Protein AF-A0A2U3JV84-F1 (afdb_monomer)

Nearest PDB structures (foldseek):
  5f15-assembly1_A  TM=6.076E-01  e=1.518E-07  Cupriavidus metallidurans CH34
  5ezm-assembly1_A  TM=6.084E-01  e=1.152E-06  Cupriavidus metallidurans CH34
  7sp8-assembly1_A  TM=4.515E-01  e=2.326E-04  Paramecium bursaria Chlorella virus CZ-2
  7bvg-assembly1_B  TM=5.741E-01  e=1.177E-03  Mycolicibacterium smegmatis MC2 155
  6x0o-assembly1_A  TM=5.070E-01  e=4.162E-02  Mycolicibacterium smegmatis MC2 155

Solvent-accessible surface area (backbone atoms only — not comparable to full-atom values): 55494 Å² total; per-residue (Å²): 134,84,80,79,81,80,77,52,73,28,35,33,39,37,31,47,29,62,70,60,57,75,44,37,47,56,52,50,50,51,47,49,73,68,44,56,66,78,41,42,67,33,37,40,34,25,37,31,26,54,53,81,90,48,46,65,58,55,55,58,46,49,70,44,72,54,42,45,76,45,75,42,93,50,67,60,40,61,25,38,30,48,42,54,50,50,54,50,42,59,73,75,47,74,70,40,31,25,38,30,36,38,61,31,77,52,52,66,54,67,69,46,56,50,51,37,46,52,53,23,66,78,35,48,72,26,40,28,36,40,21,59,75,91,72,94,81,75,62,75,76,61,53,55,56,50,52,54,49,39,54,53,44,30,73,73,67,76,45,91,64,88,46,82,81,53,62,36,32,14,43,20,43,91,48,50,77,60,62,64,73,58,84,56,28,38,77,62,27,59,52,50,49,55,53,48,32,56,78,69,69,36,49,78,45,78,42,83,32,76,82,65,80,72,95,78,76,88,78,74,91,78,60,78,62,64,69,60,45,55,62,58,56,42,52,51,46,46,49,53,47,53,52,51,27,52,52,48,22,54,51,43,23,52,60,40,29,77,72,65,76,36,67,65,64,12,52,52,53,11,48,54,55,19,51,55,51,37,56,51,45,45,34,62,72,46,49,61,46,86,71,62,61,89,71,37,50,61,57,49,52,50,46,53,51,52,52,49,53,48,43,53,51,46,28,51,45,32,32,75,74,65,68,35,56,68,66,64,24,41,54,54,40,50,55,55,46,50,56,51,51,52,50,46,43,48,73,71,57,38,59,75,89,86,69,82,76,74,83,69,52,68,65,60,57,54,50,51,49,50,54,50,53,51,50,54,53,38,49,50,53,51,51,48,44,65,74,71,43,71,63,83,77,54,87,40,59,40,75,69,17,51,51,51,45,51,52,48,51,52,53,47,49,68,53,47,52,58,35,53,70,77,43,35,33,46,40,59,39,52,52,51,51,49,52,52,51,52,45,31,66,38,70,37,53,53,16,57,50,27,30,50,47,50,52,53,17,15,29,37,39,9,41,67,73,66,48,89,64,100,66,88,46,72,66,54,55,53,43,17,24,52,48,19,46,43,51,51,20,53,51,36,69,75,42,41,73,38,82,64,52,44,47,67,53,54,52,50,64,43,42,51,38,38,67,78,33,47,71,57,48,52,51,50,54,50,48,52,54,47,50,35,52,62,40,70,52,82,44,74,60,28,41,51,21,44,49,50,28,50,52,45,51,51,52,44,47,51,31,33,66,47,68,83,59,41,66,65,22,28,41,43,47,46,17,51,31,44,34,19,60,75,59,20,15,51,80,68,42,56,81,53,34,41,66,63,42,39,48,46,33,47,43,37,49,31,26,59,21,24,51,61,23,35,71,60,5,26,34,50,41,41,44,49,25,41,54,52,28,43,51,50,48,30,62,56,21,46,77,51,29,57,70,30,56,23,29,39,53,41,25,39,55,60,20,21,4,47,49,43,42,36,37,38,30,58,47,49,60,35,44,45,30,25,34,50,52,39,18,52,48,21,46,48,49,19,61,73,67,32,44,53,63,27,47,41,48,18,23,42,30,41,9,38,26,32,23,27,32,70,77,38,43,52,45,48,61,61,41,45,67,59,51,53,54,39,46,66,74,26,40,74,58,44,44,100,53,36,66,58,52,53,50,50,22,53,50,41,17,45,64,50,24,45,57,47,32,51,52,18,23,75,77,36,61,15,50,60,39,67,47,65,17,71,81,42,53,29,89,79,50,67,54,87,52,74,83,70,74,77,80,25,78,55,75,91,52,96,58,40,57,56,37,41,28,65,43,12,45,50,26,33,85,28,32,52,35,17,66,18,65,52,57,63,47,45,51,62,49,19,57,57,26,43,80,78,44,75,39,68,69,26,52,54,27,40,50,30,16,50,52,34,40,52,53,39,42,74,78,53,32,41,59,73,77,32,54,46,26,61,58,32,43,48,35,20,34,24,36,28,46,35,50,27,52,77,76,36,55,66,62,31,51,52,53,52,51,47,48,53,51,36,28,52,52,16,52,72,34,28,31,14,23,30,89,76,49,30,52,59,57,61,98,46,72,56,40,61,70,50,44,52,50,48,40,47,73,68,34,21,60,49,58,44,35,52,49,43,46,72,76,48,42,90,45,24,35,33,27,51,77,49,65,69,46,41,59,58,77,49,57,71,47,31,43,29,76,58,18,45,69,50,28,52,53,49,54,69,24,70,41,52,71,52,36,51,55,50,39,59,75,68,51,47,43,31,35,41,39,70,62,93,52,96,90,65,78,57,63,40,67,25,53,40,56,41,51,78,73,56,50,61,73,77,45,74,31,84,62,32,29,32,19,47,62,60,87,59,65,58,72,53,48,64,63,54,70,73,62,85,76,83,88,80,84,89,78,85,135

Sequence (1069 aa):
MPQHPEQPDRLAVVIPAYRPSGGLVDLVRTLSEQAAPAIVPAIIIVDDGSGPEYRDVFSRVARFPNVQLLRHAVNLGKGAALKTAINHVLCTFPSLAGIVTADADGQHHPEDIQRVAGALLERPESLILGSRSFDRDVPLRSRFGNVATRGIMHALLGQKLTDTQTGLRGIPANFLPKLLRHEATGYEFELEMLIAAHQLSIPIVEVPIRTIYEAGNKSSHFNPIVDSMKIYFVLLRFGSVSLMSGLLDSLVYILVWSRTHNALTSQVLGRLVSVCFNYSMVRSSVFYSHQRHKTVLPKYLLLVLASGTASYGGIQFLYQRLGVSPIPAKLLVETVLFFVNFAVQRLFIFKPQGSAAEDRTAPALVFSTLVAVAFAALLGVEIYGLATVDLFSQEIWYQVGIERFLRFGGAFLALAVPLLAIVPWTFATLVAALLLVLTGLSVGPQALLATGFFVVSSCALGFRLLGRSKSDSLTIHLCATLLGTGVYVFLMMLVVRLPVNYPAVWAILLTIPVVLDLGGVWRRLTYWAGRLRRLELRSGWERAAFALLVFLLAAHWLVGLKPETSADGLAMHLAAPMNIAANHALTYQPARVLWSVMPMGADWAYSIVYLLGGEYAARMLNFAMLLMGLALVYAAVRRWVSPAVGFLLAASFAATPVVQLVTGSLFVENFLAAIVLGFMTAIWLFGETGEKRFLLLAAFLGGTAVATKYGALVFVVLAIPFAIAEIGRHWKSLGPRPWAACTLALLLLAAVAVPTYAIAYHKTGNPIYPFLNRTIHSPLLNPAVEFNDARFQMPLDWSTPYRLTFQSNRAFEGQDGSFGFQYLVLAPLALLGLLVAVRRPAASAAVLALGGAVIIMLTTPNARYLYTSMALLLVPLAALLAWLKSNQRWMYRTLIFYLVAATGLNAYFLPSSSYYHKDFCLRLPFSQAEKESYKKEAAPIRDVIAWYDRHHPDSTVLLTDDSSIAGLTGEFYMDHWHQYPTQEALERASTVPNLLRLLESWKVEYFIAHKPAPGEKTRPPSLAALLMKCTVPEYESGDIYLGPATSTWPAWRRTAALRRTPRLPRVPW

Mean predicted aligned error: 16.77 Å

Secondary structure (DSSP, 8-state):
-PPPPPP---EEEEEEESS--THHHHHHHHHHHHS-TTT--EEEEEE-S--GGGHHHHHHHTTSTTEEEEE-SS---HHHHHHHHHHHHHHH-TT-SEEEE--TTS-S-HHHHHHHHHHHHH-TTSEEEEEE---S---HHHHHHHHHHHHHHHHHHSS--S-TT-S-EEEETTTHHHHTT----STHHHHHHHHHHHHTT--EEEEEE-----TT-------HHHHHHHHHHHHHHHHHHHHHHHHHHHHHHHHHHHHH--HHHHHHHHHHHHHHHHHHHIIIIIS-----HHHHHHHHHHHHHHHHHHHHHHHHHHHHHH---HHHHHHHHHHHHHHHHHHHIIIIIS--S-S------HHHHHHHHHHHHHHHHHHHHHHHHHHHS-GGGS----HHHHHHHHHHHHHHHHHHHHHHHH-HHHHHHHHHHHHHHHHHHHH-HHHHHHHHHHHHHHHHHHHHHH---SS--HHHHHHHHHHHHHHHHHHHHHHTTSTT--HHHHHHHHHHHHHTTHHHHHHHHHHHHHHHHT----SHHHHHHHHHHHHHHHHHHHHHTSPP--HHIIIIITHHHHHHHHHSS----TTT-GGGGS--HHHHHHHHHHHHHHHHHHHHHHHHHHHHHHHHHHHHHTTTS-HHHHHHHHHHHHTSHHHHHHHHS--SHHHHHHHHHHHHHHHHHHHHH--HHHHHHHHHHHHHHHHH-TTHHHHHHHHHHHHHHHHHHTTTTT-S-HHHHHHHHHHHHHHHHHHHHHHHHHHHS-TTTTTTTTTS--TTS-TT-----GGG-----TTHHHHHHH-GGGTSSS-TTTT-SHHHHHHHHHHHHHTT---HHHHHHHHHHHHHHHHHHHHS--GGGGHHHHHHTHHHHHHHHHHHHHH-HHHHHHHHHHHHHHHHHHHHTGGGGSSS--SSS-SSTT-HHHHHHHHHHH-THHHHHHHHHHH-TTS-EEESS----TT--S-EEESSGGGHHHHHHHHH--SHHHHHHHHHHTT--EEEEE---TT---SSHHHHHHHHHH---SEEETTEEEEE--S-HHHHHHHHTT---PPPPP---

Radius of gyration: 37.59 Å; Cα contacts (8 Å, |Δi|>4): 1598; chains: 1; bounding box: 109×106×104 Å

Structure (mmCIF, N/CA/C/O backbone):
data_AF-A0A2U3JV84-F1
#
_entry.id   AF-A0A2U3JV84-F1
#
loop_
_atom_site.group_PDB
_atom_site.id
_atom_site.type_symbol
_atom_site.label_atom_id
_atom_site.label_alt_id
_atom_site.label_comp_id
_atom_site.label_asym_id
_atom_site.label_entity_id
_atom_site.label_seq_id
_atom_site.pdbx_PDB_ins_code
_atom_site.Cartn_x
_atom_site.Cartn_y
_atom_site.Cartn_z
_atom_site.occupancy
_atom_site.B_iso_or_equiv
_atom_site.auth_seq_id
_atom_site.auth_comp_id
_atom_site.auth_asym_id
_atom_site.auth_atom_id
_atom_site.pdbx_PDB_model_num
ATOM 1 N N . MET A 1 1 ? -33.167 -40.359 13.691 1.00 30.06 1 MET A N 1
ATOM 2 C CA . MET A 1 1 ? -33.721 -39.027 14.007 1.00 30.06 1 MET A CA 1
ATOM 3 C C . MET A 1 1 ? -32.787 -38.348 14.996 1.00 30.06 1 MET A C 1
ATOM 5 O O . MET A 1 1 ? -32.556 -38.941 16.042 1.00 30.06 1 MET A O 1
ATOM 9 N N . PRO A 1 2 ? -32.196 -37.183 14.691 1.00 33.38 2 PRO A N 1
ATOM 10 C CA . PRO A 1 2 ? -31.559 -36.357 15.710 1.00 33.38 2 PRO A CA 1
ATOM 11 C C . PRO A 1 2 ? -32.655 -35.636 16.509 1.00 33.38 2 PRO A C 1
ATOM 13 O O . PRO A 1 2 ? -33.575 -35.077 15.917 1.00 33.38 2 PRO A O 1
ATOM 16 N N . GLN A 1 3 ? -32.571 -35.696 17.836 1.00 31.52 3 GLN A N 1
ATOM 17 C CA . GLN A 1 3 ? -33.467 -35.010 18.768 1.00 31.52 3 GLN A CA 1
ATOM 18 C C . GLN A 1 3 ? -33.408 -33.487 18.543 1.00 31.52 3 GLN A C 1
ATOM 20 O O . GLN A 1 3 ? -32.324 -32.925 18.380 1.00 31.52 3 GLN A O 1
ATOM 25 N N . HIS A 1 4 ? -34.571 -32.828 18.510 1.00 31.20 4 HIS A N 1
ATOM 26 C CA . HIS A 1 4 ? -34.671 -31.368 18.557 1.00 31.20 4 HIS A CA 1
ATOM 27 C C . HIS A 1 4 ? -33.960 -30.844 19.824 1.00 31.20 4 HIS A C 1
ATOM 29 O O . HIS A 1 4 ? -34.128 -31.455 20.879 1.00 31.20 4 HIS A O 1
ATOM 35 N N . PRO A 1 5 ? -33.182 -29.745 19.762 1.00 39.56 5 PRO A N 1
ATOM 36 C CA . PRO A 1 5 ? -32.674 -29.110 20.972 1.00 39.56 5 PRO A CA 1
ATOM 37 C C . PRO A 1 5 ? -33.862 -28.587 21.789 1.00 39.56 5 PRO A C 1
ATOM 39 O O . PRO A 1 5 ? -34.702 -27.876 21.238 1.00 39.56 5 PRO A O 1
ATOM 42 N N . GLU A 1 6 ? -33.939 -28.960 23.070 1.00 46.00 6 GLU A N 1
ATOM 43 C CA . GLU A 1 6 ? -34.911 -28.418 24.028 1.00 46.00 6 GLU A CA 1
ATOM 44 C C . GLU A 1 6 ? -34.890 -26.882 23.973 1.00 46.00 6 GLU A C 1
ATOM 46 O O . GLU A 1 6 ? -33.825 -26.262 24.062 1.00 46.00 6 GLU A O 1
ATOM 51 N N . GLN A 1 7 ? -36.057 -26.260 23.783 1.00 51.28 7 GLN A N 1
ATOM 52 C CA . GLN A 1 7 ? -36.189 -24.812 23.910 1.00 51.28 7 GLN A CA 1
ATOM 53 C C . GLN A 1 7 ? -35.906 -24.416 25.370 1.00 51.28 7 GLN A C 1
ATOM 55 O O . GLN A 1 7 ? -36.388 -25.074 26.292 1.00 51.28 7 GLN A O 1
ATOM 60 N N . PRO A 1 8 ? -35.081 -23.384 25.619 1.00 60.81 8 PRO A N 1
ATOM 61 C CA . PRO A 1 8 ? -34.849 -22.911 26.976 1.00 60.81 8 PRO A CA 1
ATOM 62 C C . PRO A 1 8 ? -36.106 -22.201 27.504 1.00 60.81 8 PRO A C 1
ATOM 64 O O . PRO A 1 8 ? -36.383 -21.068 27.132 1.00 60.81 8 PRO A O 1
ATOM 67 N N . ASP A 1 9 ? -36.842 -22.839 28.415 1.00 70.56 9 ASP A N 1
ATOM 68 C CA . ASP A 1 9 ? -38.135 -22.334 28.922 1.00 70.56 9 ASP A CA 1
ATOM 69 C C . ASP A 1 9 ? -38.024 -21.514 30.229 1.00 70.56 9 ASP A C 1
ATOM 71 O O . ASP A 1 9 ? -38.991 -21.375 30.981 1.00 70.56 9 ASP A O 1
ATOM 75 N N . ARG A 1 10 ? -36.830 -20.997 30.565 1.00 83.12 10 ARG A N 1
ATOM 76 C CA . ARG A 1 10 ? -36.541 -20.391 31.885 1.00 83.12 10 ARG A CA 1
ATOM 77 C C . ARG A 1 10 ? -35.934 -18.992 31.797 1.00 83.12 10 ARG A C 1
ATOM 79 O O . ARG A 1 10 ? -35.061 -18.750 30.963 1.00 83.12 10 ARG A O 1
ATOM 86 N N . LEU A 1 11 ? -36.322 -18.098 32.712 1.00 88.81 11 LEU A N 1
ATOM 87 C CA . LEU A 1 11 ? -35.883 -16.694 32.784 1.00 88.81 11 LEU A CA 1
ATOM 88 C C . LEU A 1 11 ? -35.486 -16.280 34.207 1.00 88.81 11 LEU A C 1
ATOM 90 O O . LEU A 1 11 ? -36.107 -16.708 35.168 1.00 88.81 11 LEU A O 1
ATOM 94 N N . ALA A 1 12 ? -34.511 -15.386 34.367 1.00 91.12 12 ALA A N 1
ATOM 95 C CA . ALA A 1 12 ? -34.227 -14.774 35.674 1.00 91.12 12 ALA A CA 1
ATOM 96 C C . ALA A 1 12 ? -34.851 -13.377 35.786 1.00 91.12 12 ALA A C 1
ATOM 98 O O . ALA A 1 12 ? -34.860 -12.623 34.813 1.00 91.12 12 ALA A O 1
ATOM 99 N N . VAL A 1 13 ? -35.322 -12.996 36.974 1.00 92.50 13 VAL A N 1
ATOM 100 C CA . VAL A 1 13 ? -35.771 -11.618 37.247 1.00 92.50 13 VAL A CA 1
ATOM 101 C C . VAL A 1 13 ? -34.629 -10.840 37.894 1.00 92.50 13 VAL A C 1
ATOM 103 O O . VAL A 1 13 ? -33.993 -11.342 38.814 1.00 92.50 13 VAL A O 1
ATOM 106 N N . VAL A 1 14 ? -34.353 -9.627 37.421 1.00 94.00 14 VAL A N 1
ATOM 107 C CA . VAL A 1 14 ? -33.251 -8.775 37.888 1.00 94.00 14 VAL A CA 1
ATOM 108 C C . VAL A 1 14 ? -33.795 -7.450 38.416 1.00 94.00 14 VAL A C 1
ATOM 110 O O . VAL A 1 14 ? -34.447 -6.714 37.679 1.00 94.00 14 VAL A O 1
ATOM 113 N N . ILE A 1 15 ? -33.479 -7.116 39.668 1.00 93.31 15 ILE A N 1
ATOM 114 C CA . ILE A 1 15 ? -33.955 -5.899 40.338 1.00 93.31 15 ILE A CA 1
ATOM 115 C C . ILE A 1 15 ? -32.757 -5.094 40.877 1.00 93.31 15 ILE A C 1
ATOM 117 O O . ILE A 1 15 ? -32.199 -5.450 41.922 1.00 93.31 15 ILE A O 1
ATOM 121 N N . PRO A 1 16 ? -32.318 -4.018 40.192 1.00 92.75 16 PRO A N 1
ATOM 122 C CA . PRO A 1 16 ? -31.351 -3.077 40.749 1.00 92.75 16 PRO A CA 1
ATOM 123 C C . PRO A 1 16 ? -32.029 -2.177 41.794 1.00 92.75 16 PRO A C 1
ATOM 125 O O . PRO A 1 16 ? -33.059 -1.562 41.521 1.00 92.75 16 PRO A O 1
ATOM 128 N N . ALA A 1 17 ? -31.442 -2.070 42.986 1.00 91.12 17 ALA A N 1
ATOM 129 C CA . ALA A 1 17 ? -32.009 -1.325 44.105 1.00 91.12 17 ALA A CA 1
ATOM 130 C C . ALA A 1 17 ? -30.984 -0.360 44.715 1.00 91.12 17 ALA A C 1
ATOM 132 O O . ALA A 1 17 ? -29.890 -0.761 45.106 1.00 91.12 17 ALA A O 1
ATOM 133 N N . TYR A 1 18 ? -31.369 0.910 44.854 1.00 89.12 18 TYR A N 1
ATOM 134 C CA . TYR A 1 18 ? -30.620 1.907 45.616 1.00 89.12 18 TYR A CA 1
ATOM 135 C C . TYR A 1 18 ? -31.564 2.654 46.553 1.00 89.12 18 TYR A C 1
ATOM 137 O O . TYR A 1 18 ? -32.486 3.321 46.087 1.00 89.12 18 TYR A O 1
ATOM 145 N N . ARG A 1 19 ? -31.334 2.530 47.866 1.00 87.94 19 ARG A N 1
ATOM 146 C CA . ARG A 1 19 ? -32.188 3.089 48.932 1.00 87.94 19 ARG A CA 1
ATOM 147 C C . ARG A 1 19 ? -33.688 2.774 48.731 1.00 87.94 19 ARG A C 1
ATOM 149 O O . ARG A 1 19 ? -34.502 3.699 48.689 1.00 87.94 19 ARG A O 1
ATOM 156 N N . PRO A 1 20 ? -34.061 1.489 48.553 1.00 82.62 20 PRO A N 1
ATOM 157 C CA . PRO A 1 20 ? -35.440 1.104 48.257 1.00 82.62 20 PRO A CA 1
ATOM 158 C C . PRO A 1 20 ? -36.376 1.353 49.449 1.00 82.62 20 PRO A C 1
ATOM 160 O O . PRO A 1 20 ? -35.955 1.305 50.607 1.00 82.62 20 PRO A O 1
ATOM 163 N N . SER A 1 21 ? -37.661 1.578 49.164 1.00 78.50 21 SER A N 1
ATOM 164 C CA . SER A 1 21 ? -38.718 1.619 50.181 1.00 78.50 21 SER A CA 1
ATOM 165 C C . SER A 1 21 ? -39.129 0.201 50.614 1.00 78.50 21 SER A C 1
ATOM 167 O O . SER A 1 21 ? -38.640 -0.803 50.088 1.00 78.50 21 SER A O 1
ATOM 169 N N . GLY A 1 22 ? -40.073 0.099 51.560 1.00 75.31 22 GLY A N 1
ATOM 170 C CA . GLY A 1 22 ? -40.665 -1.184 51.962 1.00 75.31 22 GLY A CA 1
ATOM 171 C C . GLY A 1 22 ? -41.317 -1.967 50.810 1.00 75.31 22 GLY A C 1
ATOM 172 O O . GLY A 1 22 ? -41.378 -3.192 50.887 1.00 75.31 22 GLY A O 1
ATOM 173 N N . GLY A 1 23 ? -41.701 -1.290 49.718 1.00 80.88 23 GLY A N 1
ATOM 174 C CA . GLY A 1 23 ? -42.345 -1.901 48.550 1.00 80.88 23 GLY A CA 1
ATOM 175 C C . GLY A 1 23 ? -41.497 -2.965 47.844 1.00 80.88 23 GLY A C 1
ATOM 176 O O . GLY A 1 23 ? -42.050 -3.899 47.267 1.00 80.88 23 GLY A O 1
ATOM 177 N N . LEU A 1 24 ? -40.162 -2.910 47.961 1.00 86.12 24 LEU A N 1
ATOM 178 C CA . LEU A 1 24 ? -39.285 -3.965 47.438 1.00 86.12 24 LEU A CA 1
ATOM 179 C C . LEU A 1 24 ? -39.560 -5.322 48.108 1.00 86.12 24 LEU A C 1
ATOM 181 O O . LEU A 1 24 ? -39.526 -6.354 47.441 1.00 86.12 24 LEU A O 1
ATOM 185 N N . VAL A 1 25 ? -39.836 -5.337 49.418 1.00 87.25 25 VAL A N 1
ATOM 186 C CA . VAL A 1 25 ? -40.099 -6.582 50.159 1.00 87.25 25 VAL A CA 1
ATOM 187 C C . VAL A 1 25 ? -41.391 -7.226 49.666 1.00 87.25 25 VAL A C 1
ATOM 189 O O . VAL A 1 25 ? -41.422 -8.434 49.438 1.00 87.25 25 VAL A O 1
ATOM 192 N N . ASP A 1 26 ? -42.435 -6.422 49.465 1.00 84.44 26 ASP A N 1
ATOM 193 C CA . ASP A 1 26 ? -43.732 -6.897 48.985 1.00 84.44 26 ASP A CA 1
ATOM 194 C C . ASP A 1 26 ? -43.666 -7.381 47.531 1.00 84.44 26 ASP A C 1
ATOM 196 O O . ASP A 1 26 ? -44.219 -8.440 47.220 1.00 84.44 26 ASP A O 1
ATOM 200 N N . LEU A 1 27 ? -42.935 -6.669 46.663 1.00 85.69 27 LEU A N 1
ATOM 201 C CA . LEU A 1 27 ? -42.695 -7.082 45.278 1.00 85.69 27 LEU A CA 1
ATOM 202 C C . LEU A 1 27 ? -41.978 -8.435 45.221 1.00 85.69 27 LEU A C 1
ATOM 204 O O . LEU A 1 27 ? -42.426 -9.345 44.524 1.00 85.69 27 LEU A O 1
ATOM 208 N N . VAL A 1 28 ? -40.889 -8.592 45.980 1.00 87.69 28 VAL A N 1
ATOM 209 C CA . VAL A 1 28 ? -40.101 -9.833 45.978 1.00 87.69 28 VAL A CA 1
ATOM 210 C C . VAL A 1 28 ? -40.875 -10.990 46.596 1.00 87.69 28 VAL A C 1
ATOM 212 O O . VAL A 1 28 ? -40.836 -12.084 46.039 1.00 87.69 28 VAL A O 1
ATOM 215 N N . ARG A 1 29 ? -41.615 -10.761 47.690 1.00 87.12 29 ARG A N 1
ATOM 216 C CA . ARG A 1 29 ? -42.517 -11.770 48.263 1.00 87.12 29 ARG A CA 1
ATOM 217 C C . ARG A 1 29 ? -43.497 -12.267 47.204 1.00 87.12 29 ARG A C 1
ATOM 219 O O . ARG A 1 29 ? -43.578 -13.464 46.965 1.00 87.12 29 ARG A O 1
ATOM 226 N N . THR A 1 30 ? -44.179 -11.340 46.535 1.00 84.25 30 THR A N 1
ATOM 227 C CA . THR A 1 30 ? -45.207 -11.679 45.544 1.00 84.25 30 THR A CA 1
ATOM 228 C C . THR A 1 30 ? -44.610 -12.429 44.356 1.00 84.25 30 THR A C 1
ATOM 230 O O . THR A 1 30 ? -45.158 -13.440 43.931 1.00 84.25 30 THR A O 1
ATOM 233 N N . LEU A 1 31 ? -43.449 -11.997 43.851 1.00 84.31 31 LEU A N 1
ATOM 234 C CA . LEU A 1 31 ? -42.742 -12.707 42.782 1.00 84.31 31 LEU A CA 1
ATOM 235 C C . LEU A 1 31 ? -42.272 -14.098 43.222 1.00 84.31 31 LEU A C 1
ATOM 237 O O . LEU A 1 31 ? -42.356 -15.032 42.436 1.00 84.31 31 LEU A O 1
ATOM 241 N N . SER A 1 32 ? -41.801 -14.252 44.459 1.00 83.56 32 SER A N 1
ATOM 242 C CA . SER A 1 32 ? -41.333 -15.533 44.998 1.00 83.56 32 SER A CA 1
ATOM 243 C C . SER A 1 32 ? -42.482 -16.525 45.237 1.00 83.56 32 SER A C 1
ATOM 245 O O . SER A 1 32 ? -42.318 -17.716 44.990 1.00 83.56 32 SER A O 1
ATOM 247 N N . GLU A 1 33 ? -43.655 -16.038 45.657 1.00 81.69 33 GLU A N 1
ATOM 248 C CA . GLU A 1 33 ? -44.857 -16.852 45.897 1.00 81.69 33 GLU A CA 1
ATOM 249 C C . GLU A 1 33 ? -45.615 -17.202 44.604 1.00 81.69 33 GLU A C 1
ATOM 251 O O . GLU A 1 33 ? -46.156 -18.301 44.488 1.00 81.69 33 GLU A O 1
ATOM 256 N N . GLN A 1 34 ? -45.666 -16.285 43.628 1.00 71.25 34 GLN A N 1
ATOM 257 C CA . GLN A 1 34 ? -46.453 -16.451 42.396 1.00 71.25 34 GLN A CA 1
ATOM 258 C C . GLN A 1 34 ? -45.656 -16.997 41.208 1.00 71.25 34 GLN A C 1
ATOM 260 O O . GLN A 1 34 ? -46.254 -17.514 40.263 1.00 71.25 34 GLN A O 1
ATOM 265 N N . ALA A 1 35 ? -44.326 -16.866 41.192 1.00 63.88 35 ALA A N 1
ATOM 266 C CA . ALA A 1 35 ? -43.535 -17.423 40.105 1.00 63.88 35 ALA A CA 1
ATOM 267 C C . ALA A 1 35 ? -43.394 -18.937 40.286 1.00 63.88 35 ALA A C 1
ATOM 269 O O . ALA A 1 35 ? -42.799 -19.410 41.253 1.00 63.88 35 ALA A O 1
ATOM 270 N N . ALA A 1 36 ? -43.898 -19.711 39.322 1.00 58.81 36 ALA A N 1
ATOM 271 C CA . ALA A 1 36 ? -43.620 -21.138 39.272 1.00 58.81 36 ALA A CA 1
ATOM 272 C C . ALA A 1 36 ? -42.087 -21.348 39.244 1.00 58.81 36 ALA A C 1
ATOM 274 O O . ALA A 1 36 ? -41.435 -20.837 38.324 1.00 58.81 36 ALA A O 1
ATOM 275 N N . PRO A 1 37 ? -41.494 -22.123 40.178 1.00 58.38 37 PRO A N 1
ATOM 276 C CA . PRO A 1 37 ? -40.045 -22.368 40.222 1.00 58.38 37 PRO A CA 1
ATOM 277 C C . PRO A 1 37 ? -39.476 -22.951 38.918 1.00 58.38 37 PRO A C 1
ATOM 279 O O . PRO A 1 37 ? -38.282 -22.850 38.648 1.00 58.38 37 PRO A O 1
ATOM 282 N N . ALA A 1 38 ? -40.342 -23.549 38.093 1.00 55.03 38 ALA A N 1
ATOM 283 C CA . ALA A 1 38 ? -40.008 -24.074 36.777 1.00 55.03 38 ALA A CA 1
ATOM 284 C C . ALA A 1 38 ? -39.702 -22.987 35.726 1.00 55.03 38 ALA A C 1
ATOM 286 O O . ALA A 1 38 ? -38.934 -23.273 34.814 1.00 55.03 38 ALA A O 1
ATOM 287 N N . ILE A 1 39 ? -40.259 -21.772 35.855 1.00 62.97 39 ILE A N 1
ATOM 288 C CA . ILE A 1 39 ? -40.139 -20.674 34.872 1.00 62.97 39 ILE A CA 1
ATOM 289 C C . ILE A 1 39 ? -39.125 -19.619 35.337 1.00 62.97 39 ILE A C 1
ATOM 291 O O . ILE A 1 39 ? -38.326 -19.140 34.531 1.00 62.97 39 ILE A O 1
ATOM 295 N N . VAL A 1 40 ? -39.118 -19.284 36.634 1.00 71.38 40 VAL A N 1
ATOM 296 C CA . VAL A 1 40 ? -38.195 -18.298 37.223 1.00 71.38 40 VAL A CA 1
ATOM 297 C C . VAL A 1 40 ? -37.272 -18.974 38.240 1.00 71.38 40 VAL A C 1
ATOM 299 O O . VAL A 1 40 ? -37.565 -18.969 39.435 1.00 71.38 40 VAL A O 1
ATOM 302 N N . PRO A 1 41 ? -36.144 -19.569 37.808 1.00 67.94 41 PRO A N 1
ATOM 303 C CA . PRO A 1 41 ? -35.221 -20.246 38.717 1.00 67.94 41 PRO A CA 1
ATOM 304 C C . PRO A 1 41 ? -34.476 -19.296 39.665 1.00 67.94 41 PRO A C 1
ATOM 306 O O . PRO A 1 41 ? -33.897 -19.763 40.644 1.00 67.94 41 PRO A O 1
ATOM 309 N N . ALA A 1 42 ? -34.444 -17.987 39.381 1.00 84.62 42 ALA A N 1
ATOM 310 C CA . ALA A 1 42 ? -33.755 -17.012 40.222 1.00 84.62 42 ALA A CA 1
ATOM 311 C C . ALA A 1 42 ? -34.337 -15.592 40.123 1.00 84.62 42 ALA A C 1
ATOM 313 O O . ALA A 1 42 ? -34.606 -15.084 39.031 1.00 84.62 42 ALA A O 1
ATOM 314 N N . ILE A 1 43 ? -34.433 -14.932 41.278 1.00 91.56 43 ILE A N 1
ATOM 315 C CA . ILE A 1 43 ? -34.678 -13.496 41.439 1.00 91.56 43 ILE A CA 1
ATOM 316 C C . ILE A 1 43 ? -33.379 -12.872 41.959 1.00 91.56 43 ILE A C 1
ATOM 318 O O . ILE A 1 43 ? -32.971 -13.108 43.094 1.00 91.56 43 ILE A O 1
ATOM 322 N N . ILE A 1 44 ? -32.702 -12.092 41.127 1.00 94.00 44 ILE A N 1
ATOM 323 C CA . ILE A 1 44 ? -31.410 -11.479 41.437 1.00 94.00 44 ILE A CA 1
ATOM 324 C C . ILE A 1 44 ? -31.628 -10.026 41.815 1.00 94.00 44 ILE A C 1
ATOM 326 O O . ILE A 1 44 ? -32.162 -9.233 41.040 1.00 94.00 44 ILE A O 1
ATOM 330 N N . ILE A 1 45 ? -31.165 -9.668 43.002 1.00 94.12 45 ILE A N 1
ATOM 331 C CA . ILE A 1 45 ? -31.326 -8.333 43.564 1.00 94.12 45 ILE A CA 1
ATOM 332 C C . ILE A 1 45 ? -29.943 -7.749 43.765 1.00 94.12 45 ILE A C 1
ATOM 334 O O . ILE A 1 45 ? -29.081 -8.396 44.357 1.00 94.12 45 ILE A O 1
ATOM 338 N N . VAL A 1 46 ? -29.725 -6.535 43.267 1.00 94.75 46 VAL A N 1
ATOM 339 C CA . VAL A 1 46 ? -28.436 -5.847 43.388 1.00 94.75 46 VAL A CA 1
ATOM 340 C C . VAL A 1 46 ? -28.610 -4.616 44.263 1.00 94.75 46 VAL A C 1
ATOM 342 O O . VAL A 1 46 ? -29.215 -3.639 43.830 1.00 94.75 46 VAL A O 1
ATOM 345 N N . ASP A 1 47 ? -28.075 -4.663 45.482 1.00 94.12 47 ASP A N 1
ATOM 346 C CA . ASP A 1 47 ? -27.929 -3.484 46.340 1.00 94.12 47 ASP A CA 1
ATOM 347 C C . ASP A 1 47 ? -26.769 -2.627 45.819 1.00 94.12 47 ASP A C 1
ATOM 349 O O . ASP A 1 47 ? -25.596 -2.966 46.008 1.00 94.12 47 ASP A O 1
ATOM 353 N N . ASP A 1 48 ? -27.090 -1.514 45.163 1.00 90.75 48 ASP A N 1
ATOM 354 C CA . ASP A 1 48 ? -26.124 -0.565 44.602 1.00 90.75 48 ASP A CA 1
ATOM 355 C C . ASP A 1 48 ? -25.582 0.396 45.680 1.00 90.75 48 ASP A C 1
ATOM 357 O O . ASP A 1 48 ? -25.645 1.618 45.556 1.00 90.75 48 ASP A O 1
ATOM 361 N N . GLY A 1 49 ? -25.103 -0.156 46.798 1.00 88.94 49 GLY A N 1
ATOM 362 C CA . GLY A 1 49 ? -24.455 0.597 47.874 1.00 88.94 49 GLY A CA 1
ATOM 363 C C . GLY A 1 49 ? -25.395 1.494 48.688 1.00 88.94 49 GLY A C 1
ATOM 364 O O . GLY A 1 49 ? -25.043 2.638 48.987 1.00 88.94 49 GLY A O 1
ATOM 365 N N . SER A 1 50 ? -26.579 1.000 49.069 1.00 87.00 50 SER A N 1
ATOM 366 C CA . SER A 1 50 ? -27.610 1.780 49.787 1.00 87.00 50 SER A CA 1
ATOM 367 C C . SER A 1 50 ? -27.203 2.232 51.199 1.00 87.00 50 SER A C 1
ATOM 369 O O . SER A 1 50 ? -27.744 3.215 51.707 1.00 87.00 50 SER A O 1
ATOM 371 N N . GLY A 1 51 ? -26.230 1.555 51.819 1.00 85.25 51 GLY A N 1
ATOM 372 C CA . GLY A 1 51 ? -25.687 1.878 53.144 1.00 85.25 51 GLY A CA 1
ATOM 373 C C . GLY A 1 51 ? -26.262 1.030 54.295 1.00 85.25 51 GLY A C 1
ATOM 374 O O . GLY A 1 51 ? -27.143 0.196 54.077 1.00 85.25 51 GLY A O 1
ATOM 375 N N . PRO A 1 52 ? -25.755 1.202 55.535 1.00 84.00 52 PRO A N 1
ATOM 376 C CA . PRO A 1 52 ? -26.121 0.367 56.686 1.00 84.00 52 PRO A CA 1
ATOM 377 C C . PRO A 1 52 ? -27.613 0.401 57.044 1.00 84.00 52 PRO A C 1
ATOM 379 O O . PRO A 1 52 ? -28.156 -0.628 57.432 1.00 84.00 52 PRO A O 1
ATOM 382 N N . GLU A 1 53 ? -28.268 1.548 56.858 1.00 84.75 53 GLU A N 1
ATOM 383 C CA . GLU A 1 53 ? -29.682 1.790 57.196 1.00 84.75 53 GLU A CA 1
ATOM 384 C C . GLU A 1 53 ? -30.662 0.891 56.422 1.00 84.75 53 GLU A C 1
ATOM 386 O O . GLU A 1 53 ? -31.745 0.592 56.911 1.00 84.75 53 GLU A O 1
ATOM 391 N N . TYR A 1 54 ? -30.280 0.406 55.235 1.00 87.81 54 TYR A N 1
ATOM 392 C CA . TYR A 1 54 ? -31.142 -0.414 54.372 1.00 87.81 54 TYR A CA 1
ATOM 393 C C . TYR A 1 54 ? -30.852 -1.920 54.494 1.00 87.81 54 TYR A C 1
ATOM 395 O O . TYR A 1 54 ? -31.470 -2.734 53.802 1.00 87.81 54 TYR A O 1
ATOM 403 N N . ARG A 1 55 ? -29.930 -2.326 55.384 1.00 84.88 55 ARG A N 1
ATOM 404 C CA . ARG A 1 55 ? -29.533 -3.738 55.553 1.00 84.88 55 ARG A CA 1
ATOM 405 C C . ARG A 1 55 ? -30.696 -4.640 55.950 1.00 84.88 55 ARG A C 1
ATOM 407 O O . ARG A 1 55 ? -30.735 -5.777 55.484 1.00 84.88 55 ARG A O 1
ATOM 414 N N . ASP A 1 56 ? -31.628 -4.142 56.756 1.00 87.56 56 ASP A N 1
ATOM 415 C CA . ASP A 1 56 ? -32.792 -4.910 57.210 1.00 87.56 56 ASP A CA 1
ATOM 416 C C . ASP A 1 56 ? -33.781 -5.198 56.076 1.00 87.56 56 ASP A C 1
ATOM 418 O O . ASP A 1 56 ? -34.363 -6.280 56.010 1.00 87.56 56 ASP A O 1
ATOM 422 N N . VAL A 1 57 ? -33.928 -4.269 55.125 1.00 87.94 57 VAL A N 1
ATOM 423 C CA . VAL A 1 57 ? -34.760 -4.479 53.930 1.00 87.94 57 VAL A CA 1
ATOM 424 C C . VAL A 1 57 ? -34.170 -5.609 53.089 1.00 87.94 57 VAL A C 1
ATOM 426 O O . VAL A 1 57 ? -34.854 -6.585 52.779 1.00 87.94 57 VAL A O 1
ATOM 429 N N . PHE A 1 58 ? -32.873 -5.533 52.788 1.00 91.31 58 PHE A N 1
ATOM 430 C CA . PHE A 1 58 ? -32.202 -6.552 51.986 1.00 91.31 58 PHE A CA 1
ATOM 431 C C . PHE A 1 58 ? -32.064 -7.905 52.701 1.00 91.31 58 PHE A C 1
ATOM 433 O O . PHE A 1 58 ? -32.078 -8.942 52.038 1.00 91.31 58 PHE A O 1
ATOM 440 N N . SER A 1 59 ? -31.941 -7.932 54.034 1.00 88.19 59 SER A N 1
ATOM 441 C CA . SER A 1 59 ? -31.875 -9.185 54.800 1.00 88.19 59 SER A CA 1
ATOM 442 C C . SER A 1 59 ? -33.215 -9.922 54.810 1.00 88.19 59 SER A C 1
ATOM 444 O O . SER A 1 59 ? -33.227 -11.145 54.695 1.00 88.19 59 SER A O 1
ATOM 446 N N . ARG A 1 60 ? -34.339 -9.196 54.881 1.00 89.31 60 ARG A N 1
ATOM 447 C CA . ARG A 1 60 ? -35.691 -9.765 54.742 1.00 89.31 60 ARG A CA 1
ATOM 448 C C . ARG A 1 60 ? -35.912 -10.337 53.349 1.00 89.31 60 ARG A C 1
ATOM 450 O O . ARG A 1 60 ? -36.380 -11.459 53.216 1.00 89.31 60 ARG A O 1
ATOM 457 N N . VAL A 1 61 ? -35.524 -9.580 52.329 1.00 89.56 61 VAL A N 1
ATOM 458 C CA . VAL A 1 61 ? -35.633 -9.970 50.921 1.00 89.56 61 VAL A CA 1
ATOM 459 C C . VAL A 1 61 ? -34.832 -11.243 50.611 1.00 89.56 61 VAL A C 1
ATOM 461 O O . VAL A 1 61 ? -35.332 -12.134 49.933 1.00 89.56 61 VAL A O 1
ATOM 464 N N . ALA A 1 62 ? -33.623 -11.379 51.162 1.00 89.50 62 ALA A N 1
ATOM 465 C CA . ALA A 1 62 ? -32.774 -12.553 50.955 1.00 89.50 62 ALA A CA 1
ATOM 466 C C . ALA A 1 62 ? -33.297 -13.850 51.613 1.00 89.50 62 ALA A C 1
ATOM 468 O O . ALA A 1 62 ? -32.740 -14.914 51.359 1.00 89.50 62 ALA A O 1
ATOM 469 N N . ARG A 1 63 ? -34.330 -13.784 52.471 1.00 89.25 63 ARG A N 1
ATOM 470 C CA . ARG A 1 63 ? -34.942 -14.971 53.101 1.00 89.25 63 ARG A CA 1
ATOM 471 C C . ARG A 1 63 ? -35.975 -15.662 52.214 1.00 89.25 63 ARG A C 1
ATOM 473 O O . ARG A 1 63 ? -36.353 -16.790 52.518 1.00 89.25 63 ARG A O 1
ATOM 480 N N . PHE A 1 64 ? -36.455 -14.999 51.163 1.00 87.38 64 PHE A N 1
ATOM 481 C CA . PHE A 1 64 ? -37.422 -15.600 50.252 1.00 87.38 64 PHE A CA 1
ATOM 482 C C . PHE A 1 64 ? -36.751 -16.645 49.346 1.00 87.38 64 PHE A C 1
ATOM 484 O O . PHE A 1 64 ? -35.588 -16.477 48.962 1.00 87.38 64 PHE A O 1
ATOM 491 N N . PRO A 1 65 ? -37.457 -17.734 48.992 1.00 81.62 65 PRO A N 1
ATOM 492 C CA . PRO A 1 65 ? -36.903 -18.769 48.132 1.00 81.62 65 PRO A CA 1
ATOM 493 C C . PRO A 1 65 ? -36.560 -18.217 46.741 1.00 81.62 65 PRO A C 1
ATOM 495 O O . PRO A 1 65 ? -37.225 -17.319 46.220 1.00 81.62 65 PRO A O 1
ATOM 498 N N . ASN A 1 66 ? -35.507 -18.778 46.138 1.00 83.31 66 ASN A N 1
ATOM 499 C CA . ASN A 1 66 ? -34.978 -18.419 44.815 1.00 83.31 66 ASN A CA 1
ATOM 500 C C . ASN A 1 66 ? -34.437 -16.980 44.686 1.00 83.31 66 ASN A C 1
ATOM 502 O O . ASN A 1 66 ? -34.154 -16.536 43.574 1.00 83.31 66 ASN A O 1
ATOM 506 N N . VAL A 1 67 ? -34.238 -16.257 45.795 1.00 90.81 67 VAL A N 1
ATOM 507 C CA . VAL A 1 67 ? -33.642 -14.913 45.788 1.00 90.81 67 VAL A CA 1
ATOM 508 C C . VAL A 1 67 ? -32.123 -14.976 45.966 1.00 90.81 67 VAL A C 1
ATOM 510 O O . VAL A 1 67 ? -31.615 -15.628 46.876 1.00 90.81 67 VAL A O 1
ATOM 513 N N . GLN A 1 68 ? -31.383 -14.252 45.125 1.00 92.88 68 GLN A N 1
ATOM 514 C CA . GLN A 1 68 ? -29.936 -14.066 45.241 1.00 92.88 68 GLN A CA 1
ATOM 515 C C . GLN A 1 68 ? -29.605 -12.581 45.374 1.00 92.88 68 GLN A C 1
ATOM 517 O O . GLN A 1 68 ? -29.904 -11.782 44.487 1.00 92.88 68 GLN A O 1
ATOM 522 N N . LEU A 1 69 ? -28.973 -12.211 46.487 1.00 94.12 69 LEU A N 1
ATOM 523 C CA . LEU A 1 69 ? -28.600 -10.831 46.782 1.00 94.12 69 LEU A CA 1
ATOM 524 C C . LEU A 1 69 ? -27.124 -10.577 46.452 1.00 94.12 69 LEU A C 1
ATOM 526 O O . LEU A 1 69 ? -26.234 -11.158 47.072 1.00 94.12 69 LEU A O 1
ATOM 530 N N . LEU A 1 70 ? -26.871 -9.649 45.533 1.00 94.69 70 LEU A N 1
ATOM 531 C CA . LEU A 1 70 ? -25.554 -9.098 45.210 1.00 94.69 70 LEU A CA 1
ATOM 532 C C . LEU A 1 70 ? -25.431 -7.701 45.832 1.00 94.69 70 LEU A C 1
ATOM 534 O O . LEU A 1 70 ? -26.418 -6.971 45.914 1.00 94.69 70 LEU A O 1
ATOM 538 N N . ARG A 1 71 ? -24.233 -7.311 46.281 1.00 93.44 71 ARG A N 1
ATOM 539 C CA . ARG A 1 71 ? -24.012 -6.005 46.927 1.00 93.44 71 ARG A CA 1
ATOM 540 C C . ARG A 1 71 ? -22.799 -5.280 46.364 1.00 93.44 71 ARG A C 1
ATOM 542 O O . ARG A 1 71 ? -21.723 -5.867 46.251 1.00 93.44 71 ARG A O 1
ATOM 549 N N . HIS A 1 72 ? -22.958 -3.991 46.095 1.00 92.88 72 HIS A N 1
ATOM 550 C CA . HIS A 1 72 ? -21.860 -3.060 45.858 1.00 92.88 72 HIS A CA 1
ATOM 551 C C . HIS A 1 72 ? -21.443 -2.372 47.162 1.00 92.88 72 HIS A C 1
ATOM 553 O O . HIS A 1 72 ? -22.262 -2.111 48.041 1.00 92.88 72 HIS A O 1
ATOM 559 N N . ALA A 1 73 ? -20.152 -2.057 47.287 1.00 85.94 73 ALA A N 1
ATOM 560 C CA . ALA A 1 73 ? -19.629 -1.343 48.453 1.00 85.94 73 ALA A CA 1
ATOM 561 C C . ALA A 1 73 ? -20.063 0.137 48.489 1.00 85.94 73 ALA A C 1
ATOM 563 O O . ALA A 1 73 ? -20.215 0.710 49.565 1.00 85.94 73 ALA A O 1
ATOM 564 N N . VAL A 1 74 ? -20.261 0.745 47.315 1.00 87.12 74 VAL A N 1
ATOM 565 C CA . VAL A 1 74 ? -20.697 2.135 47.106 1.00 87.12 74 VAL A CA 1
ATOM 566 C C . VAL A 1 74 ? -21.683 2.187 45.934 1.00 87.12 74 VAL A C 1
ATOM 568 O O . VAL A 1 74 ? -21.764 1.223 45.177 1.00 87.12 74 VAL A O 1
ATOM 571 N N . ASN A 1 75 ? -22.414 3.292 45.767 1.00 88.56 75 ASN A N 1
ATOM 572 C CA . ASN A 1 75 ? -23.281 3.485 44.601 1.00 88.56 75 ASN A CA 1
ATOM 573 C C . ASN A 1 75 ? -22.454 3.610 43.317 1.00 88.56 75 ASN A C 1
ATOM 575 O O . ASN A 1 75 ? -21.604 4.498 43.220 1.00 88.56 75 ASN A O 1
ATOM 579 N N . LEU A 1 76 ? -22.702 2.715 42.358 1.00 85.38 76 LEU A N 1
ATOM 580 C CA . LEU A 1 76 ? -22.035 2.680 41.053 1.00 85.38 76 LEU A CA 1
ATOM 581 C C . LEU A 1 76 ? -22.971 3.069 39.897 1.00 85.38 76 LEU A C 1
ATOM 583 O O . LEU A 1 76 ? -22.500 3.245 38.770 1.00 85.38 76 LEU A O 1
ATOM 587 N N . GLY A 1 77 ? -24.268 3.224 40.163 1.00 84.50 77 GLY A N 1
ATOM 588 C CA . GLY A 1 77 ? -25.295 3.600 39.200 1.00 84.50 77 GLY A CA 1
ATOM 589 C C . GLY A 1 77 ? -26.126 2.411 38.705 1.00 84.50 77 GLY A C 1
ATOM 590 O O . GLY A 1 77 ? -25.685 1.259 38.681 1.00 84.50 77 GLY A O 1
ATOM 591 N N . LYS A 1 78 ? -27.355 2.702 38.249 1.00 85.12 78 LYS A N 1
ATOM 592 C CA . LYS A 1 78 ? -28.338 1.695 37.795 1.00 85.12 78 LYS A CA 1
ATOM 593 C C . LYS A 1 78 ? -27.783 0.772 36.702 1.00 85.12 78 LYS A C 1
ATOM 595 O O . LYS A 1 78 ? -27.964 -0.441 36.767 1.00 85.12 78 LYS A O 1
ATOM 600 N N . GLY A 1 79 ? -27.082 1.326 35.714 1.00 86.56 79 GLY A N 1
ATOM 601 C CA . GLY A 1 79 ? -26.443 0.560 34.645 1.00 86.56 79 GLY A CA 1
ATOM 602 C C . GLY A 1 79 ? -25.332 -0.364 35.150 1.00 86.56 79 GLY A C 1
ATOM 603 O O . GLY A 1 79 ? -25.226 -1.498 34.685 1.00 86.56 79 GLY A O 1
ATOM 604 N N . ALA A 1 80 ? -24.538 0.068 36.134 1.00 87.31 80 ALA A N 1
ATOM 605 C CA . ALA A 1 80 ? -23.534 -0.787 36.768 1.00 87.31 80 ALA A CA 1
ATOM 606 C C . ALA A 1 80 ? -24.184 -1.945 37.542 1.00 87.31 80 ALA A C 1
ATOM 608 O O . ALA A 1 80 ? -23.765 -3.090 37.382 1.00 87.31 80 ALA A O 1
ATOM 609 N N . ALA A 1 81 ? -25.252 -1.676 38.302 1.00 91.25 81 ALA A N 1
ATOM 610 C CA . ALA A 1 81 ? -26.020 -2.709 39.001 1.00 91.25 81 ALA A CA 1
ATOM 611 C C . ALA A 1 81 ? -26.622 -3.748 38.036 1.00 91.25 81 ALA A C 1
ATOM 613 O O . ALA A 1 81 ? -26.498 -4.954 38.260 1.00 91.25 81 ALA A O 1
ATOM 614 N N . LEU A 1 82 ? -27.189 -3.296 36.911 1.00 93.06 82 LEU A N 1
ATOM 615 C CA . LEU A 1 82 ? -27.681 -4.182 35.853 1.00 93.06 82 LEU A CA 1
ATOM 616 C C . LEU A 1 82 ? -26.562 -5.042 35.250 1.00 93.06 82 LEU A C 1
ATOM 618 O O . LEU A 1 82 ? -26.756 -6.242 35.069 1.00 93.06 82 LEU A O 1
ATOM 622 N N . LYS A 1 83 ? -25.377 -4.482 34.981 1.00 93.50 83 LYS A N 1
ATOM 623 C CA . LYS A 1 83 ? -24.231 -5.257 34.470 1.00 93.50 83 LYS A CA 1
ATOM 624 C C . LYS A 1 83 ? -23.737 -6.302 35.464 1.00 93.50 83 LYS A C 1
ATOM 626 O O . LYS A 1 83 ? -23.434 -7.419 35.049 1.00 93.50 83 LYS A O 1
ATOM 631 N N . THR A 1 84 ? -23.693 -5.975 36.754 1.00 94.88 84 THR A N 1
ATOM 632 C CA . THR A 1 84 ? -23.342 -6.934 37.811 1.00 94.88 84 THR A CA 1
ATOM 633 C C . THR A 1 84 ? -24.300 -8.122 37.805 1.00 94.88 84 THR A C 1
ATOM 635 O O . THR A 1 84 ? -23.848 -9.268 37.776 1.00 94.88 84 THR A O 1
ATOM 638 N N . ALA A 1 85 ? -25.611 -7.867 37.733 1.00 93.94 85 ALA A N 1
ATOM 639 C CA . ALA A 1 85 ? -26.606 -8.931 37.614 1.00 93.94 85 ALA A CA 1
ATOM 640 C C . ALA A 1 85 ? -26.461 -9.733 36.313 1.00 93.94 85 ALA A C 1
ATOM 642 O O . ALA A 1 85 ? -26.459 -10.959 36.359 1.00 93.94 85 ALA A O 1
ATOM 643 N N . ILE A 1 86 ? -26.288 -9.072 35.163 1.00 94.31 86 ILE A N 1
ATOM 644 C CA . ILE A 1 86 ? -26.105 -9.740 33.864 1.00 94.31 86 ILE A CA 1
ATOM 645 C C . ILE A 1 86 ? -24.898 -10.687 33.896 1.00 94.31 86 ILE A C 1
ATOM 647 O O . ILE A 1 86 ? -24.996 -11.831 33.452 1.00 94.31 86 ILE A O 1
ATOM 651 N N . ASN A 1 87 ? -23.764 -10.229 34.430 1.00 94.19 87 ASN A N 1
ATOM 652 C CA . ASN A 1 87 ? -22.559 -11.044 34.545 1.00 94.19 87 ASN A CA 1
ATOM 653 C C . ASN A 1 87 ? -22.788 -12.255 35.463 1.00 94.19 87 ASN A C 1
ATOM 655 O O . ASN A 1 87 ? -22.400 -13.371 35.126 1.00 94.19 87 ASN A O 1
ATOM 659 N N . HIS A 1 88 ? -23.471 -12.048 36.591 1.00 94.06 88 HIS A N 1
ATOM 660 C CA . HIS A 1 88 ? -23.823 -13.123 37.517 1.00 94.06 88 HIS A CA 1
ATOM 661 C C . HIS A 1 88 ? -24.743 -14.173 36.880 1.00 94.06 88 HIS A C 1
ATOM 663 O O . HIS A 1 88 ? -24.494 -15.372 37.020 1.00 94.06 88 HIS A O 1
ATOM 669 N N . VAL A 1 89 ? -25.758 -13.733 36.127 1.00 91.69 89 VAL A N 1
ATOM 670 C CA . VAL A 1 89 ? -26.668 -14.613 35.376 1.00 91.69 89 VAL A CA 1
ATOM 671 C C . VAL A 1 89 ? -25.906 -15.460 34.367 1.00 91.69 89 VAL A C 1
ATOM 673 O O . VAL A 1 89 ? -26.075 -16.675 34.352 1.00 91.69 89 VAL A O 1
ATOM 676 N N . LEU A 1 90 ? -25.045 -14.843 33.554 1.00 89.88 90 LEU A N 1
ATOM 677 C CA . LEU A 1 90 ? -24.287 -15.553 32.520 1.00 89.88 90 LEU A CA 1
ATOM 678 C C . LEU A 1 90 ? -23.343 -16.615 33.100 1.00 89.88 90 LEU A C 1
ATOM 680 O O . LEU A 1 90 ? -23.136 -17.651 32.472 1.00 89.88 90 LEU A O 1
ATOM 684 N N . CYS A 1 91 ? -22.786 -16.370 34.287 1.00 89.88 91 CYS A N 1
ATOM 685 C CA . CYS A 1 91 ? -21.896 -17.313 34.963 1.00 89.88 91 CYS A CA 1
ATOM 686 C C . CYS A 1 91 ? -22.648 -18.440 35.687 1.00 89.88 91 CYS A C 1
ATOM 688 O O . CYS A 1 91 ? -22.152 -19.563 35.735 1.00 89.88 91 CYS A O 1
ATOM 690 N N . THR A 1 92 ? -23.820 -18.149 36.259 1.00 89.12 92 THR A N 1
ATOM 691 C CA . THR A 1 92 ? -24.534 -19.077 37.157 1.00 89.12 92 THR A CA 1
ATOM 692 C C . THR A 1 92 ? -25.633 -19.865 36.440 1.00 89.12 92 THR A C 1
ATOM 694 O O . THR A 1 92 ? -25.913 -21.005 36.802 1.00 89.12 92 THR A O 1
ATOM 697 N N . PHE A 1 93 ? -26.241 -19.285 35.401 1.00 87.06 93 PHE A N 1
ATOM 698 C CA . PHE A 1 93 ? -27.404 -19.834 34.702 1.00 87.06 93 PHE A CA 1
ATOM 699 C C . PHE A 1 93 ? -27.252 -19.741 33.167 1.00 87.06 93 PHE A C 1
ATOM 701 O O . PHE A 1 93 ? -27.996 -19.015 32.504 1.00 87.06 93 PHE A O 1
ATOM 708 N N . PRO A 1 94 ? -26.299 -20.475 32.559 1.00 79.69 94 PRO A N 1
ATOM 709 C CA . PRO A 1 94 ? -25.982 -20.351 31.131 1.00 79.69 94 PRO A CA 1
ATOM 710 C C . PRO A 1 94 ? -27.088 -20.854 30.186 1.00 79.69 94 PRO A C 1
ATOM 712 O O . PRO A 1 94 ? -27.029 -20.578 28.991 1.00 79.69 94 PRO A O 1
ATOM 715 N N . SER A 1 95 ? -28.077 -21.594 30.698 1.00 82.69 95 SER A N 1
ATOM 716 C CA . SER A 1 95 ? -29.173 -22.200 29.928 1.00 82.69 95 SER A CA 1
ATOM 717 C C . SER A 1 95 ? -30.481 -21.395 29.928 1.00 82.69 95 SER A C 1
ATOM 719 O O . SER A 1 95 ? -31.491 -21.892 29.436 1.00 82.69 95 SER A O 1
ATOM 721 N N . LEU A 1 96 ? -30.506 -20.176 30.480 1.00 87.56 96 LEU A N 1
ATOM 722 C CA . LEU A 1 96 ? -31.709 -19.334 30.458 1.00 87.56 96 LEU A CA 1
ATOM 723 C C . LEU A 1 96 ? -31.982 -18.765 29.063 1.00 87.56 96 LEU A C 1
ATOM 725 O O . LEU A 1 96 ? -31.053 -18.434 28.328 1.00 87.56 96 LEU A O 1
ATOM 729 N N . ALA A 1 97 ? -33.259 -18.546 28.745 1.00 87.56 97 ALA A N 1
ATOM 730 C CA . ALA A 1 97 ? -33.671 -17.801 27.554 1.00 87.56 97 ALA A CA 1
ATOM 731 C C . ALA A 1 97 ? -33.364 -16.298 27.652 1.00 87.56 97 ALA A C 1
ATOM 733 O O . ALA A 1 97 ? -33.245 -15.619 26.632 1.00 87.56 97 ALA A O 1
ATOM 734 N N . GLY A 1 98 ? -33.194 -15.761 28.863 1.00 91.94 98 GLY A N 1
ATOM 735 C CA . GLY A 1 98 ? -32.916 -14.347 29.084 1.00 91.94 98 GLY A CA 1
ATOM 736 C C . GLY A 1 98 ? -33.193 -13.886 30.512 1.00 91.94 98 GLY A C 1
ATOM 737 O O . GLY A 1 98 ? -33.317 -14.696 31.436 1.00 91.94 98 GLY A O 1
ATOM 738 N N . ILE A 1 99 ? -33.287 -12.567 30.682 1.00 94.12 99 ILE A N 1
ATOM 739 C CA . ILE A 1 99 ? -33.623 -11.920 31.957 1.00 94.12 99 ILE A CA 1
ATOM 740 C C . ILE A 1 99 ? -34.777 -10.936 31.793 1.00 94.12 99 ILE A C 1
ATOM 742 O O . ILE A 1 99 ? -34.940 -10.345 30.729 1.00 94.12 99 ILE A O 1
ATOM 746 N N . VAL A 1 100 ? -35.523 -10.696 32.867 1.00 93.38 100 VAL A N 1
ATOM 747 C CA . VAL A 1 100 ? -36.515 -9.620 32.954 1.00 93.38 100 VAL A CA 1
ATOM 748 C C . VAL A 1 100 ? -36.073 -8.626 34.018 1.00 93.38 100 VAL A C 1
ATOM 750 O O . VAL A 1 100 ? -35.903 -8.999 35.176 1.00 93.38 100 VAL A O 1
ATOM 753 N N . THR A 1 101 ? -35.855 -7.368 33.643 1.00 93.19 101 THR A N 1
ATOM 754 C CA . THR A 1 101 ? -35.504 -6.303 34.590 1.00 93.19 101 THR A CA 1
ATOM 755 C C . THR A 1 101 ? -36.759 -5.690 35.196 1.00 93.19 101 THR A C 1
ATOM 757 O O . THR A 1 101 ? -37.744 -5.526 34.486 1.00 93.19 101 THR A O 1
ATOM 760 N N . ALA A 1 102 ? -36.727 -5.318 36.474 1.00 89.31 102 ALA A N 1
ATOM 761 C CA . ALA A 1 102 ? -37.789 -4.551 37.127 1.00 89.31 102 ALA A CA 1
ATOM 762 C C . ALA A 1 102 ? -37.198 -3.537 38.117 1.00 89.31 102 ALA A C 1
ATOM 764 O O . ALA A 1 102 ? -36.159 -3.788 38.724 1.00 89.31 102 ALA A O 1
ATOM 765 N N . ASP A 1 103 ? -37.852 -2.389 38.284 1.00 85.50 103 ASP A N 1
ATOM 766 C CA . ASP A 1 103 ? -37.434 -1.358 39.240 1.00 85.50 103 ASP A CA 1
ATOM 767 C C . ASP A 1 103 ? -37.820 -1.709 40.688 1.00 85.50 103 ASP A C 1
ATOM 769 O O . ASP A 1 103 ? -38.849 -2.330 40.954 1.00 85.50 103 ASP A O 1
ATOM 773 N N . ALA A 1 104 ? -36.981 -1.287 41.638 1.00 80.94 104 ALA A N 1
ATOM 774 C CA . ALA A 1 104 ? -37.128 -1.583 43.066 1.00 80.94 104 ALA A CA 1
ATOM 775 C C . ALA A 1 104 ? -38.144 -0.693 43.811 1.00 80.94 104 ALA A C 1
ATOM 777 O O . ALA A 1 104 ? -38.314 -0.837 45.021 1.00 80.94 104 ALA A O 1
ATOM 778 N N . ASP A 1 105 ? -38.780 0.254 43.122 1.00 72.19 105 ASP A N 1
ATOM 779 C CA . ASP A 1 105 ? -39.688 1.253 43.696 1.00 72.19 105 ASP A CA 1
ATOM 780 C C . ASP A 1 105 ? -41.164 0.824 43.706 1.00 72.19 105 ASP A C 1
ATOM 782 O O . ASP A 1 105 ? -42.017 1.595 44.137 1.00 72.19 105 ASP A O 1
ATOM 786 N N . GLY A 1 106 ? -41.461 -0.402 43.263 1.00 62.75 106 GLY A N 1
ATOM 787 C CA . GLY A 1 106 ? -42.814 -0.960 43.255 1.00 62.75 106 GLY A CA 1
ATOM 788 C C . GLY A 1 106 ? -43.700 -0.455 42.112 1.00 62.75 106 GLY A C 1
ATOM 789 O O . GLY A 1 106 ? -44.884 -0.777 42.088 1.00 62.75 106 GLY A O 1
ATOM 790 N N . GLN A 1 107 ? -43.154 0.293 41.143 1.00 67.81 107 GLN A N 1
ATOM 791 C CA . GLN A 1 107 ? -43.938 0.804 40.008 1.00 67.81 107 GLN A CA 1
ATOM 792 C C . GLN A 1 107 ? -44.388 -0.288 39.023 1.00 67.81 107 GLN A C 1
ATOM 794 O O . GLN A 1 107 ? -45.306 -0.059 38.235 1.00 67.81 107 GLN A O 1
ATOM 799 N N . HIS A 1 108 ? -43.762 -1.469 39.060 1.00 78.06 108 HIS A N 1
ATOM 800 C CA . HIS A 1 108 ? -44.073 -2.587 38.168 1.00 78.06 108 HIS A CA 1
ATOM 801 C C . HIS A 1 108 ? -44.911 -3.637 38.889 1.00 78.06 108 HIS A C 1
ATOM 803 O O . HIS A 1 108 ? -44.445 -4.270 39.837 1.00 78.06 108 HIS A O 1
ATOM 809 N N . HIS A 1 109 ? -46.140 -3.853 38.417 1.00 80.50 109 HIS A N 1
ATOM 810 C CA . HIS A 1 109 ? -47.005 -4.892 38.967 1.00 80.50 109 HIS A CA 1
ATOM 811 C C . HIS A 1 109 ? -46.418 -6.288 38.666 1.00 80.50 109 HIS A C 1
ATOM 813 O O . HIS A 1 109 ? -45.972 -6.517 37.537 1.00 80.50 109 HIS A O 1
ATOM 819 N N . PRO A 1 110 ? -46.461 -7.257 39.601 1.00 81.38 110 PRO A N 1
ATOM 820 C CA . PRO A 1 110 ? -45.985 -8.625 39.359 1.00 81.38 110 PRO A CA 1
ATOM 821 C C . PRO A 1 110 ? -46.570 -9.269 38.090 1.00 81.38 110 PRO A C 1
ATOM 823 O O . PRO A 1 110 ? -45.846 -9.889 37.316 1.00 81.38 110 PRO A O 1
ATOM 826 N N . GLU A 1 111 ? -47.859 -9.043 37.817 1.00 82.31 111 GLU A N 1
ATOM 827 C CA . GLU A 1 111 ? -48.528 -9.504 36.585 1.00 82.31 111 GLU A CA 1
ATOM 828 C C . GLU A 1 111 ? -47.926 -8.909 35.298 1.00 82.31 111 GLU A C 1
ATOM 830 O O . GLU A 1 111 ? -47.899 -9.572 34.262 1.00 82.31 111 GLU A O 1
ATOM 835 N N . ASP A 1 112 ? -47.433 -7.667 35.336 1.00 85.50 112 ASP A N 1
ATOM 836 C CA . ASP A 1 112 ? -46.805 -7.021 34.176 1.00 85.50 112 ASP A CA 1
ATOM 837 C C . ASP A 1 112 ? -45.394 -7.580 33.938 1.00 85.50 112 ASP A C 1
ATOM 839 O O . ASP A 1 112 ? -45.003 -7.808 32.790 1.00 85.50 112 ASP A O 1
ATOM 843 N N . ILE A 1 113 ? -44.663 -7.892 35.016 1.00 86.81 113 ILE A N 1
ATOM 844 C CA . ILE A 1 113 ? -43.382 -8.613 34.953 1.00 86.81 113 ILE A CA 1
ATOM 845 C C . ILE A 1 113 ? -43.589 -9.996 34.325 1.00 86.81 113 ILE A C 1
ATOM 847 O O . ILE A 1 113 ? -42.845 -10.373 33.418 1.00 86.81 113 ILE A O 1
ATOM 851 N N . GLN A 1 114 ? -44.633 -10.722 34.738 1.00 84.88 114 GLN A N 1
ATOM 852 C CA . GLN A 1 114 ? -44.990 -12.015 34.146 1.00 84.88 114 GLN A CA 1
ATOM 853 C C . GLN A 1 114 ? -45.387 -11.895 32.669 1.00 84.88 114 GLN A C 1
ATOM 855 O O . GLN A 1 114 ? -44.988 -12.734 31.864 1.00 84.88 114 GLN A O 1
ATOM 860 N N . ARG A 1 115 ? -46.112 -10.839 32.276 1.00 85.75 115 ARG A N 1
ATOM 861 C CA . ARG A 1 115 ? -46.481 -10.608 30.868 1.00 85.75 115 ARG A CA 1
ATOM 862 C C . ARG A 1 115 ? -45.255 -10.373 29.983 1.00 85.75 115 ARG A C 1
ATOM 864 O O . ARG A 1 115 ? -45.170 -10.931 28.891 1.00 85.75 115 ARG A O 1
ATOM 871 N N . VAL A 1 116 ? -44.289 -9.584 30.457 1.00 88.81 116 VAL A N 1
ATOM 872 C CA . VAL A 1 116 ? -43.015 -9.356 29.751 1.00 88.81 116 VAL A CA 1
ATOM 873 C C . VAL A 1 116 ? -42.167 -10.629 29.707 1.00 88.81 116 VAL A C 1
ATOM 875 O O . VAL A 1 116 ? -41.562 -10.915 28.674 1.00 88.81 116 VAL A O 1
ATOM 878 N N . ALA A 1 117 ? -42.165 -11.423 30.782 1.00 87.56 117 ALA A N 1
ATOM 879 C CA . ALA A 1 117 ? -41.508 -12.728 30.819 1.00 87.56 117 ALA A CA 1
ATOM 880 C C . ALA A 1 117 ? -42.106 -13.702 29.787 1.00 87.56 117 ALA A C 1
ATOM 882 O O . ALA A 1 117 ? -41.365 -14.286 28.999 1.00 87.56 117 ALA A O 1
ATOM 883 N N . GLY A 1 118 ? -43.437 -13.822 29.732 1.00 86.81 118 GLY A N 1
ATOM 884 C CA . GLY A 1 118 ? -44.132 -14.660 28.749 1.00 86.81 118 GLY A CA 1
ATOM 885 C C . GLY A 1 118 ? -43.828 -14.243 27.309 1.00 86.81 118 GLY A C 1
ATOM 886 O O . GLY A 1 118 ? -43.449 -15.076 26.492 1.00 86.81 118 GLY A O 1
ATOM 887 N N . ALA A 1 119 ? -43.868 -12.940 27.018 1.00 88.88 119 ALA A N 1
ATOM 888 C CA . ALA A 1 119 ? -43.531 -12.421 25.692 1.00 88.88 119 ALA A CA 1
ATOM 889 C C . ALA A 1 119 ? -42.067 -12.687 25.288 1.00 88.88 119 ALA A C 1
ATOM 891 O O . ALA A 1 119 ? -41.784 -12.892 24.106 1.00 88.88 119 ALA A O 1
ATOM 892 N N . LEU A 1 120 ? -41.133 -12.695 26.248 1.00 90.75 120 LEU A N 1
ATOM 893 C CA . LEU A 1 120 ? -39.736 -13.045 25.986 1.00 90.75 120 LEU A CA 1
ATOM 894 C C . LEU A 1 120 ? -39.572 -14.547 25.715 1.00 90.75 120 LEU A C 1
ATOM 896 O O . LEU A 1 120 ? -38.789 -14.905 24.844 1.00 90.75 120 LEU A O 1
ATOM 900 N N . LEU A 1 121 ? -40.323 -15.416 26.399 1.00 88.31 121 LEU A N 1
ATOM 901 C CA . LEU A 1 121 ? -40.330 -16.858 26.112 1.00 88.31 121 LEU A CA 1
ATOM 902 C C . LEU A 1 121 ? -40.933 -17.169 24.736 1.00 88.31 121 LEU A C 1
ATOM 904 O O . LEU A 1 121 ? -40.392 -17.989 24.000 1.00 88.31 121 LEU A O 1
ATOM 908 N N . GLU A 1 122 ? -42.002 -16.473 24.345 1.00 88.56 122 GLU A N 1
ATOM 909 C CA . GLU A 1 122 ? -42.582 -16.590 23.000 1.00 88.56 122 GLU A CA 1
ATOM 910 C C . GLU A 1 122 ? -41.637 -16.066 21.905 1.00 88.56 122 GLU A C 1
ATOM 912 O O . GLU A 1 122 ? -41.678 -16.524 20.760 1.00 88.56 122 GLU A O 1
ATOM 917 N N . ARG A 1 123 ? -40.789 -15.081 22.236 1.00 88.75 123 ARG A N 1
ATOM 918 C CA . ARG A 1 123 ? -39.855 -14.426 21.307 1.00 88.75 123 ARG A CA 1
ATOM 919 C C . ARG A 1 123 ? -38.444 -14.331 21.908 1.00 88.75 123 ARG A C 1
ATOM 921 O O . ARG A 1 123 ? -37.968 -13.219 22.153 1.00 88.75 123 ARG A O 1
ATOM 928 N N . PRO A 1 124 ? -37.718 -15.459 22.047 1.00 88.00 124 PRO A N 1
ATOM 929 C CA . PRO A 1 124 ? -36.446 -15.535 22.781 1.00 88.00 124 PRO A CA 1
ATOM 930 C C . PRO A 1 124 ? -35.284 -14.788 22.112 1.00 88.00 124 PRO A C 1
ATOM 932 O O . PRO A 1 124 ? -34.201 -14.682 22.675 1.00 88.00 124 PRO A O 1
ATOM 935 N N . GLU A 1 125 ? -35.499 -14.248 20.913 1.00 89.62 125 GLU A N 1
ATOM 936 C CA . GLU A 1 125 ? -34.524 -13.466 20.150 1.00 89.62 125 GLU A CA 1
ATOM 937 C C . GLU A 1 125 ? -34.858 -11.959 20.127 1.00 89.62 125 GLU A C 1
ATOM 939 O O . GLU A 1 125 ? -34.169 -11.195 19.451 1.00 89.62 125 GLU A O 1
ATOM 944 N N . SER A 1 126 ? -35.917 -11.515 20.820 1.00 91.56 126 SER A N 1
ATOM 945 C CA . SER A 1 126 ? -36.405 -10.123 20.802 1.00 91.56 126 SER A CA 1
ATOM 946 C C . SER A 1 126 ? -36.206 -9.413 22.142 1.00 91.56 126 SER A C 1
ATOM 948 O O . SER A 1 126 ? -36.384 -10.004 23.202 1.00 91.56 126 SER A O 1
ATOM 950 N N . LEU A 1 127 ? -35.888 -8.117 22.098 1.00 93.06 127 LEU A N 1
ATOM 951 C CA . LEU A 1 127 ? -35.933 -7.238 23.264 1.00 93.06 127 LEU A CA 1
ATOM 952 C C . LEU A 1 127 ? -37.387 -6.819 23.513 1.00 93.06 127 LEU A C 1
ATOM 954 O O . LEU A 1 127 ? -37.988 -6.127 22.689 1.00 93.06 127 LEU A O 1
ATOM 958 N N . ILE A 1 128 ? -37.942 -7.212 24.654 1.00 93.50 128 ILE A N 1
ATOM 959 C CA . ILE A 1 128 ? -39.310 -6.881 25.051 1.00 93.50 128 ILE A CA 1
ATOM 960 C C . ILE A 1 128 ? -39.293 -5.644 25.951 1.00 93.50 128 ILE A C 1
ATOM 962 O O . ILE A 1 128 ? -38.564 -5.611 26.941 1.00 93.50 128 ILE A O 1
ATOM 966 N N . LEU A 1 129 ? -40.099 -4.632 25.641 1.00 91.00 129 LEU A N 1
ATOM 967 C CA . LEU A 1 129 ? -40.256 -3.420 26.446 1.00 91.00 129 LEU A CA 1
ATOM 968 C C . LEU A 1 129 ? -41.653 -3.378 27.062 1.00 91.00 129 LEU A C 1
ATOM 970 O O . LEU A 1 129 ? -42.643 -3.421 26.335 1.00 91.00 129 LEU A O 1
ATOM 974 N N . GLY A 1 130 ? -41.746 -3.244 28.384 1.00 86.88 130 GLY A N 1
ATOM 975 C CA . GLY A 1 130 ? -43.009 -2.940 29.050 1.00 86.88 130 GLY A CA 1
ATOM 976 C C . GLY A 1 130 ? -43.374 -1.473 28.831 1.00 86.88 130 GLY A C 1
ATOM 977 O O . GLY A 1 130 ? -42.798 -0.603 29.478 1.00 86.88 130 GLY A O 1
ATOM 978 N N . SER A 1 131 ? -44.293 -1.177 27.915 1.00 83.38 131 SER A N 1
ATOM 979 C CA . SER A 1 131 ? -44.674 0.194 27.561 1.00 83.38 131 SER A CA 1
ATOM 980 C C . SER A 1 131 ? -45.946 0.639 28.279 1.00 83.38 131 SER A C 1
ATOM 982 O O . SER A 1 131 ? -46.963 -0.056 28.268 1.00 83.38 131 SER A O 1
ATOM 984 N N . ARG A 1 132 ? -45.908 1.817 28.906 1.00 77.06 132 ARG A N 1
ATOM 985 C CA . ARG A 1 132 ? -47.068 2.402 29.595 1.00 77.06 132 ARG A CA 1
ATOM 986 C C . ARG A 1 132 ? -48.037 3.013 28.582 1.00 77.06 132 ARG A C 1
ATOM 988 O O . ARG A 1 132 ? -47.629 3.762 27.691 1.00 77.06 132 ARG A O 1
ATOM 995 N N . SER A 1 133 ? -49.338 2.765 28.740 1.00 60.88 133 SER A N 1
ATOM 996 C CA . SER A 1 133 ? -50.369 3.471 27.970 1.00 60.88 133 SER A CA 1
ATOM 997 C C . SER A 1 133 ? -50.515 4.905 28.490 1.00 60.88 133 SER A C 1
ATOM 999 O O . SER A 1 133 ? -50.977 5.131 29.608 1.00 60.88 133 SER A O 1
ATOM 1001 N N . PHE A 1 134 ? -50.116 5.889 27.683 1.00 58.25 134 PHE A N 1
ATOM 1002 C CA . PHE A 1 134 ? -50.237 7.313 28.013 1.00 58.25 134 PHE A CA 1
ATOM 1003 C C . PHE A 1 134 ? -51.653 7.825 27.721 1.00 58.25 134 PHE A C 1
ATOM 1005 O O . PHE A 1 134 ? -51.815 8.687 26.858 1.00 58.25 134 PHE A O 1
ATOM 1012 N N . ASP A 1 135 ? -52.662 7.303 28.422 1.00 44.41 135 ASP A N 1
ATOM 1013 C CA . ASP A 1 135 ? -54.031 7.813 28.330 1.00 44.41 135 ASP A CA 1
ATOM 1014 C C . ASP A 1 135 ? -54.434 8.646 29.564 1.00 44.41 135 ASP A C 1
ATOM 1016 O O . ASP A 1 135 ? -54.334 8.233 30.715 1.00 44.41 135 ASP A O 1
ATOM 1020 N N . ARG A 1 136 ? -54.844 9.876 29.240 1.00 42.44 136 ARG A N 1
ATOM 1021 C CA . ARG A 1 136 ? -55.598 10.913 29.969 1.00 42.44 136 ARG A CA 1
ATOM 1022 C C . ARG A 1 136 ? -55.175 11.539 31.312 1.00 42.44 136 ARG A C 1
ATOM 1024 O O . ARG A 1 136 ? -55.707 12.615 31.542 1.00 42.44 136 ARG A O 1
ATOM 1031 N N . ASP A 1 137 ? -54.174 11.092 32.077 1.00 44.16 137 ASP A N 1
ATOM 1032 C CA . ASP A 1 137 ? -53.797 11.807 33.335 1.00 44.16 137 ASP A CA 1
ATOM 1033 C C . ASP A 1 137 ? -52.279 11.978 33.590 1.00 44.16 137 ASP A C 1
ATOM 1035 O O . ASP A 1 137 ? -51.742 11.647 34.645 1.00 44.16 137 ASP A O 1
ATOM 1039 N N . VAL A 1 138 ? -51.537 12.532 32.620 1.00 45.66 138 VAL A N 1
ATOM 1040 C CA . VAL A 1 138 ? -50.082 12.778 32.760 1.00 45.66 138 VAL A CA 1
ATOM 1041 C C . VAL A 1 138 ? -49.771 14.275 32.949 1.00 45.66 138 VAL A C 1
ATOM 1043 O O . VAL A 1 138 ? -50.173 15.080 32.101 1.00 45.66 138 VAL A O 1
ATOM 1046 N N . PRO A 1 139 ? -48.974 14.678 33.967 1.00 46.75 139 PRO A N 1
ATOM 1047 C CA . PRO A 1 139 ? -48.546 16.065 34.164 1.00 46.75 139 PRO A CA 1
ATOM 1048 C C . PRO A 1 139 ? -47.857 16.655 32.922 1.00 46.75 139 PRO A C 1
ATOM 1050 O O . PRO A 1 139 ? -46.968 16.033 32.331 1.00 46.75 139 PRO A O 1
ATOM 1053 N N . LEU A 1 140 ? -48.207 17.895 32.553 1.00 43.84 140 LEU A N 1
ATOM 1054 C CA . LEU A 1 140 ? -47.726 18.591 31.342 1.00 43.84 140 LEU A CA 1
ATOM 1055 C C . LEU A 1 140 ? -46.190 18.592 31.178 1.00 43.84 140 LEU A C 1
ATOM 1057 O O . LEU A 1 140 ? -45.694 18.554 30.052 1.00 43.84 140 LEU A O 1
ATOM 1061 N N . ARG A 1 141 ? -45.425 18.569 32.282 1.00 42.28 141 ARG A N 1
ATOM 1062 C CA . ARG A 1 141 ? -43.949 18.513 32.262 1.00 42.28 141 ARG A CA 1
ATOM 1063 C C . ARG A 1 141 ? -43.378 17.181 31.750 1.00 42.28 141 ARG A C 1
ATOM 1065 O O . ARG A 1 141 ? -42.374 17.213 31.042 1.00 42.28 141 ARG A O 1
ATOM 1072 N N . SER A 1 142 ? -44.014 16.037 32.024 1.00 43.66 142 SER A N 1
ATOM 1073 C CA . SER A 1 142 ? -43.545 14.726 31.531 1.00 43.66 142 SER A CA 1
ATOM 1074 C C . SER A 1 142 ? -43.960 14.448 30.083 1.00 43.66 142 SER A C 1
ATOM 1076 O O . SER A 1 142 ? -43.250 13.737 29.371 1.00 43.66 142 SER A O 1
ATOM 1078 N N . ARG A 1 143 ? -45.053 15.058 29.591 1.00 47.69 143 ARG A N 1
ATOM 1079 C CA . ARG A 1 143 ? -45.465 14.938 28.176 1.00 47.69 143 ARG A CA 1
ATOM 1080 C C . ARG A 1 143 ? -44.434 15.531 27.211 1.00 47.69 143 ARG A C 1
ATOM 1082 O O . ARG A 1 143 ? -44.182 14.935 26.169 1.00 47.69 143 ARG A O 1
ATOM 1089 N N . PHE A 1 144 ? -43.809 16.661 27.547 1.00 46.75 144 PHE A N 1
ATOM 1090 C CA . PHE A 1 144 ? -42.883 17.342 26.631 1.00 46.75 144 PHE A CA 1
ATOM 1091 C C . PHE A 1 144 ? -41.551 16.589 26.458 1.00 46.75 144 PHE A C 1
ATOM 1093 O O . PHE A 1 144 ? -41.071 16.425 25.336 1.00 46.75 144 PHE A O 1
ATOM 1100 N N . GLY A 1 145 ? -40.990 16.054 27.551 1.00 44.62 145 GLY A N 1
ATOM 1101 C CA . GLY A 1 145 ? -39.768 15.239 27.509 1.00 44.62 145 GLY A CA 1
ATOM 1102 C C . GLY A 1 145 ? -39.956 13.935 26.729 1.00 44.62 145 GLY A C 1
ATOM 1103 O O . GLY A 1 145 ? -39.083 13.549 25.953 1.00 44.62 145 GLY A O 1
ATOM 1104 N N . ASN A 1 146 ? -41.124 13.299 26.859 1.00 50.81 146 ASN A N 1
ATOM 1105 C CA . ASN A 1 146 ? -41.409 12.050 26.161 1.00 50.81 146 ASN A CA 1
ATOM 1106 C C . ASN A 1 146 ? -41.684 12.268 24.661 1.00 50.81 146 ASN A C 1
ATOM 1108 O O . ASN A 1 146 ? -41.223 11.490 23.833 1.00 50.81 146 ASN A O 1
ATOM 1112 N N . VAL A 1 147 ? -42.345 13.366 24.273 1.00 55.56 147 VAL A N 1
ATOM 1113 C CA . VAL A 1 147 ? -42.558 13.718 22.852 1.00 55.56 147 VAL A CA 1
ATOM 1114 C C . VAL A 1 147 ? -41.238 14.051 22.141 1.00 55.56 147 VAL A C 1
ATOM 1116 O O . VAL A 1 147 ? -41.006 13.561 21.035 1.00 55.56 147 VAL A O 1
ATOM 1119 N N . ALA A 1 148 ? -40.343 14.814 22.778 1.00 52.25 148 ALA A N 1
ATOM 1120 C CA . ALA A 1 148 ? -39.030 15.129 22.209 1.00 52.25 148 ALA A CA 1
ATOM 1121 C C . ALA A 1 148 ? -38.134 13.882 22.087 1.00 52.25 148 ALA A C 1
ATOM 1123 O O . ALA A 1 148 ? -37.508 13.664 21.048 1.00 52.25 148 ALA A O 1
ATOM 1124 N N . THR A 1 149 ? -38.126 13.024 23.113 1.00 51.22 149 THR A N 1
ATOM 1125 C CA . THR A 1 149 ? -37.349 11.773 23.105 1.00 51.22 149 THR A CA 1
ATOM 1126 C C . THR A 1 149 ? -37.890 10.797 22.058 1.00 51.22 149 THR A C 1
ATOM 1128 O O . THR A 1 149 ? -37.103 10.232 21.306 1.00 51.22 149 THR A O 1
ATOM 1131 N N . ARG A 1 150 ? -39.218 10.675 21.902 1.00 62.38 150 ARG A N 1
ATOM 1132 C CA . ARG A 1 150 ? -39.849 9.879 20.832 1.00 62.38 150 ARG A CA 1
ATOM 1133 C C . ARG A 1 150 ? -39.457 10.356 19.436 1.00 62.38 150 ARG A C 1
ATOM 1135 O O . ARG A 1 150 ? -39.151 9.526 18.589 1.00 62.38 150 ARG A O 1
ATOM 1142 N N . GLY A 1 151 ? -39.429 11.669 19.194 1.00 53.53 151 GLY A N 1
ATOM 1143 C CA . GLY A 1 151 ? -39.018 12.231 17.902 1.00 53.53 151 GLY A CA 1
ATOM 1144 C C . GLY A 1 151 ? -37.553 11.937 17.566 1.00 53.53 151 GLY A C 1
ATOM 1145 O O . GLY A 1 151 ? -37.244 11.495 16.460 1.00 53.53 151 GLY A O 1
ATOM 1146 N N . ILE A 1 152 ? -36.658 12.105 18.544 1.00 53.69 152 ILE A N 1
ATOM 1147 C CA . ILE A 1 152 ? -35.226 11.808 18.390 1.00 53.69 152 ILE A CA 1
ATOM 1148 C C . ILE A 1 152 ? -34.999 10.303 18.195 1.00 53.69 152 ILE A C 1
ATOM 1150 O O . ILE A 1 152 ? -34.249 9.901 17.310 1.00 53.69 152 ILE A O 1
ATOM 1154 N N . MET A 1 153 ? -35.678 9.461 18.971 1.00 55.16 153 MET A N 1
ATOM 1155 C CA . MET A 1 153 ? -35.542 8.005 18.883 1.00 55.16 153 MET A CA 1
ATOM 1156 C C . MET A 1 153 ? -36.157 7.442 17.604 1.00 55.16 153 MET A C 1
ATOM 1158 O O . MET A 1 153 ? -35.595 6.518 17.024 1.00 55.16 153 MET A O 1
ATOM 1162 N N . HIS A 1 154 ? -37.232 8.046 17.096 1.00 61.69 154 HIS A N 1
ATOM 1163 C CA . HIS A 1 154 ? -37.771 7.713 15.782 1.00 61.69 154 HIS A CA 1
ATOM 1164 C C . HIS A 1 154 ? -36.779 8.051 14.660 1.00 61.69 154 HIS A C 1
ATOM 1166 O O . HIS A 1 154 ? -36.564 7.232 13.768 1.00 61.69 154 HIS A O 1
ATOM 1172 N N . ALA A 1 155 ? -36.116 9.210 14.739 1.00 50.47 155 ALA A N 1
ATOM 1173 C CA . ALA A 1 155 ? -35.090 9.610 13.776 1.00 50.47 155 ALA A CA 1
ATOM 1174 C C . ALA A 1 155 ? -33.814 8.746 13.853 1.00 50.47 155 ALA A C 1
ATOM 1176 O O . ALA A 1 155 ? -33.160 8.537 12.834 1.00 50.47 155 ALA A O 1
ATOM 1177 N N . LEU A 1 156 ? -33.458 8.241 15.041 1.00 47.72 156 LEU A N 1
ATOM 1178 C CA . LEU A 1 156 ? -32.248 7.436 15.260 1.00 47.72 156 LEU A CA 1
ATOM 1179 C C . LEU A 1 156 ? -32.442 5.931 15.025 1.00 47.72 156 LEU A C 1
ATOM 1181 O O . LEU A 1 156 ? -31.511 5.283 14.556 1.00 47.72 156 LEU A O 1
ATOM 1185 N N . LEU A 1 157 ? -33.608 5.371 15.368 1.00 54.50 157 LEU A N 1
ATOM 1186 C CA . LEU A 1 157 ? -33.876 3.925 15.325 1.00 54.50 157 LEU A CA 1
ATOM 1187 C C . LEU A 1 157 ? -34.828 3.507 14.194 1.00 54.50 157 LEU A C 1
ATOM 1189 O O . LEU A 1 157 ? -35.044 2.314 13.988 1.00 54.50 157 LEU A O 1
ATOM 1193 N N . GLY A 1 158 ? -35.459 4.455 13.491 1.00 52.88 158 GLY A N 1
ATOM 1194 C CA . GLY A 1 158 ? -36.406 4.171 12.403 1.00 52.88 158 GLY A CA 1
ATOM 1195 C C . GLY A 1 158 ? -37.696 3.454 12.832 1.00 52.88 158 GLY A C 1
ATOM 1196 O O . GLY A 1 158 ? -38.508 3.095 11.985 1.00 52.88 158 GLY A O 1
ATOM 1197 N N . GLN A 1 159 ? -37.910 3.248 14.135 1.00 62.75 159 GLN A N 1
ATOM 1198 C CA . GLN A 1 159 ? -39.079 2.581 14.714 1.00 62.75 159 GLN A CA 1
ATOM 1199 C C . GLN A 1 159 ? -39.829 3.547 15.638 1.00 62.75 159 GLN A C 1
ATOM 1201 O O . GLN A 1 159 ? -39.227 4.411 16.276 1.00 62.75 159 GLN A O 1
ATOM 1206 N N . LYS A 1 160 ? -41.161 3.449 15.676 1.00 68.19 160 LYS A N 1
ATOM 1207 C CA . LYS A 1 160 ? -41.999 4.231 16.595 1.00 68.19 160 LYS A CA 1
ATOM 1208 C C . LYS A 1 160 ? -42.106 3.467 17.915 1.00 68.19 160 LYS A C 1
ATOM 1210 O O . LYS A 1 160 ? -42.926 2.567 18.013 1.00 68.19 160 LYS A O 1
ATOM 1215 N N . LEU A 1 161 ? -41.270 3.821 18.889 1.00 72.44 161 LEU A N 1
ATOM 1216 C CA . LEU A 1 161 ? -41.370 3.313 20.261 1.00 72.44 161 LEU A CA 1
ATOM 1217 C C . LEU A 1 161 ? -42.254 4.248 21.092 1.00 72.44 161 LEU A C 1
ATOM 1219 O O . LEU A 1 161 ? -42.120 5.476 21.014 1.00 72.44 161 LEU A O 1
ATOM 1223 N N . THR A 1 162 ? -43.161 3.675 21.873 1.00 68.75 162 THR A N 1
ATOM 1224 C CA . THR A 1 162 ? -44.113 4.406 22.713 1.00 68.75 162 THR A CA 1
ATOM 1225 C C . THR A 1 162 ? -43.525 4.757 24.081 1.00 68.75 162 THR A C 1
ATOM 1227 O O . THR A 1 162 ? -43.778 5.868 24.560 1.00 68.75 162 THR A O 1
ATOM 1230 N N . ASP A 1 163 ? -42.665 3.924 24.671 1.00 71.50 163 ASP A N 1
ATOM 1231 C CA . ASP A 1 163 ? -41.973 4.248 25.930 1.00 71.50 163 ASP A CA 1
ATOM 1232 C C . ASP A 1 163 ? -40.505 3.798 25.932 1.00 71.50 163 ASP A C 1
ATOM 1234 O O . ASP A 1 163 ? -40.164 2.648 26.199 1.00 71.50 163 ASP A O 1
ATOM 1238 N N . THR A 1 164 ? -39.594 4.734 25.662 1.00 66.19 164 THR A N 1
ATOM 1239 C CA . THR A 1 164 ? -38.150 4.454 25.609 1.00 66.19 164 THR A CA 1
ATOM 1240 C C . THR A 1 164 ? -37.472 4.459 26.982 1.00 66.19 164 THR A C 1
ATOM 1242 O O . THR A 1 164 ? -36.291 4.123 27.073 1.00 66.19 164 THR A O 1
ATOM 1245 N N . GLN A 1 165 ? -38.180 4.877 28.036 1.00 66.50 165 GLN A N 1
ATOM 1246 C CA . GLN A 1 165 ? -37.640 5.071 29.391 1.00 66.50 165 GLN A CA 1
ATOM 1247 C C . GLN A 1 165 ? -38.238 4.087 30.405 1.00 66.50 165 GLN A C 1
ATOM 1249 O O . GLN A 1 165 ? -38.186 4.322 31.609 1.00 66.50 165 GLN A O 1
ATOM 1254 N N . THR A 1 166 ? -38.827 2.989 29.934 1.00 78.50 166 THR A N 1
ATOM 1255 C CA . THR A 1 166 ? -39.273 1.910 30.815 1.00 78.50 166 THR A CA 1
ATOM 1256 C C . THR A 1 166 ? -38.085 1.130 31.382 1.00 78.50 166 THR A C 1
ATOM 1258 O O . THR A 1 166 ? -37.179 0.751 30.629 1.00 78.50 166 THR A O 1
ATOM 1261 N N . GLY A 1 167 ? -38.096 0.885 32.696 1.00 78.50 167 GLY A N 1
ATOM 1262 C CA . GLY A 1 167 ? -37.162 -0.010 33.389 1.00 78.50 167 GLY A CA 1
ATOM 1263 C C . GLY A 1 167 ? -37.577 -1.487 33.344 1.00 78.50 167 GLY A C 1
ATOM 1264 O O . GLY A 1 167 ? -36.758 -2.362 33.633 1.00 78.50 167 GLY A O 1
ATOM 1265 N N . LEU A 1 168 ? -38.816 -1.780 32.921 1.00 89.12 168 LEU A N 1
ATOM 1266 C CA . LEU A 1 168 ? -39.331 -3.140 32.772 1.00 89.12 168 LEU A CA 1
ATOM 1267 C C . LEU A 1 168 ? -39.041 -3.680 31.370 1.00 89.12 168 LEU A C 1
ATOM 1269 O O . LEU A 1 168 ? -39.667 -3.265 30.389 1.00 89.12 168 LEU A O 1
ATOM 1273 N N . ARG A 1 169 ? -38.063 -4.588 31.266 1.00 93.31 169 ARG A N 1
ATOM 1274 C CA . ARG A 1 169 ? -37.566 -5.094 29.976 1.00 93.31 169 ARG A CA 1
ATOM 1275 C C . ARG A 1 169 ? -37.261 -6.581 30.021 1.00 93.31 169 ARG A C 1
ATOM 1277 O O . ARG A 1 169 ? -36.576 -7.038 30.928 1.00 93.31 169 ARG A O 1
ATOM 1284 N N . GLY A 1 170 ? -37.698 -7.313 29.003 1.00 93.31 170 GLY A N 1
ATOM 1285 C CA . GLY A 1 170 ? -37.282 -8.687 28.738 1.00 93.31 170 GLY A CA 1
ATOM 1286 C C . GLY A 1 170 ? -36.095 -8.694 27.781 1.00 93.31 170 GLY A C 1
ATOM 1287 O O . GLY A 1 170 ? -36.236 -8.312 26.622 1.00 93.31 170 GLY A O 1
ATOM 1288 N N . ILE A 1 171 ? -34.922 -9.099 28.258 1.00 94.81 171 ILE A N 1
ATOM 1289 C CA . ILE A 1 171 ? -33.661 -9.069 27.516 1.00 94.81 171 ILE A CA 1
ATOM 1290 C C . ILE A 1 171 ? -33.249 -10.507 27.162 1.00 94.81 171 ILE A C 1
ATOM 1292 O O . ILE A 1 171 ? -33.017 -11.306 28.075 1.00 94.81 171 ILE A O 1
ATOM 1296 N N . PRO A 1 172 ? -33.100 -10.844 25.869 1.00 94.12 172 PRO A N 1
ATOM 1297 C CA . PRO A 1 172 ? -32.780 -12.202 25.440 1.00 94.12 172 PRO A CA 1
ATOM 1298 C C . PRO A 1 172 ? -31.330 -12.585 25.761 1.00 94.12 172 PRO A C 1
ATOM 1300 O O . PRO A 1 172 ? -30.423 -11.743 25.751 1.00 94.12 172 PRO A O 1
ATOM 1303 N N . ALA A 1 173 ? -31.085 -13.870 26.026 1.00 91.56 173 ALA A N 1
ATOM 1304 C CA . ALA A 1 173 ? -29.783 -14.379 26.468 1.00 91.56 173 ALA A CA 1
ATOM 1305 C C . ALA A 1 173 ? -28.649 -14.085 25.473 1.00 91.56 173 ALA A C 1
ATOM 1307 O O . ALA A 1 173 ? -27.533 -13.746 25.871 1.00 91.56 173 ALA A O 1
ATOM 1308 N N . ASN A 1 174 ? -28.945 -14.121 24.171 1.00 90.12 174 ASN A N 1
ATOM 1309 C CA . ASN A 1 174 ? -28.003 -13.796 23.096 1.00 90.12 174 ASN A CA 1
ATOM 1310 C C . ASN A 1 174 ? -27.507 -12.324 23.128 1.00 90.12 174 ASN A C 1
ATOM 1312 O O . ASN A 1 174 ? -26.498 -11.983 22.492 1.00 90.12 174 ASN A O 1
ATOM 1316 N N . PHE A 1 175 ? -28.209 -11.441 23.849 1.00 93.44 175 PHE A N 1
ATOM 1317 C CA . PHE A 1 175 ? -27.930 -10.011 23.931 1.00 93.44 175 PHE A CA 1
ATOM 1318 C C . PHE A 1 175 ? -27.118 -9.646 25.178 1.00 93.44 175 PHE A C 1
ATOM 1320 O O . PHE A 1 175 ? -26.306 -8.718 25.137 1.00 93.44 175 PHE A O 1
ATOM 1327 N N . LEU A 1 176 ? -27.249 -10.428 26.250 1.00 92.50 176 LEU A N 1
ATOM 1328 C CA . LEU A 1 176 ? -26.599 -10.195 27.541 1.00 92.50 176 LEU A CA 1
ATOM 1329 C C . LEU A 1 176 ? -25.069 -9.996 27.456 1.00 92.50 176 LEU A C 1
ATOM 1331 O O . LEU A 1 176 ? -24.586 -8.978 27.963 1.00 92.50 176 LEU A O 1
ATOM 1335 N N . PRO A 1 177 ? -24.276 -10.841 26.756 1.00 90.31 177 PRO A N 1
ATOM 1336 C CA . PRO A 1 177 ? -22.821 -10.659 26.691 1.00 90.31 177 PRO A CA 1
ATOM 1337 C C . PRO A 1 177 ? -22.398 -9.395 25.931 1.00 90.31 177 PRO A C 1
ATOM 1339 O O . PRO A 1 177 ? -21.278 -8.907 26.091 1.00 90.31 177 PRO A O 1
ATOM 1342 N N . LYS A 1 178 ? -23.275 -8.876 25.063 1.00 88.50 178 LYS A N 1
ATOM 1343 C CA . LYS A 1 178 ? -23.015 -7.670 24.268 1.00 88.50 178 LYS A CA 1
ATOM 1344 C C . LYS A 1 178 ? -23.227 -6.421 25.123 1.00 88.50 178 LYS A C 1
ATOM 1346 O O . LYS A 1 178 ? -22.415 -5.503 25.049 1.00 88.50 178 LYS A O 1
ATOM 1351 N N . LEU A 1 179 ? -24.240 -6.434 25.991 1.00 86.94 179 LEU A N 1
ATOM 1352 C CA . LEU A 1 179 ? -24.539 -5.347 26.926 1.00 86.94 179 LEU A CA 1
ATOM 1353 C C . LEU A 1 179 ? -23.423 -5.106 27.954 1.00 86.94 179 LEU A C 1
ATOM 1355 O O . LEU A 1 179 ? -23.162 -3.959 28.312 1.00 86.94 179 LEU A O 1
ATOM 1359 N N . LEU A 1 180 ? -22.691 -6.152 28.354 1.00 86.62 180 LEU A N 1
ATOM 1360 C CA . LEU A 1 180 ? -21.538 -6.024 29.259 1.00 86.62 180 LEU A CA 1
ATOM 1361 C C . LEU A 1 180 ? -20.377 -5.188 28.688 1.00 86.62 180 LEU A C 1
ATOM 1363 O O . LEU A 1 180 ? -19.522 -4.745 29.449 1.00 86.62 180 LEU A O 1
ATOM 1367 N N . ARG A 1 181 ? -20.323 -4.959 27.368 1.00 78.50 181 ARG A N 1
ATOM 1368 C CA . ARG A 1 181 ? -19.232 -4.213 26.707 1.00 78.50 181 ARG A CA 1
ATOM 1369 C C . ARG A 1 181 ? -19.442 -2.697 26.673 1.00 78.50 181 ARG A C 1
ATOM 1371 O O . ARG A 1 181 ? -18.552 -1.986 26.216 1.00 78.50 181 ARG A O 1
ATOM 1378 N N . HIS A 1 182 ? -20.607 -2.216 27.096 1.00 73.19 182 HIS A N 1
ATOM 1379 C CA . HIS A 1 182 ? -20.941 -0.792 27.095 1.00 73.19 182 HIS A CA 1
ATOM 1380 C C . HIS A 1 182 ? -20.308 -0.061 28.285 1.00 73.19 182 HIS A C 1
ATOM 1382 O O . HIS A 1 182 ? -20.129 -0.661 29.343 1.00 73.19 182 HIS A O 1
ATOM 1388 N N . GLU A 1 183 ? -19.988 1.229 28.141 1.00 65.00 183 GLU A N 1
ATOM 1389 C CA . GLU A 1 183 ? -19.339 2.028 29.199 1.00 65.00 183 GLU A CA 1
ATOM 1390 C C . GLU A 1 183 ? -20.356 2.663 30.164 1.00 65.00 183 GLU A C 1
ATOM 1392 O O . GLU A 1 183 ? -20.057 2.770 31.347 1.00 65.00 183 GLU A O 1
ATOM 1397 N N . ALA A 1 184 ? -21.581 2.972 29.714 1.00 72.56 184 ALA A N 1
ATOM 1398 C CA . ALA A 1 184 ? -22.635 3.606 30.517 1.00 72.56 184 ALA A CA 1
ATOM 1399 C C . ALA A 1 184 ? -22.913 2.903 31.858 1.00 72.56 184 ALA A C 1
ATOM 1401 O O . ALA A 1 184 ? -23.199 1.701 31.879 1.00 72.56 184 ALA A O 1
ATOM 1402 N N . THR A 1 185 ? -22.865 3.640 32.969 1.00 66.94 185 THR A N 1
ATOM 1403 C CA . THR A 1 185 ? -23.065 3.111 34.333 1.00 66.94 185 THR A CA 1
ATOM 1404 C C . THR A 1 185 ? -24.327 3.646 35.012 1.00 66.94 185 THR A C 1
ATOM 1406 O O . THR A 1 185 ? -24.805 3.021 35.958 1.00 66.94 185 THR A O 1
ATOM 1409 N N . GLY A 1 186 ? -24.916 4.740 34.524 1.00 74.06 186 GLY A N 1
ATOM 1410 C CA . GLY A 1 186 ? -26.141 5.346 35.046 1.00 74.06 186 GLY A CA 1
ATOM 1411 C C . GLY A 1 186 ? -27.414 4.946 34.288 1.00 74.06 186 GLY A C 1
ATOM 1412 O O . GLY A 1 186 ? -27.510 3.863 33.708 1.00 74.06 186 GLY A O 1
ATOM 1413 N N . TYR A 1 187 ? -28.418 5.829 34.308 1.00 67.69 187 TYR A N 1
ATOM 1414 C CA . TYR A 1 187 ? -29.707 5.643 33.618 1.00 67.69 187 TYR A CA 1
ATOM 1415 C C . TYR A 1 187 ? -29.566 5.629 32.088 1.00 67.69 187 TYR A C 1
ATOM 1417 O O . TYR A 1 187 ? -30.388 5.051 31.381 1.00 67.69 187 TYR A O 1
ATOM 1425 N N . GLU A 1 188 ? -28.496 6.217 31.556 1.00 73.44 188 GLU A N 1
ATOM 1426 C CA . GLU A 1 188 ? -28.176 6.222 30.131 1.00 73.44 188 GLU A CA 1
ATOM 1427 C C . GLU A 1 188 ? -27.912 4.818 29.555 1.00 73.44 188 GLU A C 1
ATOM 1429 O O . GLU A 1 188 ? -28.078 4.615 28.351 1.00 73.44 188 GLU A O 1
ATOM 1434 N N . PHE A 1 189 ? -27.604 3.824 30.399 1.00 77.94 189 PHE A N 1
ATOM 1435 C CA . PHE A 1 189 ? -27.427 2.426 29.984 1.00 77.94 189 PHE A CA 1
ATOM 1436 C C . PHE A 1 189 ? -28.678 1.843 29.309 1.00 77.94 189 PHE A C 1
ATOM 1438 O O . PHE A 1 189 ? -28.586 1.087 28.343 1.00 77.94 189 PHE A O 1
ATOM 1445 N N . GLU A 1 190 ? -29.865 2.232 29.769 1.00 82.31 190 GLU A N 1
ATOM 1446 C CA . GLU A 1 190 ? -31.134 1.809 29.181 1.00 82.31 190 GLU A CA 1
ATOM 1447 C C . GLU A 1 190 ? -31.339 2.381 27.771 1.00 82.31 190 GLU A C 1
ATOM 1449 O O . GLU A 1 190 ? -31.860 1.701 26.885 1.00 82.31 190 GLU A O 1
ATOM 1454 N N . LEU A 1 191 ? -30.893 3.612 27.525 1.00 74.81 191 LEU A N 1
ATOM 1455 C CA . LEU A 1 191 ? -30.927 4.202 26.190 1.00 74.81 191 LEU A CA 1
ATOM 1456 C C . LEU A 1 191 ? -29.911 3.518 25.264 1.00 74.81 191 LEU A C 1
ATOM 1458 O O . LEU A 1 191 ? -30.243 3.167 24.130 1.00 74.81 191 LEU A O 1
ATOM 1462 N N . GLU A 1 192 ? -28.693 3.282 25.758 1.00 77.06 192 GLU A N 1
ATOM 1463 C CA . GLU A 1 192 ? -27.663 2.559 25.010 1.00 77.06 192 GLU A CA 1
ATOM 1464 C C . GLU A 1 192 ? -28.093 1.135 24.653 1.00 77.06 192 GLU A C 1
ATOM 1466 O O . GLU A 1 192 ? -27.808 0.685 23.546 1.00 77.06 192 GLU A O 1
ATOM 1471 N N . MET A 1 193 ? -28.836 0.451 25.528 1.00 83.81 193 MET A N 1
ATOM 1472 C CA . MET A 1 193 ? -29.410 -0.868 25.252 1.00 83.81 193 MET A CA 1
ATOM 1473 C C . MET A 1 193 ? -30.353 -0.844 24.041 1.00 83.81 193 MET A C 1
ATOM 1475 O O . MET A 1 193 ? -30.275 -1.736 23.199 1.00 83.81 193 MET A O 1
ATOM 1479 N N . LEU A 1 194 ? -31.206 0.178 23.904 1.00 81.25 194 LEU A N 1
ATOM 1480 C CA . LEU A 1 194 ? -32.098 0.312 22.740 1.00 81.25 194 LEU A CA 1
ATOM 1481 C C . LEU A 1 194 ? -31.306 0.561 21.451 1.00 81.25 194 LEU A C 1
ATOM 1483 O O . LEU A 1 194 ? -31.586 -0.035 20.410 1.00 81.25 194 LEU A O 1
ATOM 1487 N N . ILE A 1 195 ? -30.276 1.407 21.533 1.00 74.69 195 ILE A N 1
ATOM 1488 C CA . ILE A 1 195 ? -29.373 1.681 20.410 1.00 74.69 195 ILE A CA 1
ATOM 1489 C C . ILE A 1 195 ? -28.609 0.408 20.019 1.00 74.69 195 ILE A C 1
ATOM 1491 O O . ILE A 1 195 ? -28.495 0.098 18.833 1.00 74.69 195 ILE A O 1
ATOM 1495 N N . ALA A 1 196 ? -28.117 -0.353 20.997 1.00 77.62 196 ALA A N 1
ATOM 1496 C CA . ALA A 1 196 ? -27.402 -1.603 20.780 1.00 77.62 196 ALA A CA 1
ATOM 1497 C C . ALA A 1 196 ? -28.311 -2.673 20.160 1.00 77.62 196 ALA A C 1
ATOM 1499 O O . ALA A 1 196 ? -27.896 -3.333 19.209 1.00 77.62 196 ALA A O 1
ATOM 1500 N N . ALA A 1 197 ? -29.557 -2.800 20.628 1.00 81.44 197 ALA A N 1
ATOM 1501 C CA . ALA A 1 197 ? -30.539 -3.715 20.049 1.00 81.44 197 ALA A CA 1
ATOM 1502 C C . ALA A 1 197 ? -30.764 -3.407 18.562 1.00 81.44 197 ALA A C 1
ATOM 1504 O O . ALA A 1 197 ? -30.650 -4.298 17.722 1.00 81.44 197 ALA A O 1
ATOM 1505 N N . HIS A 1 198 ? -30.946 -2.130 18.217 1.00 76.62 198 HIS A N 1
ATOM 1506 C CA . HIS A 1 198 ? -31.087 -1.696 16.829 1.00 76.62 198 HIS A CA 1
ATOM 1507 C C . HIS A 1 198 ? -29.825 -1.959 15.984 1.00 76.62 198 HIS A C 1
ATOM 1509 O O . HIS A 1 198 ? -29.917 -2.519 14.892 1.00 76.62 198 HIS A O 1
ATOM 1515 N N . GLN A 1 199 ? -28.633 -1.627 16.495 1.00 73.81 199 GLN A N 1
ATOM 1516 C CA . GLN A 1 199 ? -27.355 -1.864 15.800 1.00 73.81 199 GLN A CA 1
ATOM 1517 C C . GLN A 1 199 ? -27.076 -3.346 15.524 1.00 73.81 199 GLN A C 1
ATOM 1519 O O . GLN A 1 199 ? -26.369 -3.674 14.565 1.00 73.81 199 GLN A O 1
ATOM 1524 N N . LEU A 1 200 ? -27.597 -4.221 16.383 1.00 79.56 200 LEU A N 1
ATOM 1525 C CA . LEU A 1 200 ? -27.449 -5.671 16.314 1.00 79.56 200 LEU A CA 1
ATOM 1526 C C . LEU A 1 200 ? -28.646 -6.359 15.649 1.00 79.56 200 LEU A C 1
ATOM 1528 O O . LEU A 1 200 ? -28.672 -7.588 15.608 1.00 79.56 200 LEU A O 1
ATOM 1532 N N . SER A 1 201 ? -29.608 -5.582 15.138 1.00 82.00 201 SER A N 1
ATOM 1533 C CA . SER A 1 201 ? -30.843 -6.065 14.512 1.00 82.00 201 SER A CA 1
ATOM 1534 C C . SER A 1 201 ? -31.657 -7.010 15.404 1.00 82.00 201 SER A C 1
ATOM 1536 O O . SER A 1 201 ? -32.321 -7.916 14.907 1.00 82.00 201 SER A O 1
ATOM 1538 N N . ILE A 1 202 ? -31.613 -6.790 16.718 1.00 85.19 202 ILE A N 1
ATOM 1539 C CA . ILE A 1 202 ? -32.469 -7.470 17.688 1.00 85.19 202 ILE A CA 1
ATOM 1540 C C . ILE A 1 202 ? -33.851 -6.807 17.606 1.00 85.19 202 ILE A C 1
ATOM 1542 O O . ILE A 1 202 ? -33.939 -5.595 17.832 1.00 85.19 202 ILE A O 1
ATOM 1546 N N . PRO A 1 203 ? -34.923 -7.544 17.261 1.00 87.56 203 PRO A N 1
ATOM 1547 C CA . PRO A 1 203 ? -36.265 -6.979 17.188 1.00 87.56 203 PRO A CA 1
ATOM 1548 C C . PRO A 1 203 ? -36.691 -6.406 18.539 1.00 87.56 203 PRO A C 1
ATOM 1550 O O . PRO A 1 203 ? -36.465 -7.028 19.575 1.00 87.56 203 PRO A O 1
ATOM 1553 N N . ILE A 1 204 ? -37.314 -5.228 18.523 1.00 89.62 204 ILE A N 1
ATOM 1554 C CA . ILE A 1 204 ? -37.869 -4.589 19.718 1.00 89.62 204 ILE A CA 1
ATOM 1555 C C . ILE A 1 204 ? -39.389 -4.746 19.669 1.00 89.62 204 ILE A C 1
ATOM 1557 O O . ILE A 1 204 ? -40.013 -4.408 18.662 1.00 89.62 204 ILE A O 1
ATOM 1561 N N . VAL A 1 205 ? -39.979 -5.275 20.738 1.00 88.75 205 VAL A N 1
ATOM 1562 C CA . VAL A 1 205 ? -41.422 -5.534 20.850 1.00 88.75 205 VAL A CA 1
ATOM 1563 C C . VAL A 1 205 ? -41.945 -4.842 22.100 1.00 88.75 205 VAL A C 1
ATOM 1565 O O . VAL A 1 205 ? -41.390 -5.025 23.178 1.00 88.75 205 VAL A O 1
ATOM 1568 N N . GLU A 1 206 ? -43.016 -4.063 21.975 1.00 88.19 206 GLU A N 1
ATOM 1569 C CA . GLU A 1 206 ? -43.645 -3.398 23.118 1.00 88.19 206 GLU A CA 1
ATOM 1570 C C . GLU A 1 206 ? -44.829 -4.222 23.641 1.00 88.19 206 GLU A C 1
ATOM 1572 O O . GLU A 1 206 ? -45.690 -4.652 22.873 1.00 88.19 206 GLU A O 1
ATOM 1577 N N . VAL A 1 207 ? -44.871 -4.429 24.956 1.00 87.50 207 VAL A N 1
ATOM 1578 C CA . VAL A 1 207 ? -45.967 -5.073 25.685 1.00 87.50 207 VAL A CA 1
ATOM 1579 C C . VAL A 1 207 ? -46.610 -4.019 26.585 1.00 87.50 207 VAL A C 1
ATOM 1581 O O . VAL A 1 207 ? -45.891 -3.388 27.357 1.00 87.50 207 VAL A O 1
ATOM 1584 N N . PRO A 1 208 ? -47.933 -3.800 26.521 1.00 84.94 208 PRO A N 1
ATOM 1585 C CA . PRO A 1 208 ? -48.591 -2.808 27.362 1.00 84.94 208 PRO A CA 1
ATOM 1586 C C . PRO A 1 208 ? -48.534 -3.205 28.847 1.00 84.94 208 PRO A C 1
ATOM 1588 O O . PRO A 1 208 ? -48.820 -4.356 29.195 1.00 84.94 208 PRO A O 1
ATOM 1591 N N . ILE A 1 209 ? -48.188 -2.248 29.714 1.00 82.00 209 ILE A N 1
ATOM 1592 C CA . ILE A 1 209 ? -48.129 -2.396 31.182 1.00 82.00 209 ILE A CA 1
ATOM 1593 C C . ILE A 1 209 ? -48.959 -1.314 31.888 1.00 82.00 209 ILE A C 1
ATOM 1595 O O . ILE A 1 209 ? -49.242 -0.262 31.302 1.00 82.00 209 ILE A O 1
ATOM 1599 N N . ARG A 1 210 ? -49.361 -1.569 33.141 1.00 76.31 210 ARG A N 1
ATOM 1600 C CA . ARG A 1 210 ? -50.155 -0.624 33.944 1.00 76.31 210 ARG A CA 1
ATOM 1601 C C . ARG A 1 210 ? -49.288 0.553 34.400 1.00 76.31 210 ARG A C 1
ATOM 1603 O O . ARG A 1 210 ? -48.089 0.415 34.619 1.00 76.31 210 ARG A O 1
ATOM 1610 N N . THR A 1 211 ? -49.910 1.715 34.588 1.00 60.16 211 THR A N 1
ATOM 1611 C CA . THR A 1 211 ? -49.243 2.891 35.160 1.00 60.16 211 THR A CA 1
ATOM 1612 C C . THR A 1 211 ? -49.680 3.051 36.613 1.00 60.16 211 THR A C 1
ATOM 1614 O O . THR A 1 211 ? -50.802 3.485 36.867 1.00 60.16 211 THR A O 1
ATOM 1617 N N . ILE A 1 212 ? -48.821 2.690 37.568 1.00 57.94 212 ILE A N 1
ATOM 1618 C CA . ILE A 1 212 ? -49.094 2.869 39.000 1.00 57.94 212 ILE A CA 1
ATOM 1619 C C . ILE A 1 212 ? -48.481 4.200 39.445 1.00 57.94 212 ILE A C 1
ATOM 1621 O O . ILE A 1 212 ? -47.263 4.365 39.443 1.00 57.94 212 ILE A O 1
ATOM 1625 N N . TYR A 1 213 ? -49.329 5.162 39.813 1.00 50.62 213 TYR A N 1
ATOM 1626 C CA . TYR A 1 213 ? -48.910 6.409 40.451 1.00 50.62 213 TYR A CA 1
ATOM 1627 C C . TYR A 1 213 ? -49.232 6.336 41.945 1.00 50.62 213 TYR A C 1
ATOM 1629 O O . TYR A 1 213 ? -50.381 6.517 42.340 1.00 50.62 213 TYR A O 1
ATOM 1637 N N . GLU A 1 214 ? -48.234 6.093 42.794 1.00 41.00 214 GLU A N 1
ATOM 1638 C CA . GLU A 1 214 ? -48.406 6.294 44.235 1.00 41.00 214 GLU A CA 1
ATOM 1639 C C . GLU A 1 214 ? -48.320 7.791 44.571 1.00 41.00 214 GLU A C 1
ATOM 1641 O O . GLU A 1 214 ? -47.330 8.471 44.274 1.00 41.00 214 GLU A O 1
ATOM 1646 N N . ALA A 1 215 ? -49.367 8.318 45.209 1.00 35.25 215 ALA A N 1
ATOM 1647 C CA . ALA A 1 215 ? -49.415 9.689 45.698 1.00 35.25 215 ALA A CA 1
ATOM 1648 C C . ALA A 1 215 ? -48.448 9.868 46.885 1.00 35.25 215 ALA A C 1
ATOM 1650 O O . ALA A 1 215 ? -48.829 9.704 48.039 1.00 35.25 215 ALA A O 1
ATOM 1651 N N . GLY A 1 216 ? -47.186 10.212 46.606 1.00 38.19 216 GLY A N 1
ATOM 1652 C CA . GLY A 1 216 ? -46.238 10.629 47.649 1.00 38.19 216 GLY A CA 1
ATOM 1653 C C . GLY A 1 216 ? -44.761 10.305 47.428 1.00 38.19 216 GLY A C 1
ATOM 1654 O O . GLY A 1 216 ? -43.933 10.785 48.204 1.00 38.19 216 GLY A O 1
ATOM 1655 N N . ASN A 1 217 ? -44.381 9.553 46.391 1.00 34.34 217 ASN A N 1
ATOM 1656 C CA . ASN A 1 217 ? -42.987 9.126 46.251 1.00 34.34 217 ASN A CA 1
ATOM 1657 C C . ASN A 1 217 ? -42.108 10.218 45.594 1.00 34.34 217 ASN A C 1
ATOM 1659 O O . ASN A 1 217 ? -42.113 10.427 44.382 1.00 34.34 217 ASN A O 1
ATOM 1663 N N . LYS A 1 218 ? -41.346 10.953 46.418 1.00 37.44 218 LYS A N 1
ATOM 1664 C CA . LYS A 1 218 ? -40.411 12.033 46.022 1.00 37.44 218 LYS A CA 1
ATOM 1665 C C . LYS A 1 218 ? -39.105 11.542 45.359 1.00 37.44 218 LYS A C 1
ATOM 1667 O O . LYS A 1 218 ? -38.158 12.315 45.253 1.00 37.44 218 LYS A O 1
ATOM 1672 N N . SER A 1 219 ? -39.018 10.296 44.899 1.00 36.66 219 SER A N 1
ATOM 1673 C CA . SER A 1 219 ? -37.755 9.647 44.498 1.00 36.66 219 SER A CA 1
ATOM 1674 C C . SER A 1 219 ? -37.548 9.465 42.982 1.00 36.66 219 SER A C 1
ATOM 1676 O O . SER A 1 219 ? -36.736 8.647 42.570 1.00 36.66 219 SER A O 1
ATOM 1678 N N . SER A 1 220 ? -38.186 10.271 42.125 1.00 37.97 220 SER A N 1
ATOM 1679 C CA . SER A 1 220 ? -37.851 10.344 40.688 1.00 37.97 220 SER A CA 1
ATOM 1680 C C . SER A 1 220 ? -36.911 11.530 40.407 1.00 37.97 220 SER A C 1
ATOM 1682 O O . SER A 1 220 ? -37.348 12.624 40.046 1.00 37.97 220 SER A O 1
ATOM 1684 N N . HIS A 1 221 ? -35.600 11.325 40.559 1.00 42.72 221 HIS A N 1
ATOM 1685 C CA . HIS A 1 221 ? -34.551 12.332 40.314 1.00 42.72 221 HIS A CA 1
ATOM 1686 C C . HIS A 1 221 ? -34.174 12.512 38.823 1.00 42.72 221 HIS A C 1
ATOM 1688 O O . HIS A 1 221 ? -33.007 12.723 38.500 1.00 42.72 221 HIS A O 1
ATOM 1694 N N . PHE A 1 222 ? -35.130 12.467 37.889 1.00 41.53 222 PHE A N 1
ATOM 1695 C CA . PHE A 1 222 ? -34.842 12.644 36.458 1.00 41.53 222 PHE A CA 1
ATOM 1696 C C . PHE A 1 222 ? -35.540 13.882 35.869 1.00 41.53 222 PHE A C 1
ATOM 1698 O O . PHE A 1 222 ? -36.766 13.976 35.886 1.00 41.53 222 PHE A O 1
ATOM 1705 N N . ASN A 1 223 ? -34.769 14.853 35.348 1.00 38.34 223 ASN A N 1
ATOM 1706 C CA . ASN A 1 223 ? -35.304 16.084 34.741 1.00 38.34 223 ASN A CA 1
ATOM 1707 C C . ASN A 1 223 ? -34.590 16.459 33.412 1.00 38.34 223 ASN A C 1
ATOM 1709 O O . ASN A 1 223 ? -33.703 17.316 33.391 1.00 38.34 223 ASN A O 1
ATOM 1713 N N . PRO A 1 224 ? -34.982 15.849 32.276 1.00 39.69 224 PRO A N 1
ATOM 1714 C CA . PRO A 1 224 ? -34.255 15.933 30.999 1.00 39.69 224 PRO A CA 1
ATOM 1715 C C . PRO A 1 224 ? -34.313 17.306 30.295 1.00 39.69 224 PRO A C 1
ATOM 1717 O O . PRO A 1 224 ? -33.442 17.631 29.484 1.00 39.69 224 PRO A O 1
ATOM 1720 N N . ILE A 1 225 ? -35.299 18.153 30.614 1.00 40.62 225 ILE A N 1
ATOM 1721 C CA . ILE A 1 225 ? -35.437 19.496 30.014 1.00 40.62 225 ILE A CA 1
ATOM 1722 C C . ILE A 1 225 ? -34.561 20.517 30.751 1.00 40.62 225 ILE A C 1
ATOM 1724 O O . ILE A 1 225 ? -33.924 21.365 30.123 1.00 40.62 225 ILE A O 1
ATOM 1728 N N . VAL A 1 226 ? -34.487 20.427 32.080 1.00 42.69 226 VAL A N 1
ATOM 1729 C CA . VAL A 1 226 ? -33.699 21.358 32.900 1.00 42.69 226 VAL A CA 1
ATOM 1730 C C . VAL A 1 226 ? -32.202 21.199 32.623 1.00 42.69 226 VAL A C 1
ATOM 1732 O O . VAL A 1 226 ? -31.493 22.201 32.535 1.00 42.69 226 VAL A O 1
ATOM 1735 N N . ASP A 1 227 ? -31.730 19.976 32.384 1.00 40.28 227 ASP A N 1
ATOM 1736 C CA . ASP A 1 227 ? -30.314 19.734 32.087 1.00 40.28 227 ASP A CA 1
ATOM 1737 C C . ASP A 1 227 ? -29.912 20.091 30.647 1.00 40.28 227 ASP A C 1
ATOM 1739 O O . ASP A 1 227 ? -28.776 20.509 30.418 1.00 40.28 227 ASP A O 1
ATOM 1743 N N . SER A 1 228 ? -30.860 20.098 29.703 1.00 38.62 228 SER A N 1
ATOM 1744 C CA . SER A 1 228 ? -30.635 20.611 28.341 1.00 38.62 228 SER A CA 1
ATOM 1745 C C . SER A 1 228 ? -30.726 22.150 28.260 1.00 38.62 228 SER A C 1
ATOM 1747 O O . SER A 1 228 ? -29.963 22.781 27.525 1.00 38.62 228 SER A O 1
ATOM 1749 N N . MET A 1 229 ? -31.596 22.798 29.052 1.00 40.41 229 MET A N 1
ATOM 1750 C CA . MET A 1 229 ? -31.758 24.267 29.062 1.00 40.41 229 MET A CA 1
ATOM 1751 C C . MET A 1 229 ? -30.658 25.032 29.822 1.00 40.41 229 MET A C 1
ATOM 1753 O O . MET A 1 229 ? -30.418 26.209 29.533 1.00 40.41 229 MET A O 1
ATOM 1757 N N . LYS A 1 230 ? -29.929 24.388 30.744 1.00 44.44 230 LYS A N 1
ATOM 1758 C CA . LYS A 1 230 ? -28.810 25.013 31.484 1.00 44.44 230 LYS A CA 1
ATOM 1759 C C . LYS A 1 230 ? -27.702 25.550 30.567 1.00 44.44 230 LYS A C 1
ATOM 1761 O O . LYS A 1 230 ? -27.075 26.554 30.898 1.00 44.44 230 LYS A O 1
ATOM 1766 N N . ILE A 1 231 ? -27.472 24.928 29.408 1.00 42.53 231 ILE A N 1
ATOM 1767 C CA . ILE A 1 231 ? -26.435 25.351 28.451 1.00 42.53 231 ILE A CA 1
ATOM 1768 C C . ILE A 1 231 ? -26.851 26.631 27.706 1.00 42.53 231 ILE A C 1
ATOM 1770 O O . ILE A 1 231 ? -26.041 27.553 27.590 1.00 42.53 231 ILE A O 1
ATOM 1774 N N . TYR A 1 232 ? -28.112 26.729 27.271 1.00 47.31 232 TYR A N 1
ATOM 1775 C CA . TYR A 1 232 ? -28.644 27.903 26.564 1.00 47.31 232 TYR A CA 1
ATOM 1776 C C . TYR A 1 232 ? -28.799 29.126 27.481 1.00 47.31 232 TYR A C 1
ATOM 1778 O O . TYR A 1 232 ? -28.494 30.250 27.079 1.00 47.31 232 TYR A O 1
ATOM 1786 N N . PHE A 1 233 ? -29.181 28.920 28.745 1.00 54.91 233 PHE A N 1
ATOM 1787 C CA . PHE A 1 233 ? -29.374 30.010 29.707 1.00 54.91 233 PHE A CA 1
ATOM 1788 C C . PHE A 1 233 ? -28.059 30.687 30.146 1.00 54.91 233 PHE A C 1
ATOM 1790 O O . PHE A 1 233 ? -28.051 31.849 30.548 1.00 54.91 233 PHE A O 1
ATOM 1797 N N . VAL A 1 234 ? -26.923 29.983 30.072 1.00 57.25 234 VAL A N 1
ATOM 1798 C CA . VAL A 1 234 ? -25.590 30.566 30.330 1.00 57.25 234 VAL A CA 1
ATOM 1799 C C . VAL A 1 234 ? -25.140 31.443 29.157 1.00 57.25 234 VAL A C 1
ATOM 1801 O O . VAL A 1 234 ? -24.594 32.521 29.381 1.00 57.25 234 VAL A O 1
ATOM 1804 N N . LEU A 1 235 ? -25.409 31.014 27.918 1.00 55.38 235 LEU A N 1
ATOM 1805 C CA . LEU A 1 235 ? -25.079 31.784 26.716 1.00 55.38 235 LEU A CA 1
ATOM 1806 C C . LEU A 1 235 ? -25.904 33.079 26.634 1.00 55.38 235 LEU A C 1
ATOM 1808 O O . LEU A 1 235 ? -25.344 34.136 26.361 1.00 55.38 235 LEU A O 1
ATOM 1812 N N . LEU A 1 236 ? -27.204 33.015 26.950 1.00 65.38 236 LEU A N 1
ATOM 1813 C CA . LEU A 1 236 ? -28.074 34.196 27.017 1.00 65.38 236 LEU A CA 1
ATOM 1814 C C . LEU A 1 236 ? -27.610 35.204 28.079 1.00 65.38 236 LEU A C 1
ATOM 1816 O O . LEU A 1 236 ? -27.469 36.382 27.771 1.00 65.38 236 LEU A O 1
ATOM 1820 N N . ARG A 1 237 ? -27.290 34.756 29.303 1.00 72.06 237 ARG A N 1
ATOM 1821 C CA . ARG A 1 237 ? -26.762 35.644 30.360 1.00 72.06 237 ARG A CA 1
ATOM 1822 C C . ARG A 1 237 ? -25.439 36.300 29.966 1.00 72.06 237 ARG A C 1
ATOM 1824 O O . ARG A 1 237 ? -25.258 37.492 30.198 1.00 72.06 237 ARG A O 1
ATOM 1831 N N . PHE A 1 238 ? -24.532 35.539 29.354 1.00 75.44 238 PHE A N 1
ATOM 1832 C CA . PHE A 1 238 ? -23.274 36.080 28.841 1.00 75.44 238 PHE A CA 1
ATOM 1833 C C . PHE A 1 238 ? -23.496 37.112 27.727 1.00 75.44 238 PHE A C 1
ATOM 1835 O O . PHE A 1 238 ? -22.860 38.169 27.733 1.00 75.44 238 PHE A O 1
ATOM 1842 N N . GLY A 1 239 ? -24.426 36.831 26.808 1.00 70.56 239 GLY A N 1
ATOM 1843 C CA . GLY A 1 239 ? -24.846 37.755 25.755 1.00 70.56 239 GLY A CA 1
ATOM 1844 C C . GLY A 1 239 ? -25.368 39.075 26.316 1.00 70.56 239 GLY A C 1
ATOM 1845 O O . GLY A 1 239 ? -24.876 40.134 25.928 1.00 70.56 239 GLY A O 1
ATOM 1846 N N . SER A 1 240 ? -26.273 39.026 27.297 1.00 76.81 240 SER A N 1
ATOM 1847 C CA . SER A 1 240 ? -26.827 40.229 27.932 1.00 76.81 240 SER A CA 1
ATOM 1848 C C . SER A 1 240 ? -25.769 41.059 28.669 1.00 76.81 240 SER A C 1
ATOM 1850 O O . SER A 1 240 ? -25.761 42.284 28.554 1.00 76.81 240 SER A O 1
ATOM 1852 N N . VAL A 1 241 ? -24.840 40.418 29.390 1.00 82.25 241 VAL A N 1
ATOM 1853 C CA . VAL A 1 241 ? -23.744 41.122 30.087 1.00 82.25 241 VAL A CA 1
ATOM 1854 C C . VAL A 1 241 ? -22.769 41.766 29.097 1.00 82.25 241 VAL A C 1
ATOM 1856 O O . VAL A 1 241 ? -22.338 42.899 29.312 1.00 82.25 241 VAL A O 1
ATOM 1859 N N . SER A 1 242 ? -22.460 41.084 27.992 1.00 78.44 242 SER A N 1
ATOM 1860 C CA . SER A 1 242 ? -21.566 41.608 26.951 1.00 78.44 242 SER A CA 1
ATOM 1861 C C . SER A 1 242 ? -22.183 42.797 26.209 1.00 78.44 242 SER A C 1
ATOM 1863 O O . SER A 1 242 ? -21.502 43.796 25.984 1.00 78.44 242 SER A O 1
ATOM 1865 N N . LEU A 1 243 ? -23.484 42.735 25.901 1.00 77.31 243 LEU A N 1
ATOM 1866 C CA . LEU A 1 243 ? -24.221 43.847 25.294 1.00 77.31 243 LEU A CA 1
ATOM 1867 C C . LEU A 1 243 ? -24.243 45.074 26.218 1.00 77.31 243 LEU A C 1
ATOM 1869 O O . LEU A 1 243 ? -23.951 46.188 25.787 1.00 77.31 243 LEU A O 1
ATOM 1873 N N . MET A 1 244 ? -24.519 44.864 27.505 1.00 80.75 244 MET A N 1
ATOM 1874 C CA . MET A 1 244 ? -24.572 45.939 28.498 1.00 80.75 244 MET A CA 1
ATOM 1875 C C . MET A 1 244 ? -23.193 46.565 28.756 1.00 80.75 244 MET A C 1
ATOM 1877 O O . MET A 1 244 ? -23.082 47.780 28.894 1.00 80.75 244 MET A O 1
ATOM 1881 N N . SER A 1 245 ? -22.125 45.761 28.722 1.00 85.00 245 SER A N 1
ATOM 1882 C CA . SER A 1 245 ? -20.734 46.235 28.733 1.00 85.00 245 SER A CA 1
ATOM 1883 C C . SER A 1 245 ? -20.415 47.109 27.510 1.00 85.00 245 SER A C 1
ATOM 1885 O O . SER A 1 245 ? -19.758 48.140 27.663 1.00 85.00 245 SER A O 1
ATOM 1887 N N . GLY A 1 246 ? -20.910 46.755 26.319 1.00 78.50 246 GLY A N 1
ATOM 1888 C CA . GLY A 1 246 ? -20.758 47.572 25.107 1.00 78.50 246 GLY A CA 1
ATOM 1889 C C . GLY A 1 246 ? -21.522 48.902 25.156 1.00 78.50 246 GLY A C 1
ATOM 1890 O O . GLY A 1 246 ? -20.987 49.940 24.762 1.00 78.50 246 GLY A O 1
ATOM 1891 N N . LEU A 1 247 ? -22.745 48.900 25.694 1.00 79.31 247 LEU A N 1
ATOM 1892 C CA . LEU A 1 247 ? -23.528 50.126 25.906 1.00 79.31 247 LEU A CA 1
ATOM 1893 C C . LEU A 1 247 ? -22.870 51.047 26.940 1.00 79.31 247 LEU A C 1
ATOM 1895 O O . LEU A 1 247 ? -22.801 52.256 26.728 1.00 79.31 247 LEU A O 1
ATOM 1899 N N . LEU A 1 248 ? -22.338 50.478 28.025 1.00 85.06 248 LEU A N 1
ATOM 1900 C CA . LEU A 1 248 ? -21.631 51.225 29.064 1.00 85.06 248 LEU A CA 1
ATOM 1901 C C . LEU A 1 248 ? -20.336 51.862 28.537 1.00 85.06 248 LEU A C 1
ATOM 1903 O O . LEU A 1 248 ? -20.082 53.029 28.819 1.00 85.06 248 LEU A O 1
ATOM 1907 N N . ASP A 1 249 ? -19.555 51.121 27.740 1.00 83.56 249 ASP A N 1
ATOM 1908 C CA . ASP A 1 249 ? -18.361 51.638 27.047 1.00 83.56 249 ASP A CA 1
ATOM 1909 C C . ASP A 1 249 ? -18.717 52.868 26.197 1.00 83.56 249 ASP A C 1
ATOM 1911 O O . ASP A 1 249 ? -18.091 53.921 26.312 1.00 83.56 249 ASP A O 1
ATOM 1915 N N . SER A 1 250 ? -19.795 52.754 25.415 1.00 76.56 250 SER A N 1
ATOM 1916 C CA . SER A 1 250 ? -20.270 53.809 24.512 1.00 76.56 250 SER A CA 1
ATOM 1917 C C . SER A 1 250 ? -20.803 55.035 25.263 1.00 76.56 250 SER A C 1
ATOM 1919 O O . SER A 1 250 ? -20.523 56.168 24.879 1.00 76.56 250 SER A O 1
ATOM 1921 N N . LEU A 1 251 ? -21.536 54.834 26.361 1.00 85.00 251 LEU A N 1
ATOM 1922 C CA . LEU A 1 251 ? -22.079 55.921 27.179 1.00 85.00 251 LEU A CA 1
ATOM 1923 C C . LEU A 1 251 ? -20.970 56.718 27.881 1.00 85.00 251 LEU A C 1
ATOM 1925 O O . LEU A 1 251 ? -20.978 57.949 27.850 1.00 85.00 251 LEU A O 1
ATOM 1929 N N . VAL A 1 252 ? -20.004 56.024 28.494 1.00 85.44 252 VAL A N 1
ATOM 1930 C CA . VAL A 1 252 ? -18.858 56.668 29.160 1.00 85.44 252 VAL A CA 1
ATOM 1931 C C . VAL A 1 252 ? -18.013 57.422 28.140 1.00 85.44 252 VAL A C 1
ATOM 1933 O O . VAL A 1 252 ? -17.612 58.554 28.407 1.00 85.44 252 VAL A O 1
ATOM 1936 N N . TYR A 1 253 ? -17.805 56.842 26.955 1.00 80.88 253 TYR A N 1
ATOM 1937 C CA . TYR A 1 253 ? -17.122 57.523 25.862 1.00 80.88 253 TYR A CA 1
ATOM 1938 C C . TYR A 1 253 ? -17.797 58.858 25.514 1.00 80.88 253 TYR A C 1
ATOM 1940 O O . TYR A 1 253 ? -17.126 59.886 25.492 1.00 80.88 253 TYR A O 1
ATOM 1948 N N . ILE A 1 254 ? -19.121 58.868 25.313 1.00 79.56 254 ILE A N 1
ATOM 1949 C CA . ILE A 1 254 ? -19.880 60.078 24.948 1.00 79.56 254 ILE A CA 1
ATOM 1950 C C . ILE A 1 254 ? -19.786 61.156 26.040 1.00 79.56 254 ILE A C 1
ATOM 1952 O O . ILE A 1 254 ? -19.538 62.319 25.728 1.00 79.56 254 ILE A O 1
ATOM 1956 N N . LEU A 1 255 ? -19.931 60.781 27.315 1.00 85.88 255 LEU A N 1
ATOM 1957 C CA . LEU A 1 255 ? -19.902 61.717 28.450 1.00 85.88 255 LEU A CA 1
ATOM 1958 C C . LEU A 1 255 ? -18.513 62.318 28.716 1.00 85.88 255 LEU A C 1
ATOM 1960 O O . LEU A 1 255 ? -18.397 63.468 29.147 1.00 85.88 255 LEU A O 1
ATOM 1964 N N . VAL A 1 256 ? -17.448 61.539 28.504 1.00 84.62 256 VAL A N 1
ATOM 1965 C CA . VAL A 1 256 ? -16.068 62.024 28.657 1.00 84.62 256 VAL A CA 1
ATOM 1966 C C . VAL A 1 256 ? -15.674 62.865 27.448 1.00 84.62 256 VAL A C 1
ATOM 1968 O O . VAL A 1 256 ? -15.056 63.919 27.621 1.00 84.62 256 VAL A O 1
ATOM 1971 N N . TRP A 1 257 ? -16.097 62.472 26.246 1.00 78.25 257 TRP A N 1
ATOM 1972 C CA . TRP A 1 257 ? -15.868 63.241 25.026 1.00 78.25 257 TRP A CA 1
ATOM 1973 C C . TRP A 1 257 ? -16.543 64.608 25.102 1.00 78.25 257 TRP A C 1
ATOM 1975 O O . TRP A 1 257 ? -15.885 65.618 24.861 1.00 78.25 257 TRP A O 1
ATOM 1985 N N . SER A 1 258 ? -17.805 64.667 25.543 1.00 83.06 258 SER A N 1
ATOM 1986 C CA . SER A 1 258 ? -18.559 65.924 25.644 1.00 83.06 258 SER A CA 1
ATOM 1987 C C . SER A 1 258 ? -17.950 66.935 26.622 1.00 83.06 258 SER A C 1
ATOM 1989 O O . SER A 1 258 ? -18.284 68.114 26.563 1.00 83.06 258 SER A O 1
ATOM 1991 N N . ARG A 1 259 ? -17.079 66.494 27.542 1.00 86.38 259 ARG A N 1
ATOM 1992 C CA . ARG A 1 259 ? -16.381 67.377 28.492 1.00 86.38 259 ARG A CA 1
ATOM 1993 C C . ARG A 1 259 ? -14.925 67.640 28.131 1.00 86.38 259 ARG A C 1
ATOM 1995 O O . ARG A 1 259 ? -14.444 68.743 28.352 1.00 86.38 259 ARG A O 1
ATOM 2002 N N . THR A 1 260 ? -14.214 66.641 27.616 1.00 84.31 260 THR A N 1
ATOM 2003 C CA . THR A 1 260 ? -12.756 66.715 27.416 1.00 84.31 260 THR A CA 1
ATOM 2004 C C . THR A 1 260 ? -12.349 66.950 25.966 1.00 84.31 260 THR A C 1
ATOM 2006 O O . THR A 1 260 ? -11.213 67.349 25.734 1.00 84.31 260 THR A O 1
ATOM 2009 N N . HIS A 1 261 ? -13.240 66.689 24.999 1.00 81.62 261 HIS A N 1
ATOM 2010 C CA . HIS A 1 261 ? -12.979 66.739 23.551 1.00 81.62 261 HIS A CA 1
ATOM 2011 C C . HIS A 1 261 ? -11.742 65.935 23.098 1.00 81.62 261 HIS A C 1
ATOM 2013 O O . HIS A 1 261 ? -11.205 66.153 22.016 1.00 81.62 261 HIS A O 1
ATOM 2019 N N . ASN A 1 262 ? -11.278 64.987 23.919 1.00 78.94 262 ASN A N 1
ATOM 2020 C CA . ASN A 1 262 ? -10.108 64.165 23.644 1.00 78.94 262 ASN A CA 1
ATOM 2021 C C . ASN A 1 262 ? -10.539 62.699 23.473 1.00 78.94 262 ASN A C 1
ATOM 2023 O O . ASN A 1 262 ? -11.109 62.071 24.369 1.00 78.94 262 ASN A O 1
ATOM 2027 N N . ALA A 1 263 ? -10.292 62.157 22.277 1.00 61.62 263 ALA A N 1
ATOM 2028 C CA . ALA A 1 263 ? -10.789 60.844 21.862 1.00 61.62 263 ALA A CA 1
ATOM 2029 C C . ALA A 1 263 ? -10.086 59.722 22.621 1.00 61.62 263 ALA A C 1
ATOM 2031 O O . ALA A 1 263 ? -10.712 58.723 22.976 1.00 61.62 263 ALA A O 1
ATOM 2032 N N . LEU A 1 264 ? -8.790 59.898 22.888 1.00 66.19 264 LEU A N 1
ATOM 2033 C CA . LEU A 1 264 ? -7.973 58.888 23.542 1.00 66.19 264 LEU A CA 1
ATOM 2034 C C . LEU A 1 264 ? -8.371 58.748 25.011 1.00 66.19 264 LEU A C 1
ATOM 2036 O O . LEU A 1 264 ? -8.606 57.633 25.474 1.00 66.19 264 LEU A O 1
ATOM 2040 N N . THR A 1 265 ? -8.514 59.866 25.728 1.00 74.44 265 THR A N 1
ATOM 2041 C CA . THR A 1 265 ? -8.947 59.848 27.135 1.00 74.44 265 THR A CA 1
ATOM 2042 C C . THR A 1 265 ? -10.348 59.261 27.267 1.00 74.44 265 THR A C 1
ATOM 2044 O O . THR A 1 265 ? -10.570 58.421 28.134 1.00 74.44 265 THR A O 1
ATOM 2047 N N . SER A 1 266 ? -11.262 59.616 26.362 1.00 80.62 266 SER A N 1
ATOM 2048 C CA . SER A 1 266 ? -12.631 59.084 26.333 1.00 80.62 266 SER A CA 1
ATOM 2049 C C . SER A 1 266 ? -12.668 57.575 26.062 1.00 80.62 266 SER A C 1
ATOM 2051 O O . SER A 1 266 ? -13.390 56.841 26.738 1.00 80.62 266 SER A O 1
ATOM 2053 N N . GLN A 1 267 ? -11.842 57.086 25.130 1.00 77.88 267 GLN A N 1
ATOM 2054 C CA . GLN A 1 267 ? -11.755 55.663 24.783 1.00 77.88 267 GLN A CA 1
ATOM 2055 C C . GLN A 1 267 ? -11.136 54.819 25.898 1.00 77.88 267 GLN A C 1
ATOM 2057 O O . GLN A 1 267 ? -11.620 53.719 26.179 1.00 77.88 267 GLN A O 1
ATOM 2062 N N . VAL A 1 268 ? -10.072 55.319 26.531 1.00 78.31 268 VAL A N 1
ATOM 2063 C CA . VAL A 1 268 ? -9.388 54.619 27.625 1.00 78.31 268 VAL A CA 1
ATOM 2064 C C . VAL A 1 268 ? -10.293 54.543 28.853 1.00 78.31 268 VAL A C 1
ATOM 2066 O O . VAL A 1 268 ? -10.441 53.461 29.425 1.00 78.31 268 VAL A O 1
ATOM 2069 N N . LEU A 1 269 ? -10.953 55.645 29.230 1.00 80.88 269 LEU A N 1
ATOM 2070 C CA . LEU A 1 269 ? -11.864 55.649 30.378 1.00 80.88 269 LEU A CA 1
ATOM 2071 C C . LEU A 1 269 ? -13.076 54.738 30.147 1.00 80.88 269 LEU A C 1
ATOM 2073 O O . LEU A 1 269 ? -13.416 53.951 31.032 1.00 80.88 269 LEU A O 1
ATOM 2077 N N . GLY A 1 270 ? -13.684 54.792 28.954 1.00 82.06 270 GLY A N 1
ATOM 2078 C CA . GLY A 1 270 ? -14.789 53.905 28.578 1.00 82.06 270 GLY A CA 1
ATOM 2079 C C . GLY A 1 270 ? -14.409 52.433 28.707 1.00 82.06 270 GLY A C 1
ATOM 2080 O O . GLY A 1 270 ? -15.099 51.660 29.385 1.00 82.06 270 GLY A O 1
ATOM 2081 N N . ARG A 1 271 ? -13.237 52.063 28.174 1.00 82.19 271 ARG A N 1
ATOM 2082 C CA . ARG A 1 271 ? -12.776 50.674 28.204 1.00 82.19 271 ARG A CA 1
ATOM 2083 C C . ARG A 1 271 ? -12.427 50.184 29.593 1.00 82.19 271 ARG A C 1
ATOM 2085 O O . ARG A 1 271 ? -12.780 49.053 29.920 1.00 82.19 271 ARG A O 1
ATOM 2092 N N . LEU A 1 272 ? -11.798 51.012 30.421 1.00 83.88 272 LEU A N 1
ATOM 2093 C CA . LEU A 1 272 ? -11.500 50.649 31.807 1.00 83.88 272 LEU A CA 1
ATOM 2094 C C . LEU A 1 272 ? -12.784 50.368 32.597 1.00 83.88 272 LEU A C 1
ATOM 2096 O O . LEU A 1 272 ? -12.890 49.326 33.248 1.00 83.88 272 LEU A O 1
ATOM 2100 N N . VAL A 1 273 ? -13.786 51.245 32.488 1.00 85.44 273 VAL A N 1
ATOM 2101 C CA . VAL A 1 273 ? -15.075 51.075 33.179 1.00 85.44 273 VAL A CA 1
ATOM 2102 C C . VAL A 1 273 ? -15.814 49.835 32.668 1.00 85.44 273 VAL A C 1
ATOM 2104 O O . VAL A 1 273 ? -16.288 49.017 33.462 1.00 85.44 273 VAL A O 1
ATOM 2107 N N . SER A 1 274 ? -15.854 49.643 31.348 1.00 87.00 274 SER A N 1
ATOM 2108 C CA . SER A 1 274 ? -16.521 48.503 30.716 1.00 87.00 274 SER A CA 1
ATOM 2109 C C . SER A 1 274 ? -15.875 47.158 31.074 1.00 87.00 274 SER A C 1
ATOM 2111 O O . SER A 1 274 ? -16.582 46.201 31.394 1.00 87.00 274 SER A O 1
ATOM 2113 N N . VAL A 1 275 ? -14.539 47.079 31.100 1.00 86.19 275 VAL A N 1
ATOM 2114 C CA . VAL A 1 275 ? -13.793 45.864 31.476 1.00 86.19 275 VAL A CA 1
ATOM 2115 C C . VAL A 1 275 ? -14.024 45.501 32.943 1.00 86.19 275 VAL A C 1
ATOM 2117 O O . VAL A 1 275 ? -14.263 44.328 33.241 1.00 86.19 275 VAL A O 1
ATOM 2120 N N . CYS A 1 276 ? -14.008 46.486 33.847 1.00 85.00 276 CYS A N 1
ATOM 2121 C CA . CYS A 1 276 ? -14.296 46.278 35.268 1.00 85.00 276 CYS A CA 1
ATOM 2122 C C . CYS A 1 276 ? -15.719 45.744 35.490 1.00 85.00 276 CYS A C 1
ATOM 2124 O O . CYS A 1 276 ? -15.909 44.772 36.229 1.00 85.00 276 CYS A O 1
ATOM 2126 N N . PHE A 1 277 ? -16.706 46.334 34.809 1.00 87.56 277 PHE A N 1
ATOM 2127 C CA . PHE A 1 277 ? -18.094 45.879 34.857 1.00 87.56 277 PHE A CA 1
ATOM 2128 C C . PHE A 1 277 ? -18.246 44.453 34.312 1.00 87.56 277 PHE A C 1
ATOM 2130 O O . PHE A 1 277 ? -18.805 43.587 34.988 1.00 87.56 277 PHE A O 1
ATOM 2137 N N . ASN A 1 278 ? -17.698 44.188 33.123 1.00 86.06 278 ASN A N 1
ATOM 2138 C CA . ASN A 1 278 ? -17.804 42.895 32.452 1.00 86.06 278 ASN A CA 1
ATOM 2139 C C . ASN A 1 278 ? -17.154 41.778 33.281 1.00 86.06 278 ASN A C 1
ATOM 2141 O O . ASN A 1 278 ? -17.799 40.771 33.568 1.00 86.06 278 ASN A O 1
ATOM 2145 N N . TYR A 1 279 ? -15.935 42.002 33.787 1.00 87.50 279 TYR A N 1
ATOM 2146 C CA . TYR A 1 279 ? -15.254 41.058 34.677 1.00 87.50 279 TYR A CA 1
ATOM 2147 C C . TYR A 1 279 ? -16.097 40.719 35.913 1.00 87.50 279 TYR A C 1
ATOM 2149 O O . TYR A 1 279 ? -16.256 39.543 36.256 1.00 87.50 279 TYR A O 1
ATOM 2157 N N . SER A 1 280 ? -16.651 41.740 36.576 1.00 84.31 280 SER A N 1
ATOM 2158 C CA . SER A 1 280 ? -17.458 41.557 37.784 1.00 84.31 280 SER A CA 1
ATOM 2159 C C . SER A 1 280 ? -18.732 40.761 37.495 1.00 84.31 280 SER A C 1
ATOM 2161 O O . SER A 1 280 ? -18.994 39.756 38.159 1.00 84.31 280 SER A O 1
ATOM 2163 N N . MET A 1 281 ? -19.480 41.151 36.461 1.00 83.19 281 MET A N 1
ATOM 2164 C CA . MET A 1 281 ? -20.770 40.553 36.104 1.00 83.19 281 MET A CA 1
ATOM 2165 C C . MET A 1 281 ? -20.635 39.143 35.533 1.00 83.19 281 MET A C 1
ATOM 2167 O O . MET A 1 281 ? -21.400 38.248 35.897 1.00 83.19 281 MET A O 1
ATOM 2171 N N . VAL A 1 282 ? -19.643 38.897 34.677 1.00 80.06 282 VAL A N 1
ATOM 2172 C CA . VAL A 1 282 ? -19.394 37.553 34.147 1.00 80.06 282 VAL A CA 1
ATOM 2173 C C . VAL A 1 282 ? -19.008 36.594 35.272 1.00 80.06 282 VAL A C 1
ATOM 2175 O O . VAL A 1 282 ? -19.507 35.466 35.336 1.00 80.06 282 VAL A O 1
ATOM 2178 N N . ARG A 1 283 ? -18.176 37.050 36.210 1.00 81.50 283 ARG A N 1
ATOM 2179 C CA . ARG A 1 283 ? -17.772 36.244 37.360 1.00 81.50 283 ARG A CA 1
ATOM 2180 C C . ARG A 1 283 ? -18.933 35.961 38.311 1.00 81.50 283 ARG A C 1
ATOM 2182 O O . ARG A 1 283 ? -19.099 34.812 38.711 1.00 81.50 283 ARG A O 1
ATOM 2189 N N . SER A 1 284 ? -19.696 36.983 38.696 1.00 76.12 284 SER A N 1
ATOM 2190 C CA . SER A 1 284 ? -20.716 36.878 39.747 1.00 76.12 284 SER A CA 1
ATOM 2191 C C . SER A 1 284 ? -22.066 36.366 39.248 1.00 76.12 284 SER A C 1
ATOM 2193 O O . SER A 1 284 ? -22.747 35.675 39.992 1.00 76.12 284 SER A O 1
ATOM 2195 N N . SER A 1 285 ? -22.448 36.685 38.008 1.00 71.25 285 SER A N 1
ATOM 2196 C CA . SER A 1 285 ? -23.823 36.515 37.507 1.00 71.25 285 SER A CA 1
ATOM 2197 C C . SER A 1 285 ? -23.937 35.524 36.340 1.00 71.25 285 SER A C 1
ATOM 2199 O O . SER A 1 285 ? -24.986 34.901 36.151 1.00 71.25 285 SER A O 1
ATOM 2201 N N . VAL A 1 286 ? -22.868 35.339 35.551 1.00 70.00 286 VAL A N 1
ATOM 2202 C CA . VAL A 1 286 ? -22.856 34.381 34.426 1.00 70.00 286 VAL A CA 1
ATOM 2203 C C . VAL A 1 286 ? -22.302 33.028 34.869 1.00 70.00 286 VAL A C 1
ATOM 2205 O O . VAL A 1 286 ? -22.987 32.012 34.730 1.00 70.00 286 VAL A O 1
ATOM 2208 N N . PHE A 1 287 ? -21.090 33.010 35.430 1.00 70.69 287 PHE A N 1
ATOM 2209 C CA . PHE A 1 287 ? -20.382 31.774 35.783 1.00 70.69 287 PHE A CA 1
ATOM 2210 C C . PHE A 1 287 ? -20.334 31.464 37.286 1.00 70.69 287 PHE A C 1
ATOM 2212 O O . PHE A 1 287 ? -19.837 30.399 37.640 1.00 70.69 287 PHE A O 1
ATOM 2219 N N . TYR A 1 288 ? -20.842 32.350 38.152 1.00 66.44 288 TYR A N 1
ATOM 2220 C CA . TYR A 1 288 ? -20.891 32.172 39.616 1.00 66.44 288 TYR A CA 1
ATOM 2221 C C . TYR A 1 288 ? -19.566 31.655 40.218 1.00 66.44 288 TYR A C 1
ATOM 2223 O O . TYR A 1 288 ? -19.532 30.700 40.992 1.00 66.44 288 TYR A O 1
ATOM 2231 N N . SER A 1 289 ? -18.436 32.245 39.818 1.00 67.62 289 SER A N 1
ATOM 2232 C CA . SER A 1 289 ? -17.108 31.755 40.204 1.00 67.62 289 SER A CA 1
ATOM 2233 C C . SER A 1 289 ? -16.614 32.382 41.509 1.00 67.62 289 SER A C 1
ATOM 2235 O O . SER A 1 289 ? -16.337 33.582 41.580 1.00 67.62 289 SER A O 1
ATOM 2237 N N . HIS A 1 290 ? -16.399 31.539 42.523 1.00 66.25 290 HIS A N 1
ATOM 2238 C CA . HIS A 1 290 ? -15.836 31.911 43.829 1.00 66.25 290 HIS A CA 1
ATOM 2239 C C . HIS A 1 290 ? -14.294 31.890 43.876 1.00 66.25 290 HIS A C 1
ATOM 2241 O O . HIS A 1 290 ? -13.692 32.047 44.937 1.00 66.25 290 HIS A O 1
ATOM 2247 N N . GLN A 1 291 ? -13.621 31.714 42.733 1.00 73.94 291 GLN A N 1
ATOM 2248 C CA . GLN A 1 291 ? -12.155 31.671 42.671 1.00 73.94 291 GLN A CA 1
ATOM 2249 C C . GLN A 1 291 ? -11.515 33.011 43.091 1.00 73.94 291 GLN A C 1
ATOM 2251 O O . GLN A 1 291 ? -12.087 34.085 42.874 1.00 73.94 291 GLN A O 1
ATOM 2256 N N . ARG A 1 292 ? -10.309 32.958 43.682 1.00 78.12 292 ARG A N 1
ATOM 2257 C CA . ARG A 1 292 ? -9.578 34.143 44.174 1.00 78.12 292 ARG A CA 1
ATOM 2258 C C . ARG A 1 292 ? -9.217 35.090 43.021 1.00 78.12 292 ARG A C 1
ATOM 2260 O O . ARG A 1 292 ? -8.648 34.665 42.017 1.00 78.12 292 ARG A O 1
ATOM 2267 N N . HIS A 1 293 ? -9.459 36.392 43.204 1.00 79.50 293 HIS A N 1
ATOM 2268 C CA . HIS A 1 293 ? -9.213 37.423 42.182 1.00 79.50 293 HIS A CA 1
ATOM 2269 C C . HIS A 1 293 ? -7.778 37.413 41.636 1.00 79.50 293 HIS A C 1
ATOM 2271 O O . HIS A 1 293 ? -7.593 37.547 40.431 1.00 79.50 293 HIS A O 1
ATOM 2277 N N . LYS A 1 294 ? -6.774 37.169 42.494 1.00 75.94 294 LYS A N 1
ATOM 2278 C CA . LYS A 1 294 ? -5.352 37.115 42.105 1.00 75.94 294 LYS A CA 1
ATOM 2279 C C . LYS A 1 294 ? -5.050 36.075 41.013 1.00 75.94 294 LYS A C 1
ATOM 2281 O O . LYS A 1 294 ? -4.096 36.248 40.269 1.00 75.94 294 LYS A O 1
ATOM 2286 N N . THR A 1 295 ? -5.853 35.016 40.892 1.00 76.88 295 THR A N 1
ATOM 2287 C CA . THR A 1 295 ? -5.646 33.942 39.902 1.00 76.88 295 THR A CA 1
ATOM 2288 C C . THR A 1 295 ? -6.420 34.179 38.606 1.00 76.88 295 THR A C 1
ATOM 2290 O O . THR A 1 295 ? -5.983 33.768 37.531 1.00 76.88 295 THR A O 1
ATOM 2293 N N . VAL A 1 296 ? -7.585 34.818 38.702 1.00 81.44 296 VAL A N 1
ATOM 2294 C CA . VAL A 1 296 ? -8.540 34.934 37.593 1.00 81.44 296 VAL A CA 1
ATOM 2295 C C . VAL A 1 296 ? -8.364 36.244 36.828 1.00 81.44 296 VAL A C 1
ATOM 2297 O O . VAL A 1 296 ? -8.410 36.246 35.599 1.00 81.44 296 VAL A O 1
ATOM 2300 N N . LEU A 1 297 ? -8.101 37.343 37.541 1.00 82.25 297 LEU A N 1
ATOM 2301 C CA . LEU A 1 297 ? -7.977 38.677 36.957 1.00 82.25 297 LEU A CA 1
ATOM 2302 C C . LEU A 1 297 ? -6.837 38.779 35.921 1.00 82.25 297 LEU A C 1
ATOM 2304 O O . LEU A 1 297 ? -7.112 39.280 34.834 1.00 82.25 297 LEU A O 1
ATOM 2308 N N . PRO A 1 298 ? -5.613 38.246 36.148 1.00 83.69 298 PRO A N 1
ATOM 2309 C CA . PRO A 1 298 ? -4.553 38.305 35.135 1.00 83.69 298 PRO A CA 1
ATOM 2310 C C . PRO A 1 298 ? -4.910 37.555 33.844 1.00 83.69 298 PRO A C 1
ATOM 2312 O O . PRO A 1 298 ? -4.644 38.040 32.749 1.00 83.69 298 PRO A O 1
ATOM 2315 N N . LYS A 1 299 ? -5.570 36.392 33.958 1.00 80.69 299 LYS A N 1
ATOM 2316 C CA . LYS A 1 299 ? -6.014 35.599 32.798 1.00 80.69 299 LYS A CA 1
ATOM 2317 C C . LYS A 1 299 ? -7.099 36.318 32.004 1.00 80.69 299 LYS A C 1
ATOM 2319 O O . LYS A 1 299 ? -7.101 36.267 30.779 1.00 80.69 299 LYS A O 1
ATOM 2324 N N . TYR A 1 300 ? -8.015 36.980 32.708 1.00 84.38 300 TYR A N 1
ATOM 2325 C CA . TYR A 1 300 ? -9.064 37.775 32.087 1.00 84.38 300 TYR A CA 1
ATOM 2326 C C . TYR A 1 300 ? -8.499 39.009 31.374 1.00 84.38 300 TYR A C 1
ATOM 2328 O O . TYR A 1 300 ? -8.847 39.247 30.222 1.00 84.38 300 TYR A O 1
ATOM 2336 N N . LEU A 1 301 ? -7.575 39.746 31.999 1.00 83.25 301 LEU A N 1
ATOM 2337 C CA . LEU A 1 301 ? -6.911 40.893 31.366 1.00 83.25 301 LEU A CA 1
ATOM 2338 C C . LEU A 1 301 ? -6.090 40.480 30.134 1.00 83.25 301 LEU A C 1
ATOM 2340 O O . LEU A 1 301 ? -6.142 41.165 29.115 1.00 83.25 301 LEU A O 1
ATOM 2344 N N . LEU A 1 302 ? -5.404 39.332 30.187 1.00 82.19 302 LEU A N 1
ATOM 2345 C CA . LEU A 1 302 ? -4.696 38.775 29.031 1.00 82.19 302 LEU A CA 1
ATOM 2346 C C . LEU A 1 302 ? -5.655 38.438 27.881 1.00 82.19 302 LEU A C 1
ATOM 2348 O O . LEU A 1 302 ? -5.343 38.718 26.727 1.00 82.19 302 LEU A O 1
ATOM 2352 N N . LEU A 1 303 ? -6.831 37.879 28.187 1.00 82.19 303 LEU A N 1
ATOM 2353 C CA . LEU A 1 303 ? -7.860 37.618 27.180 1.00 82.19 303 LEU A CA 1
ATOM 2354 C C . LEU A 1 303 ? -8.382 38.914 26.552 1.00 82.19 303 LEU A C 1
ATOM 2356 O O . LEU A 1 303 ? -8.536 38.966 25.337 1.00 82.19 303 LEU A O 1
ATOM 2360 N N . VAL A 1 304 ? -8.631 39.955 27.352 1.00 82.81 304 VAL A N 1
ATOM 2361 C CA . VAL A 1 304 ? -9.072 41.263 26.839 1.00 82.81 304 VAL A CA 1
ATOM 2362 C C . VAL A 1 304 ? -8.029 41.845 25.884 1.00 82.81 304 VAL A C 1
ATOM 2364 O O . VAL A 1 304 ? -8.386 42.285 24.793 1.00 82.81 304 VAL A O 1
ATOM 2367 N N . LEU A 1 305 ? -6.745 41.788 26.251 1.00 79.81 305 LEU A N 1
ATOM 2368 C CA . LEU A 1 305 ? -5.652 42.260 25.401 1.00 79.81 305 LEU A CA 1
ATOM 2369 C C . LEU A 1 305 ? -5.559 41.443 24.101 1.00 79.81 305 LEU A C 1
ATOM 2371 O O . LEU A 1 305 ? -5.567 42.011 23.013 1.00 79.81 305 LEU A O 1
ATOM 2375 N N . ALA A 1 306 ? -5.535 40.111 24.201 1.00 75.44 306 ALA A N 1
ATOM 2376 C CA . ALA A 1 306 ? -5.419 39.219 23.048 1.00 75.44 306 ALA A CA 1
ATOM 2377 C C . ALA A 1 306 ? -6.625 39.327 22.101 1.00 75.44 306 ALA A C 1
ATOM 2379 O O . ALA A 1 306 ? -6.451 39.414 20.886 1.00 75.44 306 ALA A O 1
ATOM 2380 N N . SER A 1 307 ? -7.843 39.372 22.648 1.00 76.81 307 SER A N 1
ATOM 2381 C CA . SER A 1 307 ? -9.068 39.549 21.866 1.00 76.81 307 SER A CA 1
ATOM 2382 C C . SER A 1 307 ? -9.139 40.935 21.230 1.00 76.81 307 SER A C 1
ATOM 2384 O O . SER A 1 307 ? -9.633 41.046 20.112 1.00 76.81 307 SER A O 1
ATOM 2386 N N . GLY A 1 308 ? -8.656 41.981 21.907 1.00 78.06 308 GLY A N 1
ATOM 2387 C CA . GLY A 1 308 ? -8.579 43.330 21.345 1.00 78.06 308 GLY A CA 1
ATOM 2388 C C . GLY A 1 308 ? -7.630 43.396 20.147 1.00 78.06 308 GLY A C 1
ATOM 2389 O O . GLY A 1 308 ? -8.010 43.889 19.085 1.00 78.06 308 GLY A O 1
ATOM 2390 N N . THR A 1 309 ? -6.433 42.817 20.278 1.00 78.81 309 THR A N 1
ATOM 2391 C CA . THR A 1 309 ? -5.452 42.730 19.185 1.00 78.81 309 THR A CA 1
ATOM 2392 C C . THR A 1 309 ? -5.979 41.895 18.017 1.00 78.81 309 THR A C 1
ATOM 2394 O O . THR A 1 309 ? -5.844 42.298 16.861 1.00 78.81 309 THR A O 1
ATOM 2397 N N . ALA A 1 310 ? -6.632 40.763 18.303 1.00 70.06 310 ALA A N 1
ATOM 2398 C CA . ALA A 1 310 ? -7.250 39.918 17.283 1.00 70.06 310 ALA A CA 1
ATOM 2399 C C . ALA A 1 310 ? -8.411 40.625 16.565 1.00 70.06 310 ALA A C 1
ATOM 2401 O O . ALA A 1 310 ? -8.532 40.496 15.348 1.00 70.06 310 ALA A O 1
ATOM 2402 N N . SER A 1 311 ? -9.225 41.405 17.290 1.00 77.56 311 SER A N 1
ATOM 2403 C CA . SER A 1 311 ? -10.306 42.200 16.696 1.00 77.56 311 SER A CA 1
ATOM 2404 C C . SER A 1 311 ? -9.750 43.247 15.731 1.00 77.56 311 SER A C 1
ATOM 2406 O O . SER A 1 311 ? -10.141 43.288 14.564 1.00 77.56 311 SER A O 1
ATOM 2408 N N . TYR A 1 312 ? -8.752 44.023 16.167 1.00 80.06 312 TYR A N 1
ATOM 2409 C CA . TYR A 1 312 ? -8.103 45.020 15.314 1.00 80.06 312 TYR A CA 1
ATOM 2410 C C . TYR A 1 312 ? -7.464 44.392 14.066 1.00 80.06 312 TYR A C 1
ATOM 2412 O O . TYR A 1 312 ? -7.702 44.860 12.952 1.00 80.06 312 TYR A O 1
ATOM 2420 N N . GLY A 1 313 ? -6.708 43.301 14.233 1.00 77.06 313 GLY A N 1
ATOM 2421 C CA . GLY A 1 313 ? -6.080 42.587 13.118 1.00 77.06 313 GLY A CA 1
ATOM 2422 C C . GLY A 1 313 ? -7.095 41.997 12.137 1.00 77.06 313 GLY A C 1
ATOM 2423 O O . GLY A 1 313 ? -6.926 42.130 10.927 1.00 77.06 313 GLY A O 1
ATOM 2424 N N . GLY A 1 314 ? -8.182 41.406 12.643 1.00 68.25 314 GLY A N 1
ATOM 2425 C CA . GLY A 1 314 ? -9.262 40.861 11.820 1.00 68.25 314 GLY A CA 1
ATOM 2426 C C . GLY A 1 314 ? -9.985 41.938 11.012 1.00 68.25 314 GLY A C 1
ATOM 2427 O O . GLY A 1 314 ? -10.230 41.749 9.821 1.00 68.25 314 GLY A O 1
ATOM 2428 N N . ILE A 1 315 ? -10.269 43.093 11.623 1.00 77.06 315 ILE A N 1
ATOM 2429 C CA . ILE A 1 315 ? -10.896 44.227 10.930 1.00 77.06 315 ILE A CA 1
ATOM 2430 C C . ILE A 1 315 ? -9.965 44.771 9.844 1.00 77.06 315 ILE A C 1
ATOM 2432 O O . ILE A 1 315 ? -10.410 44.957 8.713 1.00 77.06 315 ILE A O 1
ATOM 2436 N N . GLN A 1 316 ? -8.678 44.978 10.151 1.00 79.25 316 GLN A N 1
ATOM 2437 C CA . GLN A 1 316 ? -7.697 45.445 9.165 1.00 79.25 316 GLN A CA 1
ATOM 2438 C C . GLN A 1 316 ? -7.546 44.461 8.003 1.00 79.25 316 GLN A C 1
ATOM 2440 O O . GLN A 1 316 ? -7.498 44.880 6.851 1.00 79.25 316 GLN A O 1
ATOM 2445 N N . PHE A 1 317 ? -7.535 43.157 8.281 1.00 77.25 317 PHE A N 1
ATOM 2446 C CA . PHE A 1 317 ? -7.466 42.129 7.247 1.00 77.25 317 PHE A CA 1
ATOM 2447 C C . PHE A 1 317 ? -8.690 42.162 6.323 1.00 77.25 317 PHE A C 1
ATOM 2449 O O . PHE A 1 317 ? -8.535 42.255 5.106 1.00 77.25 317 PHE A O 1
ATOM 2456 N N . LEU A 1 318 ? -9.906 42.143 6.879 1.00 72.50 318 LEU A N 1
ATOM 2457 C CA . LEU A 1 318 ? -11.135 42.173 6.079 1.00 72.50 318 LEU A CA 1
ATOM 2458 C C . LEU A 1 318 ? -11.273 43.479 5.278 1.00 72.50 318 LEU A C 1
ATOM 2460 O O . LEU A 1 318 ? -11.703 43.443 4.125 1.00 72.50 318 LEU A O 1
ATOM 2464 N N . TYR A 1 319 ? -10.873 44.611 5.861 1.00 78.19 319 TYR A N 1
ATOM 2465 C CA . TYR A 1 319 ? -10.927 45.915 5.204 1.00 78.19 319 TYR A CA 1
ATOM 2466 C C . TYR A 1 319 ? -9.888 46.049 4.086 1.00 78.19 319 TYR A C 1
ATOM 2468 O O . TYR A 1 319 ? -10.239 46.357 2.951 1.00 78.19 319 TYR A O 1
ATOM 2476 N N . GLN A 1 320 ? -8.613 45.777 4.379 1.00 80.31 320 GLN A N 1
ATOM 2477 C CA . GLN A 1 320 ? -7.521 46.025 3.434 1.00 80.31 320 GLN A CA 1
ATOM 2478 C C . GLN A 1 320 ? -7.365 44.926 2.378 1.00 80.31 320 GLN A C 1
ATOM 2480 O O . GLN A 1 320 ? -6.933 45.216 1.266 1.00 80.31 320 GLN A O 1
ATOM 2485 N N . ARG A 1 321 ? -7.662 43.661 2.709 1.00 76.19 321 ARG A N 1
ATOM 2486 C CA . ARG A 1 321 ? -7.433 42.523 1.795 1.00 76.19 321 ARG A CA 1
ATOM 2487 C C . ARG A 1 321 ? -8.684 42.054 1.073 1.00 76.19 321 ARG A C 1
ATOM 2489 O O . ARG A 1 321 ? -8.567 41.546 -0.035 1.00 76.19 321 ARG A O 1
ATOM 2496 N N . LEU A 1 322 ? -9.853 42.200 1.693 1.00 66.69 322 LEU A N 1
ATOM 2497 C CA . LEU A 1 322 ? -11.118 41.695 1.150 1.00 66.69 322 LEU A CA 1
ATOM 2498 C C . LEU A 1 322 ? -12.104 42.810 0.777 1.00 66.69 322 LEU A C 1
ATOM 2500 O O . LEU A 1 322 ? -13.212 42.512 0.342 1.00 66.69 322 LEU A O 1
ATOM 2504 N N . GLY A 1 323 ? -11.714 44.082 0.935 1.00 76.19 323 GLY A N 1
ATOM 2505 C CA . GLY A 1 323 ? -12.525 45.240 0.547 1.00 76.19 323 GLY A CA 1
ATOM 2506 C C . GLY A 1 323 ? -13.834 45.380 1.329 1.00 76.19 323 GLY A C 1
ATOM 2507 O O . GLY A 1 323 ? -14.728 46.114 0.911 1.00 76.19 323 GLY A O 1
ATOM 2508 N N . VAL A 1 324 ? -13.979 44.669 2.452 1.00 75.12 324 VAL A N 1
ATOM 2509 C CA . VAL A 1 324 ? -15.184 44.723 3.282 1.00 75.12 324 VAL A CA 1
ATOM 2510 C C . VAL A 1 324 ? -15.195 46.055 4.014 1.00 75.12 324 VAL A C 1
ATOM 2512 O O . VAL A 1 324 ? -14.226 46.400 4.685 1.00 75.12 324 VAL A O 1
ATOM 2515 N N . SER A 1 325 ? -16.292 46.809 3.932 1.00 67.12 325 SER A N 1
ATOM 2516 C CA . SER A 1 325 ? -16.367 48.091 4.631 1.00 67.12 325 SER A CA 1
ATOM 2517 C C . SER A 1 325 ? -16.172 47.913 6.154 1.00 67.12 325 SER A C 1
ATOM 2519 O O . SER A 1 325 ? -16.531 46.869 6.715 1.00 67.12 325 SER A O 1
ATOM 2521 N N . PRO A 1 326 ? -15.590 48.902 6.863 1.00 67.50 326 PRO A N 1
ATOM 2522 C CA . PRO A 1 326 ? -15.152 48.724 8.252 1.00 67.50 326 PRO A CA 1
ATOM 2523 C C . PRO A 1 326 ? -16.256 48.289 9.227 1.00 67.50 326 PRO A C 1
ATOM 2525 O O . PRO A 1 326 ? -15.982 47.591 10.202 1.00 67.50 326 PRO A O 1
ATOM 2528 N N . ILE A 1 327 ? -17.510 48.679 8.969 1.00 66.62 327 ILE A N 1
ATOM 2529 C CA . ILE A 1 327 ? -18.655 48.385 9.842 1.00 66.62 327 ILE A CA 1
ATOM 2530 C C . ILE A 1 327 ? -19.064 46.894 9.756 1.00 66.62 327 ILE A C 1
ATOM 2532 O O . ILE A 1 327 ? -19.053 46.232 10.796 1.00 66.62 327 ILE A O 1
ATOM 2536 N N . PRO A 1 328 ? -19.354 46.312 8.571 1.00 58.75 328 PRO A N 1
ATOM 2537 C CA . PRO A 1 328 ? -19.540 44.867 8.413 1.00 58.75 328 PRO A CA 1
ATOM 2538 C C . PRO A 1 328 ? -18.335 44.033 8.856 1.00 58.75 328 PRO A C 1
ATOM 2540 O O . PRO A 1 328 ? -18.522 43.009 9.513 1.00 58.75 328 PRO A O 1
ATOM 2543 N N . ALA A 1 329 ? -17.106 44.477 8.559 1.00 63.19 329 ALA A N 1
ATOM 2544 C CA . ALA A 1 329 ? -15.886 43.791 8.990 1.00 63.19 329 ALA A CA 1
ATOM 2545 C C . ALA A 1 329 ? -15.810 43.688 10.521 1.00 63.19 329 ALA A C 1
ATOM 2547 O O . ALA A 1 329 ? -15.561 42.612 11.067 1.00 63.19 329 ALA A O 1
ATOM 2548 N N . LYS A 1 330 ? -16.108 44.790 11.219 1.00 67.06 330 LYS A N 1
ATOM 2549 C CA . LYS A 1 330 ? -16.191 44.830 12.681 1.00 67.06 330 LYS A CA 1
ATOM 2550 C C . LYS A 1 330 ? -17.281 43.911 13.221 1.00 67.06 330 LYS A C 1
ATOM 2552 O O . LYS A 1 330 ? -17.000 43.126 14.118 1.00 67.06 330 LYS A O 1
ATOM 2557 N N . LEU A 1 331 ? -18.496 43.962 12.676 1.00 64.81 331 LEU A N 1
ATOM 2558 C CA . LEU A 1 331 ? -19.599 43.107 13.133 1.00 64.81 331 LEU A CA 1
ATOM 2559 C C . LEU A 1 331 ? -19.278 41.613 12.978 1.00 64.81 331 LEU A C 1
ATOM 2561 O O . LEU A 1 331 ? -19.558 40.831 13.886 1.00 64.81 331 LEU A O 1
ATOM 2565 N N . LEU A 1 332 ? -18.657 41.218 11.865 1.00 62.84 332 LEU A N 1
ATOM 2566 C CA . LEU A 1 332 ? -18.311 39.824 11.584 1.00 62.84 332 LEU A CA 1
ATOM 2567 C C . LEU A 1 332 ? -17.204 39.323 12.524 1.00 62.84 332 LEU A C 1
ATOM 2569 O O . LEU A 1 332 ? -17.349 38.268 13.144 1.00 62.84 332 LEU A O 1
ATOM 2573 N N . VAL A 1 333 ? -16.138 40.110 12.694 1.00 67.44 333 VAL A N 1
ATOM 2574 C CA . VAL A 1 333 ? -15.010 39.777 13.580 1.00 67.44 333 VAL A CA 1
ATOM 2575 C C . VAL A 1 333 ? -15.446 39.726 15.045 1.00 67.44 333 VAL A C 1
ATOM 2577 O O . VAL A 1 333 ? -15.146 38.753 15.735 1.00 67.44 333 VAL A O 1
ATOM 2580 N N . GLU A 1 334 ? -16.214 40.711 15.513 1.00 72.75 334 GLU A N 1
ATOM 2581 C CA . GLU A 1 334 ? -16.715 40.751 16.894 1.00 72.75 334 GLU A CA 1
ATOM 2582 C C . GLU A 1 334 ? -17.714 39.617 17.179 1.00 72.75 334 GLU A C 1
ATOM 2584 O O . GLU A 1 334 ? -17.699 39.050 18.270 1.00 72.75 334 GLU A O 1
ATOM 2589 N N . THR A 1 335 ? -18.530 39.207 16.199 1.00 62.22 335 THR A N 1
ATOM 2590 C CA . THR A 1 335 ? -19.438 38.052 16.352 1.00 62.22 335 THR A CA 1
ATOM 2591 C C . THR A 1 335 ? -18.658 36.754 16.547 1.00 62.22 335 THR A C 1
ATOM 2593 O O . THR A 1 335 ? -18.987 35.952 17.422 1.00 62.22 335 THR A O 1
ATOM 2596 N N . VAL A 1 336 ? -17.591 36.542 15.772 1.00 58.25 336 VAL A N 1
ATOM 2597 C CA . VAL A 1 336 ? -16.724 35.363 15.921 1.00 58.25 336 VAL A CA 1
ATOM 2598 C C . VAL A 1 336 ? -15.986 35.404 17.261 1.00 58.25 336 VAL A C 1
ATOM 2600 O O . VAL A 1 336 ? -15.981 34.414 18.001 1.00 58.25 336 VAL A O 1
ATOM 2603 N N . LEU A 1 337 ? -15.416 36.558 17.617 1.00 70.94 337 LEU A N 1
ATOM 2604 C CA . LEU A 1 337 ? -14.696 36.736 18.877 1.00 70.94 337 LEU A CA 1
ATOM 2605 C C . LEU A 1 337 ? -15.608 36.621 20.100 1.00 70.94 337 LEU A C 1
ATOM 2607 O O . LEU A 1 337 ? -15.155 36.126 21.128 1.00 70.94 337 LEU A O 1
ATOM 2611 N N . PHE A 1 338 ? -16.890 36.975 20.004 1.00 71.38 338 PHE A N 1
ATOM 2612 C CA . PHE A 1 338 ? -17.867 36.773 21.076 1.00 71.38 338 PHE A CA 1
ATOM 2613 C C . PHE A 1 338 ? -17.963 35.295 21.497 1.00 71.38 338 PHE A C 1
ATOM 2615 O O . PHE A 1 338 ? -17.870 34.982 22.688 1.00 71.38 338 PHE A O 1
ATOM 2622 N N . PHE A 1 339 ? -18.070 34.367 20.537 1.00 55.44 339 PHE A N 1
ATOM 2623 C CA . PHE A 1 339 ? -18.132 32.929 20.834 1.00 55.44 339 PHE A CA 1
ATOM 2624 C C . PHE A 1 339 ? -16.803 32.378 21.358 1.00 55.44 339 PHE A C 1
ATOM 2626 O O . PHE A 1 339 ? -16.795 31.547 22.272 1.00 55.44 339 PHE A O 1
ATOM 2633 N N . VAL A 1 340 ? -15.678 32.861 20.822 1.00 61.47 340 VAL A N 1
ATOM 2634 C CA . VAL A 1 340 ? -14.335 32.491 21.299 1.00 61.47 340 VAL A CA 1
ATOM 2635 C C . VAL A 1 340 ? -14.126 32.969 22.737 1.00 61.47 340 VAL A C 1
ATOM 2637 O O . VAL A 1 340 ? -13.734 32.180 23.597 1.00 61.47 340 VAL A O 1
ATOM 2640 N N . ASN A 1 341 ? -14.467 34.223 23.035 1.00 71.62 341 ASN A N 1
ATOM 2641 C CA . ASN A 1 341 ? -14.360 34.805 24.369 1.00 71.62 341 ASN A CA 1
ATOM 2642 C C . ASN A 1 341 ? -15.255 34.076 25.371 1.00 71.62 341 ASN A C 1
ATOM 2644 O O . ASN A 1 341 ? -14.790 33.751 26.462 1.00 71.62 341 ASN A O 1
ATOM 2648 N N . PHE A 1 342 ? -16.490 33.728 24.996 1.00 63.81 342 PHE A N 1
ATOM 2649 C CA . PHE A 1 342 ? -17.354 32.887 25.826 1.00 63.81 342 PHE A CA 1
ATOM 2650 C C . PHE A 1 342 ? -16.706 31.532 26.146 1.00 63.81 342 PHE A C 1
ATOM 2652 O O . PHE A 1 342 ? -16.679 31.109 27.306 1.00 63.81 342 PHE A O 1
ATOM 2659 N N . ALA A 1 343 ? -16.160 30.852 25.132 1.00 53.03 343 ALA A N 1
ATOM 2660 C CA . ALA A 1 343 ? -15.535 29.544 25.295 1.00 53.03 343 ALA A CA 1
ATOM 2661 C C . ALA A 1 343 ? -14.300 29.612 26.204 1.00 53.03 343 ALA A C 1
ATOM 2663 O O . ALA A 1 343 ? -14.184 28.818 27.138 1.00 53.03 343 ALA A O 1
ATOM 2664 N N . VAL A 1 344 ? -13.410 30.585 25.992 1.00 66.12 344 VAL A N 1
ATOM 2665 C CA . VAL A 1 344 ? -12.210 30.766 26.823 1.00 66.12 344 VAL A CA 1
ATOM 2666 C C . VAL A 1 344 ? -12.593 31.150 28.252 1.00 66.12 344 VAL A C 1
ATOM 2668 O O . VAL A 1 344 ? -12.073 30.571 29.210 1.00 66.12 344 VAL A O 1
ATOM 2671 N N . GLN A 1 345 ? -13.545 32.068 28.430 1.00 71.75 345 GLN A N 1
ATOM 2672 C CA . GLN A 1 345 ? -13.974 32.483 29.763 1.00 71.75 345 GLN A CA 1
ATOM 2673 C C . GLN A 1 345 ? -14.622 31.335 30.539 1.00 71.75 345 GLN A C 1
ATOM 2675 O O . GLN A 1 345 ? -14.306 31.152 31.711 1.00 71.75 345 GLN A O 1
ATOM 2680 N N . ARG A 1 346 ? -15.439 30.503 29.888 1.00 60.34 346 ARG A N 1
ATOM 2681 C CA . ARG A 1 346 ? -16.090 29.348 30.521 1.00 60.34 346 ARG A CA 1
ATOM 2682 C C . ARG A 1 346 ? -15.133 28.184 30.800 1.00 60.34 346 ARG A C 1
ATOM 2684 O O . ARG A 1 346 ? -15.222 27.556 31.851 1.00 60.34 346 ARG A O 1
ATOM 2691 N N . LEU A 1 347 ? -14.255 27.855 29.852 1.00 54.78 347 LEU A N 1
ATOM 2692 C CA . LEU A 1 347 ? -13.420 26.646 29.915 1.00 54.78 347 LEU A CA 1
ATOM 2693 C C . LEU A 1 347 ? -12.098 26.875 30.657 1.00 54.78 347 LEU A C 1
ATOM 2695 O O . LEU A 1 347 ? -11.566 25.949 31.274 1.00 54.78 347 LEU A O 1
ATOM 2699 N N . PHE A 1 348 ? -11.562 28.096 30.602 1.00 60.84 348 PHE A N 1
ATOM 2700 C CA . PHE A 1 348 ? -10.207 28.391 31.063 1.00 60.84 348 PHE A CA 1
ATOM 2701 C C . PHE A 1 348 ? -10.158 29.361 32.250 1.00 60.84 348 PHE A C 1
ATOM 2703 O O . PHE A 1 348 ? -9.354 29.157 33.165 1.00 60.84 348 PHE A O 1
ATOM 2710 N N . ILE A 1 349 ? -11.013 30.391 32.260 1.00 72.12 349 ILE A N 1
ATOM 2711 C CA . ILE A 1 349 ? -10.965 31.470 33.264 1.00 72.12 349 ILE A CA 1
ATOM 2712 C C . ILE A 1 349 ? -11.894 31.178 34.456 1.00 72.12 349 ILE A C 1
ATOM 2714 O O . ILE A 1 349 ? -11.441 31.207 35.599 1.00 72.12 349 ILE A O 1
ATOM 2718 N N . PHE A 1 350 ? -13.161 30.834 34.214 1.00 68.75 350 PHE A N 1
ATOM 2719 C CA . PHE A 1 350 ? -14.204 30.641 35.230 1.00 68.75 350 PHE A CA 1
ATOM 2720 C C . PHE A 1 350 ? -14.749 29.201 35.225 1.00 68.75 350 PHE A C 1
ATOM 2722 O O . PHE A 1 350 ? -15.876 28.939 34.813 1.00 68.75 350 PHE A O 1
ATOM 2729 N N . LYS A 1 351 ? -13.934 28.249 35.696 1.00 57.06 351 LYS A N 1
ATOM 2730 C CA . LYS A 1 351 ? -14.314 26.824 35.781 1.00 57.06 351 LYS A CA 1
ATOM 2731 C C . LYS A 1 351 ? -15.481 26.597 36.769 1.00 57.06 351 LYS A C 1
ATOM 2733 O O . LYS A 1 351 ? -15.351 27.051 37.910 1.00 57.06 351 LYS A O 1
ATOM 2738 N N . PRO A 1 352 ? -16.554 25.860 36.405 1.00 46.59 352 PRO A N 1
ATOM 2739 C CA . PRO A 1 352 ? -17.615 25.479 37.342 1.00 46.59 352 PRO A CA 1
ATOM 2740 C C . PRO A 1 352 ? -17.091 24.476 38.382 1.00 46.59 352 PRO A C 1
ATOM 2742 O O . PRO A 1 352 ? -16.516 23.451 38.017 1.00 46.59 352 PRO A O 1
ATOM 2745 N N . GLN A 1 353 ? -17.295 24.748 39.673 1.00 48.69 353 GLN A N 1
ATOM 2746 C CA . GLN A 1 353 ? -17.088 23.765 40.742 1.00 48.69 353 GLN A CA 1
ATOM 2747 C C . GLN A 1 353 ? -18.378 22.955 40.899 1.00 48.69 353 GLN A C 1
ATOM 2749 O O . GLN A 1 353 ? -19.326 23.427 41.514 1.00 48.69 353 GLN A O 1
ATOM 2754 N N . GLY A 1 354 ? -18.451 21.773 40.285 1.00 37.50 354 GLY A N 1
ATOM 2755 C CA . GLY A 1 354 ? -19.660 20.947 40.372 1.00 37.50 354 GLY A CA 1
ATOM 2756 C C . GLY A 1 354 ? -19.856 19.956 39.232 1.00 37.50 354 GLY A C 1
ATOM 2757 O O . GLY A 1 354 ? -20.941 19.857 38.680 1.00 37.50 354 GLY A O 1
ATOM 2758 N N . SER A 1 355 ? -18.810 19.237 38.857 1.00 29.75 355 SER A N 1
ATOM 2759 C CA . SER A 1 355 ? -18.916 17.882 38.324 1.00 29.75 355 SER A CA 1
ATOM 2760 C C . SER A 1 355 ? -17.573 17.263 38.637 1.00 29.75 355 SER A C 1
ATOM 2762 O O . SER A 1 355 ? -16.547 17.824 38.236 1.00 29.75 355 SER A O 1
ATOM 2764 N N . ALA A 1 356 ? -17.581 16.192 39.426 1.00 33.31 356 ALA A N 1
ATOM 2765 C CA . ALA A 1 356 ? -16.400 15.395 39.677 1.00 33.31 356 ALA A CA 1
ATOM 2766 C C . ALA A 1 356 ? -15.633 15.248 38.363 1.00 33.31 356 ALA A C 1
ATOM 2768 O O . ALA A 1 356 ? -16.215 14.948 37.318 1.00 33.31 356 ALA A O 1
ATOM 2769 N N . ALA A 1 357 ? -14.344 15.562 38.419 1.00 32.38 357 ALA A N 1
ATOM 2770 C CA . ALA A 1 357 ? -13.428 15.053 37.436 1.00 32.38 357 ALA A CA 1
ATOM 2771 C C . ALA A 1 357 ? -13.690 13.544 37.371 1.00 32.38 357 ALA A C 1
ATOM 2773 O O . ALA A 1 357 ? -13.362 12.818 38.302 1.00 32.38 357 ALA A O 1
ATOM 2774 N N . GLU A 1 358 ? -14.308 13.078 36.287 1.00 36.97 358 GLU A N 1
ATOM 2775 C CA . GLU A 1 358 ? -13.837 11.830 35.717 1.00 36.97 358 GLU A CA 1
ATOM 2776 C C . GLU A 1 358 ? -12.335 12.026 35.576 1.00 36.97 358 GLU A C 1
ATOM 2778 O O . GLU A 1 358 ? -11.894 12.960 34.892 1.00 36.97 358 GLU A O 1
ATOM 2783 N N . ASP A 1 359 ? -11.594 11.235 36.344 1.00 36.88 359 ASP A N 1
ATOM 2784 C CA . ASP A 1 359 ? -10.145 11.200 36.451 1.00 36.88 359 ASP A CA 1
ATOM 2785 C C . ASP A 1 359 ? -9.492 11.177 35.065 1.00 36.88 359 ASP A C 1
ATOM 2787 O O . ASP A 1 359 ? -9.067 10.153 34.532 1.00 36.88 359 ASP A O 1
ATOM 2791 N N . ARG A 1 360 ? -9.352 12.352 34.456 1.00 44.94 360 ARG A N 1
ATOM 2792 C CA . ARG A 1 360 ? -8.314 12.579 33.468 1.00 44.94 360 ARG A CA 1
ATOM 2793 C C . ARG A 1 360 ? -7.061 12.762 34.281 1.00 44.94 360 ARG A C 1
ATOM 2795 O O . ARG A 1 360 ? -6.804 13.843 34.809 1.00 44.94 360 ARG A O 1
ATOM 2802 N N . THR A 1 361 ? -6.306 11.681 34.389 1.00 45.62 361 THR A N 1
ATOM 2803 C CA . THR A 1 361 ? -4.969 11.699 34.964 1.00 45.62 361 THR A CA 1
ATOM 2804 C C . THR A 1 361 ? -4.222 12.914 34.389 1.00 45.62 361 THR A C 1
ATOM 2806 O O . THR A 1 361 ? -4.219 13.136 33.176 1.00 45.62 361 THR A O 1
ATOM 2809 N N . ALA A 1 362 ? -3.619 13.750 35.244 1.00 49.34 362 ALA A N 1
ATOM 2810 C CA . ALA A 1 362 ? -2.820 14.908 34.816 1.00 49.34 362 ALA A CA 1
ATOM 2811 C C . ALA A 1 362 ? -1.863 14.612 33.625 1.00 49.34 362 ALA A C 1
ATOM 2813 O O . ALA A 1 362 ? -1.756 15.461 32.732 1.00 49.34 362 ALA A O 1
ATOM 2814 N N . PRO A 1 363 ? -1.263 13.404 33.515 1.00 56.88 363 PRO A N 1
ATOM 2815 C CA . PRO A 1 363 ? -0.539 12.946 32.326 1.00 56.88 363 PRO A CA 1
ATOM 2816 C C . PRO A 1 363 ? -1.282 13.080 30.986 1.00 56.88 363 PRO A C 1
ATOM 2818 O O . PRO A 1 363 ? -0.687 13.527 30.005 1.00 56.88 363 PRO A O 1
ATOM 2821 N N . ALA A 1 364 ? -2.574 12.742 30.912 1.00 62.69 364 ALA A N 1
ATOM 2822 C CA . ALA A 1 364 ? -3.325 12.747 29.655 1.00 62.69 364 ALA A CA 1
ATOM 2823 C C . ALA A 1 364 ? -3.527 14.167 29.100 1.00 62.69 364 ALA A C 1
ATOM 2825 O O . ALA A 1 364 ? -3.471 14.375 27.886 1.00 62.69 364 ALA A O 1
ATOM 2826 N N . LEU A 1 365 ? -3.723 15.160 29.975 1.00 67.31 365 LEU A N 1
ATOM 2827 C CA . LEU A 1 365 ? -3.867 16.565 29.583 1.00 67.31 365 LEU A CA 1
ATOM 2828 C C . LEU A 1 365 ? -2.530 17.175 29.137 1.00 67.31 365 LEU A C 1
ATOM 2830 O O . LEU A 1 365 ? -2.485 17.877 28.124 1.00 67.31 365 LEU A O 1
ATOM 2834 N N . VAL A 1 366 ? -1.446 16.886 29.863 1.00 70.88 366 VAL A N 1
ATOM 2835 C CA . VAL A 1 366 ? -0.091 17.336 29.504 1.00 70.88 366 VAL A CA 1
ATOM 2836 C C . VAL A 1 366 ? 0.301 16.777 28.141 1.00 70.88 366 VAL A C 1
ATOM 2838 O O . VAL A 1 366 ? 0.672 17.535 27.247 1.00 70.88 366 VAL A O 1
ATOM 2841 N N . PHE A 1 367 ? 0.120 15.474 27.937 1.00 71.25 367 PHE A N 1
ATOM 2842 C CA . PHE A 1 367 ? 0.455 14.832 26.674 1.00 71.25 367 PHE A CA 1
ATOM 2843 C C . PHE A 1 367 ? -0.418 15.328 25.511 1.00 71.25 367 PHE A C 1
ATOM 2845 O O . PHE A 1 367 ? 0.083 15.617 24.430 1.00 71.25 367 PHE A O 1
ATOM 2852 N N . SER A 1 368 ? -1.718 15.518 25.742 1.00 72.81 368 SER A N 1
ATOM 2853 C CA . SER A 1 368 ? -2.621 16.139 24.763 1.00 72.81 368 SER A CA 1
ATOM 2854 C C . SER A 1 368 ? -2.149 17.519 24.305 1.00 72.81 368 SER A C 1
ATOM 2856 O O . SER A 1 368 ? -2.229 17.855 23.125 1.00 72.81 368 SER A O 1
ATOM 2858 N N . THR A 1 369 ? -1.673 18.324 25.256 1.00 79.81 369 THR A N 1
ATOM 2859 C CA . THR A 1 369 ? -1.150 19.666 24.990 1.00 79.81 369 THR A CA 1
ATOM 2860 C C . THR A 1 369 ? 0.162 19.579 24.220 1.00 79.81 369 THR A C 1
ATOM 2862 O O . THR A 1 369 ? 0.355 20.326 23.268 1.00 79.81 369 THR A O 1
ATOM 2865 N N . LEU A 1 370 ? 1.025 18.621 24.560 1.00 77.75 370 LEU A N 1
ATOM 2866 C CA . LEU A 1 370 ? 2.261 18.353 23.829 1.00 77.75 370 LEU A CA 1
ATOM 2867 C C . LEU A 1 370 ? 1.989 17.949 22.371 1.00 77.75 370 LEU A C 1
ATOM 2869 O O . LEU A 1 370 ? 2.615 18.498 21.470 1.00 77.75 370 LEU A O 1
ATOM 2873 N N . VAL A 1 371 ? 1.010 17.074 22.119 1.00 80.06 371 VAL A N 1
ATOM 2874 C CA . VAL A 1 371 ? 0.570 16.724 20.755 1.00 80.06 371 VAL A CA 1
ATOM 2875 C C . VAL A 1 371 ? 0.035 17.952 20.016 1.00 80.06 371 VAL A C 1
ATOM 2877 O O . VAL A 1 371 ? 0.347 18.138 18.845 1.00 80.06 371 VAL A O 1
ATOM 2880 N N . ALA A 1 372 ? -0.733 18.814 20.690 1.00 86.62 372 ALA A N 1
ATOM 2881 C CA . ALA A 1 372 ? -1.260 20.039 20.093 1.00 86.62 372 ALA A CA 1
ATOM 2882 C C . ALA A 1 372 ? -0.160 21.032 19.699 1.00 86.62 372 ALA A C 1
ATOM 2884 O O . ALA A 1 372 ? -0.194 21.581 18.600 1.00 86.62 372 ALA A O 1
ATOM 2885 N N . VAL A 1 373 ? 0.813 21.248 20.589 1.00 84.88 373 VAL A N 1
ATOM 2886 C CA . VAL A 1 373 ? 1.963 22.131 20.353 1.00 84.88 373 VAL A CA 1
ATOM 2887 C C . VAL A 1 373 ? 2.835 21.575 19.231 1.00 84.88 373 VAL A C 1
ATOM 2889 O O . VAL A 1 373 ? 3.187 22.318 18.319 1.00 84.88 373 VAL A O 1
ATOM 2892 N N . ALA A 1 374 ? 3.122 20.270 19.250 1.00 82.62 374 ALA A N 1
ATOM 2893 C CA . ALA A 1 374 ? 3.873 19.609 18.188 1.00 82.62 374 ALA A CA 1
ATOM 2894 C C . ALA A 1 374 ? 3.154 19.719 16.835 1.00 82.62 374 ALA A C 1
ATOM 2896 O O . ALA A 1 374 ? 3.776 20.089 15.845 1.00 82.62 374 ALA A O 1
ATOM 2897 N N . PHE A 1 375 ? 1.840 19.470 16.796 1.00 92.06 375 PHE A N 1
ATOM 2898 C CA . PHE A 1 375 ? 1.040 19.631 15.582 1.00 92.06 375 PHE A CA 1
ATOM 2899 C C . PHE A 1 375 ? 1.080 21.072 15.066 1.00 92.06 375 PHE A C 1
ATOM 2901 O O . PHE A 1 375 ? 1.333 21.275 13.886 1.00 92.06 375 PHE A O 1
ATOM 2908 N N . ALA A 1 376 ? 0.884 22.072 15.931 1.00 91.50 376 ALA A N 1
ATOM 2909 C CA . ALA A 1 376 ? 0.917 23.478 15.530 1.00 91.50 376 ALA A CA 1
ATOM 2910 C C . ALA A 1 376 ? 2.295 23.903 14.993 1.00 91.50 376 ALA A C 1
ATOM 2912 O O . ALA A 1 376 ? 2.362 24.609 13.989 1.00 91.50 376 ALA A O 1
ATOM 2913 N N . ALA A 1 377 ? 3.384 23.448 15.622 1.00 88.75 377 ALA A N 1
ATOM 2914 C CA . ALA A 1 377 ? 4.743 23.723 15.165 1.00 88.75 377 ALA A CA 1
ATOM 2915 C C . ALA A 1 377 ? 5.029 23.076 13.799 1.00 88.75 377 ALA A C 1
ATOM 2917 O O . ALA A 1 377 ? 5.489 23.758 12.887 1.00 88.75 377 ALA A O 1
ATOM 2918 N N . LEU A 1 378 ? 4.706 21.787 13.636 1.00 90.75 378 LEU A N 1
ATOM 2919 C CA . LEU A 1 378 ? 4.910 21.052 12.382 1.00 90.75 378 LEU A CA 1
ATOM 2920 C C . LEU A 1 378 ? 4.030 21.597 11.251 1.00 90.75 378 LEU A C 1
ATOM 2922 O O . LEU A 1 378 ? 4.511 21.757 10.135 1.00 90.75 378 LEU A O 1
ATOM 2926 N N . LEU A 1 379 ? 2.778 21.956 11.549 1.00 94.69 379 LEU A N 1
ATOM 2927 C CA . LEU A 1 379 ? 1.894 22.628 10.599 1.00 94.69 379 LEU A CA 1
ATOM 2928 C C . LEU A 1 379 ? 2.452 24.003 10.202 1.00 94.69 379 LEU A C 1
ATOM 2930 O O . LEU A 1 379 ? 2.371 24.377 9.040 1.00 94.69 379 LEU A O 1
ATOM 2934 N N . GLY A 1 380 ? 3.055 24.743 11.138 1.00 93.00 380 GLY A N 1
ATOM 2935 C CA . GLY A 1 380 ? 3.759 25.991 10.839 1.00 93.00 380 GLY A CA 1
ATOM 2936 C C . GLY A 1 380 ? 4.934 25.793 9.875 1.00 93.00 380 GLY A C 1
ATOM 2937 O O . GLY A 1 380 ? 5.091 26.581 8.947 1.00 93.00 380 GLY A O 1
ATOM 2938 N N . VAL A 1 381 ? 5.713 24.717 10.045 1.00 92.81 381 VAL A N 1
ATOM 2939 C CA . VAL A 1 381 ? 6.796 24.336 9.117 1.00 92.81 381 VAL A CA 1
ATOM 2940 C C . VAL A 1 381 ? 6.244 23.954 7.742 1.00 92.81 381 VAL A C 1
ATOM 2942 O O . VAL A 1 381 ? 6.808 24.358 6.729 1.00 92.81 381 VAL A O 1
ATOM 2945 N N . GLU A 1 382 ? 5.136 23.215 7.688 1.00 93.44 382 GLU A N 1
ATOM 2946 C CA . GLU A 1 382 ? 4.488 22.844 6.426 1.00 93.44 382 GLU A CA 1
ATOM 2947 C C . GLU A 1 382 ? 3.932 24.072 5.688 1.00 93.44 382 GLU A C 1
ATOM 2949 O O . GLU A 1 382 ? 4.184 24.239 4.498 1.00 93.44 382 GLU A O 1
ATOM 2954 N N . ILE A 1 383 ? 3.255 24.984 6.395 1.00 94.25 383 ILE A N 1
ATOM 2955 C CA . ILE A 1 383 ? 2.770 26.254 5.830 1.00 94.25 383 ILE A CA 1
ATOM 2956 C C . ILE A 1 383 ? 3.944 27.110 5.342 1.00 94.25 383 ILE A C 1
ATOM 2958 O O . ILE A 1 383 ? 3.866 27.681 4.257 1.00 94.25 383 ILE A O 1
ATOM 2962 N N . TYR A 1 384 ? 5.036 27.184 6.108 1.00 93.56 384 TYR A N 1
ATOM 2963 C CA . TYR A 1 384 ? 6.252 27.874 5.680 1.00 93.56 384 TYR A CA 1
ATOM 2964 C C . TYR A 1 384 ? 6.821 27.257 4.397 1.00 93.56 384 TYR A C 1
ATOM 2966 O O . TYR A 1 384 ? 7.145 27.991 3.467 1.00 93.56 384 TYR A O 1
ATOM 2974 N N . GLY A 1 385 ? 6.888 25.926 4.309 1.00 91.75 385 GLY A N 1
ATOM 2975 C CA . GLY A 1 385 ? 7.337 25.230 3.103 1.00 91.75 385 GLY A CA 1
ATOM 2976 C C . GLY A 1 385 ? 6.453 25.528 1.895 1.00 91.75 385 GLY A C 1
ATOM 2977 O O . GLY A 1 385 ? 6.972 25.906 0.851 1.00 91.75 385 GLY A O 1
ATOM 2978 N N . LEU A 1 386 ? 5.127 25.478 2.057 1.00 92.69 386 LEU A N 1
ATOM 2979 C CA . LEU A 1 386 ? 4.165 25.826 1.002 1.00 92.69 386 LEU A CA 1
ATOM 2980 C C . LEU A 1 386 ? 4.244 27.298 0.567 1.00 92.69 386 LEU A C 1
ATOM 2982 O O . LEU A 1 386 ? 3.919 27.606 -0.575 1.00 92.69 386 LEU A O 1
ATOM 2986 N N . ALA A 1 387 ? 4.627 28.206 1.468 1.00 91.69 387 ALA A N 1
ATOM 2987 C CA . ALA A 1 387 ? 4.710 29.638 1.184 1.00 91.69 387 ALA A CA 1
ATOM 2988 C C . ALA A 1 387 ? 6.066 30.078 0.607 1.00 91.69 387 ALA A C 1
ATOM 2990 O O . ALA A 1 387 ? 6.135 31.119 -0.041 1.00 91.69 387 ALA A O 1
ATOM 2991 N N . THR A 1 388 ? 7.143 29.340 0.886 1.00 90.62 388 THR A N 1
ATOM 2992 C CA . THR A 1 388 ? 8.515 29.722 0.501 1.00 90.62 388 THR A CA 1
ATOM 2993 C C . THR A 1 388 ? 9.084 28.890 -0.631 1.00 90.62 388 THR A C 1
ATOM 2995 O O . THR A 1 388 ? 9.896 29.395 -1.405 1.00 90.62 388 THR A O 1
ATOM 2998 N N . VAL A 1 389 ? 8.678 27.626 -0.735 1.00 88.81 389 VAL A N 1
ATOM 2999 C CA . VAL A 1 389 ? 9.018 26.787 -1.875 1.00 88.81 389 VAL A CA 1
ATOM 3000 C C . VAL A 1 389 ? 7.965 27.036 -2.934 1.00 88.81 389 VAL A C 1
ATOM 3002 O O . VAL A 1 389 ? 6.774 26.859 -2.690 1.00 88.81 389 VAL A O 1
ATOM 3005 N N . ASP A 1 390 ? 8.414 27.451 -4.112 1.00 87.50 390 ASP A N 1
ATOM 3006 C CA . ASP A 1 390 ? 7.560 27.784 -5.247 1.00 87.50 390 ASP A CA 1
ATOM 3007 C C . ASP A 1 390 ? 7.010 26.509 -5.921 1.00 87.50 390 ASP A C 1
ATOM 3009 O O . ASP A 1 390 ? 7.203 26.242 -7.102 1.00 87.50 390 ASP A O 1
ATOM 3013 N N . LEU A 1 391 ? 6.351 25.654 -5.132 1.00 90.88 391 LEU A N 1
ATOM 3014 C CA . LEU A 1 391 ? 5.883 24.335 -5.555 1.00 90.88 391 LEU A CA 1
ATOM 3015 C C . LEU A 1 391 ? 4.884 24.414 -6.709 1.00 90.88 391 LEU A C 1
ATOM 3017 O O . LEU A 1 391 ? 4.852 23.515 -7.548 1.00 90.88 391 LEU A O 1
ATOM 3021 N N . PHE A 1 392 ? 4.061 25.463 -6.724 1.00 91.06 392 PHE A N 1
ATOM 3022 C CA . PHE A 1 392 ? 2.988 25.656 -7.696 1.00 91.06 392 PHE A CA 1
ATOM 3023 C C . PHE A 1 392 ? 3.463 26.289 -9.010 1.00 91.06 392 PHE A C 1
ATOM 3025 O O . PHE A 1 392 ? 2.688 26.286 -9.965 1.00 91.06 392 PHE A O 1
ATOM 3032 N N . SER A 1 393 ? 4.696 26.807 -9.086 1.00 88.25 393 SER A N 1
ATOM 3033 C CA . SER A 1 393 ? 5.268 27.281 -10.355 1.00 88.25 393 SER A CA 1
ATOM 3034 C C . SER A 1 393 ? 5.863 26.158 -11.202 1.00 88.25 393 SER A C 1
ATOM 3036 O O . SER A 1 393 ? 6.074 26.339 -12.400 1.00 88.25 393 SER A O 1
ATOM 3038 N N . GLN A 1 394 ? 6.090 24.982 -10.610 1.00 90.38 394 GLN A N 1
ATOM 3039 C CA . GLN A 1 394 ? 6.508 23.794 -11.343 1.00 90.38 394 GLN A CA 1
ATOM 3040 C C . GLN A 1 394 ? 5.421 23.348 -12.327 1.00 90.38 394 GLN A C 1
ATOM 3042 O O . GLN A 1 394 ? 4.239 23.245 -11.990 1.00 90.38 394 GLN A O 1
ATOM 3047 N N . GLU A 1 395 ? 5.833 22.974 -13.534 1.00 88.81 395 GLU A N 1
ATOM 3048 C CA . GLU A 1 395 ? 4.932 22.400 -14.529 1.00 88.81 395 GLU A CA 1
ATOM 3049 C C . GLU A 1 395 ? 4.645 20.918 -14.248 1.00 88.81 395 GLU A C 1
ATOM 3051 O O . GLU A 1 395 ? 5.148 20.024 -14.937 1.00 88.81 395 GLU A O 1
ATOM 3056 N N . ILE A 1 396 ? 3.800 20.652 -13.254 1.00 91.44 396 ILE A N 1
ATOM 3057 C CA . ILE A 1 396 ? 3.327 19.294 -12.945 1.00 91.44 396 ILE A CA 1
ATOM 3058 C C . ILE A 1 396 ? 2.116 18.880 -13.798 1.00 91.44 396 ILE A C 1
ATOM 3060 O O . ILE A 1 396 ? 1.906 17.694 -14.027 1.00 91.44 396 ILE A O 1
ATOM 3064 N N . TRP A 1 397 ? 1.345 19.842 -14.315 1.00 91.50 397 TRP A N 1
ATOM 3065 C CA . TRP A 1 397 ? 0.166 19.607 -15.151 1.00 91.50 397 TRP A CA 1
ATOM 3066 C C . TRP A 1 397 ? 0.328 20.253 -16.522 1.00 91.50 397 TRP A C 1
ATOM 3068 O O . TRP A 1 397 ? 0.662 21.432 -16.621 1.00 91.50 397 TRP A O 1
ATOM 3078 N N . TYR A 1 398 ? -0.036 19.528 -17.579 1.00 90.31 398 TYR A N 1
ATOM 3079 C CA . TYR A 1 398 ? -0.473 20.195 -18.804 1.00 90.31 398 TYR A CA 1
ATOM 3080 C C . TYR A 1 398 ? -1.876 20.777 -18.604 1.00 90.31 398 TYR A C 1
ATOM 3082 O O . TYR A 1 398 ? -2.700 20.185 -17.904 1.00 90.31 398 TYR A O 1
ATOM 3090 N N . GLN A 1 399 ? -2.186 21.894 -19.274 1.00 88.88 399 GLN A N 1
ATOM 3091 C CA . GLN A 1 399 ? -3.525 22.509 -19.230 1.00 88.88 399 GLN A CA 1
ATOM 3092 C C . GLN A 1 399 ? -4.629 21.504 -19.604 1.00 88.88 399 GLN A C 1
ATOM 3094 O O . GLN A 1 399 ? -5.648 21.377 -18.932 1.00 88.88 399 GLN A O 1
ATOM 3099 N N . VAL A 1 400 ? -4.375 20.679 -20.620 1.00 88.88 400 VAL A N 1
ATOM 3100 C CA . VAL A 1 400 ? -5.296 19.606 -21.020 1.00 88.88 400 VAL A CA 1
ATOM 3101 C C . VAL A 1 400 ? -5.417 18.521 -19.939 1.00 88.88 400 VAL A C 1
ATOM 3103 O O . VAL A 1 400 ? -6.499 17.969 -19.733 1.00 88.88 400 VAL A O 1
ATOM 3106 N N . GLY A 1 401 ? -4.329 18.227 -19.224 1.00 89.12 401 GLY A N 1
ATOM 3107 C CA . GLY A 1 401 ? -4.300 17.234 -18.151 1.00 89.12 401 GLY A CA 1
ATOM 3108 C C . GLY A 1 401 ? -5.185 17.632 -16.969 1.00 89.12 401 GLY A C 1
ATOM 3109 O O . GLY A 1 401 ? -5.999 16.820 -16.520 1.00 89.12 401 GLY A O 1
ATOM 3110 N N . ILE A 1 402 ? -5.096 18.890 -16.517 1.00 91.06 402 ILE A N 1
ATOM 3111 C CA . ILE A 1 402 ? -5.946 19.396 -15.429 1.00 91.06 402 ILE A CA 1
ATOM 3112 C C . ILE A 1 402 ? -7.419 19.459 -15.851 1.00 91.06 402 ILE A C 1
ATOM 3114 O O . ILE A 1 402 ? -8.291 19.056 -15.081 1.00 91.06 402 ILE A O 1
ATOM 3118 N N . GLU A 1 403 ? -7.719 19.849 -17.094 1.00 91.50 403 GLU A N 1
ATOM 3119 C CA . GLU A 1 403 ? -9.088 19.794 -17.617 1.00 91.50 403 GLU A CA 1
ATOM 3120 C C . GLU A 1 403 ? -9.658 18.370 -17.598 1.00 91.50 403 GLU A C 1
ATOM 3122 O O . GLU A 1 403 ? -10.799 18.162 -17.174 1.00 91.50 403 GLU A O 1
ATOM 3127 N N . ARG A 1 404 ? -8.880 17.370 -18.032 1.00 90.75 404 ARG A N 1
ATOM 3128 C CA . ARG A 1 404 ? -9.299 15.959 -17.997 1.00 90.75 404 ARG A CA 1
ATOM 3129 C C . ARG A 1 404 ? -9.510 15.470 -16.568 1.00 90.75 404 ARG A C 1
ATOM 3131 O O . ARG A 1 404 ? -10.499 14.781 -16.318 1.00 90.75 404 ARG A O 1
ATOM 3138 N N . PHE A 1 405 ? -8.639 15.853 -15.635 1.00 92.31 405 PHE A N 1
ATOM 3139 C CA . PHE A 1 405 ? -8.791 15.514 -14.221 1.00 92.31 405 PHE A CA 1
ATOM 3140 C C . PHE A 1 405 ? -10.065 16.120 -13.617 1.00 92.31 405 PHE A C 1
ATOM 3142 O O . PHE A 1 405 ? -10.831 15.416 -12.956 1.00 92.31 405 PHE A O 1
ATOM 3149 N N . LEU A 1 406 ? -10.355 17.392 -13.909 1.00 93.00 406 LEU A N 1
ATOM 3150 C CA . LEU A 1 406 ? -11.578 18.064 -13.460 1.00 93.00 406 LEU A CA 1
ATOM 3151 C C . LEU A 1 406 ? -12.838 17.443 -14.078 1.00 93.00 406 LEU A C 1
ATOM 3153 O O . LEU A 1 406 ? -13.820 17.227 -13.366 1.00 93.00 406 LEU A O 1
ATOM 3157 N N . ARG A 1 407 ? -12.816 17.091 -15.372 1.00 92.44 407 ARG A N 1
ATOM 3158 C CA . ARG A 1 407 ? -13.926 16.376 -16.034 1.00 92.44 407 ARG A CA 1
ATOM 3159 C C . ARG A 1 407 ? -14.153 14.997 -15.418 1.00 92.44 407 ARG A C 1
ATOM 3161 O O . ARG A 1 407 ? -15.299 14.629 -15.168 1.00 92.44 407 ARG A O 1
ATOM 3168 N N . PHE A 1 408 ? -13.081 14.259 -15.127 1.00 93.12 408 PHE A N 1
ATOM 3169 C CA . PHE A 1 408 ? -13.152 12.987 -14.407 1.00 93.12 408 PHE A CA 1
ATOM 3170 C C . PHE A 1 408 ? -13.749 13.163 -13.005 1.00 93.12 408 PHE A C 1
ATOM 3172 O O . PHE A 1 408 ? -14.663 12.424 -12.644 1.00 93.12 408 PHE A O 1
ATOM 3179 N N . GLY A 1 409 ? -13.306 14.171 -12.247 1.00 94.25 409 GLY A N 1
ATOM 3180 C CA . GLY A 1 409 ? -13.875 14.521 -10.943 1.00 94.25 409 GLY A CA 1
ATOM 3181 C C . GLY A 1 409 ? -15.360 14.858 -11.012 1.00 94.25 409 GLY A C 1
ATOM 3182 O O . GLY A 1 409 ? -16.150 14.302 -10.249 1.00 94.25 409 GLY A O 1
ATOM 3183 N N . GLY A 1 410 ? -15.760 15.698 -11.967 1.00 94.62 410 GLY A N 1
ATOM 3184 C CA . GLY A 1 410 ? -17.160 16.043 -12.203 1.00 94.62 410 GLY A CA 1
ATOM 3185 C C . GLY A 1 410 ? -18.015 14.822 -12.548 1.00 94.62 410 GLY A C 1
ATOM 3186 O O . GLY A 1 410 ? -19.050 14.606 -11.919 1.00 94.62 410 GLY A O 1
ATOM 3187 N N . ALA A 1 411 ? -17.562 13.983 -13.485 1.00 92.62 411 ALA A N 1
ATOM 3188 C CA . ALA A 1 411 ? -18.262 12.759 -13.880 1.00 92.62 411 ALA A CA 1
ATOM 3189 C C . ALA A 1 411 ? -18.357 11.747 -12.727 1.00 92.62 411 ALA A C 1
ATOM 3191 O O . ALA A 1 411 ? -19.416 11.158 -12.498 1.00 92.62 411 ALA A O 1
ATOM 3192 N N . PHE A 1 412 ? -17.275 11.577 -11.963 1.00 94.94 412 PHE A N 1
ATOM 3193 C CA . PHE A 1 412 ? -17.260 10.713 -10.790 1.00 94.94 412 PHE A CA 1
ATOM 3194 C C . PHE A 1 412 ? -18.258 11.192 -9.735 1.00 94.94 412 PHE A C 1
ATOM 3196 O O . PHE A 1 412 ? -19.046 10.389 -9.245 1.00 94.94 412 PHE A O 1
ATOM 3203 N N . LEU A 1 413 ? -18.268 12.487 -9.402 1.00 94.75 413 LEU A N 1
ATOM 3204 C CA . LEU A 1 413 ? -19.203 13.049 -8.424 1.00 94.75 413 LEU A CA 1
ATOM 3205 C C . LEU A 1 413 ? -20.655 12.954 -8.905 1.00 94.75 413 LEU A C 1
ATOM 3207 O O . LEU A 1 413 ? -21.522 12.566 -8.119 1.00 94.75 413 LEU A O 1
ATOM 3211 N N . ALA A 1 414 ? -20.914 13.231 -10.186 1.00 92.38 414 ALA A N 1
ATOM 3212 C CA . ALA A 1 414 ? -22.242 13.115 -10.787 1.00 92.38 414 ALA A CA 1
ATOM 3213 C C . ALA A 1 414 ? -22.805 11.686 -10.702 1.00 92.38 414 ALA A C 1
ATOM 3215 O O . ALA A 1 414 ? -24.009 11.518 -10.529 1.00 92.38 414 ALA A O 1
ATOM 3216 N N . LEU A 1 415 ? -21.946 10.661 -10.763 1.00 91.19 415 LEU A N 1
ATOM 3217 C CA . LEU A 1 415 ? -22.335 9.261 -10.578 1.00 91.19 415 LEU A CA 1
ATOM 3218 C C . LEU A 1 415 ? -22.401 8.860 -9.094 1.00 91.19 415 LEU A C 1
ATOM 3220 O O . LEU A 1 415 ? -23.348 8.208 -8.653 1.00 91.19 415 LEU A O 1
ATOM 3224 N N . ALA A 1 416 ? -21.389 9.227 -8.311 1.00 92.56 416 ALA A N 1
ATOM 3225 C CA . ALA A 1 416 ? -21.207 8.743 -6.948 1.00 92.56 416 ALA A CA 1
ATOM 3226 C C . ALA A 1 416 ? -22.208 9.351 -5.964 1.00 92.56 416 ALA A C 1
ATOM 3228 O O . ALA A 1 416 ? -22.738 8.625 -5.124 1.00 92.56 416 ALA A O 1
ATOM 3229 N N . VAL A 1 417 ? -22.499 10.652 -6.068 1.00 93.00 417 VAL A N 1
ATOM 3230 C CA . VAL A 1 417 ? -23.424 11.347 -5.159 1.00 93.00 417 VAL A CA 1
ATOM 3231 C C . VAL A 1 417 ? -24.830 10.728 -5.173 1.00 93.00 417 VAL A C 1
ATOM 3233 O O . VAL A 1 417 ? -25.289 10.339 -4.095 1.00 93.00 417 VAL A O 1
ATOM 3236 N N . PRO A 1 418 ? -25.519 10.560 -6.324 1.00 91.56 418 PRO A N 1
ATOM 3237 C CA . PRO A 1 418 ? -26.851 9.957 -6.332 1.00 91.56 418 PRO A CA 1
ATOM 3238 C C . PRO A 1 418 ? -26.824 8.486 -5.903 1.00 91.56 418 PRO A C 1
ATOM 3240 O O . PRO A 1 418 ? -27.666 8.071 -5.107 1.00 91.56 418 PRO A O 1
ATOM 3243 N N . LEU A 1 419 ? -25.833 7.698 -6.340 1.00 89.94 419 LEU A N 1
ATOM 3244 C CA . LEU A 1 419 ? -25.727 6.287 -5.944 1.00 89.94 419 LEU A CA 1
ATOM 3245 C C . LEU A 1 419 ? -25.518 6.121 -4.434 1.00 89.94 419 LEU A C 1
ATOM 3247 O O . LEU A 1 419 ? -26.156 5.272 -3.814 1.00 89.94 419 LEU A O 1
ATOM 3251 N N . LEU A 1 420 ? -24.666 6.943 -3.820 1.00 92.06 420 LEU A N 1
ATOM 3252 C CA . LEU A 1 420 ? -24.417 6.912 -2.377 1.00 92.06 420 LEU A CA 1
ATOM 3253 C C . LEU A 1 420 ? -25.564 7.516 -1.559 1.00 92.06 420 LEU A C 1
ATOM 3255 O O . LEU A 1 420 ? -25.718 7.170 -0.384 1.00 92.06 420 LEU A O 1
ATOM 3259 N N . ALA A 1 421 ? -26.368 8.405 -2.142 1.00 88.75 421 ALA A N 1
ATOM 3260 C CA . ALA A 1 421 ? -27.560 8.942 -1.497 1.00 88.75 421 ALA A CA 1
ATOM 3261 C C . ALA A 1 421 ? -28.705 7.915 -1.477 1.00 88.75 421 ALA A C 1
ATOM 3263 O O . ALA A 1 421 ? -29.301 7.704 -0.420 1.00 88.75 421 ALA A O 1
ATOM 3264 N N . ILE A 1 422 ? -28.971 7.260 -2.614 1.00 88.12 422 ILE A N 1
ATOM 3265 C CA . ILE A 1 422 ? -30.162 6.423 -2.827 1.00 88.12 422 ILE A CA 1
ATOM 3266 C C . ILE A 1 422 ? -29.893 4.946 -2.493 1.00 88.12 422 ILE A C 1
ATOM 3268 O O . ILE A 1 422 ? -30.680 4.320 -1.786 1.00 88.12 422 ILE A O 1
ATOM 3272 N N . VAL A 1 423 ? -28.779 4.382 -2.974 1.00 87.88 423 VAL A N 1
ATOM 3273 C CA . VAL A 1 423 ? -28.464 2.939 -2.893 1.00 87.88 423 VAL A CA 1
ATOM 3274 C C . VAL A 1 423 ? -26.997 2.669 -2.501 1.00 87.88 423 VAL A C 1
ATOM 3276 O O . VAL A 1 423 ? -26.280 1.945 -3.205 1.00 87.88 423 VAL A O 1
ATOM 3279 N N . PRO A 1 424 ? -26.515 3.193 -1.353 1.00 86.94 424 PRO A N 1
ATOM 3280 C CA . PRO A 1 424 ? -25.099 3.139 -0.967 1.00 86.94 424 PRO A CA 1
ATOM 3281 C C . PRO A 1 424 ? -24.513 1.723 -0.887 1.00 86.94 424 PRO A C 1
ATOM 3283 O O . PRO A 1 424 ? -23.325 1.547 -1.142 1.00 86.94 424 PRO A O 1
ATOM 3286 N N . TRP A 1 425 ? -25.328 0.707 -0.579 1.00 83.75 425 TRP A N 1
ATOM 3287 C CA . TRP A 1 425 ? -24.891 -0.695 -0.519 1.00 83.75 425 TRP A CA 1
ATOM 3288 C C . TRP A 1 425 ? -24.534 -1.282 -1.896 1.00 83.75 425 TRP A C 1
ATOM 3290 O O . TRP A 1 425 ? -23.768 -2.238 -1.978 1.00 83.75 425 TRP A O 1
ATOM 3300 N N . THR A 1 426 ? -25.052 -0.711 -2.990 1.00 88.00 426 THR A N 1
ATOM 3301 C CA . THR A 1 426 ? -24.737 -1.161 -4.360 1.00 88.00 426 THR A CA 1
ATOM 3302 C C . THR A 1 426 ? -23.527 -0.456 -4.963 1.00 88.00 426 THR A C 1
ATOM 3304 O O . THR A 1 426 ? -22.929 -0.992 -5.892 1.00 88.00 426 THR A O 1
ATOM 3307 N N . PHE A 1 427 ? -23.130 0.704 -4.425 1.00 90.88 427 PHE A N 1
ATOM 3308 C CA . PHE A 1 427 ? -22.107 1.574 -5.012 1.00 90.88 427 PHE A CA 1
ATOM 3309 C C . PHE A 1 427 ? -20.795 0.832 -5.302 1.00 90.88 427 PHE A C 1
ATOM 3311 O O . PHE A 1 427 ? -20.314 0.850 -6.432 1.00 90.88 427 PHE A O 1
ATOM 3318 N N . ALA A 1 428 ? -20.259 0.103 -4.318 1.00 90.56 428 ALA A N 1
ATOM 3319 C CA . ALA A 1 428 ? -19.021 -0.659 -4.488 1.00 90.56 428 ALA A CA 1
ATOM 3320 C C . ALA A 1 428 ? -19.139 -1.743 -5.574 1.00 90.56 428 ALA A C 1
ATOM 3322 O O . ALA A 1 428 ? -18.209 -1.944 -6.349 1.00 90.56 428 ALA A O 1
ATOM 3323 N N . THR A 1 429 ? -20.289 -2.422 -5.646 1.00 90.69 429 THR A N 1
ATOM 3324 C CA . THR A 1 429 ? -20.535 -3.482 -6.635 1.00 90.69 429 THR A CA 1
ATOM 3325 C C . THR A 1 429 ? -20.673 -2.903 -8.042 1.00 90.69 429 THR A C 1
ATOM 3327 O O . THR A 1 429 ? -20.070 -3.431 -8.971 1.00 90.69 429 THR A O 1
ATOM 3330 N N . LEU A 1 430 ? -21.418 -1.804 -8.201 1.00 91.00 430 LEU A N 1
ATOM 3331 C CA . LEU A 1 430 ? -21.611 -1.135 -9.489 1.00 91.00 430 LEU A CA 1
ATOM 3332 C C . LEU A 1 430 ? -20.302 -0.560 -10.027 1.00 91.00 430 LEU A C 1
ATOM 3334 O O . LEU A 1 430 ? -19.989 -0.770 -11.195 1.00 91.00 430 LEU A O 1
ATOM 3338 N N . VAL A 1 431 ? -19.512 0.108 -9.180 1.00 91.81 431 VAL A N 1
ATOM 3339 C CA . VAL A 1 431 ? -18.206 0.635 -9.594 1.00 91.81 431 VAL A CA 1
ATOM 3340 C C . VAL A 1 431 ? -17.252 -0.503 -9.948 1.00 91.81 431 VAL A C 1
ATOM 3342 O O . VAL A 1 431 ? -16.617 -0.443 -10.994 1.00 91.81 431 VAL A O 1
ATOM 3345 N N . ALA A 1 432 ? -17.177 -1.567 -9.141 1.00 91.81 432 ALA A N 1
ATOM 3346 C CA . ALA A 1 432 ? -16.335 -2.719 -9.464 1.00 91.81 432 ALA A CA 1
ATOM 3347 C C . ALA A 1 432 ? -16.747 -3.375 -10.793 1.00 91.81 432 ALA A C 1
ATOM 3349 O O . ALA A 1 432 ? -15.888 -3.644 -11.629 1.00 91.81 432 ALA A O 1
ATOM 3350 N N . ALA A 1 433 ? -18.048 -3.580 -11.024 1.00 92.19 433 ALA A N 1
ATOM 3351 C CA . ALA A 1 433 ? -18.560 -4.124 -12.280 1.00 92.19 433 ALA A CA 1
ATOM 3352 C C . ALA A 1 433 ? -18.239 -3.211 -13.474 1.00 92.19 433 ALA A C 1
ATOM 3354 O O . ALA A 1 433 ? -17.760 -3.693 -14.499 1.00 92.19 433 ALA A O 1
ATOM 3355 N N . LEU A 1 434 ? -18.435 -1.896 -13.327 1.00 92.44 434 LEU A N 1
ATOM 3356 C CA . LEU A 1 434 ? -18.109 -0.911 -14.356 1.00 92.44 434 LEU A CA 1
ATOM 3357 C C . LEU A 1 434 ? -16.613 -0.927 -14.694 1.00 92.44 434 LEU A C 1
ATOM 3359 O O . LEU A 1 434 ? -16.257 -1.003 -15.866 1.00 92.44 434 LEU A O 1
ATOM 3363 N N . LEU A 1 435 ? -15.736 -0.910 -13.685 1.00 92.62 435 LEU A N 1
ATOM 3364 C CA . LEU A 1 435 ? -14.287 -0.961 -13.889 1.00 92.62 435 LEU A CA 1
ATOM 3365 C C . LEU A 1 435 ? -13.856 -2.267 -14.566 1.00 92.62 435 LEU A C 1
ATOM 3367 O O . LEU A 1 435 ? -13.017 -2.224 -15.461 1.00 92.62 435 LEU A O 1
ATOM 3371 N N . LEU A 1 436 ? -14.445 -3.413 -14.207 1.00 92.75 436 LEU A N 1
ATOM 3372 C CA . LEU A 1 436 ? -14.164 -4.695 -14.866 1.00 92.75 436 LEU A CA 1
ATOM 3373 C C . LEU A 1 436 ? -14.560 -4.674 -16.349 1.00 92.75 436 LEU A C 1
ATOM 3375 O O . LEU A 1 436 ? -13.752 -5.057 -17.196 1.00 92.75 436 LEU A O 1
ATOM 3379 N N . VAL A 1 437 ? -15.763 -4.183 -16.671 1.00 93.38 437 VAL A N 1
ATOM 3380 C CA . VAL A 1 437 ? -16.239 -4.064 -18.061 1.00 93.38 437 VAL A CA 1
ATOM 3381 C C . VAL A 1 437 ? -15.353 -3.110 -18.858 1.00 93.38 437 VAL A C 1
ATOM 3383 O O . VAL A 1 437 ? -14.863 -3.478 -19.924 1.00 93.38 437 VAL A O 1
ATOM 3386 N N . LEU A 1 438 ? -15.082 -1.913 -18.331 1.00 92.25 438 LEU A N 1
ATOM 3387 C CA . LEU A 1 438 ? -14.237 -0.925 -19.004 1.00 92.25 438 LEU A CA 1
ATOM 3388 C C . LEU A 1 438 ? -12.793 -1.416 -19.172 1.00 92.25 438 LEU A C 1
ATOM 3390 O O . LEU A 1 438 ? -12.173 -1.135 -20.193 1.00 92.25 438 LEU A O 1
ATOM 3394 N N . THR A 1 439 ? -12.267 -2.190 -18.218 1.00 92.31 439 THR A N 1
ATOM 3395 C CA . THR A 1 439 ? -10.950 -2.833 -18.355 1.00 92.31 439 THR A CA 1
ATOM 3396 C C . THR A 1 439 ? -10.967 -3.837 -19.504 1.00 92.31 439 THR A C 1
ATOM 3398 O O . THR A 1 439 ? -10.110 -3.763 -20.382 1.00 92.31 439 THR A O 1
ATOM 3401 N N . GLY A 1 440 ? -11.968 -4.723 -19.552 1.00 91.75 440 GLY A N 1
ATOM 3402 C CA . GLY A 1 440 ? -12.116 -5.704 -20.630 1.00 91.75 440 GLY A CA 1
ATOM 3403 C C . GLY A 1 440 ? -12.253 -5.062 -22.015 1.00 91.75 440 GLY A C 1
ATOM 3404 O O . GLY A 1 440 ? -11.643 -5.545 -22.965 1.00 91.75 440 GLY A O 1
ATOM 3405 N N . LEU A 1 441 ? -12.980 -3.944 -22.120 1.00 91.00 441 LEU A N 1
ATOM 3406 C CA . LEU A 1 441 ? -13.094 -3.160 -23.359 1.00 91.00 441 LEU A CA 1
ATOM 3407 C C . LEU A 1 441 ? -11.781 -2.455 -23.734 1.00 91.00 441 LEU A C 1
ATOM 3409 O O . LEU A 1 441 ? -11.464 -2.338 -24.912 1.00 91.00 441 LEU A O 1
ATOM 3413 N N . SER A 1 442 ? -11.016 -1.992 -22.743 1.00 90.56 442 SER A N 1
ATOM 3414 C CA . SER A 1 442 ? -9.790 -1.217 -22.957 1.00 90.56 442 SER A CA 1
ATOM 3415 C C . SER A 1 442 ? -8.593 -2.078 -23.362 1.00 90.56 442 SER A C 1
ATOM 3417 O O . SER A 1 442 ? -7.875 -1.730 -24.298 1.00 90.56 442 SER A O 1
ATOM 3419 N N . VAL A 1 443 ? -8.308 -3.150 -22.615 1.00 90.31 443 VAL A N 1
ATOM 3420 C CA . VAL A 1 443 ? -7.079 -3.964 -22.761 1.00 90.31 443 VAL A CA 1
ATOM 3421 C C . VAL A 1 443 ? -7.354 -5.394 -23.232 1.00 90.31 443 VAL A C 1
ATOM 3423 O O . VAL A 1 443 ? -6.425 -6.177 -23.399 1.00 90.31 443 VAL A O 1
ATOM 3426 N N . GLY A 1 444 ? -8.621 -5.732 -23.471 1.00 91.06 444 GLY A N 1
ATOM 3427 C CA . GLY A 1 444 ? -9.058 -7.069 -23.853 1.00 91.06 444 GLY A CA 1
ATOM 3428 C C . GLY A 1 444 ? -9.368 -7.971 -22.648 1.00 91.06 444 GLY A C 1
ATOM 3429 O O . GLY A 1 444 ? -8.805 -7.805 -21.560 1.00 91.06 444 GLY A O 1
ATOM 3430 N N . PRO A 1 445 ? -10.257 -8.968 -22.819 1.00 94.44 445 PRO A N 1
ATOM 3431 C CA . PRO A 1 445 ? -10.655 -9.866 -21.735 1.00 94.44 445 PRO A CA 1
ATOM 3432 C C . PRO A 1 445 ? -9.520 -10.794 -21.285 1.00 94.44 445 PRO A C 1
ATOM 3434 O O . PRO A 1 445 ? -9.488 -11.187 -20.123 1.00 94.44 445 PRO A O 1
ATOM 3437 N N . GLN A 1 446 ? -8.570 -11.123 -22.166 1.00 95.75 446 GLN A N 1
ATOM 3438 C CA . GLN A 1 446 ? -7.477 -12.051 -21.864 1.00 95.75 446 GLN A CA 1
ATOM 3439 C C . GLN A 1 446 ? -6.595 -11.561 -20.708 1.00 95.75 446 GLN A C 1
ATOM 3441 O O . GLN A 1 446 ? -6.316 -12.332 -19.793 1.00 95.75 446 GLN A O 1
ATOM 3446 N N . ALA A 1 447 ? -6.212 -10.279 -20.701 1.00 95.19 447 ALA A N 1
ATOM 3447 C CA . ALA A 1 447 ? -5.399 -9.705 -19.629 1.00 95.19 447 ALA A CA 1
ATOM 3448 C C . ALA A 1 447 ? -6.115 -9.786 -18.270 1.00 95.19 447 ALA A C 1
ATOM 3450 O O . ALA A 1 447 ? -5.534 -10.217 -17.275 1.00 95.19 447 ALA A O 1
ATOM 3451 N N . LEU A 1 448 ? -7.408 -9.445 -18.248 1.00 95.25 448 LEU A N 1
ATOM 3452 C CA . LEU A 1 448 ? -8.237 -9.505 -17.046 1.00 95.25 448 LEU A CA 1
ATOM 3453 C C . LEU A 1 448 ? -8.403 -10.944 -16.532 1.00 95.25 448 LEU A C 1
ATOM 3455 O O . LEU A 1 448 ? -8.287 -11.192 -15.329 1.00 95.25 448 LEU A O 1
ATOM 3459 N N . LEU A 1 449 ? -8.658 -11.890 -17.439 1.00 96.69 449 LEU A N 1
ATOM 3460 C CA . LEU A 1 449 ? -8.804 -13.307 -17.111 1.00 96.69 449 LEU A CA 1
ATOM 3461 C C . LEU A 1 449 ? -7.491 -13.902 -16.595 1.00 96.69 449 LEU A C 1
ATOM 3463 O O . LEU A 1 449 ? -7.527 -14.632 -15.610 1.00 96.69 449 LEU A O 1
ATOM 3467 N N . ALA A 1 450 ? -6.344 -13.555 -17.184 1.00 98.00 450 ALA A N 1
ATOM 3468 C CA . ALA A 1 450 ? -5.028 -14.008 -16.733 1.00 98.00 450 ALA A CA 1
ATOM 3469 C C . ALA A 1 450 ? -4.720 -13.544 -15.299 1.00 98.00 450 ALA A C 1
ATOM 3471 O O . ALA A 1 450 ? -4.387 -14.364 -14.438 1.00 98.00 450 ALA A O 1
ATOM 3472 N N . THR A 1 451 ? -4.894 -12.249 -15.006 1.00 97.56 451 THR A N 1
ATOM 3473 C CA . THR A 1 451 ? -4.686 -11.709 -13.653 1.00 97.56 451 THR A CA 1
ATOM 3474 C C . THR A 1 451 ? -5.680 -12.307 -12.654 1.00 97.56 451 THR A C 1
ATOM 3476 O O . THR A 1 451 ? -5.287 -12.726 -11.563 1.00 97.56 451 THR A O 1
ATOM 3479 N N . GLY A 1 452 ? -6.964 -12.390 -13.019 1.00 96.81 452 GLY A N 1
ATOM 3480 C CA . GLY A 1 452 ? -7.998 -12.986 -12.173 1.00 96.81 452 GLY A CA 1
ATOM 3481 C C . GLY A 1 452 ? -7.728 -14.461 -11.875 1.00 96.81 452 GLY A C 1
ATOM 3482 O O . GLY A 1 452 ? -7.832 -14.886 -10.723 1.00 96.81 452 GLY A O 1
ATOM 3483 N N . PHE A 1 453 ? -7.315 -15.226 -12.885 1.00 97.88 453 PHE A N 1
ATOM 3484 C CA . PHE A 1 453 ? -6.965 -16.635 -12.749 1.00 97.88 453 PHE A CA 1
ATOM 3485 C C . PHE A 1 453 ? -5.772 -16.833 -11.812 1.00 97.88 453 PHE A C 1
ATOM 3487 O O . PHE A 1 453 ? -5.855 -17.648 -10.891 1.00 97.88 453 PHE A O 1
ATOM 3494 N N . PHE A 1 454 ? -4.718 -16.026 -11.963 1.00 98.62 454 PHE A N 1
ATOM 3495 C CA . PHE A 1 454 ? -3.575 -16.036 -11.050 1.00 98.62 454 PHE A CA 1
ATOM 3496 C C . PHE A 1 454 ? -3.994 -15.737 -9.604 1.00 98.62 454 PHE A C 1
ATOM 3498 O O . PHE A 1 454 ? -3.673 -16.507 -8.703 1.00 98.62 454 PHE A O 1
ATOM 3505 N N . VAL A 1 455 ? -4.774 -14.677 -9.364 1.00 98.12 455 VAL A N 1
ATOM 3506 C CA . VAL A 1 455 ? -5.222 -14.299 -8.009 1.00 98.12 455 VAL A CA 1
ATOM 3507 C C . VAL A 1 455 ? -6.111 -15.378 -7.378 1.00 98.12 455 VAL A C 1
ATOM 3509 O O . VAL A 1 455 ? -5.930 -15.719 -6.205 1.00 98.12 455 VAL A O 1
ATOM 3512 N N . VAL A 1 456 ? -7.055 -15.945 -8.136 1.00 97.69 456 VAL A N 1
ATOM 3513 C CA . VAL A 1 456 ? -7.934 -17.026 -7.657 1.00 97.69 456 VAL A CA 1
ATOM 3514 C C . VAL A 1 456 ? -7.127 -18.281 -7.334 1.00 97.69 456 VAL A C 1
ATOM 3516 O O . VAL A 1 456 ? -7.340 -18.886 -6.278 1.00 97.69 456 VAL A O 1
ATOM 3519 N N . SER A 1 457 ? -6.178 -18.638 -8.199 1.00 98.38 457 SER A N 1
ATOM 3520 C CA . SER A 1 457 ? -5.278 -19.768 -7.994 1.00 98.38 457 SER A CA 1
ATOM 3521 C C . SER A 1 457 ? -4.396 -19.584 -6.756 1.00 98.38 457 SER A C 1
ATOM 3523 O O . SER A 1 457 ? -4.369 -20.452 -5.880 1.00 98.38 457 SER A O 1
ATOM 3525 N N . SER A 1 458 ? -3.756 -18.419 -6.612 1.00 98.31 458 SER A N 1
ATOM 3526 C CA . SER A 1 458 ? -2.960 -18.053 -5.434 1.00 98.31 458 SER A CA 1
ATOM 3527 C C . SER A 1 458 ? -3.785 -18.116 -4.152 1.00 98.31 458 SER A C 1
ATOM 3529 O O . SER A 1 458 ? -3.338 -18.657 -3.141 1.00 98.31 458 SER A O 1
ATOM 3531 N N . CYS A 1 459 ? -5.028 -17.634 -4.187 1.00 96.50 459 CYS A N 1
ATOM 3532 C CA . CYS A 1 459 ? -5.938 -17.742 -3.053 1.00 96.50 459 CYS A CA 1
ATOM 3533 C C . CYS A 1 459 ? -6.232 -19.213 -2.705 1.00 96.50 459 CYS A C 1
ATOM 3535 O O . CYS A 1 459 ? -6.113 -19.607 -1.544 1.00 96.50 459 CYS A O 1
ATOM 3537 N N . ALA A 1 460 ? -6.569 -20.046 -3.695 1.00 96.00 460 ALA A N 1
ATOM 3538 C CA . ALA A 1 460 ? -6.863 -21.465 -3.488 1.00 96.00 460 ALA A CA 1
ATOM 3539 C C . ALA A 1 460 ? -5.663 -22.241 -2.923 1.00 96.00 460 ALA A C 1
ATOM 3541 O O . ALA A 1 460 ? -5.796 -22.950 -1.920 1.00 96.00 460 ALA A O 1
ATOM 3542 N N . LEU A 1 461 ? -4.483 -22.051 -3.518 1.00 97.38 461 LEU A N 1
ATOM 3543 C CA . LEU A 1 461 ? -3.234 -22.657 -3.067 1.00 97.38 461 LEU A CA 1
ATOM 3544 C C . LEU A 1 461 ? -2.894 -22.220 -1.638 1.00 97.38 461 LEU A C 1
ATOM 3546 O O . LEU A 1 461 ? -2.626 -23.055 -0.774 1.00 97.38 461 LEU A O 1
ATOM 3550 N N . GLY A 1 462 ? -2.981 -20.922 -1.363 1.00 96.56 462 GLY A N 1
ATOM 3551 C CA . GLY A 1 462 ? -2.705 -20.364 -0.048 1.00 96.56 462 GLY A CA 1
ATOM 3552 C C . GLY A 1 462 ? -3.619 -20.887 1.052 1.00 96.56 462 GLY A C 1
ATOM 3553 O O . GLY A 1 462 ? -3.139 -21.230 2.127 1.00 96.56 462 GLY A O 1
ATOM 3554 N N . PHE A 1 463 ? -4.924 -21.016 0.797 1.00 93.88 463 PHE A N 1
ATOM 3555 C CA . PHE A 1 463 ? -5.854 -21.598 1.773 1.00 93.88 463 PHE A CA 1
ATOM 3556 C C . PHE A 1 463 ? -5.565 -23.075 2.040 1.00 93.88 463 PHE A C 1
ATOM 3558 O O . PHE A 1 463 ? -5.691 -23.534 3.179 1.00 93.88 463 PHE A O 1
ATOM 3565 N N . ARG A 1 464 ? -5.153 -23.815 1.007 1.00 93.38 464 ARG A N 1
ATOM 3566 C CA . ARG A 1 464 ? -4.753 -25.217 1.151 1.00 93.38 464 ARG A CA 1
ATOM 3567 C C . ARG A 1 464 ? -3.518 -25.356 2.044 1.00 93.38 464 ARG A C 1
ATOM 3569 O O . ARG A 1 464 ? -3.487 -26.256 2.877 1.00 93.38 464 ARG A O 1
ATOM 3576 N N . LEU A 1 465 ? -2.548 -24.450 1.907 1.00 94.88 465 LEU A N 1
ATOM 3577 C CA . LEU A 1 465 ? -1.307 -24.446 2.690 1.00 94.88 465 LEU A CA 1
ATOM 3578 C C . LEU A 1 465 ? -1.484 -23.887 4.111 1.00 94.88 465 LEU A C 1
ATOM 3580 O O . LEU A 1 465 ? -0.929 -24.431 5.061 1.00 94.88 465 LEU A O 1
ATOM 3584 N N . LEU A 1 466 ? -2.273 -22.823 4.278 1.00 92.50 466 LEU A N 1
ATOM 3585 C CA . LEU A 1 466 ? -2.525 -22.191 5.579 1.00 92.50 466 LEU A CA 1
ATOM 3586 C C . LEU A 1 466 ? -3.469 -23.028 6.467 1.00 92.50 466 LEU A C 1
ATOM 3588 O O . LEU A 1 466 ? -3.465 -22.900 7.695 1.00 92.50 466 LEU A O 1
ATOM 3592 N N . GLY A 1 467 ? -4.271 -23.900 5.853 1.00 84.62 467 GLY A N 1
ATOM 3593 C CA . GLY A 1 467 ? -5.251 -24.746 6.525 1.00 84.62 467 GLY A CA 1
ATOM 3594 C C . GLY A 1 467 ? -6.561 -24.016 6.843 1.00 84.62 467 GLY A C 1
ATOM 3595 O O . GLY A 1 467 ? -6.621 -22.789 6.938 1.00 84.62 467 GLY A O 1
ATOM 3596 N N . ARG A 1 468 ? -7.645 -24.784 7.021 1.00 69.31 468 ARG A N 1
ATOM 3597 C CA . ARG A 1 468 ? -8.997 -24.238 7.240 1.00 69.31 468 ARG A CA 1
ATOM 3598 C C . ARG A 1 468 ? -9.091 -23.476 8.571 1.00 69.31 468 ARG A C 1
ATOM 3600 O O . ARG A 1 468 ? -8.502 -23.873 9.577 1.00 69.31 468 ARG A O 1
ATOM 3607 N N . SER A 1 469 ? -9.840 -22.377 8.583 1.00 64.12 469 SER A N 1
ATOM 3608 C CA . SER A 1 469 ? -10.238 -21.647 9.793 1.00 64.12 469 SER A CA 1
ATOM 3609 C C . SER A 1 469 ? -11.724 -21.890 10.072 1.00 64.12 469 SER A C 1
ATOM 3611 O O . SER A 1 469 ? -12.488 -22.173 9.152 1.00 64.12 469 SER A O 1
ATOM 3613 N N . LYS A 1 470 ? -12.159 -21.773 11.335 1.00 55.62 470 LYS A N 1
ATOM 3614 C CA . LYS A 1 470 ? -13.594 -21.816 11.690 1.00 55.62 470 LYS A CA 1
ATOM 3615 C C . LYS A 1 470 ? -14.361 -20.595 11.154 1.00 55.62 470 LYS A C 1
ATOM 3617 O O . LYS A 1 470 ? -15.571 -20.673 10.979 1.00 55.62 470 LYS A O 1
ATOM 3622 N N . SER A 1 471 ? -13.663 -19.493 10.867 1.00 59.34 471 SER A N 1
ATOM 3623 C CA . SER A 1 471 ? -14.213 -18.312 10.194 1.00 59.34 471 SER A CA 1
ATOM 3624 C C . SER A 1 471 ? -13.175 -17.698 9.256 1.00 59.34 471 SER A C 1
ATOM 3626 O O . SER A 1 471 ? -12.074 -17.349 9.699 1.00 59.34 471 SER A O 1
ATOM 3628 N N . ASP A 1 472 ? -13.537 -17.521 7.988 1.00 72.31 472 ASP A N 1
ATOM 3629 C CA . ASP A 1 472 ? -12.670 -16.900 6.989 1.00 72.31 472 ASP A CA 1
ATOM 3630 C C . ASP A 1 472 ? -12.795 -15.367 7.080 1.00 72.31 472 ASP A C 1
ATOM 3632 O O . ASP A 1 472 ? -13.741 -14.739 6.593 1.00 72.31 472 ASP A O 1
ATOM 3636 N N . SER A 1 473 ? -11.858 -14.741 7.795 1.00 87.44 473 SER A N 1
ATOM 3637 C CA . SER A 1 473 ? -11.780 -13.282 7.899 1.00 87.44 473 SER A CA 1
ATOM 3638 C C . SER A 1 473 ? -11.118 -12.680 6.655 1.00 87.44 473 SER A C 1
ATOM 3640 O O . SER A 1 473 ? -10.330 -13.342 5.981 1.00 87.44 473 SER A O 1
ATOM 3642 N N . LEU A 1 474 ? -11.384 -11.397 6.375 1.00 90.50 474 LEU A N 1
ATOM 3643 C CA . LEU A 1 474 ? -10.742 -10.662 5.274 1.00 90.50 474 LEU A CA 1
ATOM 3644 C C . LEU A 1 474 ? -9.217 -10.829 5.319 1.00 90.50 474 LEU A C 1
ATOM 3646 O O . LEU A 1 474 ? -8.598 -11.166 4.320 1.00 90.50 474 LEU A O 1
ATOM 3650 N N . THR A 1 475 ? -8.625 -10.667 6.500 1.00 92.56 475 THR A N 1
ATOM 3651 C CA . THR A 1 475 ? -7.185 -10.795 6.720 1.00 92.56 475 THR A CA 1
ATOM 3652 C C . THR A 1 475 ? -6.653 -12.173 6.324 1.00 92.56 475 THR A C 1
ATOM 3654 O O . THR A 1 475 ? -5.615 -12.258 5.677 1.00 92.56 475 THR A O 1
ATOM 3657 N N . ILE A 1 476 ? -7.383 -13.250 6.640 1.00 92.88 476 ILE A N 1
ATOM 3658 C CA . ILE A 1 476 ? -6.995 -14.616 6.256 1.00 92.88 476 ILE A CA 1
ATOM 3659 C C . ILE A 1 476 ? -7.039 -14.782 4.733 1.00 92.88 476 ILE A C 1
ATOM 3661 O O . ILE A 1 476 ? -6.105 -15.348 4.172 1.00 92.88 476 ILE A O 1
ATOM 3665 N N . HIS A 1 477 ? -8.056 -14.244 4.049 1.00 94.00 477 HIS A N 1
ATOM 3666 C CA . HIS A 1 477 ? -8.115 -14.272 2.581 1.00 94.00 477 HIS A CA 1
ATOM 3667 C C . HIS A 1 477 ? -6.921 -13.556 1.934 1.00 94.00 477 HIS A C 1
ATOM 3669 O O . HIS A 1 477 ? -6.327 -14.085 0.992 1.00 94.00 477 HIS A O 1
ATOM 3675 N N . LEU A 1 478 ? -6.567 -12.368 2.436 1.00 96.31 478 LEU A N 1
ATOM 3676 C CA . LEU A 1 478 ? -5.443 -11.581 1.919 1.00 96.31 478 LEU A CA 1
ATOM 3677 C C . LEU A 1 478 ? -4.116 -12.324 2.154 1.00 96.31 478 LEU A C 1
ATOM 3679 O O . LEU A 1 478 ? -3.363 -12.555 1.212 1.00 96.31 478 LEU A O 1
ATOM 3683 N N . CYS A 1 479 ? -3.865 -12.788 3.384 1.00 96.75 479 CYS A N 1
ATOM 3684 C CA . CYS A 1 479 ? -2.651 -13.532 3.727 1.00 96.75 479 CYS A CA 1
ATOM 3685 C C . CYS A 1 479 ? -2.529 -14.863 2.967 1.00 96.75 479 CYS A C 1
ATOM 3687 O O . CYS A 1 479 ? -1.434 -15.208 2.534 1.00 96.75 479 CYS A O 1
ATOM 3689 N N . ALA A 1 480 ? -3.631 -15.595 2.770 1.00 96.19 480 ALA A N 1
ATOM 3690 C CA . ALA A 1 480 ? -3.638 -16.805 1.951 1.00 96.19 480 ALA A CA 1
ATOM 3691 C C . ALA A 1 480 ? -3.281 -16.483 0.493 1.00 96.19 480 ALA A C 1
ATOM 3693 O O . ALA A 1 480 ? -2.416 -17.128 -0.087 1.00 96.19 480 ALA A O 1
ATOM 3694 N N . THR A 1 481 ? -3.878 -15.440 -0.084 1.00 97.81 481 THR A N 1
ATOM 3695 C CA . THR A 1 481 ? -3.561 -15.029 -1.460 1.00 97.81 481 THR A CA 1
ATOM 3696 C C . THR A 1 481 ? -2.079 -14.677 -1.606 1.00 97.81 481 THR A C 1
ATOM 3698 O O . THR A 1 481 ? -1.435 -15.160 -2.530 1.00 97.81 481 THR A O 1
ATOM 3701 N N . LEU A 1 482 ? -1.506 -13.929 -0.657 1.00 98.62 482 LEU A N 1
ATOM 3702 C CA . LEU A 1 482 ? -0.073 -13.613 -0.652 1.00 98.62 482 LEU A CA 1
ATOM 3703 C C . LEU A 1 482 ? 0.820 -14.847 -0.467 1.00 98.62 482 LEU A C 1
ATOM 3705 O O . LEU A 1 482 ? 1.864 -14.929 -1.109 1.00 98.62 482 LEU A O 1
ATOM 3709 N N . LEU A 1 483 ? 0.412 -15.815 0.362 1.00 98.56 483 LEU A N 1
ATOM 3710 C CA . LEU A 1 483 ? 1.122 -17.088 0.515 1.00 98.56 483 LEU A CA 1
ATOM 3711 C C . LEU A 1 483 ? 1.188 -17.839 -0.820 1.00 98.56 483 LEU A C 1
ATOM 3713 O O . LEU A 1 483 ? 2.272 -18.236 -1.237 1.00 98.56 483 LEU A O 1
ATOM 3717 N N . GLY A 1 484 ? 0.056 -17.997 -1.513 1.00 98.31 484 GLY A N 1
ATOM 3718 C CA . GLY A 1 484 ? 0.028 -18.656 -2.821 1.00 98.31 484 GLY A CA 1
ATOM 3719 C C . GLY A 1 484 ? 0.828 -17.902 -3.882 1.00 98.31 484 GLY A C 1
ATOM 3720 O O . GLY A 1 484 ? 1.598 -18.522 -4.610 1.00 98.31 484 GLY A O 1
ATOM 3721 N N . THR A 1 485 ? 0.734 -16.568 -3.909 1.00 98.75 485 THR A N 1
ATOM 3722 C CA . THR A 1 485 ? 1.564 -15.730 -4.787 1.00 98.75 485 THR A CA 1
ATOM 3723 C C . THR A 1 485 ? 3.053 -15.957 -4.518 1.00 98.75 485 THR A C 1
ATOM 3725 O O . THR A 1 485 ? 3.807 -16.171 -5.462 1.00 98.75 485 THR A O 1
ATOM 3728 N N . GLY A 1 486 ? 3.485 -15.985 -3.252 1.00 98.50 486 GLY A N 1
ATOM 3729 C CA . GLY A 1 486 ? 4.883 -16.252 -2.903 1.00 98.50 486 GLY A CA 1
ATOM 3730 C C . GLY A 1 486 ? 5.351 -17.662 -3.288 1.00 98.50 486 GLY A C 1
ATOM 3731 O O . GLY A 1 486 ? 6.498 -17.830 -3.692 1.00 98.50 486 GLY A O 1
ATOM 3732 N N . VAL A 1 487 ? 4.466 -18.668 -3.264 1.00 98.62 487 VAL A N 1
ATOM 3733 C CA . VAL A 1 487 ? 4.781 -20.016 -3.779 1.00 98.62 487 VAL A CA 1
ATOM 3734 C C . VAL A 1 487 ? 5.003 -19.999 -5.289 1.00 98.62 487 VAL A C 1
ATOM 3736 O O . VAL A 1 487 ? 5.942 -20.630 -5.765 1.00 98.62 487 VAL A O 1
ATOM 3739 N N . TYR A 1 488 ? 4.194 -19.257 -6.047 1.00 98.62 488 TYR A N 1
ATOM 3740 C CA . TYR A 1 488 ? 4.407 -19.115 -7.488 1.00 98.62 488 TYR A CA 1
ATOM 3741 C C . TYR A 1 488 ? 5.682 -18.352 -7.830 1.00 98.62 488 TYR A C 1
ATOM 3743 O O . TYR A 1 488 ? 6.402 -18.764 -8.737 1.00 98.62 488 TYR A O 1
ATOM 3751 N N . VAL A 1 489 ? 6.001 -17.302 -7.072 1.00 98.44 489 VAL A N 1
ATOM 3752 C CA . VAL A 1 489 ? 7.284 -16.594 -7.184 1.00 98.44 489 VAL A CA 1
ATOM 3753 C C . VAL A 1 489 ? 8.451 -17.544 -6.937 1.00 98.44 489 VAL A C 1
ATOM 3755 O O . VAL A 1 489 ? 9.392 -17.579 -7.727 1.00 98.44 489 VAL A O 1
ATOM 3758 N N . PHE A 1 490 ? 8.374 -18.348 -5.876 1.00 98.00 490 PHE A N 1
ATOM 3759 C CA . PHE A 1 490 ? 9.394 -19.341 -5.557 1.00 98.00 490 PHE A CA 1
ATOM 3760 C C . PHE A 1 490 ? 9.532 -20.400 -6.659 1.00 98.00 490 PHE A C 1
ATOM 3762 O O . PHE A 1 490 ? 10.645 -20.721 -7.064 1.00 98.00 490 PHE A O 1
ATOM 3769 N N . LEU A 1 491 ? 8.416 -20.910 -7.191 1.00 97.81 491 LEU A N 1
ATOM 3770 C CA . LEU A 1 491 ? 8.433 -21.885 -8.281 1.00 97.81 491 LEU A CA 1
ATOM 3771 C C . LEU A 1 491 ? 9.067 -21.300 -9.546 1.00 97.81 491 LEU A C 1
ATOM 3773 O O . LEU A 1 491 ? 9.957 -21.922 -10.119 1.00 97.81 491 LEU A O 1
ATOM 3777 N N . MET A 1 492 ? 8.644 -20.099 -9.949 1.00 97.56 492 MET A N 1
ATOM 3778 C CA . MET A 1 492 ? 9.184 -19.411 -11.120 1.00 97.56 492 MET A CA 1
ATOM 3779 C C . MET A 1 492 ? 10.681 -19.162 -10.957 1.00 97.56 492 MET A C 1
ATOM 3781 O O . MET A 1 492 ? 11.439 -19.514 -11.847 1.00 97.56 492 MET A O 1
ATOM 3785 N N . MET A 1 493 ? 11.143 -18.690 -9.797 1.00 95.94 493 MET A N 1
ATOM 3786 C CA . MET A 1 493 ? 12.573 -18.518 -9.507 1.00 95.94 493 MET A CA 1
ATOM 3787 C C . MET A 1 493 ? 13.400 -19.794 -9.769 1.00 95.94 493 MET A C 1
ATOM 3789 O O . MET A 1 493 ? 14.525 -19.696 -10.258 1.00 95.94 493 MET A O 1
ATOM 3793 N N . LEU A 1 494 ? 12.859 -20.985 -9.480 1.00 94.88 494 LEU A N 1
ATOM 3794 C CA . LEU A 1 494 ? 13.551 -22.257 -9.724 1.00 94.88 494 LEU A CA 1
ATOM 3795 C C . LEU A 1 494 ? 13.593 -22.645 -11.208 1.00 94.88 494 LEU A C 1
ATOM 3797 O O . LEU A 1 494 ? 14.580 -23.226 -11.657 1.00 94.88 494 LEU A O 1
ATOM 3801 N N . VAL A 1 495 ? 12.536 -22.342 -11.968 1.00 96.69 495 VAL A N 1
ATOM 3802 C CA . VAL A 1 495 ? 12.377 -22.808 -13.359 1.00 96.69 495 VAL A CA 1
ATOM 3803 C C . VAL A 1 495 ? 12.631 -21.732 -14.412 1.00 96.69 495 VAL A C 1
ATOM 3805 O O . VAL A 1 495 ? 12.681 -22.045 -15.597 1.00 96.69 495 VAL A O 1
ATOM 3808 N N . VAL A 1 496 ? 12.828 -20.472 -14.017 1.00 96.38 496 VAL A N 1
ATOM 3809 C CA . VAL A 1 496 ? 12.897 -19.329 -14.943 1.00 96.38 496 VAL A CA 1
ATOM 3810 C C . VAL A 1 496 ? 14.031 -19.455 -15.960 1.00 96.38 496 VAL A C 1
ATOM 3812 O O . VAL A 1 496 ? 13.919 -18.960 -17.073 1.00 96.38 496 VAL A O 1
ATOM 3815 N N . ARG A 1 497 ? 15.120 -20.151 -15.616 1.00 94.69 497 ARG A N 1
ATOM 3816 C CA . ARG A 1 497 ? 16.269 -20.384 -16.514 1.00 94.69 497 ARG A CA 1
ATOM 3817 C C . ARG A 1 497 ? 16.207 -21.711 -17.270 1.00 94.69 497 ARG A C 1
ATOM 3819 O O . ARG A 1 497 ? 17.144 -22.035 -17.992 1.00 94.69 497 ARG A O 1
ATOM 3826 N N . LEU A 1 498 ? 15.147 -22.489 -17.077 1.00 96.44 498 LEU A N 1
ATOM 3827 C CA . LEU A 1 498 ? 14.904 -23.728 -17.804 1.00 96.44 498 LEU A CA 1
ATOM 3828 C C . LEU A 1 498 ? 13.953 -23.433 -18.973 1.00 96.44 498 LEU A C 1
ATOM 3830 O O . LEU A 1 498 ? 13.031 -22.637 -18.791 1.00 96.44 498 LEU A O 1
ATOM 3834 N N . PRO A 1 499 ? 14.122 -24.074 -20.144 1.00 96.31 499 PRO A N 1
ATOM 3835 C CA . PRO A 1 499 ? 13.281 -23.861 -21.327 1.00 96.31 499 PRO A CA 1
ATOM 3836 C C . PRO A 1 499 ? 11.912 -24.554 -21.185 1.00 96.31 499 PRO A C 1
ATOM 3838 O O . PRO A 1 499 ? 11.544 -25.424 -21.971 1.00 96.31 499 PRO A O 1
ATOM 3841 N N . VAL A 1 500 ? 11.172 -24.212 -20.129 1.00 97.12 500 VAL A N 1
ATOM 3842 C CA . VAL A 1 500 ? 9.896 -24.837 -19.734 1.00 97.12 500 VAL A CA 1
ATOM 3843 C C . VAL A 1 500 ? 8.774 -23.817 -19.537 1.00 97.12 500 VAL A C 1
ATOM 3845 O O . VAL A 1 500 ? 7.636 -24.200 -19.266 1.00 97.12 500 VAL A O 1
ATOM 3848 N N . ASN A 1 501 ? 9.062 -22.519 -19.667 1.00 97.81 501 ASN A N 1
ATOM 3849 C CA . ASN A 1 501 ? 8.126 -21.438 -19.352 1.00 97.81 501 ASN A CA 1
ATOM 3850 C C . ASN A 1 501 ? 7.165 -21.155 -20.512 1.00 97.81 501 ASN A C 1
ATOM 3852 O O . ASN A 1 501 ? 7.090 -20.045 -21.032 1.00 97.81 501 ASN A O 1
ATOM 3856 N N . TYR A 1 502 ? 6.410 -22.177 -20.908 1.00 98.06 502 TYR A N 1
ATOM 3857 C CA . TYR A 1 502 ? 5.339 -22.058 -21.890 1.00 98.06 502 TYR A CA 1
ATOM 3858 C C . TYR A 1 502 ? 4.037 -21.587 -21.220 1.00 98.06 502 TYR A C 1
ATOM 3860 O O . TYR A 1 502 ? 3.749 -22.004 -20.091 1.00 98.06 502 TYR A O 1
ATOM 3868 N N . PRO A 1 503 ? 3.181 -20.817 -21.921 1.00 97.75 503 PRO A N 1
ATOM 3869 C CA . PRO A 1 503 ? 1.864 -20.425 -21.411 1.00 97.75 503 PRO A CA 1
ATOM 3870 C C . PRO A 1 503 ? 1.023 -21.616 -20.927 1.00 97.75 503 PRO A C 1
ATOM 3872 O O . PRO A 1 503 ? 0.412 -21.557 -19.862 1.00 97.75 503 PRO A O 1
ATOM 3875 N N . ALA A 1 504 ? 1.049 -22.736 -21.660 1.00 97.69 504 ALA A N 1
ATOM 3876 C CA . ALA A 1 504 ? 0.308 -23.947 -21.307 1.00 97.69 504 ALA A CA 1
ATOM 3877 C C . ALA A 1 504 ? 0.761 -24.563 -19.970 1.00 97.69 504 ALA A C 1
ATOM 3879 O O . ALA A 1 504 ? -0.077 -24.989 -19.176 1.00 97.69 504 ALA A O 1
ATOM 3880 N N . VAL A 1 505 ? 2.069 -24.568 -19.688 1.00 97.94 505 VAL A N 1
ATOM 3881 C CA . VAL A 1 505 ? 2.625 -25.105 -18.434 1.00 97.94 505 VAL A CA 1
ATOM 3882 C C . VAL A 1 505 ? 2.101 -24.304 -17.246 1.00 97.94 505 VAL A C 1
ATOM 3884 O O . VAL A 1 505 ? 1.566 -24.874 -16.294 1.00 97.94 505 VAL A O 1
ATOM 3887 N N . TRP A 1 506 ? 2.173 -22.976 -17.327 1.00 97.94 506 TRP A N 1
ATOM 3888 C CA . TRP A 1 506 ? 1.677 -22.104 -16.266 1.00 97.94 506 TRP A CA 1
ATOM 3889 C C . TRP A 1 506 ? 0.153 -22.149 -16.133 1.00 97.94 506 TRP A C 1
ATOM 3891 O O . TRP A 1 506 ? -0.351 -22.177 -15.011 1.00 97.94 506 TRP A O 1
ATOM 3901 N N . ALA A 1 507 ? -0.591 -22.267 -17.235 1.00 98.00 507 ALA A N 1
ATOM 3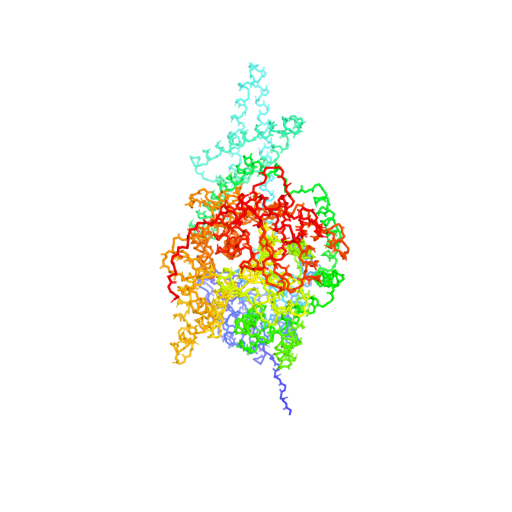902 C CA . ALA A 1 507 ? -2.037 -22.467 -17.180 1.00 98.00 507 ALA A CA 1
ATOM 3903 C C . ALA A 1 507 ? -2.414 -23.759 -16.426 1.00 98.00 507 ALA A C 1
ATOM 3905 O O . ALA A 1 507 ? -3.308 -23.741 -15.575 1.00 98.00 507 ALA A O 1
ATOM 3906 N N . ILE A 1 508 ? -1.701 -24.864 -16.671 1.00 98.06 508 ILE A N 1
ATOM 3907 C CA . ILE A 1 508 ? -1.901 -26.134 -15.954 1.00 98.06 508 ILE A CA 1
ATOM 3908 C C . ILE A 1 508 ? -1.559 -25.972 -14.468 1.00 98.06 508 ILE A C 1
ATOM 3910 O O . ILE A 1 508 ? -2.373 -26.324 -13.612 1.00 98.06 508 ILE A O 1
ATOM 3914 N N . LEU A 1 509 ? -0.403 -25.384 -14.141 1.00 97.81 509 LEU A N 1
ATOM 3915 C CA . LEU A 1 509 ? 0.038 -25.178 -12.754 1.00 97.81 509 LEU A CA 1
ATOM 3916 C C . LEU A 1 509 ? -0.924 -24.299 -11.937 1.00 97.81 509 LEU A C 1
ATOM 3918 O O . LEU A 1 509 ? -1.141 -24.559 -10.750 1.00 97.81 509 LEU A O 1
ATOM 3922 N N . LEU A 1 510 ? -1.526 -23.281 -12.558 1.00 98.31 510 LEU A N 1
ATOM 3923 C CA . LEU A 1 510 ? -2.568 -22.456 -11.937 1.00 98.31 510 LEU A CA 1
ATOM 3924 C C . LEU A 1 510 ? -3.917 -23.195 -11.833 1.00 98.31 510 LEU A C 1
ATOM 3926 O O . LEU A 1 510 ? -4.713 -22.932 -10.934 1.00 98.31 510 LEU A O 1
ATOM 3930 N N . THR A 1 511 ? -4.187 -24.167 -12.705 1.00 98.12 511 THR A N 1
ATOM 3931 C CA . THR A 1 511 ? -5.442 -24.938 -12.669 1.00 98.12 511 THR A CA 1
ATOM 3932 C C . THR A 1 511 ? -5.466 -25.935 -11.508 1.00 98.12 511 THR A C 1
ATOM 3934 O O . THR A 1 511 ? -6.510 -26.122 -10.882 1.00 98.12 511 THR A O 1
ATOM 3937 N N . ILE A 1 512 ? -4.323 -26.550 -11.177 1.00 97.56 512 ILE A N 1
ATOM 3938 C CA . ILE A 1 512 ? -4.208 -27.593 -10.140 1.00 97.56 512 ILE A CA 1
ATOM 3939 C C . ILE A 1 512 ? -4.873 -27.192 -8.807 1.00 97.56 512 ILE A C 1
ATOM 3941 O O . ILE A 1 512 ? -5.786 -27.897 -8.370 1.00 97.56 512 ILE A O 1
ATOM 3945 N N . PRO A 1 513 ? -4.496 -26.088 -8.131 1.00 96.69 513 PRO A N 1
ATOM 3946 C CA . PRO A 1 513 ? -5.104 -25.744 -6.845 1.00 96.69 513 PRO A CA 1
ATOM 3947 C C . PRO A 1 513 ? -6.571 -25.316 -6.967 1.00 96.69 513 PRO A C 1
ATOM 3949 O O . PRO A 1 513 ? -7.328 -25.508 -6.015 1.00 96.69 513 PRO A O 1
ATOM 3952 N N . VAL A 1 514 ? -6.988 -24.774 -8.118 1.00 96.50 514 VAL A N 1
ATOM 3953 C CA . VAL A 1 514 ? -8.387 -24.402 -8.380 1.00 96.50 514 VAL A CA 1
ATOM 3954 C C . VAL A 1 514 ? -9.263 -25.651 -8.467 1.00 96.50 514 VAL A C 1
ATOM 3956 O O . VAL A 1 514 ? -10.288 -25.724 -7.789 1.00 96.50 514 VAL A O 1
ATOM 3959 N N . VAL A 1 515 ? -8.838 -26.661 -9.233 1.00 96.69 515 VAL A N 1
ATOM 3960 C CA . VAL A 1 515 ? -9.570 -27.930 -9.394 1.00 96.69 515 VAL A CA 1
ATOM 3961 C C . VAL A 1 515 ? -9.593 -28.730 -8.093 1.00 96.69 515 VAL A C 1
ATOM 3963 O O . VAL A 1 515 ? -10.632 -29.261 -7.701 1.00 96.69 515 VAL A O 1
ATOM 3966 N N . LEU A 1 516 ? -8.473 -28.770 -7.367 1.00 94.69 516 LEU A N 1
ATOM 3967 C CA . LEU A 1 516 ? -8.377 -29.502 -6.103 1.00 94.69 516 LEU A CA 1
ATOM 3968 C C . LEU A 1 516 ? -9.192 -28.880 -4.949 1.00 94.69 516 LEU A C 1
ATOM 3970 O O . LEU A 1 516 ? -9.262 -29.487 -3.875 1.00 94.69 516 LEU A O 1
ATOM 3974 N N . ASP A 1 517 ? -9.763 -27.682 -5.125 1.00 91.38 517 ASP A N 1
ATOM 3975 C CA . ASP A 1 517 ? -10.596 -26.993 -4.130 1.00 91.38 517 ASP A CA 1
ATOM 3976 C C . ASP A 1 517 ? -11.758 -26.200 -4.770 1.00 91.38 517 ASP A C 1
ATOM 3978 O O . ASP A 1 517 ? -12.080 -25.098 -4.323 1.00 91.38 517 ASP A O 1
ATOM 3982 N N . LEU A 1 518 ? -12.425 -26.750 -5.798 1.00 93.38 518 LEU A N 1
ATOM 3983 C CA . LEU A 1 518 ? -13.518 -26.066 -6.522 1.00 93.38 518 LEU A CA 1
ATOM 3984 C C . LEU A 1 518 ? -14.609 -25.513 -5.590 1.00 93.38 518 LEU A C 1
ATOM 3986 O O . LEU A 1 518 ? -15.009 -24.353 -5.701 1.00 93.38 518 LEU A O 1
ATOM 3990 N N . GLY A 1 519 ? -15.059 -26.321 -4.624 1.00 90.94 519 GLY A N 1
ATOM 3991 C CA . GLY A 1 519 ? -16.060 -25.897 -3.642 1.00 90.94 519 GLY A CA 1
ATOM 3992 C C . GLY A 1 519 ? -15.567 -24.764 -2.732 1.00 90.94 519 GLY A C 1
ATOM 3993 O O . GLY A 1 519 ? -16.337 -23.865 -2.384 1.00 90.94 519 GLY A O 1
ATOM 3994 N N . GLY A 1 520 ? -14.280 -24.764 -2.369 1.00 89.62 520 GLY A N 1
ATOM 3995 C CA . GLY A 1 520 ? -13.656 -23.672 -1.626 1.00 89.62 520 GLY A CA 1
ATOM 3996 C C . GLY A 1 520 ? -13.502 -22.411 -2.474 1.00 89.62 520 GLY A C 1
ATOM 3997 O O . GLY A 1 520 ? -13.793 -21.317 -1.991 1.00 89.62 520 GLY A O 1
ATOM 3998 N N . VAL A 1 521 ? -13.119 -22.542 -3.747 1.00 93.06 521 VAL A N 1
ATOM 3999 C CA . VAL A 1 521 ? -13.025 -21.420 -4.695 1.00 93.06 521 VAL A CA 1
ATOM 4000 C C . VAL A 1 521 ? -14.380 -20.740 -4.833 1.00 93.06 521 VAL A C 1
ATOM 4002 O O . VAL A 1 521 ? -14.469 -19.528 -4.634 1.00 93.06 521 VAL A O 1
ATOM 4005 N N . TRP A 1 522 ? -15.446 -21.509 -5.063 1.00 93.56 522 TRP A N 1
ATOM 4006 C CA . TRP A 1 522 ? -16.799 -20.960 -5.153 1.00 93.56 522 TRP A CA 1
ATOM 4007 C C . TRP A 1 522 ? -17.222 -20.243 -3.865 1.00 93.56 522 TRP A C 1
ATOM 4009 O O . TRP A 1 522 ? -17.749 -19.129 -3.907 1.00 93.56 522 TRP A O 1
ATOM 4019 N N . ARG A 1 523 ? -16.919 -20.822 -2.695 1.00 90.62 523 ARG A N 1
ATOM 4020 C CA . ARG A 1 523 ? -17.177 -20.186 -1.392 1.00 90.62 523 ARG A CA 1
ATOM 4021 C C . ARG A 1 523 ? -16.433 -18.857 -1.232 1.00 90.62 523 ARG A C 1
ATOM 4023 O O . ARG A 1 523 ? -16.986 -17.900 -0.700 1.00 90.62 523 ARG A O 1
ATOM 4030 N N . ARG A 1 524 ? -15.185 -18.772 -1.694 1.00 90.94 524 ARG A N 1
ATOM 4031 C CA . ARG A 1 524 ? -14.369 -17.552 -1.589 1.00 90.94 524 ARG A CA 1
ATOM 4032 C C . ARG A 1 524 ? -14.802 -16.478 -2.584 1.00 90.94 524 ARG A C 1
ATOM 4034 O O . ARG A 1 524 ? -14.855 -15.308 -2.214 1.00 90.94 524 ARG A O 1
ATOM 4041 N N . LEU A 1 525 ? -15.161 -16.859 -3.808 1.00 91.75 525 LEU A N 1
ATOM 4042 C CA . LEU A 1 525 ? -15.752 -15.941 -4.786 1.00 91.75 525 LEU A CA 1
ATOM 4043 C C . LEU A 1 525 ? -17.080 -15.374 -4.270 1.00 91.75 525 LEU A C 1
ATOM 4045 O O . LEU A 1 525 ? -17.279 -14.161 -4.278 1.00 91.75 525 LEU A O 1
ATOM 4049 N N . THR A 1 526 ? -17.952 -16.229 -3.730 1.00 90.44 526 THR A N 1
ATOM 4050 C CA . THR A 1 526 ? -19.221 -15.791 -3.127 1.00 90.44 526 THR A CA 1
ATOM 4051 C C . THR A 1 526 ? -19.018 -14.963 -1.857 1.00 90.44 526 THR A C 1
ATOM 4053 O O . THR A 1 526 ? -19.776 -14.020 -1.635 1.00 90.44 526 THR A O 1
ATOM 4056 N N . TYR A 1 527 ? -17.972 -15.223 -1.063 1.00 90.44 527 TYR A N 1
ATOM 4057 C CA . TYR A 1 527 ? -17.571 -14.357 0.051 1.00 90.44 527 TYR A CA 1
ATOM 4058 C C . TYR A 1 527 ? -17.225 -12.941 -0.424 1.00 90.44 527 TYR A C 1
ATOM 4060 O O . TYR A 1 527 ? -17.766 -11.967 0.104 1.00 90.44 527 TYR A O 1
ATOM 4068 N N . TRP A 1 528 ? -16.359 -12.809 -1.433 1.00 89.62 528 TRP A N 1
ATOM 4069 C CA . TRP A 1 528 ? -15.952 -11.505 -1.963 1.00 89.62 528 TRP A CA 1
ATOM 4070 C C . TRP A 1 528 ? -17.115 -10.763 -2.624 1.00 89.62 528 TRP A C 1
ATOM 4072 O O . TRP A 1 528 ? -17.337 -9.588 -2.323 1.00 89.62 528 TRP A O 1
ATOM 4082 N N . ALA A 1 529 ? -17.916 -11.458 -3.436 1.00 88.19 529 ALA A N 1
ATOM 4083 C CA . ALA A 1 529 ? -19.131 -10.899 -4.027 1.00 88.19 529 ALA A CA 1
ATOM 4084 C C . ALA A 1 529 ? -20.132 -10.455 -2.946 1.00 88.19 529 ALA A C 1
ATOM 4086 O O . ALA A 1 529 ? -20.678 -9.353 -2.999 1.00 88.19 529 ALA A O 1
ATOM 4087 N N . GLY A 1 530 ? -20.324 -11.277 -1.910 1.00 87.19 530 GLY A N 1
ATOM 4088 C CA . GLY A 1 530 ? -21.159 -10.951 -0.759 1.00 87.19 530 GLY A CA 1
ATOM 4089 C C . GLY A 1 530 ? -20.648 -9.735 0.012 1.00 87.19 530 GLY A C 1
ATOM 4090 O O . GLY A 1 530 ? -21.451 -8.905 0.432 1.00 87.19 530 GLY A O 1
ATOM 4091 N N . ARG A 1 531 ? -19.328 -9.582 0.160 1.00 87.75 531 ARG A N 1
ATOM 4092 C CA . ARG A 1 531 ? -18.713 -8.448 0.861 1.00 87.75 531 ARG A CA 1
ATOM 4093 C C . ARG A 1 531 ? -18.836 -7.139 0.084 1.00 87.75 531 ARG A C 1
ATOM 4095 O O . ARG A 1 531 ? -19.087 -6.113 0.707 1.00 87.75 531 ARG A O 1
ATOM 4102 N N . LEU A 1 532 ? -18.721 -7.177 -1.245 1.00 84.44 532 LEU A N 1
ATOM 4103 C CA . LEU A 1 532 ? -18.987 -6.020 -2.108 1.00 84.44 532 LEU A CA 1
ATOM 4104 C C . LEU A 1 532 ? -20.470 -5.626 -2.099 1.00 84.44 532 LEU A C 1
ATOM 4106 O O . LEU A 1 532 ? -20.782 -4.438 -2.061 1.00 84.44 532 LEU A O 1
ATOM 4110 N N . ARG A 1 533 ? -21.380 -6.610 -2.081 1.00 81.44 533 ARG A N 1
ATOM 4111 C CA . ARG A 1 533 ? -22.837 -6.384 -2.067 1.00 81.44 533 ARG A CA 1
ATOM 4112 C C . ARG A 1 533 ? -23.368 -5.904 -0.714 1.00 81.44 533 ARG A C 1
ATOM 4114 O O . ARG A 1 533 ? -24.340 -5.159 -0.667 1.00 81.44 533 ARG A O 1
ATOM 4121 N N . ARG A 1 534 ? -22.777 -6.374 0.387 1.00 73.81 534 ARG A N 1
ATOM 4122 C CA . ARG A 1 534 ? -23.172 -6.038 1.768 1.00 73.81 534 ARG A CA 1
ATOM 4123 C C . ARG A 1 534 ? -22.301 -4.939 2.378 1.00 73.81 534 ARG A C 1
ATOM 4125 O O . ARG A 1 534 ? -22.280 -4.803 3.600 1.00 73.81 534 ARG A O 1
ATOM 4132 N N . LEU A 1 535 ? -21.544 -4.191 1.569 1.00 79.38 535 LEU A N 1
ATOM 4133 C CA . LEU A 1 535 ? -20.769 -3.054 2.059 1.00 79.38 535 LEU A CA 1
ATOM 4134 C C . LEU A 1 535 ? -21.736 -1.930 2.468 1.00 79.38 535 LEU A C 1
ATOM 4136 O O . LEU A 1 535 ? -22.012 -1.003 1.712 1.00 79.38 535 LEU A O 1
ATOM 4140 N N . GLU A 1 536 ? -22.297 -2.035 3.668 1.00 74.19 536 GLU A N 1
ATOM 4141 C CA . GLU A 1 536 ? -23.194 -1.030 4.225 1.00 74.19 536 GLU A CA 1
ATOM 4142 C C . GLU A 1 536 ? -22.387 0.191 4.664 1.00 74.19 536 GLU A C 1
ATOM 4144 O O . GLU A 1 536 ? -21.764 0.207 5.727 1.00 74.19 536 GLU A O 1
ATOM 4149 N N . LEU A 1 537 ? -22.405 1.233 3.837 1.00 84.81 537 LEU A N 1
ATOM 4150 C CA . LEU A 1 537 ? -21.880 2.550 4.185 1.00 84.81 537 LEU A CA 1
ATOM 4151 C C . LEU A 1 537 ? -22.937 3.284 5.025 1.00 84.81 537 LEU A C 1
ATOM 4153 O O . LEU A 1 537 ? -23.802 3.997 4.499 1.00 84.81 537 LEU A O 1
ATOM 4157 N N . ARG A 1 538 ? -22.903 3.045 6.339 1.00 82.06 538 ARG A N 1
ATOM 4158 C CA . ARG A 1 538 ? -23.975 3.407 7.280 1.00 82.06 538 ARG A CA 1
ATOM 4159 C C . ARG A 1 538 ? -24.058 4.913 7.487 1.00 82.06 538 ARG A C 1
ATOM 4161 O O . ARG A 1 538 ? -25.149 5.474 7.438 1.00 82.06 538 ARG A O 1
ATOM 4168 N N . SER A 1 539 ? -22.916 5.578 7.666 1.00 89.38 539 SER A N 1
ATOM 4169 C CA . SER A 1 539 ? -22.869 7.032 7.893 1.00 89.38 539 SER A CA 1
ATOM 4170 C C . SER A 1 539 ? -22.483 7.830 6.642 1.00 89.38 539 SER A C 1
ATOM 4172 O O . SER A 1 539 ? -21.752 7.344 5.781 1.00 89.38 539 SER A O 1
ATOM 4174 N N . GLY A 1 540 ? -22.908 9.098 6.564 1.00 90.56 540 GLY A N 1
ATOM 4175 C CA . GLY A 1 540 ? -22.500 10.006 5.481 1.00 90.56 540 GLY A CA 1
ATOM 4176 C C . GLY A 1 540 ? -20.978 10.177 5.378 1.00 90.56 540 GLY A C 1
ATOM 4177 O O . GLY A 1 540 ? -20.432 10.216 4.280 1.00 90.56 540 GLY A O 1
ATOM 4178 N N . TRP A 1 541 ? -20.274 10.168 6.514 1.00 90.25 541 TRP A N 1
ATOM 4179 C CA . TRP A 1 541 ? -18.809 10.215 6.551 1.00 90.25 541 TRP A CA 1
ATOM 4180 C C . TRP A 1 541 ? -18.152 8.941 6.016 1.00 90.25 541 TRP A C 1
ATOM 4182 O O . TRP A 1 541 ? -17.122 9.023 5.353 1.00 90.25 541 TRP A O 1
ATOM 4192 N N . GLU A 1 542 ? -18.737 7.766 6.268 1.00 93.00 542 GLU A N 1
ATOM 4193 C CA . GLU A 1 542 ? -18.270 6.513 5.659 1.00 93.00 542 GLU A CA 1
ATOM 4194 C C . GLU A 1 542 ? -18.449 6.536 4.146 1.00 93.00 542 GLU A C 1
ATOM 4196 O O . GLU A 1 542 ? -17.528 6.155 3.428 1.00 93.00 542 GLU A O 1
ATOM 4201 N N . ARG A 1 543 ? -19.597 7.033 3.667 1.00 94.38 543 ARG A N 1
ATOM 4202 C CA . ARG A 1 543 ? -19.874 7.188 2.234 1.00 94.38 543 ARG A CA 1
ATOM 4203 C C . ARG A 1 543 ? -18.869 8.123 1.572 1.00 94.38 543 ARG A C 1
ATOM 4205 O O . ARG A 1 543 ? -18.282 7.744 0.568 1.00 94.38 543 ARG A O 1
ATOM 4212 N N . ALA A 1 544 ? -18.624 9.294 2.159 1.00 94.94 544 ALA A N 1
ATOM 4213 C CA . ALA A 1 544 ? -17.677 10.270 1.626 1.00 94.94 544 ALA A CA 1
ATOM 4214 C C . ALA A 1 544 ? -16.231 9.745 1.618 1.00 94.94 544 ALA A C 1
ATOM 4216 O O . ALA A 1 544 ? -15.551 9.838 0.600 1.00 94.94 544 ALA A O 1
ATOM 4217 N N . ALA A 1 545 ? -15.766 9.144 2.719 1.00 96.38 545 ALA A N 1
ATOM 4218 C CA . ALA A 1 545 ? -14.407 8.605 2.797 1.00 96.38 545 ALA A CA 1
ATOM 4219 C C . ALA A 1 545 ? -14.199 7.411 1.851 1.00 96.38 545 ALA A C 1
ATOM 4221 O O . ALA A 1 545 ? -13.146 7.292 1.226 1.00 96.38 545 ALA A O 1
ATOM 4222 N N . PHE A 1 546 ? -15.206 6.543 1.710 1.00 96.19 546 PHE A N 1
ATOM 4223 C CA . PHE A 1 546 ? -15.160 5.450 0.743 1.00 96.19 546 PHE A CA 1
ATOM 4224 C C . PHE A 1 546 ? -15.199 5.967 -0.700 1.00 96.19 546 PHE A C 1
ATOM 4226 O O . PHE A 1 546 ? -14.424 5.498 -1.526 1.00 96.19 546 PHE A O 1
ATOM 4233 N N . ALA A 1 547 ? -16.032 6.968 -1.000 1.00 96.38 547 ALA A N 1
ATOM 4234 C CA . ALA A 1 547 ? -16.065 7.615 -2.311 1.00 96.38 547 ALA A CA 1
ATOM 4235 C C . ALA A 1 547 ? -14.715 8.246 -2.672 1.00 96.38 547 ALA A C 1
ATOM 4237 O O . ALA A 1 547 ? -14.257 8.074 -3.795 1.00 96.38 547 ALA A O 1
ATOM 4238 N N . LEU A 1 548 ? -14.056 8.912 -1.718 1.00 97.62 548 LEU A N 1
ATOM 4239 C CA . LEU A 1 548 ? -12.722 9.485 -1.907 1.00 97.62 548 LEU A CA 1
ATOM 4240 C C . LEU A 1 548 ? -11.676 8.406 -2.219 1.00 97.62 548 LEU A C 1
ATOM 4242 O O . LEU A 1 548 ? -10.884 8.567 -3.144 1.00 97.62 548 LEU A O 1
ATOM 4246 N N . LEU A 1 549 ? -11.695 7.285 -1.491 1.00 97.81 549 LEU A N 1
ATOM 4247 C CA . LEU A 1 549 ? -10.822 6.148 -1.788 1.00 97.81 549 LEU A CA 1
ATOM 4248 C C . LEU A 1 549 ? -11.082 5.599 -3.199 1.00 97.81 549 LEU A C 1
ATOM 4250 O O . LEU A 1 549 ? -10.140 5.381 -3.954 1.00 97.81 549 LEU A O 1
ATOM 4254 N N . VAL A 1 550 ? -12.349 5.400 -3.572 1.00 97.25 550 VAL A N 1
ATOM 4255 C CA . VAL A 1 550 ? -12.727 4.889 -4.899 1.00 97.25 550 VAL A CA 1
ATOM 4256 C C . VAL A 1 550 ? -12.343 5.868 -6.013 1.00 97.25 550 VAL A C 1
ATOM 4258 O O . VAL A 1 550 ? -11.857 5.425 -7.050 1.00 97.25 550 VAL A O 1
ATOM 4261 N N . PHE A 1 551 ? -12.497 7.177 -5.799 1.00 97.25 551 PHE A N 1
ATOM 4262 C CA . PHE A 1 551 ? -12.059 8.221 -6.728 1.00 97.25 551 PHE A CA 1
ATOM 4263 C C . PHE A 1 551 ? -10.562 8.102 -7.033 1.00 97.25 551 PHE A C 1
ATOM 4265 O O . PHE A 1 551 ? -10.164 8.031 -8.196 1.00 97.25 551 PHE A O 1
ATOM 4272 N N . LEU A 1 552 ? -9.737 8.003 -5.986 1.00 97.44 552 LEU A N 1
ATOM 4273 C CA . LEU A 1 552 ? -8.289 7.855 -6.125 1.00 97.44 552 LEU A CA 1
ATOM 4274 C C . LEU A 1 552 ? -7.923 6.525 -6.790 1.00 97.44 552 LEU A C 1
ATOM 4276 O O . LEU A 1 552 ? -7.085 6.502 -7.685 1.00 97.44 552 LEU A O 1
ATOM 4280 N N . LEU A 1 553 ? -8.569 5.419 -6.419 1.00 97.19 553 LEU A N 1
ATOM 4281 C CA . LEU A 1 553 ? -8.327 4.121 -7.055 1.00 97.19 553 LEU A CA 1
ATOM 4282 C C . LEU A 1 553 ? -8.689 4.120 -8.543 1.00 97.19 553 LEU A C 1
ATOM 4284 O O . LEU A 1 553 ? -7.954 3.549 -9.343 1.00 97.19 553 LEU A O 1
ATOM 4288 N N . ALA A 1 554 ? -9.782 4.782 -8.926 1.00 95.88 554 ALA A N 1
ATOM 4289 C CA . ALA A 1 554 ? -10.169 4.939 -10.323 1.00 95.88 554 ALA A CA 1
ATOM 4290 C C . ALA A 1 554 ? -9.174 5.825 -11.100 1.00 95.88 554 ALA A C 1
ATOM 4292 O O . ALA A 1 554 ? -8.867 5.521 -12.252 1.00 95.88 554 ALA A O 1
ATOM 4293 N N . ALA A 1 555 ? -8.610 6.859 -10.466 1.00 94.12 555 ALA A N 1
ATOM 4294 C CA . ALA A 1 555 ? -7.518 7.644 -11.043 1.00 94.12 555 ALA A CA 1
ATOM 4295 C C . ALA A 1 555 ? -6.271 6.780 -11.308 1.00 94.12 555 ALA A C 1
ATOM 4297 O O . ALA A 1 555 ? -5.749 6.782 -12.420 1.00 94.12 555 ALA A O 1
ATOM 4298 N N . HIS A 1 556 ? -5.839 5.973 -10.333 1.00 94.50 556 HIS A N 1
ATOM 4299 C CA . HIS A 1 556 ? -4.708 5.049 -10.505 1.00 94.50 556 HIS A CA 1
ATOM 4300 C C . HIS A 1 556 ? -4.984 3.988 -11.574 1.00 94.50 556 HIS A C 1
ATOM 4302 O O . HIS A 1 556 ? -4.108 3.671 -12.376 1.00 94.50 556 HIS A O 1
ATOM 4308 N N . TRP A 1 557 ? -6.213 3.471 -11.624 1.00 94.88 557 TRP A N 1
ATOM 4309 C CA . TRP A 1 557 ? -6.648 2.520 -12.641 1.00 94.88 557 TRP A CA 1
ATOM 4310 C C . TRP A 1 557 ? -6.531 3.096 -14.059 1.00 94.88 557 TRP A C 1
ATOM 4312 O O . TRP A 1 557 ? -5.971 2.432 -14.928 1.00 94.88 557 TRP A O 1
ATOM 4322 N N . LEU A 1 558 ? -6.960 4.345 -14.293 1.00 92.25 558 LEU A N 1
ATOM 4323 C CA . LEU A 1 558 ? -6.819 5.004 -15.601 1.00 92.25 558 LEU A CA 1
ATOM 4324 C C . LEU A 1 558 ? -5.356 5.121 -16.052 1.00 92.25 558 LEU A C 1
ATOM 4326 O O . LEU A 1 558 ? -5.069 4.982 -17.241 1.00 92.25 558 LEU A O 1
ATOM 4330 N N . VAL A 1 559 ? -4.431 5.351 -15.118 1.00 89.00 559 VAL A N 1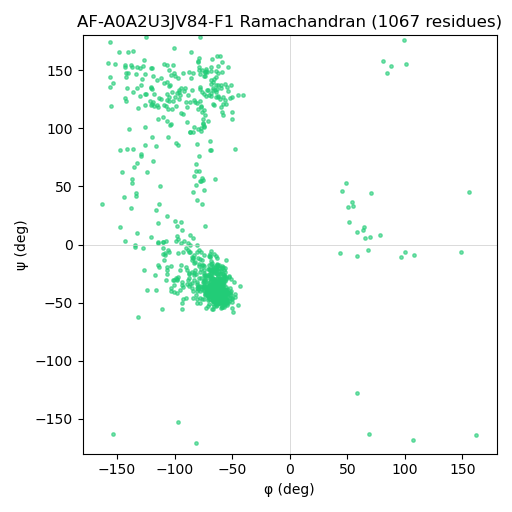
ATOM 4331 C CA . VAL A 1 559 ? -2.989 5.378 -15.410 1.00 89.00 559 VAL A CA 1
ATOM 4332 C C . VAL A 1 559 ? -2.476 3.964 -15.705 1.00 89.00 559 VAL A C 1
ATOM 4334 O O . VAL A 1 559 ? -1.742 3.767 -16.671 1.00 89.00 559 VAL A O 1
ATOM 4337 N N . GLY A 1 560 ? -2.920 2.959 -14.945 1.00 89.75 560 GLY A N 1
ATOM 4338 C CA . GLY A 1 560 ? -2.574 1.550 -15.166 1.00 89.75 560 GLY A CA 1
ATOM 4339 C C . GLY A 1 560 ? -2.991 1.009 -16.543 1.00 89.75 560 GLY A C 1
ATOM 4340 O O . GLY A 1 560 ? -2.349 0.091 -17.055 1.00 89.75 560 GLY A O 1
ATOM 4341 N N . LEU A 1 561 ? -4.007 1.606 -17.180 1.00 91.25 561 LEU A N 1
ATOM 4342 C CA . LEU A 1 561 ? -4.446 1.264 -18.542 1.00 91.25 561 LEU A CA 1
ATOM 4343 C C . LEU A 1 561 ? -3.542 1.810 -19.662 1.00 91.25 561 LEU A C 1
ATOM 4345 O O . LEU A 1 561 ? -3.691 1.380 -20.811 1.00 91.25 561 LEU A O 1
ATOM 4349 N N . LYS A 1 562 ? -2.630 2.746 -19.364 1.00 91.12 562 LYS A N 1
ATOM 4350 C CA . LYS A 1 562 ? -1.625 3.211 -20.333 1.00 91.12 562 LYS A CA 1
ATOM 4351 C C . LYS A 1 562 ? -0.618 2.085 -20.632 1.00 91.12 562 LYS A C 1
ATOM 4353 O O . LYS A 1 562 ? -0.393 1.258 -19.751 1.00 91.12 562 LYS A O 1
ATOM 4358 N N . PRO A 1 563 ? -0.040 2.016 -21.843 1.00 92.56 563 PRO A N 1
ATOM 4359 C CA . PRO A 1 563 ? 1.155 1.214 -22.110 1.00 92.56 563 PRO A CA 1
ATOM 4360 C C . PRO A 1 563 ? 2.301 1.542 -21.144 1.00 92.56 563 PRO A C 1
ATOM 4362 O O . PRO A 1 563 ? 2.396 2.662 -20.642 1.00 92.56 563 PRO A O 1
ATOM 4365 N N . GLU A 1 564 ? 3.175 0.572 -20.908 1.00 93.19 564 GLU A N 1
ATOM 4366 C CA . GLU A 1 564 ? 4.419 0.749 -20.169 1.00 93.19 564 GLU A CA 1
ATOM 4367 C C . GLU A 1 564 ? 5.415 1.586 -20.972 1.00 93.19 564 GLU A C 1
ATOM 4369 O O . GLU A 1 564 ? 5.702 1.282 -22.136 1.00 93.19 564 GLU A O 1
ATOM 4374 N N . THR A 1 565 ? 5.941 2.622 -20.322 1.00 91.25 565 THR A N 1
ATOM 4375 C CA . THR A 1 565 ? 6.892 3.581 -20.899 1.00 91.25 565 THR A CA 1
ATOM 4376 C C . THR A 1 565 ? 7.955 4.033 -19.893 1.00 91.25 565 THR A C 1
ATOM 4378 O O . THR A 1 565 ? 8.750 4.911 -20.209 1.00 91.25 565 THR A O 1
ATOM 4381 N N . SER A 1 566 ? 7.960 3.503 -18.664 1.00 90.00 566 SER A N 1
ATOM 4382 C CA . SER A 1 566 ? 8.962 3.879 -17.661 1.00 90.00 566 SER A CA 1
ATOM 4383 C C . SER A 1 566 ? 10.325 3.272 -17.983 1.00 90.00 566 SER A C 1
ATOM 4385 O O . SER A 1 566 ? 10.406 2.159 -18.500 1.00 90.00 566 SER A O 1
ATOM 4387 N N . ALA A 1 567 ? 11.398 3.978 -17.620 1.00 87.81 567 ALA A N 1
ATOM 4388 C CA . ALA A 1 567 ? 12.768 3.523 -17.853 1.00 87.81 567 ALA A CA 1
ATOM 4389 C C . ALA A 1 567 ? 13.044 2.149 -17.210 1.00 87.81 567 ALA A C 1
ATOM 4391 O O . ALA A 1 567 ? 13.396 1.206 -17.913 1.00 87.81 567 ALA A O 1
ATOM 4392 N N . ASP A 1 568 ? 12.788 1.989 -15.904 1.00 88.12 568 ASP A N 1
ATOM 4393 C CA . ASP A 1 568 ? 12.970 0.706 -15.198 1.00 88.12 568 ASP A CA 1
ATOM 4394 C C . ASP A 1 568 ? 12.035 -0.387 -15.760 1.00 88.12 568 ASP A C 1
ATOM 4396 O O . ASP A 1 568 ? 12.416 -1.557 -15.869 1.00 88.12 568 ASP A O 1
ATOM 4400 N N . GLY A 1 569 ? 10.821 -0.011 -16.182 1.00 92.19 569 GLY A N 1
ATOM 4401 C CA . GLY A 1 569 ? 9.880 -0.901 -16.857 1.00 92.19 569 GLY A CA 1
ATOM 4402 C C . GLY A 1 569 ? 10.445 -1.465 -18.158 1.00 92.19 569 GLY A C 1
ATOM 4403 O O . GLY A 1 569 ? 10.507 -2.682 -18.329 1.00 92.19 569 GLY A O 1
ATOM 4404 N N . LEU A 1 570 ? 10.891 -0.599 -19.065 1.00 94.44 570 LEU A N 1
ATOM 4405 C CA . LEU A 1 570 ? 11.406 -1.000 -20.375 1.00 94.44 570 LEU A CA 1
ATOM 4406 C C . LEU A 1 570 ? 12.802 -1.622 -20.316 1.00 94.44 570 LEU A C 1
ATOM 4408 O O . LEU A 1 570 ? 13.143 -2.429 -21.180 1.00 94.44 570 LEU A O 1
ATOM 4412 N N . ALA A 1 571 ? 13.598 -1.283 -19.307 1.00 93.25 571 ALA A N 1
ATOM 4413 C CA . ALA A 1 571 ? 14.918 -1.862 -19.123 1.00 93.25 571 ALA A CA 1
ATOM 4414 C C . ALA A 1 571 ? 14.875 -3.241 -18.454 1.00 93.25 571 ALA A C 1
ATOM 4416 O O . ALA A 1 571 ? 15.663 -4.108 -18.822 1.00 93.25 571 ALA A O 1
ATOM 4417 N N . MET A 1 572 ? 13.978 -3.456 -17.483 1.00 93.88 572 MET A N 1
ATOM 4418 C CA . MET A 1 572 ? 13.973 -4.657 -16.637 1.00 93.88 572 MET A CA 1
ATOM 4419 C C . MET A 1 572 ? 12.588 -5.298 -16.513 1.00 93.88 572 MET A C 1
ATOM 4421 O O . MET A 1 572 ? 12.415 -6.452 -16.913 1.00 93.88 572 MET A O 1
ATOM 4425 N N . HIS A 1 573 ? 11.611 -4.583 -15.947 1.00 95.62 573 HIS A N 1
ATOM 4426 C CA . HIS A 1 573 ? 10.401 -5.216 -15.400 1.00 95.62 573 HIS A CA 1
ATOM 4427 C C . HIS A 1 573 ? 9.425 -5.741 -16.462 1.00 95.62 573 HIS A C 1
ATOM 4429 O O . HIS A 1 573 ? 8.689 -6.696 -16.215 1.00 95.62 573 HIS A O 1
ATOM 4435 N N . LEU A 1 574 ? 9.431 -5.146 -17.656 1.00 96.50 574 LEU A N 1
ATOM 4436 C CA . LEU A 1 574 ? 8.757 -5.660 -18.848 1.00 96.50 574 LEU A CA 1
ATOM 4437 C C . LEU A 1 574 ? 9.701 -6.509 -19.709 1.00 96.50 574 LEU A C 1
ATOM 4439 O O . LEU A 1 574 ? 9.272 -7.508 -20.287 1.00 96.50 574 LEU A O 1
ATOM 4443 N N . ALA A 1 575 ? 10.985 -6.143 -19.764 1.00 95.69 575 ALA A N 1
ATOM 4444 C CA . ALA A 1 575 ? 11.988 -6.840 -20.564 1.00 95.69 575 ALA A CA 1
ATOM 4445 C C . ALA A 1 575 ? 12.154 -8.313 -20.159 1.00 95.69 575 ALA A C 1
ATOM 4447 O O . ALA A 1 575 ? 12.153 -9.189 -21.022 1.00 95.69 575 ALA A O 1
ATOM 4448 N N . ALA A 1 576 ? 12.226 -8.610 -18.858 1.00 95.75 576 ALA A N 1
ATOM 4449 C CA . ALA A 1 576 ? 12.358 -9.983 -18.373 1.00 95.75 576 ALA A CA 1
ATOM 4450 C C . ALA A 1 576 ? 11.150 -10.873 -18.752 1.00 95.75 576 ALA A C 1
ATOM 4452 O O . ALA A 1 576 ? 11.375 -11.925 -19.358 1.00 95.75 576 ALA A O 1
ATOM 4453 N N . PRO A 1 577 ? 9.883 -10.476 -18.502 1.00 97.06 577 PRO A N 1
ATOM 4454 C CA . PRO A 1 577 ? 8.716 -11.204 -19.001 1.00 97.06 577 PRO A CA 1
ATOM 4455 C C . PRO A 1 577 ? 8.704 -11.414 -20.520 1.00 97.06 577 PRO A C 1
ATOM 4457 O O . PRO A 1 577 ? 8.414 -12.521 -20.972 1.00 97.06 577 PRO A O 1
ATOM 4460 N N . MET A 1 578 ? 9.041 -10.383 -21.305 1.00 96.31 578 MET A N 1
ATOM 4461 C CA . MET A 1 578 ? 9.093 -10.474 -22.771 1.00 96.31 578 MET A CA 1
ATOM 4462 C C . MET A 1 578 ? 10.155 -11.472 -23.237 1.00 96.31 578 MET A C 1
ATOM 4464 O O . MET A 1 578 ? 9.883 -12.306 -24.099 1.00 96.31 578 MET A O 1
ATOM 4468 N N . ASN A 1 579 ? 11.335 -11.440 -22.618 1.00 95.44 579 ASN A N 1
ATOM 4469 C CA . ASN A 1 579 ? 12.419 -12.365 -22.913 1.00 95.44 579 ASN A CA 1
ATOM 4470 C C . ASN A 1 579 ? 12.036 -13.819 -22.604 1.00 95.44 579 ASN A C 1
ATOM 4472 O O . ASN A 1 579 ? 12.257 -14.697 -23.438 1.00 95.44 579 ASN A O 1
ATOM 4476 N N . ILE A 1 580 ? 11.409 -14.064 -21.447 1.00 96.94 580 ILE A N 1
ATOM 4477 C CA . ILE A 1 580 ? 10.920 -15.395 -21.059 1.00 96.94 580 ILE A CA 1
ATOM 4478 C C . ILE A 1 580 ? 9.813 -15.865 -22.005 1.00 96.94 580 ILE A C 1
ATOM 4480 O O . ILE A 1 580 ? 9.777 -17.041 -22.356 1.00 96.94 580 ILE A O 1
ATOM 4484 N N . ALA A 1 581 ? 8.917 -14.975 -22.434 1.00 96.38 581 ALA A N 1
ATOM 4485 C CA . ALA A 1 581 ? 7.859 -15.323 -23.377 1.00 96.38 581 ALA A CA 1
ATOM 4486 C C . ALA A 1 581 ? 8.408 -15.707 -24.757 1.00 96.38 581 ALA A C 1
ATOM 4488 O O . ALA A 1 581 ? 7.922 -16.674 -25.341 1.00 96.38 581 ALA A O 1
ATOM 4489 N N . ALA A 1 582 ? 9.431 -14.996 -25.239 1.00 93.81 582 ALA A N 1
ATOM 4490 C CA . ALA A 1 582 ? 10.069 -15.270 -26.524 1.00 93.81 582 ALA A CA 1
ATOM 4491 C C . ALA A 1 582 ? 10.931 -16.546 -26.508 1.00 93.81 582 ALA A C 1
ATOM 4493 O O . ALA A 1 582 ? 10.925 -17.301 -27.473 1.00 93.81 582 ALA A O 1
ATOM 4494 N N . ASN A 1 583 ? 11.649 -16.808 -25.410 1.00 94.12 583 ASN A N 1
ATOM 4495 C CA . ASN A 1 583 ? 12.667 -17.866 -25.347 1.00 94.12 583 ASN A CA 1
ATOM 4496 C C . ASN A 1 583 ? 12.280 -19.070 -24.472 1.00 94.12 583 ASN A C 1
ATOM 4498 O O . ASN A 1 583 ? 13.055 -20.015 -24.325 1.00 94.12 583 ASN A O 1
ATOM 4502 N N . HIS A 1 584 ? 11.122 -19.020 -23.811 1.00 96.56 584 HIS A N 1
ATOM 4503 C CA . HIS A 1 584 ? 10.665 -19.992 -22.803 1.00 96.56 584 HIS A CA 1
ATOM 4504 C C . HIS A 1 584 ? 11.601 -20.149 -21.587 1.00 96.56 584 HIS A C 1
ATOM 4506 O O . HIS A 1 584 ? 11.405 -21.041 -20.754 1.00 96.56 584 HIS A O 1
ATOM 4512 N N . ALA A 1 585 ? 12.590 -19.263 -21.457 1.00 96.75 585 ALA A N 1
ATOM 4513 C CA . ALA A 1 585 ? 13.550 -19.145 -20.368 1.00 96.75 585 ALA A CA 1
ATOM 4514 C C . ALA A 1 585 ? 14.124 -17.720 -20.339 1.00 96.75 585 ALA A C 1
ATOM 4516 O O . ALA A 1 585 ? 14.168 -17.043 -21.363 1.00 96.75 585 ALA A O 1
ATOM 4517 N N . LEU A 1 586 ? 14.620 -17.280 -19.184 1.00 95.25 586 LEU A N 1
ATOM 4518 C CA . LEU A 1 586 ? 15.398 -16.050 -19.069 1.00 95.25 586 LEU A CA 1
ATOM 4519 C C . LEU A 1 586 ? 16.810 -16.278 -19.617 1.00 95.25 586 LEU A C 1
ATOM 4521 O O . LEU A 1 586 ? 17.633 -16.941 -18.970 1.00 95.25 586 LEU A O 1
ATOM 4525 N N . THR A 1 587 ? 17.097 -15.694 -20.779 1.00 93.69 587 THR A N 1
ATOM 4526 C CA . THR A 1 587 ? 18.383 -15.849 -21.479 1.00 93.69 587 THR A CA 1
ATOM 4527 C C . THR A 1 587 ? 19.454 -14.877 -20.989 1.00 93.69 587 THR A C 1
ATOM 4529 O O . THR A 1 587 ? 20.643 -15.092 -21.227 1.00 93.69 587 THR A O 1
ATOM 4532 N N . TYR A 1 588 ? 19.074 -13.847 -20.229 1.00 93.25 588 TYR A N 1
ATOM 4533 C CA . TYR A 1 588 ? 20.010 -12.851 -19.715 1.00 93.25 588 TYR A CA 1
ATOM 4534 C C . TYR A 1 588 ? 21.056 -13.454 -18.765 1.00 93.25 588 TYR A C 1
ATOM 4536 O O . TYR A 1 588 ? 20.749 -14.127 -17.766 1.00 93.25 588 TYR A O 1
ATOM 4544 N N . GLN A 1 589 ? 22.320 -13.174 -19.086 1.00 91.62 589 GLN A N 1
ATOM 4545 C CA . GLN A 1 589 ? 23.493 -13.619 -18.341 1.00 91.62 589 GLN A CA 1
ATOM 4546 C C . GLN A 1 5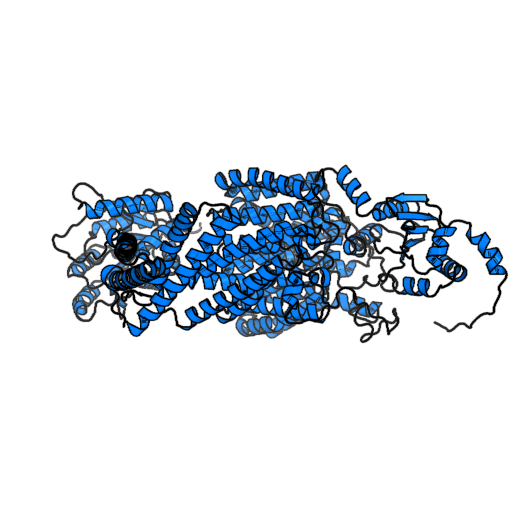89 ? 24.109 -12.455 -17.556 1.00 91.62 589 GLN A C 1
ATOM 4548 O O . GLN A 1 589 ? 24.250 -11.371 -18.121 1.00 91.62 589 GLN A O 1
ATOM 4553 N N . PRO A 1 590 ? 24.563 -12.668 -16.306 1.00 92.00 590 PRO A N 1
ATOM 4554 C CA . PRO A 1 590 ? 25.088 -11.592 -15.462 1.00 92.00 590 PRO A CA 1
ATOM 4555 C C . PRO A 1 590 ? 26.384 -10.968 -15.983 1.00 92.00 590 PRO A C 1
ATOM 4557 O O . PRO A 1 590 ? 26.637 -9.804 -15.713 1.00 92.00 590 PRO A O 1
ATOM 4560 N N . ALA A 1 591 ? 27.170 -11.701 -16.780 1.00 87.69 591 ALA A N 1
ATOM 4561 C CA . ALA A 1 591 ? 28.365 -11.166 -17.436 1.00 87.69 591 ALA A CA 1
ATOM 4562 C C . ALA A 1 591 ? 28.049 -10.092 -18.492 1.00 87.69 591 ALA A C 1
ATOM 4564 O O . ALA A 1 591 ? 28.933 -9.335 -18.878 1.00 87.69 591 ALA A O 1
ATOM 4565 N N . ARG A 1 592 ? 26.801 -10.046 -18.974 1.00 88.19 592 ARG A N 1
ATOM 4566 C CA . ARG A 1 592 ? 26.331 -9.047 -19.935 1.00 88.19 592 ARG A CA 1
ATOM 4567 C C . ARG A 1 592 ? 25.346 -8.092 -19.287 1.00 88.19 592 ARG A C 1
ATOM 4569 O O . ARG A 1 592 ? 25.586 -6.901 -19.297 1.00 88.19 592 ARG A O 1
ATOM 4576 N N . VAL A 1 593 ? 24.274 -8.610 -18.692 1.00 92.94 593 VAL A N 1
ATOM 4577 C CA . VAL A 1 593 ? 23.193 -7.825 -18.083 1.00 92.94 593 VAL A CA 1
ATOM 4578 C C . VAL A 1 593 ? 23.297 -7.908 -16.563 1.00 92.94 593 VAL A C 1
ATOM 4580 O O . VAL A 1 593 ? 22.951 -8.935 -15.964 1.00 92.94 593 VAL A O 1
ATOM 4583 N N . LEU A 1 594 ? 23.746 -6.820 -15.933 1.00 92.25 594 LEU A N 1
ATOM 4584 C CA . LEU A 1 594 ? 24.146 -6.815 -14.521 1.00 92.25 594 LEU A CA 1
ATOM 4585 C C . LEU A 1 594 ? 23.026 -7.228 -13.560 1.00 92.25 594 LEU A C 1
ATOM 4587 O O . LEU A 1 594 ? 23.244 -7.973 -12.607 1.00 92.25 594 LEU A O 1
ATOM 4591 N N . TRP A 1 595 ? 21.806 -6.758 -13.806 1.00 92.31 595 TRP A N 1
ATOM 4592 C CA . TRP A 1 595 ? 20.675 -6.983 -12.909 1.00 92.31 595 TRP A CA 1
ATOM 4593 C C . TRP A 1 595 ? 20.041 -8.375 -13.038 1.00 92.31 595 TRP A C 1
ATOM 4595 O O . TRP A 1 595 ? 19.180 -8.731 -12.240 1.00 92.31 595 TRP A O 1
ATOM 4605 N N . SER A 1 596 ? 20.485 -9.204 -13.989 1.00 93.44 596 SER A N 1
ATOM 4606 C CA . SER A 1 596 ? 19.847 -10.489 -14.330 1.00 93.44 596 SER A CA 1
ATOM 4607 C C . SER A 1 596 ? 19.845 -11.547 -13.215 1.00 93.44 596 SER A C 1
ATOM 4609 O O . SER A 1 596 ? 19.187 -12.580 -13.358 1.00 93.44 596 SER A O 1
ATOM 4611 N N . VAL A 1 597 ? 20.597 -11.341 -12.130 1.00 93.94 597 VAL A N 1
ATOM 4612 C CA . VAL A 1 597 ? 20.635 -12.213 -10.938 1.00 93.94 597 VAL A CA 1
ATOM 4613 C C . VAL A 1 597 ? 20.232 -11.491 -9.650 1.00 93.94 597 VAL A C 1
ATOM 4615 O O . VAL A 1 597 ? 20.345 -12.072 -8.571 1.00 93.94 597 VAL A O 1
ATOM 4618 N N . MET A 1 598 ? 19.767 -10.241 -9.738 1.00 93.81 598 MET A N 1
ATOM 4619 C CA . MET A 1 598 ? 19.233 -9.531 -8.578 1.00 93.81 598 MET A CA 1
ATOM 4620 C C . MET A 1 598 ? 17.978 -10.243 -8.033 1.00 93.81 598 MET A C 1
ATOM 4622 O O . MET A 1 598 ? 17.341 -11.033 -8.736 1.00 93.81 598 MET A O 1
ATOM 4626 N N . PRO A 1 599 ? 17.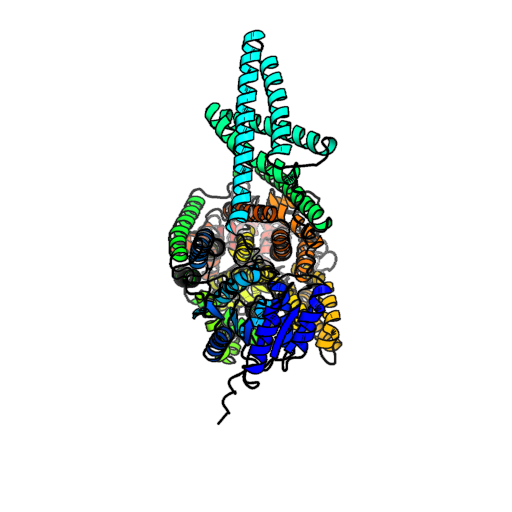572 -9.958 -6.784 1.00 94.88 599 PRO A N 1
ATOM 4627 C CA . PRO A 1 599 ? 16.240 -10.316 -6.312 1.00 94.88 599 PRO A CA 1
ATOM 4628 C C . PRO A 1 599 ? 15.154 -9.685 -7.192 1.00 94.88 599 PRO A C 1
ATOM 4630 O O . PRO A 1 599 ? 15.114 -8.468 -7.337 1.00 94.88 599 PRO A O 1
ATOM 4633 N N . MET A 1 600 ? 14.310 -10.539 -7.781 1.00 95.31 600 MET A N 1
ATOM 4634 C CA . MET A 1 600 ? 13.340 -10.209 -8.842 1.00 95.31 600 MET A CA 1
ATOM 4635 C C . MET A 1 600 ? 11.978 -10.891 -8.606 1.00 95.31 600 MET A C 1
ATOM 4637 O O . MET A 1 600 ? 11.266 -11.297 -9.521 1.00 95.31 600 MET A O 1
ATOM 4641 N N . GLY A 1 601 ? 11.606 -11.085 -7.339 1.00 96.31 601 GLY A N 1
ATOM 4642 C CA . GLY A 1 601 ? 10.392 -11.826 -6.976 1.00 96.31 601 GLY A CA 1
ATOM 4643 C C . GLY A 1 601 ? 9.093 -11.258 -7.566 1.00 96.31 601 GLY A C 1
ATOM 4644 O O . GLY A 1 601 ? 8.201 -12.025 -7.923 1.00 96.31 601 GLY A O 1
ATOM 4645 N N . ALA A 1 602 ? 8.986 -9.937 -7.723 1.00 97.12 602 ALA A N 1
ATOM 4646 C CA . ALA A 1 602 ? 7.827 -9.316 -8.364 1.00 97.12 602 ALA A CA 1
ATOM 4647 C C . ALA A 1 602 ? 7.814 -9.579 -9.880 1.00 97.12 602 ALA A C 1
ATOM 4649 O O . ALA A 1 602 ? 6.773 -9.950 -10.421 1.00 97.12 602 ALA A O 1
ATOM 4650 N N . ASP A 1 603 ? 8.971 -9.492 -10.541 1.00 97.56 603 ASP A N 1
ATOM 4651 C CA . ASP A 1 603 ? 9.139 -9.797 -11.968 1.00 97.56 603 ASP A CA 1
ATOM 4652 C C . ASP A 1 603 ? 8.768 -11.240 -12.300 1.00 97.56 603 ASP A C 1
ATOM 4654 O O . ASP A 1 603 ? 8.203 -11.517 -13.357 1.00 97.56 603 ASP A O 1
ATOM 4658 N N . TRP A 1 604 ? 9.021 -12.173 -11.381 1.00 97.81 604 TRP A N 1
ATOM 4659 C CA . TRP A 1 604 ? 8.580 -13.560 -11.515 1.00 97.81 604 TRP A CA 1
ATOM 4660 C C . TRP A 1 604 ? 7.059 -13.679 -11.525 1.00 97.81 604 TRP A C 1
ATOM 4662 O O . TRP A 1 604 ? 6.510 -14.385 -12.370 1.00 97.81 604 TRP A O 1
ATOM 4672 N N . ALA A 1 605 ? 6.362 -12.946 -10.656 1.00 98.19 605 ALA A N 1
ATOM 4673 C CA . ALA A 1 605 ? 4.904 -12.899 -10.688 1.00 98.19 605 ALA A CA 1
ATOM 4674 C C . ALA A 1 605 ? 4.387 -12.227 -11.973 1.00 98.19 605 ALA A C 1
ATOM 4676 O O . ALA A 1 605 ? 3.460 -12.746 -12.598 1.00 98.19 605 ALA A O 1
ATOM 4677 N N . TYR A 1 606 ? 5.014 -11.124 -12.403 1.00 98.44 606 TYR A N 1
ATOM 4678 C CA . TYR A 1 606 ? 4.697 -10.443 -13.663 1.00 98.44 606 TYR A CA 1
ATOM 4679 C C . TYR A 1 606 ? 4.896 -11.358 -14.872 1.00 98.44 606 TYR A C 1
ATOM 4681 O O . TYR A 1 606 ? 4.032 -11.402 -15.742 1.00 98.44 606 TYR A O 1
ATOM 4689 N N . SER A 1 607 ? 5.962 -12.155 -14.892 1.00 98.44 607 SER A N 1
ATOM 4690 C CA . SER A 1 607 ? 6.263 -13.097 -15.973 1.00 98.44 607 SER A CA 1
ATOM 4691 C C . SER A 1 607 ? 5.186 -14.173 -16.119 1.00 98.44 607 SER A C 1
ATOM 4693 O O . SER A 1 607 ? 4.763 -14.466 -17.234 1.00 98.44 607 SER A O 1
ATOM 4695 N N . ILE A 1 608 ? 4.675 -14.719 -15.009 1.00 98.50 608 ILE A N 1
ATOM 4696 C CA . ILE A 1 608 ? 3.610 -15.737 -15.043 1.00 98.50 608 ILE A CA 1
ATOM 4697 C C . ILE A 1 608 ? 2.337 -15.178 -15.688 1.00 98.50 608 ILE A C 1
ATOM 4699 O O . ILE A 1 608 ? 1.752 -15.819 -16.561 1.00 98.50 608 ILE A O 1
ATOM 4703 N N . VAL A 1 609 ? 1.893 -13.987 -15.275 1.00 98.31 609 VAL A N 1
ATOM 4704 C CA . VAL A 1 609 ? 0.677 -13.385 -15.849 1.00 98.31 609 VAL A CA 1
ATOM 4705 C C . VAL A 1 609 ? 0.909 -12.840 -17.257 1.00 98.31 609 VAL A C 1
ATOM 4707 O O . VAL A 1 609 ? -0.004 -12.907 -18.079 1.00 98.31 609 VAL A O 1
ATOM 4710 N N . TYR A 1 610 ? 2.123 -12.377 -17.571 1.00 98.50 610 TYR A N 1
ATOM 4711 C CA . TYR A 1 610 ? 2.508 -11.945 -18.914 1.00 98.50 610 TYR A CA 1
ATOM 4712 C C . TYR A 1 610 ? 2.405 -13.096 -19.919 1.00 98.50 610 TYR A C 1
ATOM 4714 O O . TYR A 1 610 ? 1.816 -12.920 -20.982 1.00 98.50 610 TYR A O 1
ATOM 4722 N N . LEU A 1 611 ? 2.878 -14.297 -19.565 1.00 98.25 611 LEU A N 1
ATOM 4723 C CA . LEU A 1 611 ? 2.763 -15.485 -20.422 1.00 98.25 611 LEU A CA 1
ATOM 4724 C C . LEU A 1 611 ? 1.307 -15.817 -20.795 1.00 98.25 611 LEU A C 1
ATOM 4726 O O . LEU A 1 611 ? 1.063 -16.412 -21.841 1.00 98.25 611 LEU A O 1
ATOM 4730 N N . LEU A 1 612 ? 0.336 -15.443 -19.956 1.00 98.00 612 LEU A N 1
ATOM 4731 C CA . LEU A 1 612 ? -1.082 -15.754 -20.156 1.00 98.00 612 LEU A CA 1
ATOM 4732 C C . LEU A 1 612 ? -1.890 -14.598 -20.761 1.00 98.00 612 LEU A C 1
ATOM 4734 O O . LEU A 1 612 ? -2.887 -14.852 -21.437 1.00 98.00 612 LEU A O 1
ATOM 4738 N N . GLY A 1 613 ? -1.502 -13.344 -20.519 1.00 96.69 613 GLY A N 1
ATOM 4739 C CA . GLY A 1 613 ? -2.290 -12.169 -20.913 1.00 96.69 613 GLY A CA 1
ATOM 4740 C C . GLY A 1 613 ? -1.489 -10.919 -21.281 1.00 96.69 613 GLY A C 1
ATOM 4741 O O . GLY A 1 613 ? -2.067 -9.835 -21.350 1.00 96.69 613 GLY A O 1
ATOM 4742 N N . GLY A 1 614 ? -0.185 -11.059 -21.519 1.00 96.75 614 GLY A N 1
ATOM 4743 C CA . GLY A 1 614 ? 0.704 -10.002 -21.998 1.00 96.75 614 GLY A CA 1
ATOM 4744 C C . GLY A 1 614 ? 0.966 -8.877 -20.994 1.00 96.75 614 GLY A C 1
ATOM 4745 O O . GLY A 1 614 ? 0.725 -8.994 -19.791 1.00 96.75 614 GLY A O 1
ATOM 4746 N N . GLU A 1 615 ? 1.461 -7.753 -21.512 1.00 95.81 615 GLU A N 1
ATOM 4747 C CA . GLU A 1 615 ? 1.873 -6.574 -20.734 1.00 95.81 615 GLU A CA 1
ATOM 4748 C C . GLU A 1 615 ? 0.770 -6.072 -19.793 1.00 95.81 615 GLU A C 1
ATOM 4750 O O . GLU A 1 615 ? 1.007 -5.827 -18.607 1.00 95.81 615 GLU A O 1
ATOM 4755 N N . TYR A 1 616 ? -0.462 -5.973 -20.294 1.00 96.00 616 TYR A N 1
ATOM 4756 C CA . TYR A 1 616 ? -1.576 -5.480 -19.492 1.00 96.00 616 TYR A CA 1
ATOM 4757 C C . TYR A 1 616 ? -1.934 -6.421 -18.338 1.00 96.00 616 TYR A C 1
ATOM 4759 O O . TYR A 1 616 ? -2.349 -5.929 -17.292 1.00 96.00 616 TYR A O 1
ATOM 4767 N N . ALA A 1 617 ? -1.721 -7.737 -18.454 1.00 97.56 617 ALA A N 1
ATOM 4768 C CA . ALA A 1 617 ? -1.929 -8.655 -17.331 1.00 97.56 617 ALA A CA 1
ATOM 4769 C C . ALA A 1 617 ? -0.929 -8.402 -16.188 1.00 97.56 617 ALA A C 1
ATOM 4771 O O . ALA A 1 617 ? -1.314 -8.434 -15.015 1.00 97.56 617 ALA A O 1
ATOM 4772 N N . ALA A 1 618 ? 0.331 -8.094 -16.518 1.00 97.62 618 ALA A N 1
ATOM 4773 C CA . ALA A 1 618 ? 1.348 -7.708 -15.538 1.00 97.62 618 ALA A CA 1
ATOM 4774 C C . ALA A 1 618 ? 0.997 -6.375 -14.858 1.00 97.62 618 ALA A C 1
ATOM 4776 O O . ALA A 1 618 ? 1.011 -6.281 -13.628 1.00 97.62 618 ALA A O 1
ATOM 4777 N N . ARG A 1 619 ? 0.571 -5.371 -15.635 1.00 96.38 619 ARG A N 1
ATOM 4778 C CA . ARG A 1 619 ? 0.144 -4.065 -15.098 1.00 96.38 619 ARG A CA 1
ATOM 4779 C C . ARG A 1 619 ? -1.103 -4.182 -14.214 1.00 96.38 619 ARG A C 1
ATOM 4781 O O . ARG A 1 619 ? -1.167 -3.575 -13.145 1.00 96.38 619 ARG A O 1
ATOM 4788 N N . MET A 1 620 ? -2.069 -5.018 -14.598 1.00 96.12 620 MET A N 1
ATOM 4789 C CA . MET A 1 620 ? -3.249 -5.303 -13.774 1.00 96.12 620 MET A CA 1
ATOM 4790 C C . MET A 1 620 ? -2.895 -6.078 -12.502 1.00 96.12 620 MET A C 1
ATOM 4792 O O . MET A 1 620 ? -3.503 -5.829 -11.460 1.00 96.12 620 MET A O 1
ATOM 4796 N N . LEU A 1 621 ? -1.901 -6.974 -12.543 1.00 97.75 621 LEU A N 1
ATOM 4797 C CA . LEU A 1 621 ? -1.396 -7.625 -11.334 1.00 97.75 621 LEU A CA 1
ATOM 4798 C C . LEU A 1 621 ? -0.756 -6.603 -10.387 1.00 97.75 621 LEU A C 1
ATOM 4800 O O . LEU A 1 621 ? -1.058 -6.631 -9.196 1.00 97.75 621 LEU A O 1
ATOM 4804 N N . ASN A 1 622 ? 0.046 -5.662 -10.896 1.00 97.75 622 ASN A N 1
ATOM 4805 C CA . ASN A 1 622 ? 0.605 -4.578 -10.082 1.00 97.75 622 ASN A CA 1
ATOM 4806 C C . ASN A 1 622 ? -0.503 -3.749 -9.392 1.00 97.75 622 ASN A C 1
ATOM 4808 O O . ASN A 1 622 ? -0.479 -3.548 -8.174 1.00 97.75 622 ASN A O 1
ATOM 4812 N N . PHE A 1 623 ? -1.548 -3.363 -10.134 1.00 97.50 623 PHE A N 1
ATOM 4813 C CA . PHE A 1 623 ? -2.718 -2.687 -9.559 1.00 97.50 623 PHE A CA 1
ATOM 4814 C C . PHE A 1 623 ? -3.456 -3.556 -8.521 1.00 97.50 623 PHE A C 1
ATOM 4816 O O . PHE A 1 623 ? -3.854 -3.067 -7.462 1.00 97.50 623 PHE A O 1
ATOM 4823 N N . ALA A 1 624 ? -3.598 -4.863 -8.761 1.00 97.50 624 ALA A N 1
ATOM 4824 C CA . ALA A 1 624 ? -4.184 -5.787 -7.789 1.00 97.50 624 ALA A CA 1
ATOM 4825 C C . ALA A 1 624 ? -3.357 -5.872 -6.491 1.00 97.50 624 ALA A C 1
ATOM 4827 O O . ALA A 1 624 ? -3.932 -5.989 -5.404 1.00 97.50 624 ALA A O 1
ATOM 4828 N N . MET A 1 625 ? -2.027 -5.751 -6.575 1.00 98.25 625 MET A N 1
ATOM 4829 C CA . MET A 1 625 ? -1.150 -5.694 -5.402 1.00 98.25 625 MET A CA 1
ATOM 4830 C C . MET A 1 625 ? -1.321 -4.394 -4.605 1.00 98.25 625 MET A C 1
ATOM 4832 O O . MET A 1 625 ? -1.334 -4.455 -3.374 1.00 98.25 625 MET A O 1
ATOM 4836 N N . LEU A 1 626 ? -1.566 -3.248 -5.259 1.00 98.19 626 LEU A N 1
ATOM 4837 C CA . LEU A 1 626 ? -1.977 -2.017 -4.565 1.00 98.19 626 LEU A CA 1
ATOM 4838 C C . LEU A 1 626 ? -3.283 -2.233 -3.783 1.00 98.19 626 LEU A C 1
ATOM 4840 O O . LE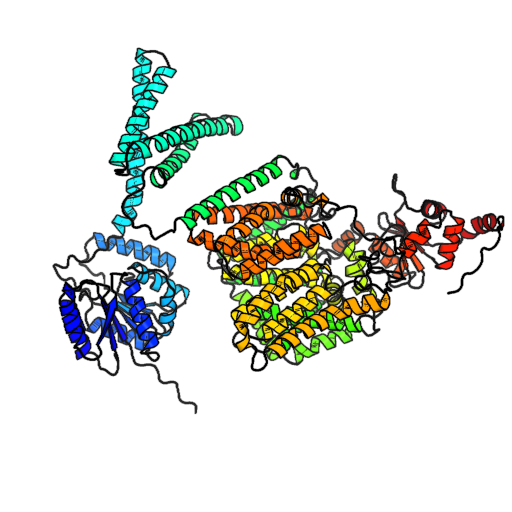U A 1 626 ? -3.356 -1.902 -2.597 1.00 98.19 626 LEU A O 1
ATOM 4844 N N . LEU A 1 627 ? -4.306 -2.823 -4.414 1.00 97.62 627 LEU A N 1
ATOM 4845 C CA . LEU A 1 627 ? -5.588 -3.109 -3.754 1.00 97.62 627 LEU A CA 1
ATOM 4846 C C . LEU A 1 627 ? -5.414 -4.044 -2.547 1.00 97.62 627 LEU A C 1
ATOM 4848 O O . LEU A 1 627 ? -6.008 -3.812 -1.492 1.00 97.62 627 LEU A O 1
ATOM 4852 N N . MET A 1 628 ? -4.573 -5.073 -2.682 1.00 97.62 628 MET A N 1
ATOM 4853 C CA . MET A 1 628 ? -4.220 -6.003 -1.604 1.00 97.62 628 MET A CA 1
ATOM 4854 C C . MET A 1 628 ? -3.518 -5.276 -0.446 1.00 97.62 628 MET A C 1
ATOM 4856 O O . MET A 1 628 ? -3.904 -5.443 0.714 1.00 97.62 628 MET A O 1
ATOM 4860 N N . GLY A 1 629 ? -2.533 -4.426 -0.754 1.00 98.06 629 GLY A N 1
ATOM 4861 C CA . GLY A 1 629 ? -1.817 -3.605 0.224 1.00 98.06 629 GLY A CA 1
ATOM 4862 C C . GLY A 1 629 ? -2.749 -2.653 0.976 1.00 98.06 629 GLY A C 1
ATOM 4863 O O . GLY A 1 629 ? -2.750 -2.634 2.207 1.00 98.06 629 GLY A O 1
ATOM 4864 N N . LEU A 1 630 ? -3.622 -1.936 0.265 1.00 98.19 630 LEU A N 1
ATOM 4865 C CA . LEU A 1 630 ? -4.626 -1.053 0.865 1.00 98.19 630 LEU A CA 1
ATOM 4866 C C . LEU A 1 630 ? -5.640 -1.814 1.725 1.00 98.19 630 LEU A C 1
ATOM 4868 O O . LEU A 1 630 ? -6.024 -1.329 2.790 1.00 98.19 630 LEU A O 1
ATOM 4872 N N . ALA A 1 631 ? -6.056 -3.013 1.311 1.00 97.38 631 ALA A N 1
ATOM 4873 C CA . ALA A 1 631 ? -6.942 -3.860 2.105 1.00 97.38 631 ALA A CA 1
ATOM 4874 C C . ALA A 1 631 ? -6.267 -4.347 3.401 1.00 97.38 631 ALA A C 1
ATOM 4876 O O . ALA A 1 631 ? -6.923 -4.390 4.446 1.00 97.38 631 ALA A O 1
ATOM 4877 N N . LEU A 1 632 ? -4.965 -4.658 3.361 1.00 97.94 632 LEU A N 1
ATOM 4878 C CA . LEU A 1 632 ? -4.168 -5.001 4.544 1.00 97.94 632 LEU A CA 1
ATOM 4879 C C . LEU A 1 632 ? -3.981 -3.800 5.473 1.00 97.94 632 LEU A C 1
ATOM 4881 O O . LEU A 1 632 ? -4.206 -3.929 6.677 1.00 97.94 632 LEU A O 1
ATOM 4885 N N . VAL A 1 633 ? -3.651 -2.624 4.929 1.00 97.38 633 VAL A N 1
ATOM 4886 C CA . VAL A 1 633 ? -3.585 -1.369 5.697 1.00 97.38 633 VAL A CA 1
ATOM 4887 C C . VAL A 1 633 ? -4.932 -1.090 6.354 1.00 97.38 633 VAL A C 1
ATOM 4889 O O . VAL A 1 633 ? -4.982 -0.876 7.564 1.00 97.38 633 VAL A O 1
ATOM 4892 N N . TYR A 1 634 ? -6.032 -1.164 5.600 1.00 96.94 634 TYR A N 1
ATOM 4893 C CA . TYR A 1 634 ? -7.385 -0.986 6.124 1.00 96.94 634 TYR A CA 1
ATOM 4894 C C . TYR A 1 634 ? -7.679 -1.975 7.259 1.00 96.94 634 TYR A C 1
ATOM 4896 O O . TYR A 1 634 ? -8.118 -1.566 8.335 1.00 96.94 634 TYR A O 1
ATOM 4904 N N . ALA A 1 635 ? -7.402 -3.267 7.063 1.00 95.25 635 ALA A N 1
ATOM 4905 C CA . ALA A 1 635 ? -7.599 -4.287 8.090 1.00 95.25 635 ALA A CA 1
ATOM 4906 C C . ALA A 1 635 ? -6.762 -4.008 9.352 1.00 95.25 635 ALA A C 1
ATOM 4908 O O . ALA A 1 635 ? -7.265 -4.173 10.466 1.00 95.25 635 ALA A O 1
ATOM 4909 N N . ALA A 1 636 ? -5.525 -3.534 9.187 1.00 95.19 636 ALA A N 1
ATOM 4910 C CA . ALA A 1 636 ? -4.644 -3.172 10.288 1.00 95.19 636 ALA A CA 1
ATOM 4911 C C . ALA A 1 636 ? -5.182 -1.960 11.064 1.00 95.19 636 ALA A C 1
ATOM 4913 O O . ALA A 1 636 ? -5.418 -2.063 12.267 1.00 95.19 636 ALA A O 1
ATOM 4914 N N . VAL A 1 637 ? -5.452 -0.831 10.399 1.00 95.88 637 VAL A N 1
ATOM 4915 C CA . VAL A 1 637 ? -5.887 0.412 11.070 1.00 95.88 637 VAL A CA 1
ATOM 4916 C C . VAL A 1 637 ? -7.268 0.278 11.720 1.00 95.88 637 VAL A C 1
ATOM 4918 O O . VAL A 1 637 ? -7.532 0.879 12.768 1.00 95.88 637 VAL A O 1
ATOM 4921 N N . ARG A 1 638 ? -8.151 -0.561 11.160 1.00 93.50 638 ARG A N 1
ATOM 4922 C CA . ARG A 1 638 ? -9.512 -0.796 11.681 1.00 93.50 638 ARG A CA 1
ATOM 4923 C C . ARG A 1 638 ? -9.561 -1.442 13.061 1.00 93.50 638 ARG A C 1
ATOM 4925 O O . ARG A 1 638 ? -10.629 -1.437 13.673 1.00 93.50 638 ARG A O 1
ATOM 4932 N N . ARG A 1 639 ? -8.427 -1.920 13.579 1.00 91.31 639 ARG A N 1
ATOM 4933 C CA . ARG A 1 639 ? -8.273 -2.349 14.977 1.00 91.31 639 ARG A CA 1
ATOM 4934 C C . ARG A 1 639 ? -8.471 -1.208 15.982 1.00 91.31 639 ARG A C 1
ATOM 4936 O O . ARG A 1 639 ? -8.768 -1.483 17.142 1.00 91.31 639 ARG A O 1
ATOM 4943 N N . TRP A 1 640 ? -8.310 0.049 15.557 1.00 90.81 640 TRP A N 1
ATOM 4944 C CA . TRP A 1 640 ? -8.388 1.222 16.438 1.00 90.81 640 TRP A CA 1
ATOM 4945 C C . TRP A 1 640 ? -9.419 2.260 15.998 1.00 90.81 640 TRP A C 1
ATOM 4947 O O . TRP A 1 640 ? -10.100 2.842 16.839 1.00 90.81 640 TRP A O 1
ATOM 4957 N N . VAL A 1 641 ? -9.549 2.509 14.693 1.00 94.25 641 VAL A N 1
ATOM 4958 C CA . VAL A 1 641 ? -10.383 3.607 14.170 1.00 94.25 641 VAL A CA 1
ATOM 4959 C C . VAL A 1 641 ? -11.637 3.095 13.479 1.00 94.25 641 VAL A C 1
ATOM 4961 O O . VAL A 1 641 ? -11.638 1.978 12.982 1.00 94.25 641 VAL A O 1
ATOM 4964 N N . SER A 1 642 ? -12.696 3.909 13.401 1.00 94.44 642 SER A N 1
ATOM 4965 C CA . SER A 1 642 ? -13.956 3.599 12.691 1.00 94.44 642 SER A CA 1
ATOM 4966 C C . SER A 1 642 ? -13.770 3.352 11.180 1.00 94.44 642 SER A C 1
ATOM 4968 O O . SER A 1 642 ? -12.775 3.824 10.628 1.00 94.44 642 SER A O 1
ATOM 4970 N N . PRO A 1 643 ? -14.735 2.711 10.479 1.00 93.81 643 PRO A N 1
ATOM 4971 C CA . PRO A 1 643 ? -14.666 2.488 9.030 1.00 93.81 643 PRO A CA 1
ATOM 4972 C C . PRO A 1 643 ? -14.343 3.742 8.213 1.00 93.81 643 PRO A C 1
ATOM 4974 O O . PRO A 1 643 ? -13.438 3.685 7.389 1.00 93.81 643 PRO A O 1
ATOM 4977 N N . ALA A 1 644 ? -14.997 4.877 8.498 1.00 95.12 644 ALA A N 1
ATOM 4978 C CA . ALA A 1 644 ? -14.759 6.142 7.791 1.00 95.12 644 ALA A CA 1
ATOM 4979 C C . ALA A 1 644 ? -13.287 6.578 7.836 1.00 95.12 644 ALA A C 1
ATOM 4981 O O . ALA A 1 644 ? -12.681 6.859 6.811 1.00 95.12 644 ALA A O 1
ATOM 4982 N N . VAL A 1 645 ? -12.692 6.580 9.030 1.00 96.69 645 VAL A N 1
ATOM 4983 C CA . VAL A 1 645 ? -11.282 6.948 9.224 1.00 96.69 645 VAL A CA 1
ATOM 4984 C C . VAL A 1 645 ? -10.358 5.907 8.596 1.00 96.69 645 VAL A C 1
ATOM 4986 O O . VAL A 1 645 ? -9.340 6.271 8.027 1.00 96.69 645 VAL A O 1
ATOM 4989 N N . GLY A 1 646 ? -10.721 4.621 8.642 1.00 96.94 646 GLY A N 1
ATOM 4990 C CA . GLY A 1 646 ? -9.974 3.575 7.944 1.00 96.94 646 GLY A CA 1
ATOM 4991 C C . GLY A 1 646 ? -9.918 3.808 6.432 1.00 96.94 646 GLY A C 1
ATOM 4992 O O . GLY A 1 646 ? -8.845 3.698 5.844 1.00 96.94 646 GLY A O 1
ATOM 4993 N N . PHE A 1 647 ? -11.043 4.184 5.812 1.00 97.44 647 PHE A N 1
ATOM 4994 C CA . PHE A 1 647 ? -11.077 4.554 4.394 1.00 97.44 647 PHE A CA 1
ATOM 4995 C C . PHE A 1 647 ? -10.306 5.844 4.115 1.00 97.44 647 PHE A C 1
ATOM 4997 O O . PHE A 1 647 ? -9.585 5.891 3.129 1.00 97.44 647 PHE A O 1
ATOM 5004 N N . LEU A 1 648 ? -10.389 6.849 4.993 1.00 97.94 648 LEU A N 1
ATOM 5005 C CA . LEU A 1 648 ? -9.624 8.092 4.855 1.00 97.94 648 LEU A CA 1
ATOM 5006 C C . LEU A 1 648 ? -8.109 7.853 4.930 1.00 97.94 648 LEU A C 1
ATOM 5008 O O . LEU A 1 648 ? -7.371 8.419 4.137 1.00 97.94 648 LEU A O 1
ATOM 5012 N N . LEU A 1 649 ? -7.636 6.999 5.842 1.00 97.94 649 LEU A N 1
ATOM 5013 C CA . LEU A 1 649 ? -6.214 6.652 5.934 1.00 97.94 649 LEU A CA 1
ATOM 5014 C C . LEU A 1 649 ? -5.749 5.905 4.679 1.00 97.94 649 LEU A C 1
ATOM 5016 O O . LEU A 1 649 ? -4.719 6.258 4.110 1.00 97.94 649 LEU A O 1
ATOM 5020 N N . ALA A 1 650 ? -6.536 4.937 4.200 1.00 98.12 650 ALA A N 1
ATOM 5021 C CA . ALA A 1 650 ? -6.260 4.252 2.939 1.00 98.12 650 ALA A CA 1
ATOM 5022 C C . ALA A 1 650 ? -6.250 5.228 1.745 1.00 98.12 650 ALA A C 1
ATOM 5024 O O . ALA A 1 650 ? -5.353 5.162 0.911 1.00 98.12 650 ALA A O 1
ATOM 5025 N N . ALA A 1 651 ? -7.198 6.170 1.699 1.00 98.31 651 ALA A N 1
ATOM 5026 C CA . ALA A 1 651 ? -7.258 7.220 0.687 1.00 98.31 651 ALA A CA 1
ATOM 5027 C C . ALA A 1 651 ? -6.045 8.156 0.770 1.00 98.31 651 ALA A C 1
ATOM 5029 O O . ALA A 1 651 ? -5.469 8.488 -0.255 1.00 98.31 651 ALA A O 1
ATOM 5030 N N . SER A 1 652 ? -5.601 8.528 1.973 1.00 97.94 652 SER A N 1
ATOM 5031 C CA . SER A 1 652 ? -4.426 9.387 2.157 1.00 97.94 652 SER A CA 1
ATOM 5032 C C . SER A 1 652 ? -3.141 8.726 1.663 1.00 97.94 652 SER A C 1
ATOM 5034 O O . SER A 1 652 ? -2.313 9.397 1.055 1.00 97.94 652 SER A O 1
ATOM 5036 N N . PHE A 1 653 ? -3.000 7.404 1.848 1.00 98.00 653 PHE A N 1
ATOM 5037 C CA . PHE A 1 653 ? -1.895 6.657 1.248 1.00 98.00 653 PHE A CA 1
ATOM 5038 C C . PHE A 1 653 ? -2.033 6.658 -0.264 1.00 98.00 653 PHE A C 1
ATOM 5040 O O . PHE A 1 653 ? -1.118 7.122 -0.928 1.00 98.00 653 PHE A O 1
ATOM 5047 N N . ALA A 1 654 ? -3.193 6.247 -0.790 1.00 97.94 654 ALA A N 1
ATOM 5048 C CA . ALA A 1 654 ? -3.442 6.189 -2.227 1.00 97.94 654 ALA A CA 1
ATOM 5049 C C . ALA A 1 654 ? -3.282 7.549 -2.927 1.00 97.94 654 ALA A C 1
ATOM 5051 O O . ALA A 1 654 ? -2.928 7.576 -4.092 1.00 97.94 654 ALA A O 1
ATOM 5052 N N . ALA A 1 655 ? -3.521 8.673 -2.251 1.00 97.69 655 ALA A N 1
ATOM 5053 C CA . ALA A 1 655 ? -3.313 10.001 -2.825 1.00 97.69 655 ALA A CA 1
ATOM 5054 C C . ALA A 1 655 ? -1.838 10.404 -2.918 1.00 97.69 655 ALA A C 1
ATOM 5056 O O . ALA A 1 655 ? -1.530 11.349 -3.632 1.00 97.69 655 ALA A O 1
ATOM 5057 N N . THR A 1 656 ? -0.936 9.740 -2.193 1.00 96.88 656 THR A N 1
ATOM 5058 C CA . THR A 1 656 ? 0.488 10.094 -2.174 1.00 96.88 656 THR A CA 1
ATOM 5059 C C . THR A 1 656 ? 1.070 9.984 -3.588 1.00 96.88 656 THR A C 1
ATOM 5061 O O . THR A 1 656 ? 0.985 8.897 -4.163 1.00 96.88 656 THR A O 1
ATOM 5064 N N . PRO A 1 657 ? 1.700 11.037 -4.144 1.00 95.12 657 PRO A N 1
ATOM 5065 C CA . PRO A 1 657 ? 2.109 11.045 -5.550 1.00 95.12 657 PRO A CA 1
ATOM 5066 C C . PRO A 1 657 ? 2.965 9.849 -5.969 1.00 95.12 657 PRO A C 1
ATOM 5068 O O . PRO A 1 657 ? 2.683 9.235 -6.993 1.00 95.12 657 PRO A O 1
ATOM 5071 N N . VAL A 1 658 ? 3.933 9.416 -5.153 1.00 94.38 658 VAL A N 1
ATOM 5072 C CA . VAL A 1 658 ? 4.759 8.228 -5.457 1.00 94.38 658 VAL A CA 1
ATOM 5073 C C . VAL A 1 658 ? 3.945 6.955 -5.775 1.00 94.38 658 VAL A C 1
ATOM 5075 O O . VAL A 1 658 ? 4.398 6.121 -6.560 1.00 94.38 658 VAL A O 1
ATOM 5078 N N . VAL A 1 659 ? 2.725 6.806 -5.234 1.00 95.44 659 VAL A N 1
ATOM 5079 C CA . VAL A 1 659 ? 1.823 5.679 -5.548 1.00 95.44 659 VAL A CA 1
ATOM 5080 C C . VAL A 1 659 ? 1.422 5.690 -7.021 1.00 95.44 659 VAL A C 1
ATOM 5082 O O . VAL A 1 659 ? 1.309 4.617 -7.620 1.00 95.44 659 VAL A O 1
ATOM 5085 N N . GLN A 1 660 ? 1.257 6.867 -7.631 1.00 92.44 660 GLN A N 1
ATOM 5086 C CA . GLN A 1 660 ? 0.908 6.981 -9.044 1.00 92.44 660 GLN A CA 1
ATOM 5087 C C . GLN A 1 660 ? 2.028 6.467 -9.941 1.00 92.44 660 GLN A C 1
ATOM 5089 O O . GLN A 1 660 ? 1.733 5.693 -10.847 1.00 92.44 660 GLN A O 1
ATOM 5094 N N . LEU A 1 661 ? 3.289 6.826 -9.676 1.00 90.00 661 LEU A N 1
ATOM 5095 C CA . LEU A 1 661 ? 4.432 6.296 -10.430 1.00 90.00 661 LEU A CA 1
ATOM 5096 C C . LEU A 1 661 ? 4.487 4.771 -10.317 1.00 90.00 661 LEU A C 1
ATOM 5098 O O . LEU A 1 661 ? 4.500 4.066 -11.325 1.00 90.00 661 LEU A O 1
ATOM 5102 N N . VAL A 1 662 ? 4.481 4.273 -9.077 1.00 93.12 662 VAL A N 1
ATOM 5103 C CA . VAL A 1 662 ? 4.653 2.845 -8.782 1.00 93.12 662 VAL A CA 1
ATOM 5104 C C . VAL A 1 662 ? 3.520 2.000 -9.363 1.00 93.12 662 VAL A C 1
ATOM 5106 O O . VAL A 1 662 ? 3.730 0.852 -9.739 1.00 93.12 662 VAL A O 1
ATOM 5109 N N . THR A 1 663 ? 2.308 2.545 -9.425 1.00 93.06 663 THR A N 1
ATOM 5110 C CA . THR A 1 663 ? 1.129 1.837 -9.945 1.00 93.06 663 THR A CA 1
ATOM 5111 C C . THR A 1 663 ? 0.959 2.022 -11.450 1.00 93.06 663 THR A C 1
ATOM 5113 O O . THR A 1 663 ? 0.484 1.121 -12.139 1.00 93.06 663 THR A O 1
ATOM 5116 N N . GLY A 1 664 ? 1.333 3.193 -11.960 1.00 88.75 664 GLY A N 1
ATOM 5117 C CA . GLY A 1 664 ? 1.270 3.560 -13.370 1.00 88.75 664 GLY A CA 1
ATOM 5118 C C . GLY A 1 664 ? 2.383 2.960 -14.224 1.00 88.75 664 GLY A C 1
ATOM 5119 O O . GLY A 1 664 ? 2.331 3.082 -15.446 1.00 88.75 664 GLY A O 1
ATOM 5120 N N . SER A 1 665 ? 3.351 2.297 -13.601 1.00 90.44 665 SER A N 1
ATOM 5121 C CA . SER A 1 665 ? 4.461 1.598 -14.249 1.00 90.44 665 SER A CA 1
ATOM 5122 C C . SER A 1 665 ? 4.672 0.231 -13.593 1.00 90.44 665 SER A C 1
ATOM 5124 O O . SER A 1 665 ? 4.140 -0.025 -12.515 1.00 90.44 665 SER A O 1
ATOM 5126 N N . LEU A 1 666 ? 5.449 -0.661 -14.201 1.00 93.12 666 LEU A N 1
ATOM 5127 C CA . LEU A 1 666 ? 5.762 -2.001 -13.677 1.00 93.12 666 LEU A CA 1
ATOM 5128 C C . LEU A 1 666 ? 6.802 -2.003 -12.544 1.00 93.12 666 LEU A C 1
ATOM 5130 O O . LEU A 1 666 ? 7.579 -2.939 -12.388 1.00 93.12 666 LEU A O 1
ATOM 5134 N N . PHE A 1 667 ? 6.775 -0.974 -11.704 1.00 93.75 667 PHE A N 1
ATOM 5135 C CA . PHE A 1 667 ? 7.533 -0.936 -10.464 1.00 93.75 667 PHE A CA 1
ATOM 5136 C C . PHE A 1 667 ? 7.106 -2.047 -9.500 1.00 93.75 667 PHE A C 1
ATOM 5138 O O . PHE A 1 667 ? 5.975 -2.542 -9.513 1.00 93.75 667 PHE A O 1
ATOM 5145 N N . VAL A 1 668 ? 8.030 -2.454 -8.633 1.00 95.00 668 VAL A N 1
ATOM 5146 C CA . VAL A 1 668 ? 7.861 -3.618 -7.745 1.00 95.00 668 VAL A CA 1
ATOM 5147 C C . VAL A 1 668 ? 7.386 -3.230 -6.343 1.00 95.00 668 VAL A C 1
ATOM 5149 O O . VAL A 1 668 ? 7.070 -4.094 -5.523 1.00 95.00 668 VAL A O 1
ATOM 5152 N N . GLU A 1 669 ? 7.325 -1.935 -6.036 1.00 96.25 669 GLU A N 1
ATOM 5153 C CA . GLU A 1 669 ? 7.066 -1.399 -4.698 1.00 96.25 669 GLU A CA 1
ATOM 5154 C C . GLU A 1 669 ? 5.666 -1.755 -4.169 1.00 96.25 669 GLU A C 1
ATOM 5156 O O . GLU A 1 669 ? 5.540 -2.066 -2.985 1.00 96.25 669 GLU A O 1
ATOM 5161 N N . ASN A 1 670 ? 4.631 -1.805 -5.017 1.00 97.69 670 ASN A N 1
ATOM 5162 C CA . ASN A 1 670 ? 3.297 -2.293 -4.628 1.00 97.69 670 ASN A CA 1
ATOM 5163 C C . ASN A 1 670 ? 3.332 -3.763 -4.199 1.00 97.69 670 ASN A C 1
ATOM 5165 O O . ASN A 1 670 ? 2.759 -4.132 -3.169 1.00 97.69 670 ASN A O 1
ATOM 5169 N N . PHE A 1 671 ? 4.019 -4.599 -4.982 1.00 98.06 671 PHE A N 1
ATOM 5170 C CA . PHE A 1 671 ? 4.181 -6.018 -4.688 1.00 98.06 671 PHE A CA 1
ATOM 5171 C C . PHE A 1 671 ? 4.933 -6.209 -3.366 1.00 98.06 671 PHE A C 1
ATOM 5173 O O . PHE A 1 671 ? 4.452 -6.906 -2.468 1.00 98.06 671 PHE A O 1
ATOM 5180 N N . LEU A 1 672 ? 6.075 -5.532 -3.210 1.00 97.94 672 LEU A N 1
ATOM 5181 C CA . LEU A 1 672 ? 6.889 -5.596 -2.001 1.00 97.94 672 LEU A CA 1
ATOM 5182 C C . LEU A 1 672 ? 6.118 -5.111 -0.765 1.00 97.94 672 LEU A C 1
ATOM 5184 O O . LEU A 1 672 ? 6.108 -5.804 0.255 1.00 97.94 672 LEU A O 1
ATOM 5188 N N . ALA A 1 673 ? 5.440 -3.964 -0.853 1.00 98.25 673 ALA A N 1
ATOM 5189 C CA . ALA A 1 673 ? 4.673 -3.416 0.260 1.00 98.25 673 ALA A CA 1
ATOM 5190 C C . ALA A 1 673 ? 3.559 -4.371 0.698 1.00 98.25 673 ALA A C 1
ATOM 5192 O O . ALA A 1 673 ? 3.393 -4.602 1.895 1.00 98.25 673 ALA A O 1
ATOM 5193 N N . ALA A 1 674 ? 2.832 -4.983 -0.241 1.00 98.56 674 ALA A N 1
ATOM 5194 C CA . ALA A 1 674 ? 1.803 -5.966 0.082 1.00 98.56 674 ALA A CA 1
ATOM 5195 C C . ALA A 1 674 ? 2.383 -7.211 0.779 1.00 98.56 674 ALA A C 1
ATOM 5197 O O . ALA A 1 674 ? 1.817 -7.658 1.778 1.00 98.56 674 ALA A O 1
ATOM 5198 N N . ILE A 1 675 ? 3.525 -7.740 0.319 1.00 98.69 675 ILE A N 1
ATOM 5199 C CA . ILE A 1 675 ? 4.193 -8.884 0.963 1.00 98.69 675 ILE A CA 1
ATOM 5200 C C . ILE A 1 675 ? 4.686 -8.519 2.372 1.00 98.69 675 ILE A C 1
ATOM 5202 O O . ILE A 1 675 ? 4.438 -9.280 3.307 1.00 98.69 675 ILE A O 1
ATOM 5206 N N . VAL A 1 676 ? 5.307 -7.349 2.566 1.00 98.56 676 VAL A N 1
ATOM 5207 C CA . VAL A 1 676 ? 5.782 -6.890 3.888 1.00 98.56 676 VAL A CA 1
ATOM 5208 C C . VAL A 1 676 ? 4.615 -6.602 4.842 1.00 98.56 676 VAL A C 1
ATOM 5210 O O . VAL A 1 676 ? 4.662 -6.978 6.015 1.00 98.56 676 VAL A O 1
ATOM 5213 N N . LEU A 1 677 ? 3.527 -5.998 4.359 1.00 98.50 677 LEU A N 1
ATOM 5214 C CA . LEU A 1 677 ? 2.302 -5.816 5.143 1.00 98.50 677 LEU A CA 1
ATOM 5215 C C . LEU A 1 677 ? 1.667 -7.163 5.507 1.00 98.50 677 LEU A C 1
ATOM 5217 O O . LEU A 1 677 ? 1.199 -7.332 6.634 1.00 98.50 677 LEU A O 1
ATOM 5221 N N . GLY A 1 678 ? 1.673 -8.133 4.589 1.00 98.31 678 GLY A N 1
ATOM 5222 C CA . GLY A 1 678 ? 1.213 -9.500 4.834 1.00 98.31 678 GLY A CA 1
ATOM 5223 C C . GLY A 1 678 ? 2.068 -10.220 5.877 1.00 98.31 678 GLY A C 1
ATOM 5224 O O . GLY A 1 678 ? 1.524 -10.842 6.789 1.00 98.31 678 GLY A O 1
ATOM 5225 N N . PHE A 1 679 ? 3.391 -10.070 5.793 1.00 98.56 679 PHE A N 1
ATOM 5226 C CA . PHE A 1 679 ? 4.362 -10.550 6.776 1.00 98.56 679 PHE A CA 1
ATOM 5227 C C . PHE A 1 679 ? 4.079 -9.982 8.174 1.00 98.56 679 PHE A C 1
ATOM 5229 O O . PHE A 1 679 ? 3.913 -10.741 9.130 1.00 98.56 679 PHE A O 1
ATOM 5236 N N . MET A 1 680 ? 3.924 -8.661 8.289 1.00 98.06 680 MET A N 1
ATOM 5237 C CA . MET A 1 680 ? 3.600 -8.012 9.564 1.00 98.06 680 MET A CA 1
ATOM 5238 C C . MET A 1 680 ? 2.236 -8.428 10.102 1.00 98.06 680 MET A C 1
ATOM 5240 O O . MET A 1 680 ? 2.079 -8.698 11.293 1.00 98.06 680 MET A O 1
ATOM 5244 N N . THR A 1 681 ? 1.258 -8.556 9.213 1.00 97.56 681 THR A N 1
ATOM 5245 C CA . THR A 1 681 ? -0.071 -9.052 9.557 1.00 97.56 681 THR A CA 1
ATOM 5246 C C . THR A 1 681 ? -0.011 -10.479 10.099 1.00 97.56 681 THR A C 1
ATOM 5248 O O . THR A 1 681 ? -0.673 -10.769 11.094 1.00 97.56 681 THR A O 1
ATOM 5251 N N . ALA A 1 682 ? 0.817 -11.352 9.520 1.00 97.50 682 ALA A N 1
ATOM 5252 C CA . ALA A 1 682 ? 1.028 -12.711 10.010 1.00 97.50 682 ALA A CA 1
ATOM 5253 C C . ALA A 1 682 ? 1.681 -12.732 11.404 1.00 97.50 682 ALA A C 1
ATOM 5255 O O . ALA A 1 682 ? 1.220 -13.477 12.270 1.00 97.50 682 ALA A O 1
ATOM 5256 N N . ILE A 1 683 ? 2.666 -11.862 11.672 1.00 97.25 683 ILE A N 1
ATOM 5257 C CA . ILE A 1 683 ? 3.234 -11.691 13.025 1.00 97.25 683 ILE A CA 1
ATOM 5258 C C . ILE A 1 683 ? 2.151 -11.246 14.013 1.00 97.25 683 ILE A C 1
ATOM 5260 O O . ILE A 1 683 ? 2.050 -11.797 15.110 1.00 97.25 683 ILE A O 1
ATOM 5264 N N . TRP A 1 684 ? 1.308 -10.278 13.642 1.00 95.50 684 TRP A N 1
ATOM 5265 C CA . TRP A 1 684 ? 0.242 -9.812 14.531 1.00 95.50 684 TRP A CA 1
ATOM 5266 C C . TRP A 1 684 ? -0.824 -10.880 14.776 1.00 95.50 684 TRP A C 1
ATOM 5268 O O . TRP A 1 684 ? -1.260 -11.036 15.913 1.00 95.50 684 TRP A O 1
ATOM 5278 N N . LEU A 1 685 ? -1.221 -11.633 13.746 1.00 93.88 685 LEU A N 1
ATOM 5279 C CA . LEU A 1 685 ? -2.144 -12.761 13.889 1.00 93.88 685 LEU A CA 1
ATOM 5280 C C . LEU A 1 685 ? -1.553 -13.854 14.783 1.00 93.88 685 LEU A C 1
ATOM 5282 O O . LEU A 1 685 ? -2.270 -14.412 15.611 1.00 93.88 685 LEU A O 1
ATOM 5286 N N . PHE A 1 686 ? -0.251 -14.133 14.674 1.00 95.12 686 PHE A N 1
ATOM 5287 C CA . PHE A 1 686 ? 0.435 -15.040 15.592 1.00 95.12 686 PHE A CA 1
ATOM 5288 C C . PHE A 1 686 ? 0.416 -14.507 17.031 1.00 95.12 686 PHE A C 1
ATOM 5290 O O . PHE A 1 686 ? 0.048 -15.239 17.943 1.00 95.12 686 PHE A O 1
ATOM 5297 N N . GLY A 1 687 ? 0.716 -13.224 17.244 1.00 93.19 687 GLY A N 1
ATOM 5298 C CA . GLY A 1 687 ? 0.649 -12.598 18.570 1.00 93.19 687 GLY A CA 1
ATOM 5299 C C . GLY A 1 687 ? -0.757 -12.600 19.189 1.00 93.19 687 GLY A C 1
ATOM 5300 O O . GLY A 1 687 ? -0.892 -12.701 20.413 1.00 93.19 687 GLY A O 1
ATOM 5301 N N . GLU A 1 688 ? -1.802 -12.535 18.359 1.00 91.00 688 GLU A N 1
ATOM 5302 C CA . GLU A 1 688 ? -3.212 -12.572 18.772 1.00 91.00 688 GLU A CA 1
ATOM 5303 C C . GLU A 1 688 ? -3.721 -13.994 19.052 1.00 91.00 688 GLU A C 1
ATOM 5305 O O . GLU A 1 688 ? -4.466 -14.193 20.009 1.00 91.00 688 GLU A O 1
ATOM 5310 N N . THR A 1 689 ? -3.323 -14.981 18.246 1.00 91.12 689 THR A N 1
ATOM 5311 C CA . THR A 1 689 ? -3.904 -16.340 18.280 1.00 91.12 689 THR A CA 1
ATOM 5312 C C . THR A 1 689 ? -2.994 -17.399 18.904 1.00 91.12 689 THR A C 1
ATOM 5314 O O . THR A 1 689 ? -3.481 -18.415 19.389 1.00 91.12 689 THR A O 1
ATOM 5317 N N . GLY A 1 690 ? -1.675 -17.195 18.880 1.00 91.50 690 GLY A N 1
ATOM 5318 C CA . GLY A 1 690 ? -0.671 -18.186 19.275 1.00 91.50 690 GLY A CA 1
ATOM 5319 C C . GLY A 1 690 ? -0.533 -19.374 18.317 1.00 91.50 690 GLY A C 1
ATOM 5320 O O . GLY A 1 690 ? 0.183 -20.326 18.619 1.00 91.50 690 GLY A O 1
ATOM 5321 N N . GLU A 1 691 ? -1.204 -19.362 17.161 1.00 91.81 691 GLU A N 1
ATOM 5322 C CA . GLU A 1 691 ? -1.205 -20.506 16.251 1.00 91.81 691 GLU A CA 1
ATOM 5323 C C . GLU A 1 691 ? 0.067 -20.566 15.392 1.00 91.81 691 GLU A C 1
ATOM 5325 O O . GLU A 1 691 ? 0.334 -19.679 14.576 1.00 91.81 691 GLU A O 1
ATOM 5330 N N . LYS A 1 692 ? 0.810 -21.678 15.480 1.00 93.44 692 LYS A N 1
ATOM 5331 C CA . LYS A 1 692 ? 2.081 -21.885 14.755 1.00 93.44 692 LYS A CA 1
ATOM 5332 C C . LYS A 1 692 ? 2.015 -21.645 13.238 1.00 93.44 692 LYS A C 1
ATOM 5334 O O . LYS A 1 692 ? 3.020 -21.276 12.641 1.00 93.44 692 LYS A O 1
ATOM 5339 N N . ARG A 1 693 ? 0.853 -21.824 12.596 1.00 94.12 693 ARG A N 1
ATOM 5340 C CA . ARG A 1 693 ? 0.696 -21.584 11.149 1.00 94.12 693 ARG A CA 1
ATOM 5341 C C . ARG A 1 693 ? 0.954 -20.128 10.759 1.00 94.12 693 ARG A C 1
ATOM 5343 O O . ARG A 1 693 ? 1.487 -19.890 9.684 1.00 94.12 693 ARG A O 1
ATOM 5350 N N . PHE A 1 694 ? 0.633 -19.167 11.628 1.00 95.81 694 PHE A N 1
ATOM 5351 C CA . PHE A 1 694 ? 0.885 -17.751 11.353 1.00 95.81 694 PHE A CA 1
ATOM 5352 C C . PHE A 1 694 ? 2.359 -17.383 11.539 1.00 95.81 694 PHE A C 1
ATOM 5354 O O . PHE A 1 694 ? 2.858 -16.525 10.820 1.00 95.81 694 PHE A O 1
ATOM 5361 N N . LEU A 1 695 ? 3.079 -18.089 12.419 1.00 96.81 695 LEU A N 1
ATOM 5362 C CA . LEU A 1 695 ? 4.537 -17.987 12.508 1.00 96.81 695 LEU A CA 1
ATOM 5363 C C . LEU A 1 695 ? 5.210 -18.504 11.226 1.00 96.81 695 LEU A C 1
ATOM 5365 O O . LEU A 1 695 ? 6.076 -17.832 10.673 1.00 96.81 695 LEU A O 1
ATOM 5369 N N . LEU A 1 696 ? 4.779 -19.664 10.717 1.00 97.25 696 LEU A N 1
ATOM 5370 C CA . LEU A 1 696 ? 5.284 -20.210 9.450 1.00 97.25 696 LEU A CA 1
ATOM 5371 C C . LEU A 1 696 ? 4.926 -19.313 8.255 1.00 97.25 696 LEU A C 1
ATOM 5373 O O . LEU A 1 696 ? 5.760 -19.084 7.384 1.00 97.25 696 LEU A O 1
ATOM 5377 N N . LEU A 1 697 ? 3.715 -18.752 8.239 1.00 98.06 697 LEU A N 1
ATOM 5378 C CA . LEU A 1 697 ? 3.292 -17.775 7.236 1.00 98.06 697 LEU A CA 1
ATOM 5379 C C . LEU A 1 697 ? 4.163 -16.513 7.267 1.00 98.06 697 LEU A C 1
ATOM 5381 O O . LEU A 1 697 ? 4.583 -16.041 6.213 1.00 98.06 697 LEU A O 1
ATOM 5385 N N . ALA A 1 698 ? 4.460 -15.985 8.458 1.00 98.38 698 ALA A N 1
ATOM 5386 C CA . ALA A 1 698 ? 5.357 -14.845 8.609 1.00 98.38 698 ALA A CA 1
ATOM 5387 C C . ALA A 1 698 ? 6.760 -15.176 8.078 1.00 98.38 698 ALA A C 1
ATOM 5389 O O . ALA A 1 698 ? 7.307 -14.415 7.287 1.00 98.38 698 ALA A O 1
ATOM 5390 N N . ALA A 1 699 ? 7.319 -16.335 8.431 1.00 98.44 699 ALA A N 1
ATOM 5391 C CA . ALA A 1 699 ? 8.609 -16.773 7.904 1.00 98.44 699 ALA A CA 1
ATOM 5392 C C . ALA A 1 699 ? 8.628 -16.857 6.368 1.00 98.44 699 ALA A C 1
ATOM 5394 O O . ALA A 1 699 ? 9.548 -16.341 5.734 1.00 98.44 699 ALA A O 1
ATOM 5395 N N . PHE A 1 700 ? 7.592 -17.448 5.768 1.00 98.69 700 PHE A N 1
ATOM 5396 C CA . PHE A 1 700 ? 7.484 -17.590 4.317 1.00 98.69 700 PHE A CA 1
ATOM 5397 C C . PHE A 1 700 ? 7.363 -16.238 3.598 1.00 98.69 700 PHE A C 1
ATOM 5399 O O . PHE A 1 700 ? 8.080 -15.981 2.629 1.00 98.69 700 PHE A O 1
ATOM 5406 N N . LEU A 1 701 ? 6.484 -15.349 4.075 1.00 98.69 701 LEU A N 1
ATOM 5407 C CA . LEU A 1 701 ? 6.308 -14.017 3.485 1.00 98.69 701 LEU A CA 1
ATOM 5408 C C . LEU A 1 701 ? 7.537 -13.127 3.707 1.00 98.69 701 LEU A C 1
ATOM 5410 O O . LEU A 1 701 ? 7.910 -12.386 2.804 1.00 98.69 701 LEU A O 1
ATOM 5414 N N . GLY A 1 702 ? 8.204 -13.238 4.860 1.00 98.44 702 GLY A N 1
ATOM 5415 C CA . GLY A 1 702 ? 9.481 -12.573 5.116 1.00 98.44 702 GLY A CA 1
ATOM 5416 C C . GLY A 1 702 ? 10.565 -13.033 4.138 1.00 98.44 702 GLY A C 1
ATOM 5417 O O . GLY A 1 702 ? 11.233 -12.200 3.528 1.00 98.44 702 GLY A O 1
ATOM 5418 N N . GLY A 1 703 ? 10.678 -14.344 3.903 1.00 98.38 703 GLY A N 1
ATOM 5419 C CA . GLY A 1 703 ? 11.590 -14.886 2.895 1.00 98.38 703 GLY A CA 1
ATOM 5420 C C . GLY A 1 703 ? 11.245 -14.426 1.473 1.00 98.38 703 GLY A C 1
ATOM 5421 O O . GLY A 1 703 ? 12.130 -14.020 0.724 1.00 98.38 703 GLY A O 1
ATOM 5422 N N . THR A 1 704 ? 9.951 -14.391 1.134 1.00 98.62 704 THR A N 1
ATOM 5423 C CA . THR A 1 704 ? 9.457 -13.889 -0.162 1.00 98.62 704 THR A CA 1
ATOM 5424 C C . THR A 1 704 ? 9.795 -12.408 -0.353 1.00 98.62 704 THR A C 1
ATOM 5426 O O . THR A 1 704 ? 10.198 -12.010 -1.443 1.00 98.62 704 THR A O 1
ATOM 5429 N N . ALA A 1 705 ? 9.675 -11.582 0.694 1.00 98.31 705 ALA A N 1
ATOM 5430 C CA . ALA A 1 705 ? 10.025 -10.163 0.639 1.00 98.31 705 ALA A CA 1
ATOM 5431 C C . ALA A 1 705 ? 11.509 -9.975 0.291 1.00 98.31 705 ALA A C 1
ATOM 5433 O O . ALA A 1 705 ? 11.842 -9.214 -0.617 1.00 98.31 705 ALA A O 1
ATOM 5434 N N . VAL A 1 706 ? 12.389 -10.723 0.962 1.00 97.81 706 VAL A N 1
ATOM 5435 C CA . VAL A 1 706 ? 13.842 -10.692 0.734 1.00 97.81 706 VAL A CA 1
ATOM 5436 C C . VAL A 1 706 ? 14.193 -11.180 -0.676 1.00 97.81 706 VAL A C 1
ATOM 5438 O O . VAL A 1 706 ? 14.956 -10.521 -1.375 1.00 97.81 706 VAL A O 1
ATOM 5441 N N . ALA A 1 707 ? 13.555 -12.252 -1.153 1.00 97.19 707 ALA A N 1
ATOM 5442 C CA . ALA A 1 707 ? 13.701 -12.722 -2.535 1.00 97.19 707 ALA A CA 1
ATOM 5443 C C . ALA A 1 707 ? 13.118 -11.754 -3.588 1.00 97.19 707 ALA A C 1
ATOM 5445 O O . ALA A 1 707 ? 13.463 -11.844 -4.767 1.00 97.19 707 ALA A O 1
ATOM 5446 N N . THR A 1 708 ? 12.244 -10.828 -3.180 1.00 96.44 708 THR A N 1
ATOM 5447 C CA . THR A 1 708 ? 11.648 -9.815 -4.061 1.00 96.44 708 THR A CA 1
ATOM 5448 C C . THR A 1 708 ? 12.585 -8.645 -4.299 1.00 96.44 708 THR A C 1
ATOM 5450 O O . THR A 1 708 ? 12.724 -8.217 -5.437 1.00 96.44 708 THR A O 1
ATOM 5453 N N . LYS A 1 709 ? 13.198 -8.105 -3.241 1.00 93.69 709 LYS A N 1
ATOM 5454 C CA . LYS A 1 709 ? 14.081 -6.937 -3.333 1.00 93.69 709 LYS A CA 1
ATOM 5455 C C . LYS A 1 709 ? 15.048 -6.920 -2.159 1.00 93.69 709 LYS A C 1
ATOM 5457 O O . LYS A 1 709 ? 14.623 -7.054 -1.015 1.00 93.69 709 LYS A O 1
ATOM 5462 N N . TYR A 1 710 ? 16.328 -6.650 -2.416 1.00 89.88 710 TYR A N 1
ATOM 5463 C CA . TYR A 1 710 ? 17.361 -6.619 -1.370 1.00 89.88 710 TYR A CA 1
ATOM 5464 C C . TYR A 1 710 ? 17.013 -5.693 -0.189 1.00 89.88 710 TYR A C 1
ATOM 5466 O O . TYR A 1 710 ? 17.155 -6.090 0.968 1.00 89.88 710 TYR A O 1
ATOM 5474 N N . GLY A 1 711 ? 16.456 -4.506 -0.460 1.00 89.06 711 GLY A N 1
ATOM 5475 C CA . GLY A 1 711 ? 16.036 -3.558 0.581 1.00 89.06 711 GLY A CA 1
ATOM 5476 C C . GLY A 1 711 ? 14.987 -4.107 1.561 1.00 89.06 711 GLY A C 1
ATOM 5477 O O . GLY A 1 711 ? 14.858 -3.600 2.674 1.00 89.06 711 GLY A O 1
ATOM 5478 N N . ALA A 1 712 ? 14.276 -5.183 1.208 1.00 94.56 712 ALA A N 1
ATOM 5479 C CA . ALA A 1 712 ? 13.302 -5.826 2.084 1.00 94.56 712 ALA A CA 1
ATOM 5480 C C . ALA A 1 712 ? 13.928 -6.480 3.327 1.00 94.56 712 ALA A C 1
ATOM 5482 O O . ALA A 1 712 ? 13.248 -6.638 4.345 1.00 94.56 712 ALA A O 1
ATOM 5483 N N . LEU A 1 713 ? 15.219 -6.832 3.262 1.00 94.31 713 LEU A N 1
ATOM 5484 C CA . LEU A 1 713 ? 15.963 -7.428 4.374 1.00 94.31 713 LEU A CA 1
ATOM 5485 C C . LEU A 1 713 ? 15.891 -6.563 5.636 1.00 94.31 713 LEU A C 1
ATOM 5487 O O . LEU A 1 713 ? 15.747 -7.093 6.736 1.00 94.31 713 LEU A O 1
ATOM 5491 N N . VAL A 1 714 ? 15.903 -5.239 5.472 1.00 93.19 714 VAL A N 1
ATOM 5492 C CA . VAL A 1 714 ? 15.805 -4.279 6.576 1.00 93.19 714 VAL A CA 1
ATOM 5493 C C . VAL A 1 714 ? 14.517 -4.488 7.379 1.00 93.19 714 VAL A C 1
ATOM 5495 O O . VAL A 1 714 ? 14.559 -4.579 8.606 1.00 93.19 714 VAL A O 1
ATOM 5498 N N . PHE A 1 715 ? 13.371 -4.636 6.707 1.00 95.44 715 PHE A N 1
ATOM 5499 C CA . PHE A 1 715 ? 12.084 -4.838 7.378 1.00 95.44 715 PHE A CA 1
ATOM 5500 C C . PHE A 1 715 ? 12.011 -6.186 8.100 1.00 95.44 715 PHE A C 1
ATOM 5502 O O . PHE A 1 715 ? 11.469 -6.259 9.203 1.00 95.44 715 PHE A O 1
ATOM 5509 N N . VAL A 1 716 ? 12.578 -7.243 7.510 1.00 95.88 716 VAL A N 1
ATOM 5510 C CA . VAL A 1 716 ? 12.618 -8.572 8.137 1.00 95.88 716 VAL A CA 1
ATOM 5511 C C . VAL A 1 716 ? 13.494 -8.553 9.387 1.00 95.88 716 VAL A C 1
ATOM 5513 O O . VAL A 1 716 ? 13.046 -9.010 10.436 1.00 95.88 716 VAL A O 1
ATOM 5516 N N . VAL A 1 717 ? 14.694 -7.968 9.317 1.00 93.69 717 VAL A N 1
ATOM 5517 C CA . VAL A 1 717 ? 15.616 -7.864 10.461 1.00 93.69 717 VAL A CA 1
ATOM 5518 C C . VAL A 1 717 ? 14.992 -7.068 11.609 1.00 93.69 717 VAL A C 1
ATOM 5520 O O . VAL A 1 717 ? 15.001 -7.529 12.750 1.00 93.69 717 VAL A O 1
ATOM 5523 N N . LEU A 1 718 ? 14.375 -5.918 11.317 1.00 91.12 718 LEU A N 1
ATOM 5524 C CA . LEU A 1 718 ? 13.704 -5.095 12.331 1.00 91.12 718 LEU A CA 1
ATOM 5525 C C . LEU A 1 718 ? 12.482 -5.782 12.965 1.00 91.12 718 LEU A C 1
ATOM 5527 O O . LEU A 1 718 ? 12.089 -5.432 14.078 1.00 91.12 718 LEU A O 1
ATOM 5531 N N . ALA A 1 719 ? 11.883 -6.768 12.293 1.00 92.94 719 ALA A N 1
ATOM 5532 C CA . ALA A 1 719 ? 10.763 -7.542 12.821 1.00 92.94 719 ALA A CA 1
ATOM 5533 C C . ALA A 1 719 ? 11.178 -8.682 13.762 1.00 92.94 719 ALA A C 1
ATOM 5535 O O . ALA A 1 719 ? 10.359 -9.108 14.581 1.00 92.94 719 ALA A O 1
ATOM 5536 N N . ILE A 1 720 ? 12.425 -9.167 13.681 1.00 89.56 720 ILE A N 1
ATOM 5537 C CA . ILE A 1 720 ? 12.910 -10.317 14.466 1.00 89.56 720 ILE A CA 1
ATOM 5538 C C . ILE A 1 720 ? 12.684 -10.130 15.976 1.00 89.56 720 ILE A C 1
ATOM 5540 O O . ILE A 1 720 ? 12.112 -11.040 16.581 1.00 89.56 720 ILE A O 1
ATOM 5544 N N . PRO A 1 721 ? 13.029 -8.988 16.611 1.00 88.50 721 PRO A N 1
ATOM 5545 C CA . PRO A 1 721 ? 12.796 -8.806 18.046 1.00 88.50 721 PRO A CA 1
ATOM 5546 C C . PRO A 1 721 ? 11.320 -8.950 18.440 1.00 88.50 721 PRO A C 1
ATOM 5548 O O . PRO A 1 721 ? 11.003 -9.551 19.466 1.00 88.50 721 PRO A O 1
ATOM 5551 N N . PHE A 1 722 ? 10.400 -8.458 17.602 1.00 89.38 722 PHE A N 1
ATOM 5552 C CA . PHE A 1 722 ? 8.960 -8.581 17.838 1.00 89.38 722 PHE A CA 1
ATOM 5553 C C . PHE A 1 722 ? 8.468 -10.016 17.648 1.00 89.38 722 PHE A C 1
ATOM 5555 O O . PHE A 1 722 ? 7.662 -10.495 18.446 1.00 89.38 722 PHE A O 1
ATOM 5562 N N . ALA A 1 723 ? 8.979 -10.721 16.636 1.00 90.56 723 ALA A N 1
ATOM 5563 C CA . ALA A 1 723 ? 8.676 -12.131 16.432 1.00 90.56 723 ALA A CA 1
ATOM 5564 C C . ALA A 1 723 ? 9.165 -12.985 17.615 1.00 90.56 723 ALA A C 1
ATOM 5566 O O . ALA A 1 723 ? 8.393 -13.784 18.139 1.00 90.56 723 ALA A O 1
ATOM 5567 N N . ILE A 1 724 ? 10.395 -12.766 18.098 1.00 90.75 724 ILE A N 1
ATOM 5568 C CA . ILE A 1 724 ? 10.950 -13.449 19.282 1.00 90.75 724 ILE A CA 1
ATOM 5569 C C . ILE A 1 724 ? 10.096 -13.166 20.523 1.00 90.75 724 ILE A C 1
ATOM 5571 O O . ILE A 1 724 ? 9.766 -14.091 21.266 1.00 90.75 724 ILE A O 1
ATOM 5575 N N . ALA A 1 725 ? 9.688 -11.911 20.733 1.00 89.06 725 ALA A N 1
ATOM 5576 C CA . ALA A 1 725 ? 8.840 -11.541 21.863 1.00 89.06 72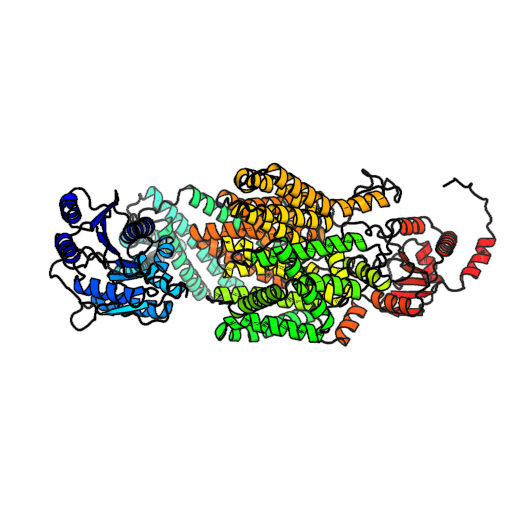5 ALA A CA 1
ATOM 5577 C C . ALA A 1 725 ? 7.468 -12.246 21.828 1.00 89.06 725 ALA A C 1
ATOM 5579 O O . ALA A 1 725 ? 6.994 -12.729 22.862 1.00 89.06 725 ALA A O 1
ATOM 5580 N N . GLU A 1 726 ? 6.832 -12.350 20.655 1.00 92.62 726 GLU A N 1
ATOM 5581 C CA . GLU A 1 726 ? 5.566 -13.085 20.521 1.00 92.62 726 GLU A CA 1
ATOM 5582 C C . GLU A 1 726 ? 5.755 -14.607 20.620 1.00 92.62 726 GLU A C 1
ATOM 5584 O O . GLU A 1 726 ? 4.916 -15.278 21.223 1.00 92.62 726 GLU A O 1
ATOM 5589 N N . ILE A 1 727 ? 6.874 -15.157 20.133 1.00 93.88 727 ILE A N 1
ATOM 5590 C CA . ILE A 1 727 ? 7.240 -16.572 20.323 1.00 93.88 727 ILE A CA 1
ATOM 5591 C C . ILE A 1 727 ? 7.385 -16.892 21.812 1.00 93.88 727 ILE A C 1
ATOM 5593 O O . ILE A 1 727 ? 6.829 -17.885 22.275 1.00 93.88 727 ILE A O 1
ATOM 5597 N N . GLY A 1 728 ? 8.084 -16.049 22.579 1.00 92.50 728 GLY A N 1
ATOM 5598 C CA . GLY A 1 728 ? 8.274 -16.255 24.017 1.00 92.50 728 GLY A CA 1
ATOM 5599 C C . GLY A 1 728 ? 6.950 -16.294 24.785 1.00 92.50 728 GLY A C 1
ATOM 5600 O O . GLY A 1 728 ? 6.762 -17.123 25.675 1.00 92.50 728 GLY A O 1
ATOM 5601 N N . ARG A 1 729 ? 5.983 -15.459 24.395 1.00 93.38 729 ARG A N 1
ATOM 5602 C CA . ARG A 1 729 ? 4.633 -15.465 24.982 1.00 93.38 729 ARG A CA 1
ATOM 5603 C C . ARG A 1 729 ? 3.819 -16.700 24.655 1.00 93.38 729 ARG A C 1
ATOM 5605 O O . ARG A 1 729 ? 3.069 -17.184 25.499 1.00 93.38 729 ARG A O 1
ATOM 5612 N N . HIS A 1 730 ? 3.940 -17.159 23.420 1.00 94.06 730 HIS A N 1
ATOM 5613 C CA . HIS A 1 730 ? 3.179 -18.276 22.876 1.00 94.06 730 HIS A CA 1
ATOM 5614 C C . HIS A 1 730 ? 3.989 -19.574 22.888 1.00 94.06 730 HIS A C 1
ATOM 5616 O O . HIS A 1 730 ? 3.662 -20.532 22.197 1.00 94.06 730 HIS A O 1
ATOM 5622 N N . TRP A 1 731 ? 5.035 -19.648 23.719 1.00 93.25 731 TRP A N 1
ATOM 5623 C CA . TRP A 1 731 ? 5.954 -20.785 23.739 1.00 93.25 731 TRP A CA 1
ATOM 5624 C C . TRP A 1 731 ? 5.224 -22.114 23.950 1.00 93.25 731 TRP A C 1
ATOM 5626 O O . TRP A 1 731 ? 5.493 -23.094 23.263 1.00 93.25 731 TRP A O 1
ATOM 5636 N N . LYS A 1 732 ? 4.238 -22.136 24.855 1.00 89.94 732 LYS A N 1
ATOM 5637 C CA . LYS A 1 732 ? 3.434 -23.333 25.145 1.00 89.94 732 LYS A CA 1
ATOM 5638 C C . LYS A 1 732 ? 2.420 -23.666 24.039 1.00 89.94 732 LYS A C 1
ATOM 5640 O O . LYS A 1 732 ? 2.122 -24.839 23.840 1.00 89.94 732 LYS A O 1
ATOM 5645 N N . SER A 1 733 ? 1.895 -22.675 23.312 1.00 89.19 733 SER A N 1
ATOM 5646 C CA . SER A 1 733 ? 0.899 -22.890 22.246 1.00 89.19 733 SER A CA 1
ATOM 5647 C C . SER A 1 733 ? 1.513 -23.363 20.923 1.00 89.19 733 SER A C 1
ATOM 5649 O O . SER A 1 733 ? 0.796 -23.877 20.064 1.00 89.19 733 SER A O 1
ATOM 5651 N N . LEU A 1 734 ? 2.841 -23.299 20.775 1.00 88.44 734 LEU A N 1
ATOM 5652 C CA . LEU A 1 734 ? 3.567 -23.851 19.623 1.00 88.44 734 LEU A CA 1
ATOM 5653 C C . LEU A 1 734 ? 3.569 -25.393 19.564 1.00 88.44 734 LEU A C 1
ATOM 5655 O O . LEU A 1 734 ? 3.921 -25.969 18.530 1.00 88.44 734 LEU A O 1
ATOM 5659 N N . GLY A 1 735 ? 3.129 -26.065 20.632 1.00 88.06 735 GLY A N 1
ATOM 5660 C CA . GLY A 1 735 ? 2.994 -27.519 20.716 1.00 88.06 735 GLY A CA 1
ATOM 5661 C C . GLY A 1 735 ? 4.058 -28.180 21.603 1.00 88.06 735 GLY A C 1
ATOM 5662 O O . GLY A 1 735 ? 4.774 -27.494 22.326 1.00 88.06 735 GLY A O 1
ATOM 5663 N N . PRO A 1 736 ? 4.190 -29.521 21.558 1.00 87.00 736 PRO A N 1
ATOM 5664 C CA . PRO A 1 736 ? 5.044 -30.272 22.487 1.00 87.00 736 PRO A CA 1
ATOM 5665 C C . PRO A 1 736 ? 6.548 -30.034 22.278 1.00 87.00 736 PRO A C 1
ATOM 5667 O O . PRO A 1 736 ? 7.343 -30.274 23.181 1.00 87.00 736 PRO A O 1
ATOM 5670 N N . ARG A 1 737 ? 6.954 -29.563 21.090 1.00 90.94 737 ARG A N 1
ATOM 5671 C CA . ARG A 1 737 ? 8.344 -29.211 20.752 1.00 90.94 737 ARG A CA 1
ATOM 5672 C C . ARG A 1 737 ? 8.401 -27.803 20.139 1.00 90.94 737 ARG A C 1
ATOM 5674 O O . ARG A 1 737 ? 8.533 -27.687 18.920 1.00 90.94 737 ARG A O 1
ATOM 5681 N N . PRO A 1 738 ? 8.295 -26.729 20.946 1.00 90.88 738 PRO A N 1
ATOM 5682 C CA . PRO A 1 738 ? 8.272 -25.348 20.448 1.00 90.88 738 PRO A CA 1
ATOM 5683 C C . PRO A 1 738 ? 9.518 -24.980 19.641 1.00 90.88 738 PRO A C 1
ATOM 5685 O O . PRO A 1 738 ? 9.416 -24.345 18.595 1.00 90.88 738 PRO A O 1
ATOM 5688 N N . TRP A 1 739 ? 10.687 -25.465 20.073 1.00 92.88 739 TRP A N 1
ATOM 5689 C CA . TRP A 1 739 ? 11.952 -25.269 19.365 1.00 92.88 739 TRP A CA 1
ATOM 5690 C C . TRP A 1 739 ? 11.893 -25.787 17.923 1.00 92.88 739 TRP A C 1
ATOM 5692 O O . TRP A 1 739 ? 12.371 -25.108 17.026 1.00 92.88 739 TRP A O 1
ATOM 5702 N N . ALA A 1 740 ? 11.229 -26.921 17.670 1.00 93.62 740 ALA A N 1
ATOM 5703 C CA . ALA A 1 740 ? 11.113 -27.486 16.328 1.00 93.62 740 ALA A CA 1
ATOM 5704 C C . ALA A 1 740 ? 10.251 -26.604 15.410 1.00 93.62 740 ALA A C 1
ATOM 5706 O O . ALA A 1 740 ? 10.551 -26.474 14.226 1.00 93.62 740 ALA A O 1
ATOM 5707 N N . ALA A 1 741 ? 9.209 -25.957 15.948 1.00 93.38 741 ALA A N 1
ATOM 5708 C CA . ALA A 1 741 ? 8.408 -24.992 15.194 1.00 93.38 741 ALA A CA 1
ATOM 5709 C C . ALA A 1 741 ? 9.220 -23.733 14.843 1.00 93.38 741 ALA A C 1
ATOM 5711 O O . ALA A 1 741 ? 9.134 -23.250 13.715 1.00 93.38 741 ALA A O 1
ATOM 5712 N N . CYS A 1 742 ? 10.043 -23.239 15.774 1.00 95.31 742 CYS A N 1
ATOM 5713 C CA . CYS A 1 742 ? 10.949 -22.114 15.529 1.00 95.31 742 CYS A CA 1
ATOM 5714 C C . CYS A 1 742 ? 12.032 -22.463 14.497 1.00 95.31 742 CYS A C 1
ATOM 5716 O O . CYS A 1 742 ? 12.273 -21.681 13.580 1.00 95.31 742 CYS A O 1
ATOM 5718 N N . THR A 1 743 ? 12.644 -23.647 14.600 1.00 96.06 743 THR A N 1
ATOM 5719 C CA . THR A 1 743 ? 13.620 -24.139 13.617 1.00 96.06 743 THR A CA 1
ATOM 5720 C C . THR A 1 743 ? 12.981 -24.282 12.241 1.00 96.06 743 THR A C 1
ATOM 5722 O O . THR A 1 743 ? 13.557 -23.827 11.259 1.00 96.06 743 THR A O 1
ATOM 5725 N N . LEU A 1 744 ? 11.767 -24.836 12.158 1.00 96.50 744 LEU A N 1
ATOM 5726 C CA . LEU A 1 744 ? 11.033 -24.932 10.898 1.00 96.50 744 LEU A CA 1
ATOM 5727 C C . LEU A 1 744 ? 10.740 -23.550 10.301 1.00 96.50 744 LEU A C 1
ATOM 5729 O O . LEU A 1 744 ? 10.911 -23.367 9.102 1.00 96.50 744 LEU A O 1
ATOM 5733 N N . ALA A 1 745 ? 10.338 -22.574 11.119 1.00 97.00 745 ALA A N 1
ATOM 5734 C CA . ALA A 1 745 ? 10.120 -21.204 10.663 1.00 97.00 745 ALA A CA 1
ATOM 5735 C C . ALA A 1 745 ? 11.414 -20.579 10.113 1.00 97.00 745 ALA A C 1
ATOM 5737 O O . ALA A 1 745 ? 11.405 -20.004 9.028 1.00 97.00 745 ALA A O 1
ATOM 5738 N N . LEU A 1 746 ? 12.542 -20.738 10.811 1.00 97.38 746 LEU A N 1
ATOM 5739 C CA . LEU A 1 746 ? 13.836 -20.228 10.350 1.00 97.38 746 LEU A CA 1
ATOM 5740 C C . LEU A 1 746 ? 14.284 -20.890 9.040 1.00 97.38 746 LEU A C 1
ATOM 5742 O O . LEU A 1 746 ? 14.690 -20.195 8.110 1.00 97.38 746 LEU A O 1
ATOM 5746 N N . LEU A 1 747 ? 14.170 -22.218 8.950 1.00 97.94 747 LEU A N 1
ATOM 5747 C CA . LEU A 1 747 ? 14.494 -22.968 7.736 1.00 97.94 747 LEU A CA 1
ATOM 5748 C C . LEU A 1 747 ? 13.589 -22.564 6.574 1.00 97.94 747 LEU A C 1
ATOM 5750 O O . LEU A 1 747 ? 14.072 -22.451 5.457 1.00 97.94 747 LEU A O 1
ATOM 5754 N N . LEU A 1 748 ? 12.304 -22.302 6.824 1.00 97.81 748 LEU A N 1
ATOM 5755 C CA . LEU A 1 748 ? 11.368 -21.858 5.795 1.00 97.81 748 LEU A CA 1
ATOM 5756 C C . LEU A 1 748 ? 11.705 -20.453 5.283 1.00 97.81 748 LEU A C 1
ATOM 5758 O O . LEU A 1 748 ? 11.707 -20.234 4.075 1.00 97.81 748 LEU A O 1
ATOM 5762 N N . LEU A 1 749 ? 12.034 -19.517 6.180 1.00 98.06 749 LEU A N 1
ATOM 5763 C CA . LEU A 1 749 ? 12.495 -18.180 5.795 1.00 98.06 749 LEU A CA 1
ATOM 5764 C C . LEU A 1 749 ? 13.755 -18.275 4.929 1.00 98.06 749 LEU A C 1
ATOM 5766 O O . LEU A 1 749 ? 13.809 -17.675 3.855 1.00 98.06 749 LEU A O 1
ATOM 5770 N N . ALA A 1 750 ? 14.741 -19.062 5.368 1.00 97.62 750 ALA A N 1
ATOM 5771 C CA . ALA A 1 750 ? 15.985 -19.266 4.634 1.00 97.62 750 ALA A CA 1
ATOM 5772 C C . ALA A 1 750 ? 15.748 -19.960 3.285 1.00 97.62 750 ALA A C 1
ATOM 5774 O O . ALA A 1 750 ? 16.275 -19.511 2.274 1.00 97.62 750 ALA A O 1
ATOM 5775 N N . ALA A 1 751 ? 14.916 -21.002 3.242 1.00 97.12 751 ALA A N 1
ATOM 5776 C CA . ALA A 1 751 ? 14.621 -21.753 2.026 1.00 97.12 751 ALA A CA 1
ATOM 5777 C C . ALA A 1 751 ? 13.983 -20.885 0.937 1.00 97.12 751 ALA A C 1
ATOM 5779 O O . ALA A 1 751 ? 14.245 -21.116 -0.236 1.00 97.12 751 ALA A O 1
ATOM 5780 N N . VAL A 1 752 ? 13.177 -19.885 1.309 1.00 97.31 752 VAL A N 1
ATOM 5781 C CA . VAL A 1 752 ? 12.557 -18.967 0.342 1.00 97.31 752 VAL A CA 1
ATOM 5782 C C . VAL A 1 752 ? 13.491 -17.809 -0.024 1.00 97.31 752 VAL A C 1
ATOM 5784 O O . VAL A 1 752 ? 13.519 -17.404 -1.181 1.00 97.31 752 VAL A O 1
ATOM 5787 N N . ALA A 1 753 ? 14.270 -17.281 0.926 1.00 96.81 753 ALA A N 1
ATOM 5788 C CA . ALA A 1 753 ? 15.141 -16.127 0.686 1.00 96.81 753 ALA A CA 1
ATOM 5789 C C . ALA A 1 753 ? 16.465 -16.483 -0.008 1.00 96.81 753 ALA A C 1
ATOM 5791 O O . ALA A 1 753 ? 16.856 -15.835 -0.975 1.00 96.81 753 ALA A O 1
ATOM 5792 N N . VAL A 1 754 ? 17.180 -17.485 0.510 1.00 96.12 754 VAL A N 1
ATOM 5793 C CA . VAL A 1 754 ? 18.580 -17.783 0.164 1.00 96.12 754 VAL A CA 1
ATOM 5794 C C . VAL A 1 754 ? 18.793 -18.183 -1.299 1.00 96.12 754 VAL A C 1
ATOM 5796 O O . VAL A 1 754 ? 19.805 -17.744 -1.846 1.00 96.12 754 VAL A O 1
ATOM 5799 N N . PRO A 1 755 ? 17.913 -18.956 -1.973 1.00 96.12 755 PRO A N 1
ATOM 5800 C CA . PRO A 1 755 ? 18.198 -19.432 -3.327 1.00 96.12 755 PRO A CA 1
ATOM 5801 C C . PRO A 1 755 ? 18.529 -18.323 -4.328 1.00 96.12 755 PRO A C 1
ATOM 5803 O O . PRO A 1 755 ? 19.473 -18.478 -5.095 1.00 96.12 755 PRO A O 1
ATOM 5806 N N . THR A 1 756 ? 17.837 -17.183 -4.274 1.00 94.69 756 THR A N 1
ATOM 5807 C CA . THR A 1 756 ? 18.132 -16.009 -5.112 1.00 94.69 756 THR A CA 1
ATOM 5808 C C . THR A 1 756 ? 19.591 -15.561 -4.972 1.00 94.69 756 THR A C 1
ATOM 5810 O O . THR A 1 756 ? 20.303 -15.412 -5.963 1.00 94.69 756 THR A O 1
ATOM 5813 N N . TYR A 1 757 ? 20.067 -15.414 -3.734 1.00 96.38 757 TYR A N 1
ATOM 5814 C CA . TYR A 1 757 ? 21.429 -14.966 -3.429 1.00 96.38 757 TYR A CA 1
ATOM 5815 C C . TYR A 1 757 ? 22.468 -16.062 -3.681 1.00 96.38 757 TYR A C 1
ATOM 5817 O O . TYR A 1 757 ? 23.589 -15.773 -4.090 1.00 96.38 757 TYR A O 1
ATOM 5825 N N . ALA A 1 758 ? 22.101 -17.330 -3.479 1.00 96.25 758 ALA A N 1
ATOM 5826 C CA . ALA A 1 758 ? 22.954 -18.467 -3.804 1.00 96.25 758 ALA A CA 1
ATOM 5827 C C . ALA A 1 758 ? 23.181 -18.581 -5.319 1.00 96.25 758 ALA A C 1
ATOM 5829 O O . ALA A 1 758 ? 24.307 -18.817 -5.750 1.00 96.25 758 ALA A O 1
ATOM 5830 N N . ILE A 1 759 ? 22.142 -18.352 -6.133 1.00 94.44 759 ILE A N 1
ATOM 5831 C CA . ILE A 1 759 ? 22.251 -18.295 -7.598 1.00 94.44 759 ILE A CA 1
ATOM 5832 C C . ILE A 1 759 ? 23.150 -17.129 -8.021 1.00 94.44 759 ILE A C 1
ATOM 5834 O O . ILE A 1 759 ? 24.022 -17.318 -8.873 1.00 94.44 759 ILE A O 1
ATOM 5838 N N . ALA A 1 760 ? 22.970 -15.947 -7.422 1.00 95.50 760 ALA A N 1
ATOM 5839 C CA . ALA A 1 760 ? 23.824 -14.790 -7.682 1.00 95.50 760 ALA A CA 1
ATOM 5840 C C . ALA A 1 760 ? 25.293 -15.089 -7.341 1.00 95.50 760 ALA A C 1
ATOM 5842 O O . ALA A 1 760 ? 26.165 -14.908 -8.191 1.00 95.50 760 ALA A O 1
ATOM 5843 N N . TYR A 1 761 ? 25.563 -15.648 -6.158 1.00 96.50 761 TYR A N 1
ATOM 5844 C CA . TYR A 1 761 ? 26.911 -16.030 -5.738 1.00 96.50 761 TYR A CA 1
ATOM 5845 C C . TYR A 1 761 ? 27.529 -17.085 -6.658 1.00 96.50 761 TYR A C 1
ATOM 5847 O O . TYR A 1 761 ? 28.653 -16.917 -7.116 1.00 96.50 761 TYR A O 1
ATOM 5855 N N . HIS A 1 762 ? 26.787 -18.141 -6.995 1.00 95.62 762 HIS A N 1
ATOM 5856 C CA . HIS A 1 762 ? 27.288 -19.201 -7.867 1.00 95.62 762 HIS A CA 1
ATOM 5857 C C . HIS A 1 762 ? 27.668 -18.680 -9.261 1.00 95.62 762 HIS A C 1
ATOM 5859 O O . HIS A 1 762 ? 28.675 -19.099 -9.823 1.00 95.62 762 HIS A O 1
ATOM 5865 N N . LYS A 1 763 ? 26.881 -17.752 -9.819 1.00 94.38 763 LYS A N 1
ATOM 5866 C CA . LYS A 1 763 ? 27.123 -17.204 -11.162 1.00 94.38 763 LYS A CA 1
ATOM 5867 C C . LYS A 1 763 ? 28.140 -16.065 -11.201 1.00 94.38 763 LYS A C 1
ATOM 5869 O O . LYS A 1 763 ? 28.693 -15.806 -12.265 1.00 94.38 763 LYS A O 1
ATOM 5874 N N . THR A 1 764 ? 28.328 -15.344 -10.098 1.00 95.31 764 THR A N 1
ATOM 5875 C CA . THR A 1 764 ? 29.052 -14.060 -10.110 1.00 95.31 764 THR A CA 1
ATOM 5876 C C . THR A 1 764 ? 30.075 -13.905 -8.992 1.00 95.31 764 THR A C 1
ATOM 5878 O O . THR A 1 764 ? 30.698 -12.856 -8.914 1.00 95.31 764 THR A O 1
ATOM 5881 N N . GLY A 1 765 ? 30.233 -14.863 -8.080 1.00 94.81 765 GLY A N 1
ATOM 5882 C CA . GLY A 1 765 ? 31.081 -14.721 -6.889 1.00 94.81 765 GLY A CA 1
ATOM 5883 C C . GLY A 1 765 ? 30.575 -13.715 -5.843 1.00 94.81 765 GLY A C 1
ATOM 5884 O O . GLY A 1 765 ? 31.141 -13.642 -4.756 1.00 94.81 765 GLY A O 1
ATOM 5885 N N . ASN A 1 766 ? 29.491 -12.977 -6.115 1.00 94.50 766 ASN A N 1
ATOM 5886 C CA . ASN A 1 766 ? 28.908 -11.983 -5.217 1.00 94.50 766 ASN A CA 1
ATOM 5887 C C . ASN A 1 766 ? 27.405 -12.284 -4.997 1.00 94.50 766 ASN A C 1
ATOM 5889 O O . ASN A 1 766 ? 26.633 -12.299 -5.956 1.00 94.50 766 ASN A O 1
ATOM 5893 N N . PRO A 1 767 ? 26.944 -12.530 -3.753 1.00 94.62 767 PRO A N 1
ATOM 5894 C CA . PRO A 1 767 ? 25.547 -12.882 -3.486 1.00 94.62 767 PRO A CA 1
ATOM 5895 C C . PRO A 1 767 ? 24.572 -11.719 -3.714 1.00 94.62 767 PRO A C 1
ATOM 5897 O O . PRO A 1 767 ? 23.386 -11.953 -3.914 1.00 94.62 767 PRO A O 1
ATOM 5900 N N . ILE A 1 768 ? 25.048 -10.476 -3.681 1.00 91.88 768 ILE A N 1
ATOM 5901 C CA . ILE A 1 768 ? 24.262 -9.241 -3.840 1.00 91.88 768 ILE A CA 1
ATOM 5902 C C . ILE A 1 768 ? 24.691 -8.469 -5.093 1.00 91.88 768 ILE A C 1
ATOM 5904 O O . ILE A 1 768 ? 24.608 -7.242 -5.144 1.00 91.88 768 ILE A O 1
ATOM 5908 N N . TYR A 1 769 ? 25.167 -9.199 -6.101 1.00 92.06 769 TYR A N 1
ATOM 5909 C CA . TYR A 1 769 ? 25.636 -8.650 -7.364 1.00 92.06 769 TYR A CA 1
ATOM 5910 C C . TYR A 1 769 ? 24.612 -7.694 -8.005 1.00 92.06 769 TYR A C 1
ATOM 5912 O O . TYR A 1 769 ? 23.417 -8.011 -8.022 1.00 92.06 769 TYR A O 1
ATOM 5920 N N . PRO A 1 770 ? 25.049 -6.542 -8.551 1.00 90.75 770 PRO A N 1
ATOM 5921 C CA . PRO A 1 770 ? 26.424 -6.045 -8.685 1.00 90.75 770 PRO A CA 1
ATOM 5922 C C . PRO A 1 770 ? 26.874 -5.125 -7.526 1.00 90.75 770 PRO A C 1
ATOM 5924 O O . PRO A 1 770 ? 27.892 -4.442 -7.634 1.00 90.75 770 PRO A O 1
ATOM 5927 N N . PHE A 1 771 ? 26.122 -5.058 -6.424 1.00 88.94 771 PHE A N 1
ATOM 5928 C CA . PHE A 1 771 ? 26.392 -4.132 -5.319 1.00 88.94 771 PHE A CA 1
ATOM 5929 C C . PHE A 1 771 ? 27.519 -4.621 -4.394 1.00 88.94 771 PHE A C 1
ATOM 5931 O O . PHE A 1 771 ? 27.864 -5.801 -4.369 1.00 88.94 771 PHE A O 1
ATOM 5938 N N . LEU A 1 772 ? 28.097 -3.695 -3.617 1.00 86.69 772 LEU A N 1
ATOM 5939 C CA . LEU A 1 772 ? 29.220 -3.934 -2.691 1.00 86.69 772 LEU A CA 1
ATOM 5940 C C . LEU A 1 772 ? 30.424 -4.663 -3.324 1.00 86.69 772 LEU A C 1
ATOM 5942 O O . LEU A 1 772 ? 31.135 -5.402 -2.643 1.00 86.69 772 LEU A O 1
ATOM 5946 N N . ASN A 1 773 ? 30.688 -4.437 -4.615 1.00 90.25 773 ASN A N 1
ATOM 5947 C CA . ASN A 1 773 ? 31.747 -5.130 -5.356 1.00 90.25 773 ASN A CA 1
ATOM 5948 C C . ASN A 1 773 ? 33.171 -4.847 -4.828 1.00 90.25 773 ASN A C 1
ATOM 5950 O O . ASN A 1 773 ? 34.067 -5.666 -5.021 1.00 90.25 773 ASN A O 1
ATOM 5954 N N . ARG A 1 774 ? 33.384 -3.740 -4.099 1.00 88.69 774 ARG A N 1
ATOM 5955 C CA . ARG A 1 774 ? 34.649 -3.476 -3.386 1.00 88.69 774 ARG A CA 1
ATOM 5956 C C . ARG A 1 774 ? 34.878 -4.374 -2.175 1.00 88.69 774 ARG A C 1
ATOM 5958 O O . ARG A 1 774 ? 36.020 -4.567 -1.783 1.00 88.69 774 ARG A O 1
ATOM 5965 N N . THR A 1 775 ? 33.813 -4.877 -1.555 1.00 89.12 775 THR A N 1
ATOM 5966 C CA . THR A 1 775 ? 33.896 -5.717 -0.350 1.00 89.12 775 THR A CA 1
ATOM 5967 C C . THR A 1 775 ? 33.734 -7.191 -0.694 1.00 89.12 775 THR A C 1
ATOM 5969 O O . THR A 1 775 ? 34.441 -8.032 -0.147 1.00 89.12 775 THR A O 1
ATOM 5972 N N . ILE A 1 776 ? 32.807 -7.509 -1.602 1.00 91.12 776 ILE A N 1
ATOM 5973 C CA . ILE A 1 776 ? 32.551 -8.866 -2.081 1.00 91.12 776 ILE A CA 1
ATOM 5974 C C . ILE A 1 776 ? 32.791 -8.884 -3.588 1.00 91.12 776 ILE A C 1
ATOM 5976 O O . ILE A 1 776 ? 31.914 -8.553 -4.386 1.00 91.12 776 ILE A O 1
ATOM 5980 N N . HIS A 1 777 ? 34.017 -9.230 -3.968 1.00 91.81 777 HIS A N 1
ATOM 5981 C CA . HIS A 1 777 ? 34.478 -9.125 -5.346 1.00 91.81 777 HIS A CA 1
ATOM 5982 C C . HIS A 1 777 ? 33.785 -10.122 -6.277 1.00 91.81 777 HIS A C 1
ATOM 5984 O O . HIS A 1 777 ? 33.766 -11.327 -6.022 1.00 91.81 777 HIS A O 1
ATOM 5990 N N . SER A 1 778 ? 33.278 -9.613 -7.401 1.00 92.75 778 SER A N 1
ATOM 5991 C CA . SER A 1 778 ? 32.873 -10.426 -8.543 1.00 92.75 778 SER A CA 1
ATOM 5992 C C . SER A 1 778 ? 34.014 -10.532 -9.562 1.00 92.75 778 SER A C 1
ATOM 5994 O O . SER A 1 778 ? 34.572 -9.500 -9.927 1.00 92.75 778 SER A O 1
ATOM 5996 N N . PRO A 1 779 ? 34.328 -11.724 -10.108 1.00 91.81 779 PRO A N 1
ATOM 5997 C CA . PRO A 1 779 ? 35.299 -11.858 -11.192 1.00 91.81 779 PRO A CA 1
ATOM 5998 C C . PRO A 1 779 ? 34.784 -11.289 -12.525 1.00 91.81 779 PRO A C 1
ATOM 6000 O O . PRO A 1 779 ? 35.549 -11.182 -13.476 1.00 91.81 779 PRO A O 1
ATOM 6003 N N . LEU A 1 780 ? 33.495 -10.934 -12.613 1.00 90.00 780 LEU A N 1
ATOM 6004 C CA . LEU A 1 780 ? 32.879 -10.375 -13.821 1.00 90.00 780 LEU A CA 1
ATOM 6005 C C . LEU A 1 780 ? 33.069 -8.857 -13.947 1.00 90.00 780 LEU A C 1
ATOM 6007 O O . LEU A 1 780 ? 32.733 -8.287 -14.981 1.00 90.00 780 LEU A O 1
ATOM 6011 N N . LEU A 1 781 ? 33.547 -8.192 -12.892 1.00 89.31 781 LEU A N 1
ATOM 6012 C CA . LEU A 1 781 ? 33.655 -6.739 -12.816 1.00 89.31 781 LEU A CA 1
ATOM 6013 C C . LEU A 1 781 ? 35.029 -6.323 -12.305 1.00 89.31 781 LEU A C 1
ATOM 6015 O O . LEU A 1 781 ? 35.661 -7.022 -11.518 1.00 89.31 781 LEU A O 1
ATOM 6019 N N . ASN A 1 782 ? 35.463 -5.126 -12.690 1.00 85.56 782 ASN A N 1
ATOM 6020 C CA . ASN A 1 782 ? 36.642 -4.513 -12.097 1.00 85.56 782 ASN A CA 1
ATOM 6021 C C . ASN A 1 782 ? 36.407 -4.281 -10.581 1.00 85.56 782 ASN A C 1
ATOM 6023 O O . ASN A 1 782 ? 35.405 -3.651 -10.223 1.00 85.56 782 ASN A O 1
ATOM 6027 N N . PRO A 1 783 ? 37.307 -4.740 -9.683 1.00 84.38 783 PRO A N 1
ATOM 6028 C CA . PRO A 1 783 ? 37.137 -4.624 -8.230 1.00 84.38 783 PRO A CA 1
ATOM 6029 C C . PRO A 1 783 ? 36.915 -3.198 -7.707 1.00 84.38 783 PRO A C 1
ATOM 6031 O O . PRO A 1 783 ? 36.347 -3.026 -6.631 1.00 84.38 783 PRO A O 1
ATOM 6034 N N . ALA A 1 784 ? 37.356 -2.174 -8.444 1.00 84.62 784 ALA A N 1
ATOM 6035 C CA . ALA A 1 784 ? 37.224 -0.776 -8.033 1.00 84.62 784 ALA A CA 1
ATOM 6036 C C . ALA A 1 784 ? 35.821 -0.178 -8.269 1.00 84.62 784 ALA A C 1
ATOM 6038 O O . ALA A 1 784 ? 35.509 0.872 -7.692 1.00 84.62 784 ALA A O 1
ATOM 6039 N N . VAL A 1 785 ? 35.000 -0.821 -9.108 1.00 84.75 785 VAL A N 1
ATOM 6040 C CA . VAL A 1 785 ? 33.706 -0.303 -9.578 1.00 84.75 785 VAL A CA 1
ATOM 6041 C C . VAL A 1 785 ? 32.631 -0.463 -8.508 1.00 84.75 785 VAL A C 1
ATOM 6043 O O . VAL A 1 785 ? 32.470 -1.536 -7.930 1.00 84.75 785 VAL A O 1
ATOM 6046 N N . GLU A 1 786 ? 31.862 0.602 -8.286 1.00 83.00 786 GLU A N 1
ATOM 6047 C CA . GLU A 1 786 ? 30.659 0.604 -7.454 1.00 83.00 786 GLU A CA 1
ATOM 6048 C C . GLU A 1 786 ? 29.495 1.227 -8.222 1.0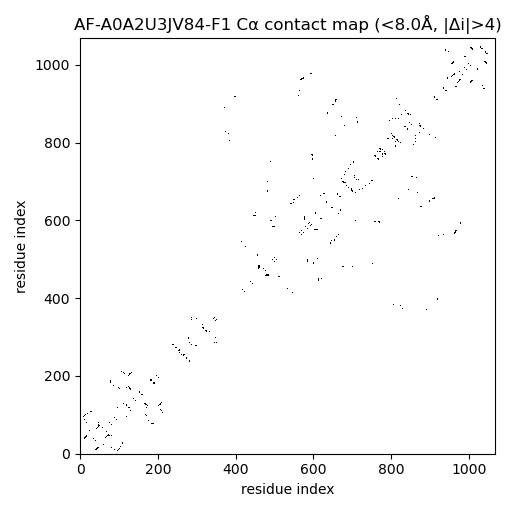0 83.00 786 GLU A C 1
ATOM 6050 O O . GLU A 1 786 ? 29.646 2.265 -8.863 1.00 83.00 786 GLU A O 1
ATOM 6055 N N . PHE A 1 787 ? 28.321 0.612 -8.108 1.00 80.69 787 PHE A N 1
ATOM 6056 C CA . PHE A 1 787 ? 27.088 1.098 -8.720 1.00 80.69 787 PHE A CA 1
ATOM 6057 C C . PHE A 1 787 ? 26.275 1.856 -7.674 1.00 80.69 787 PHE A C 1
ATOM 6059 O O . PHE A 1 787 ? 25.432 1.276 -6.992 1.00 80.69 787 PHE A O 1
ATOM 6066 N N . ASN A 1 788 ? 26.565 3.150 -7.540 1.00 73.44 788 ASN A N 1
ATOM 6067 C CA . ASN A 1 788 ? 25.819 4.076 -6.693 1.00 73.44 788 ASN A CA 1
ATOM 6068 C C . ASN A 1 788 ? 25.231 5.190 -7.559 1.00 73.44 788 ASN A C 1
ATOM 6070 O O . ASN A 1 788 ? 25.931 5.778 -8.382 1.00 73.44 788 ASN A O 1
ATOM 6074 N N . ASP A 1 789 ? 23.955 5.509 -7.349 1.00 74.00 789 ASP A N 1
ATOM 6075 C CA . ASP A 1 789 ? 23.317 6.620 -8.048 1.00 74.00 789 ASP A CA 1
ATOM 6076 C C . ASP A 1 789 ? 23.780 7.953 -7.445 1.00 74.00 789 ASP A C 1
ATOM 6078 O O . ASP A 1 789 ? 23.358 8.356 -6.358 1.00 74.00 789 ASP A O 1
ATOM 6082 N N . ALA A 1 790 ? 24.678 8.641 -8.150 1.00 71.94 790 ALA A N 1
ATOM 6083 C CA . ALA A 1 790 ? 25.233 9.914 -7.705 1.00 71.94 790 ALA A CA 1
ATOM 6084 C C . ALA A 1 790 ? 24.197 11.054 -7.672 1.00 71.94 790 ALA A C 1
ATOM 6086 O O . ALA A 1 790 ? 24.446 12.070 -7.021 1.00 71.94 790 ALA A O 1
ATOM 6087 N N . ARG A 1 791 ? 23.033 10.899 -8.326 1.00 75.62 791 ARG A N 1
ATOM 6088 C CA . ARG A 1 791 ? 21.990 11.940 -8.388 1.00 75.62 791 ARG A CA 1
ATOM 6089 C C . ARG A 1 791 ? 21.336 12.203 -7.032 1.00 75.62 791 ARG A C 1
ATOM 6091 O O . ARG A 1 791 ? 20.884 13.316 -6.788 1.00 75.62 791 ARG A O 1
ATOM 6098 N N . PHE A 1 792 ? 21.307 11.204 -6.149 1.00 79.44 792 PHE A N 1
ATOM 6099 C CA . PHE A 1 792 ? 20.525 11.244 -4.911 1.00 79.44 792 PHE A CA 1
ATOM 6100 C C . PHE A 1 792 ? 21.379 11.254 -3.634 1.00 79.44 792 PHE A C 1
ATOM 6102 O O . PHE A 1 792 ? 20.978 10.700 -2.622 1.00 79.44 792 PHE A O 1
ATOM 6109 N N . GLN A 1 793 ? 22.556 11.887 -3.621 1.00 70.94 793 GLN A N 1
ATOM 6110 C CA . GLN A 1 793 ? 23.451 11.916 -2.446 1.00 70.94 793 GLN A CA 1
ATOM 6111 C C . GLN A 1 793 ? 23.022 12.917 -1.351 1.00 70.94 793 GLN A C 1
ATOM 6113 O O . GLN A 1 793 ? 23.788 13.794 -0.945 1.00 70.94 793 GLN A O 1
ATOM 6118 N N . MET A 1 794 ? 21.784 12.817 -0.861 1.00 78.31 794 MET A N 1
ATOM 6119 C CA . MET A 1 794 ? 21.295 13.694 0.204 1.00 78.31 794 MET A CA 1
ATOM 6120 C C . MET A 1 794 ? 21.746 13.196 1.593 1.00 78.31 794 MET A C 1
ATOM 6122 O O . MET A 1 794 ? 21.396 12.075 1.966 1.00 78.31 794 MET A O 1
ATOM 6126 N N . PRO A 1 795 ? 22.461 14.008 2.401 1.00 78.94 795 PRO A N 1
ATOM 6127 C CA . PRO A 1 795 ? 22.819 13.620 3.762 1.00 78.94 795 PRO A CA 1
ATOM 6128 C C . PRO A 1 795 ? 21.576 13.554 4.656 1.00 78.94 795 PRO A C 1
ATOM 6130 O O . PRO A 1 795 ? 20.691 14.409 4.570 1.00 78.94 795 PRO A O 1
ATOM 6133 N N . LEU A 1 796 ? 21.531 12.557 5.545 1.00 84.12 796 LEU A N 1
ATOM 6134 C CA . LEU A 1 796 ? 20.466 12.427 6.535 1.00 84.12 796 LEU A CA 1
ATOM 6135 C C . LEU A 1 796 ? 20.695 13.421 7.687 1.00 84.12 796 LEU A C 1
ATOM 6137 O O . LEU A 1 796 ? 21.492 13.172 8.589 1.00 84.12 796 LEU A O 1
ATOM 6141 N N . ASP A 1 797 ? 19.982 14.545 7.657 1.00 86.12 797 ASP A N 1
ATOM 6142 C CA . ASP A 1 797 ? 19.988 15.582 8.698 1.00 86.12 797 ASP A CA 1
ATOM 6143 C C . ASP A 1 797 ? 18.568 15.897 9.225 1.00 86.12 797 ASP A C 1
ATOM 6145 O O . ASP A 1 797 ? 17.569 15.343 8.756 1.00 86.12 797 ASP A O 1
ATOM 6149 N N . TRP A 1 798 ? 18.447 16.805 10.201 1.00 83.25 798 TRP A N 1
ATOM 6150 C CA . TRP A 1 798 ? 17.153 17.215 10.776 1.00 83.25 798 TRP A CA 1
ATOM 6151 C C . TRP A 1 798 ? 16.194 17.865 9.768 1.00 83.25 798 TRP A C 1
ATOM 6153 O O . TRP A 1 798 ? 14.987 17.896 10.004 1.00 83.25 798 TRP A O 1
ATOM 6163 N N . SER A 1 799 ? 16.705 18.367 8.642 1.00 87.75 799 SER A N 1
ATOM 6164 C CA . SER A 1 799 ? 15.903 18.941 7.560 1.00 87.75 799 SER A CA 1
ATOM 6165 C C . SER A 1 799 ? 15.426 17.894 6.548 1.00 87.75 799 SER A C 1
ATOM 6167 O O . SER A 1 799 ? 14.608 18.221 5.691 1.00 87.75 799 SER A O 1
ATOM 6169 N N . THR A 1 800 ? 15.864 16.634 6.656 1.00 90.44 800 THR A N 1
ATOM 6170 C CA . THR A 1 800 ? 15.471 15.543 5.744 1.00 90.44 800 THR A CA 1
ATOM 6171 C C . THR A 1 800 ? 13.957 15.448 5.550 1.00 90.44 800 THR A C 1
ATOM 6173 O O . THR A 1 800 ? 13.538 15.449 4.396 1.00 90.44 800 THR A O 1
ATOM 6176 N N . PRO A 1 801 ? 13.098 15.430 6.594 1.00 90.75 801 PRO A N 1
ATOM 6177 C CA . PRO A 1 801 ? 11.651 15.339 6.382 1.00 90.75 801 PRO A CA 1
ATOM 6178 C C . PRO A 1 801 ? 11.093 16.524 5.580 1.00 90.75 801 PRO A C 1
ATOM 6180 O O . PRO A 1 801 ? 10.221 16.344 4.732 1.00 90.75 801 PRO A O 1
ATOM 6183 N N . TYR A 1 802 ? 11.629 17.727 5.808 1.00 93.38 802 TYR A N 1
ATOM 6184 C CA . TYR A 1 802 ? 11.265 18.927 5.057 1.00 93.38 802 TYR A CA 1
ATOM 6185 C C . TYR A 1 802 ? 11.699 18.814 3.591 1.00 93.38 802 TYR A C 1
ATOM 6187 O O . TYR A 1 802 ? 10.886 19.037 2.698 1.00 93.38 802 TYR A O 1
ATOM 6195 N N . ARG A 1 803 ? 12.948 18.404 3.330 1.00 92.31 803 ARG A N 1
ATOM 6196 C CA . ARG A 1 803 ? 13.462 18.225 1.963 1.00 92.31 803 ARG A CA 1
ATOM 6197 C C . ARG A 1 803 ? 12.731 17.118 1.218 1.00 92.31 803 ARG A C 1
ATOM 6199 O O . ARG A 1 803 ? 12.370 17.319 0.073 1.00 92.31 803 ARG A O 1
ATOM 6206 N N . LEU A 1 804 ? 12.431 15.991 1.861 1.00 92.62 804 LEU A N 1
ATOM 6207 C CA . LEU A 1 804 ? 11.630 14.937 1.237 1.00 92.62 804 LEU A CA 1
ATOM 6208 C C . LEU A 1 804 ? 10.249 15.458 0.828 1.00 92.62 804 LEU A C 1
ATOM 6210 O O . LEU A 1 804 ? 9.781 15.114 -0.249 1.00 92.62 804 LEU A O 1
ATOM 6214 N N . THR A 1 805 ? 9.630 16.318 1.639 1.00 94.44 805 THR A N 1
ATOM 6215 C CA . THR A 1 805 ? 8.284 16.855 1.379 1.00 94.44 805 THR A CA 1
ATOM 6216 C C . THR A 1 805 ? 8.273 17.938 0.297 1.00 94.44 805 THR A C 1
ATOM 6218 O O . THR A 1 805 ? 7.450 17.885 -0.611 1.00 94.44 805 THR A O 1
ATOM 6221 N N . PHE A 1 806 ? 9.186 18.909 0.376 1.00 94.81 806 PHE A N 1
ATOM 6222 C CA . PHE A 1 806 ? 9.162 20.124 -0.450 1.00 94.81 806 PHE A CA 1
ATOM 6223 C C . PHE A 1 806 ? 10.253 20.191 -1.524 1.00 94.81 806 PHE A C 1
ATOM 6225 O O . PHE A 1 806 ? 10.194 21.056 -2.383 1.00 94.81 806 PHE A O 1
ATOM 6232 N N . GLN A 1 807 ? 11.269 19.335 -1.461 1.00 92.62 807 GLN A N 1
ATOM 6233 C CA . GLN A 1 807 ? 12.407 19.273 -2.390 1.00 92.62 807 GLN A CA 1
ATOM 6234 C C . GLN A 1 807 ? 12.654 17.817 -2.812 1.00 92.62 807 GLN A C 1
ATOM 6236 O O . GLN A 1 807 ? 13.786 17.319 -2.797 1.00 92.62 807 GLN A O 1
ATOM 6241 N N . SER A 1 808 ? 11.559 17.094 -3.077 1.00 92.00 808 SER A N 1
ATOM 6242 C CA . SER A 1 808 ? 11.571 15.656 -3.337 1.00 92.00 808 SER A CA 1
ATOM 6243 C C . SER A 1 808 ? 12.489 15.287 -4.504 1.00 92.00 808 SER A C 1
ATOM 6245 O O . SER A 1 808 ? 13.096 14.219 -4.452 1.00 92.00 808 SER A O 1
ATOM 6247 N N . ASN A 1 809 ? 12.655 16.163 -5.505 1.00 89.81 809 ASN A N 1
ATOM 6248 C CA . ASN A 1 809 ? 13.502 15.912 -6.678 1.00 89.81 809 ASN A CA 1
ATOM 6249 C C . ASN A 1 809 ? 14.979 15.625 -6.333 1.00 89.81 809 ASN A C 1
ATOM 6251 O O . ASN A 1 809 ? 15.692 15.005 -7.119 1.00 89.81 809 ASN A O 1
ATOM 6255 N N . ARG A 1 810 ? 15.440 16.015 -5.136 1.00 88.38 810 ARG A N 1
ATOM 6256 C CA . ARG A 1 810 ? 16.808 15.760 -4.651 1.00 88.38 810 ARG A CA 1
ATOM 6257 C C . ARG A 1 810 ? 17.039 14.327 -4.186 1.00 88.38 810 ARG A C 1
ATOM 6259 O O . ARG A 1 810 ? 18.185 13.922 -4.019 1.00 88.38 810 ARG A O 1
ATOM 6266 N N . ALA A 1 811 ? 15.968 13.588 -3.922 1.00 87.56 811 ALA A N 1
ATOM 6267 C CA . ALA A 1 811 ? 16.011 12.221 -3.413 1.00 87.56 811 ALA A CA 1
ATOM 6268 C C . ALA A 1 811 ? 15.069 11.290 -4.191 1.00 87.56 811 ALA A C 1
ATOM 6270 O O . ALA A 1 811 ? 14.798 10.179 -3.748 1.00 87.56 811 ALA A O 1
ATOM 6271 N N . PHE A 1 812 ? 14.500 11.735 -5.309 1.00 87.25 812 PHE A N 1
ATOM 6272 C CA . PHE A 1 812 ? 13.508 10.981 -6.062 1.00 87.25 812 PHE A CA 1
ATOM 6273 C C . PHE A 1 812 ? 13.478 11.437 -7.520 1.00 87.25 812 PHE A C 1
ATOM 6275 O O . PHE A 1 812 ? 13.614 12.620 -7.814 1.00 87.25 812 PHE A O 1
ATOM 6282 N N . GLU A 1 813 ? 13.253 10.492 -8.426 1.00 84.25 813 GLU A N 1
ATOM 6283 C CA . GLU A 1 813 ? 13.110 10.686 -9.876 1.00 84.25 813 GLU A CA 1
ATOM 6284 C C . GLU A 1 813 ? 11.732 11.256 -10.257 1.00 84.25 813 GLU A C 1
ATOM 6286 O O . GLU A 1 813 ? 10.977 10.709 -11.061 1.00 84.25 813 GLU A O 1
ATOM 6291 N N . GLY A 1 814 ? 11.398 12.384 -9.643 1.00 88.81 814 GLY A N 1
ATOM 6292 C CA . GLY A 1 814 ? 10.171 13.125 -9.882 1.00 88.81 814 GLY A CA 1
ATOM 6293 C C . GLY A 1 814 ? 10.353 14.603 -9.572 1.00 88.81 814 GLY A C 1
ATOM 6294 O O . GLY A 1 814 ? 11.470 15.119 -9.488 1.00 88.81 814 GLY A O 1
ATOM 6295 N N . GLN A 1 815 ? 9.234 15.291 -9.413 1.00 92.38 815 GLN A N 1
ATOM 6296 C CA . GLN A 1 815 ? 9.170 16.718 -9.112 1.00 92.38 815 GLN A CA 1
ATOM 6297 C C . GLN A 1 815 ? 8.897 16.945 -7.619 1.00 92.38 815 GLN A C 1
ATOM 6299 O O . GLN A 1 815 ? 8.583 16.008 -6.870 1.00 92.38 815 GLN A O 1
ATOM 6304 N N . ASP A 1 816 ? 9.031 18.186 -7.161 1.00 93.81 816 ASP A N 1
ATOM 6305 C CA . ASP A 1 816 ? 8.855 18.495 -5.745 1.00 93.81 816 ASP A CA 1
ATOM 6306 C C . ASP A 1 816 ? 7.392 18.322 -5.311 1.00 93.81 816 ASP A C 1
ATOM 6308 O O . ASP A 1 816 ? 6.467 18.680 -6.042 1.00 93.81 816 ASP A O 1
ATOM 6312 N N . GLY A 1 817 ? 7.189 17.740 -4.124 1.00 93.31 817 GLY A N 1
ATOM 6313 C CA . GLY A 1 817 ? 5.877 17.313 -3.621 1.00 93.31 817 GLY A CA 1
ATOM 6314 C C . GLY A 1 817 ? 5.608 15.809 -3.767 1.00 93.31 817 GLY A C 1
ATOM 6315 O O . GLY A 1 817 ? 4.630 15.306 -3.213 1.00 93.31 817 GLY A O 1
ATOM 6316 N N . SER A 1 818 ? 6.499 15.057 -4.429 1.00 94.06 818 SER A N 1
ATOM 6317 C CA . SER A 1 818 ? 6.310 13.624 -4.716 1.00 94.06 818 SER A CA 1
ATOM 6318 C C . SER A 1 818 ? 6.136 12.730 -3.480 1.00 94.06 818 SER A C 1
ATOM 6320 O O . SER A 1 818 ? 5.465 11.694 -3.536 1.00 94.06 818 SER A O 1
ATOM 6322 N N . PHE A 1 819 ? 6.755 13.105 -2.358 1.00 94.19 819 PHE A N 1
ATOM 6323 C CA . PHE A 1 819 ? 6.722 12.326 -1.114 1.00 94.19 819 PHE A CA 1
ATOM 6324 C C . PHE A 1 819 ? 5.377 12.420 -0.371 1.00 94.19 819 PHE A C 1
ATOM 6326 O O . PHE A 1 819 ? 5.066 11.564 0.456 1.00 94.19 819 PHE A O 1
ATOM 6333 N N . GLY A 1 820 ? 4.565 13.434 -0.683 1.00 94.88 820 GLY A N 1
ATOM 6334 C CA . GLY A 1 820 ? 3.309 13.731 -0.001 1.00 94.88 820 GLY A CA 1
ATOM 6335 C C . GLY A 1 820 ? 3.477 14.575 1.266 1.00 94.88 820 GLY A C 1
ATOM 6336 O O . GLY A 1 820 ? 4.467 14.479 1.995 1.00 94.88 820 GLY A O 1
ATOM 6337 N N . PHE A 1 821 ? 2.476 15.408 1.538 1.00 95.94 821 PHE A N 1
ATOM 6338 C CA . PHE A 1 821 ? 2.546 16.459 2.563 1.00 95.94 821 PHE A CA 1
ATOM 6339 C C . PHE A 1 821 ? 2.245 15.957 3.981 1.00 95.94 821 PHE A C 1
ATOM 6341 O O . PHE A 1 821 ? 2.761 16.470 4.972 1.00 95.94 821 PHE A O 1
ATOM 6348 N N . GLN A 1 822 ? 1.475 14.875 4.091 1.00 95.12 822 GLN A N 1
ATOM 6349 C CA . GLN A 1 822 ? 0.997 14.342 5.362 1.00 95.12 822 GLN A CA 1
ATOM 6350 C C . GLN A 1 822 ? 2.109 13.750 6.238 1.00 95.12 822 GLN A C 1
ATOM 6352 O O . GLN A 1 822 ? 1.989 13.733 7.462 1.00 95.12 822 GLN A O 1
ATOM 6357 N N . TYR A 1 823 ? 3.191 13.232 5.652 1.00 94.56 823 TYR A N 1
ATOM 6358 C CA . TYR A 1 823 ? 4.206 12.498 6.415 1.00 94.56 823 TYR A CA 1
ATOM 6359 C C . TYR A 1 823 ? 5.093 13.406 7.273 1.00 94.56 823 TYR A C 1
ATOM 6361 O O . TYR A 1 823 ? 5.525 12.967 8.342 1.00 94.56 823 TYR A O 1
ATOM 6369 N N . LEU A 1 824 ? 5.287 14.669 6.873 1.00 93.19 824 LEU A N 1
ATOM 6370 C CA . LEU A 1 824 ? 6.040 15.666 7.642 1.00 93.19 824 LEU A CA 1
ATOM 6371 C C . LEU A 1 824 ? 5.432 15.901 9.029 1.00 93.19 824 LEU A C 1
ATOM 6373 O O . LEU A 1 824 ? 6.149 15.982 10.025 1.00 93.19 824 LEU A O 1
ATOM 6377 N N . VAL A 1 825 ? 4.102 15.972 9.096 1.00 92.62 825 VAL A N 1
ATOM 6378 C CA . VAL A 1 825 ? 3.367 16.204 10.343 1.00 92.62 825 VAL A CA 1
ATOM 6379 C C . VAL A 1 825 ? 3.025 14.890 11.033 1.00 92.62 825 VAL A C 1
ATOM 6381 O O . VAL A 1 825 ? 3.201 14.746 12.243 1.00 92.62 825 VAL A O 1
ATOM 6384 N N . LEU A 1 826 ? 2.525 13.903 10.290 1.00 88.31 826 LEU A N 1
ATOM 6385 C CA . LEU A 1 826 ? 1.927 12.721 10.903 1.00 88.31 826 LEU A CA 1
ATOM 6386 C C . LEU A 1 826 ? 2.954 11.713 11.409 1.00 88.31 826 LEU A C 1
ATOM 6388 O O . LEU A 1 826 ? 2.656 11.029 12.387 1.00 88.31 826 LEU A O 1
ATOM 6392 N N . ALA A 1 827 ? 4.148 11.618 10.812 1.00 85.94 827 ALA A N 1
ATOM 6393 C CA . ALA A 1 827 ? 5.159 10.673 11.290 1.00 85.94 827 ALA A CA 1
ATOM 6394 C C . ALA A 1 827 ? 5.689 11.041 12.696 1.00 85.94 827 ALA A C 1
ATOM 6396 O O . ALA A 1 827 ? 5.649 10.173 13.577 1.00 85.94 827 ALA A O 1
ATOM 6397 N N . PRO A 1 828 ? 6.080 12.304 12.988 1.00 86.12 828 PRO A N 1
ATOM 6398 C CA . PRO A 1 828 ? 6.448 12.710 14.348 1.00 86.12 828 PRO A CA 1
ATOM 6399 C C . PRO A 1 828 ? 5.293 12.592 15.350 1.00 86.12 828 PRO A C 1
ATOM 6401 O O . PRO A 1 828 ? 5.494 12.180 16.493 1.00 86.12 828 PRO A O 1
ATOM 6404 N N . LEU A 1 829 ? 4.062 12.909 14.939 1.00 84.69 829 LEU A N 1
ATOM 6405 C CA . LEU A 1 829 ? 2.904 12.767 15.822 1.00 84.69 829 LEU A CA 1
ATOM 6406 C C . LEU A 1 829 ? 2.595 11.303 16.139 1.00 84.69 829 LEU A C 1
ATOM 6408 O O . LEU A 1 829 ? 2.298 10.983 17.290 1.00 84.69 829 LEU A O 1
ATOM 6412 N N . ALA A 1 830 ? 2.692 10.407 15.155 1.00 76.94 830 ALA A N 1
ATOM 6413 C CA . ALA A 1 830 ? 2.513 8.974 15.361 1.00 76.94 830 ALA A CA 1
ATOM 6414 C C . ALA A 1 830 ? 3.535 8.422 16.369 1.00 76.94 830 ALA A C 1
ATOM 6416 O O . ALA A 1 830 ? 3.158 7.626 17.229 1.00 76.94 830 ALA A O 1
ATOM 6417 N N . LEU A 1 831 ? 4.785 8.900 16.323 1.00 74.94 831 LEU A N 1
ATOM 6418 C CA . LEU A 1 831 ? 5.820 8.589 17.315 1.00 74.94 831 LEU A CA 1
ATOM 6419 C C . LEU A 1 831 ? 5.451 9.053 18.719 1.00 74.94 831 LEU A C 1
ATOM 6421 O O . LEU A 1 831 ? 5.515 8.261 19.657 1.00 74.94 831 LEU A O 1
ATOM 6425 N N . LEU A 1 832 ? 5.029 10.312 18.864 1.00 72.81 832 LEU A N 1
ATOM 6426 C CA . LEU A 1 832 ? 4.556 10.819 20.150 1.00 72.81 832 LEU A CA 1
ATOM 6427 C C . LEU A 1 832 ? 3.402 9.957 20.660 1.00 72.81 832 LEU A C 1
ATOM 6429 O O . LEU A 1 832 ? 3.399 9.559 21.822 1.00 72.81 832 LEU A O 1
ATOM 6433 N N . GLY A 1 833 ? 2.466 9.597 19.779 1.00 66.88 833 GLY A N 1
ATOM 6434 C CA . GLY A 1 833 ? 1.330 8.730 20.083 1.00 66.88 833 GLY A CA 1
ATOM 6435 C C . GLY A 1 833 ? 1.708 7.375 20.672 1.00 66.88 833 GLY A C 1
ATOM 6436 O O . GLY A 1 833 ? 0.956 6.853 21.499 1.00 66.88 833 GLY A O 1
ATOM 6437 N N . LEU A 1 834 ? 2.878 6.827 20.331 1.00 68.38 834 LEU A N 1
ATOM 6438 C CA . LEU A 1 834 ? 3.362 5.586 20.938 1.00 68.38 834 LEU A CA 1
ATOM 6439 C C . LEU A 1 834 ? 3.611 5.726 22.435 1.00 68.38 834 LEU A C 1
ATOM 6441 O O . LEU A 1 834 ? 3.494 4.723 23.119 1.00 68.38 834 LEU A O 1
ATOM 6445 N N . LEU A 1 835 ? 3.878 6.921 22.969 1.00 67.56 835 LEU A N 1
ATOM 6446 C CA . LEU A 1 835 ? 4.081 7.117 24.411 1.00 67.56 835 LEU A CA 1
ATOM 6447 C C . LEU A 1 835 ? 2.815 6.842 25.234 1.00 67.56 835 LEU A C 1
ATOM 6449 O O . LEU A 1 835 ? 2.909 6.596 26.434 1.00 67.56 835 LEU A O 1
ATOM 6453 N N . VAL A 1 836 ? 1.633 6.876 24.608 1.00 63.75 836 VAL A N 1
ATOM 6454 C CA . VAL A 1 836 ? 0.348 6.738 25.318 1.00 63.75 836 VAL A CA 1
ATOM 6455 C C . VAL A 1 836 ? -0.546 5.642 24.736 1.00 63.75 836 VAL A C 1
ATOM 6457 O O . VAL A 1 836 ? -1.381 5.077 25.439 1.00 63.75 836 VAL A O 1
ATOM 6460 N N . ALA A 1 837 ? -0.342 5.263 23.476 1.00 62.06 837 ALA A N 1
ATOM 6461 C CA . ALA A 1 837 ? -1.055 4.181 22.806 1.00 62.06 837 ALA A CA 1
ATOM 6462 C C . ALA A 1 837 ? -0.121 2.998 22.489 1.00 62.06 837 ALA A C 1
ATOM 6464 O O . ALA A 1 837 ? -0.101 2.508 21.356 1.00 62.06 837 ALA A O 1
ATOM 6465 N N . VAL A 1 838 ? 0.643 2.515 23.485 1.00 61.41 838 VAL A N 1
ATOM 6466 C CA . VAL A 1 838 ? 1.569 1.373 23.336 1.00 61.41 838 VAL A CA 1
ATOM 6467 C C . VAL A 1 838 ? 0.789 0.072 23.117 1.00 61.41 838 VAL A C 1
ATOM 6469 O O . VAL A 1 838 ? 0.564 -0.728 24.025 1.00 61.41 838 VAL A O 1
ATOM 6472 N N . ARG A 1 839 ? 0.361 -0.171 21.879 1.00 77.00 839 ARG A N 1
ATOM 6473 C CA . ARG A 1 839 ? -0.074 -1.497 21.429 1.00 77.00 839 ARG A CA 1
ATOM 6474 C C . ARG A 1 839 ? 1.003 -2.094 20.547 1.00 77.00 839 ARG A C 1
ATOM 6476 O O . ARG A 1 839 ? 1.518 -1.422 19.661 1.00 77.00 839 ARG A O 1
ATOM 6483 N N . ARG A 1 840 ? 1.309 -3.375 20.746 1.00 82.44 840 ARG A N 1
ATOM 6484 C CA . ARG A 1 840 ? 2.402 -4.046 20.026 1.00 82.44 840 ARG A CA 1
ATOM 6485 C C . ARG A 1 840 ? 2.292 -3.969 18.504 1.00 82.44 840 ARG A C 1
ATOM 6487 O O . ARG A 1 840 ? 3.318 -3.709 17.882 1.00 82.44 840 ARG A O 1
ATOM 6494 N N . PRO A 1 841 ? 1.101 -4.093 17.881 1.00 87.75 841 PRO A N 1
ATOM 6495 C CA . PRO A 1 841 ? 0.998 -3.886 16.442 1.00 87.75 841 PRO A CA 1
ATOM 6496 C C . PRO A 1 841 ? 1.366 -2.462 15.995 1.00 87.75 841 PRO A C 1
ATOM 6498 O O . PRO A 1 841 ? 2.040 -2.300 14.988 1.00 87.75 841 PRO A O 1
ATOM 6501 N N . ALA A 1 842 ? 0.996 -1.436 16.771 1.00 86.06 842 ALA A N 1
ATOM 6502 C CA . ALA A 1 842 ? 1.358 -0.046 16.489 1.00 86.06 842 ALA A CA 1
ATOM 6503 C C . ALA A 1 842 ? 2.856 0.218 16.718 1.00 86.06 842 ALA A C 1
ATOM 6505 O O . ALA A 1 842 ? 3.506 0.821 15.871 1.00 86.06 842 ALA A O 1
ATOM 6506 N N . ALA A 1 843 ? 3.416 -0.282 17.824 1.00 83.19 843 ALA A N 1
ATOM 6507 C CA . ALA A 1 843 ? 4.834 -0.132 18.148 1.00 83.19 843 ALA A CA 1
ATOM 6508 C C . ALA A 1 843 ? 5.739 -0.848 17.131 1.00 83.19 843 ALA A C 1
ATOM 6510 O O . ALA A 1 843 ? 6.681 -0.250 16.622 1.00 83.19 843 ALA A O 1
ATOM 6511 N N . SER A 1 844 ? 5.421 -2.100 16.785 1.00 89.62 844 SER A N 1
ATOM 6512 C CA . SER A 1 844 ? 6.173 -2.856 15.774 1.00 89.62 844 SER A CA 1
ATOM 6513 C C . SER A 1 844 ? 6.091 -2.205 14.394 1.00 89.62 844 SER A C 1
ATOM 6515 O O . SER A 1 844 ? 7.124 -2.012 13.761 1.00 89.62 844 SER A O 1
ATOM 6517 N N . ALA A 1 845 ? 4.903 -1.773 13.952 1.00 92.38 845 ALA A N 1
ATOM 6518 C CA . ALA A 1 845 ? 4.759 -1.040 12.694 1.00 92.38 845 ALA A CA 1
ATOM 6519 C C . ALA A 1 845 ? 5.587 0.254 12.669 1.00 92.38 845 ALA A C 1
ATOM 6521 O O . ALA A 1 845 ? 6.241 0.533 11.668 1.00 92.38 845 ALA A O 1
ATOM 6522 N N . ALA A 1 846 ? 5.600 1.021 13.763 1.00 86.19 846 ALA A N 1
ATOM 6523 C CA . ALA A 1 846 ? 6.376 2.254 13.843 1.00 86.19 846 ALA A CA 1
ATOM 6524 C C . ALA A 1 846 ? 7.889 2.010 13.781 1.00 86.19 846 ALA A C 1
ATOM 6526 O O . ALA A 1 846 ? 8.584 2.709 13.046 1.00 86.19 846 ALA A O 1
ATOM 6527 N N . VAL A 1 847 ? 8.394 1.009 14.514 1.00 85.69 847 VAL A N 1
ATOM 6528 C CA . VAL A 1 847 ? 9.822 0.655 14.501 1.00 85.69 847 VAL A CA 1
ATOM 6529 C C . VAL A 1 847 ? 10.255 0.196 13.114 1.00 85.69 847 VAL A C 1
ATOM 6531 O O . VAL A 1 847 ? 11.272 0.671 12.616 1.00 85.69 847 VAL A O 1
ATOM 6534 N N . LEU A 1 848 ? 9.475 -0.664 12.457 1.00 91.12 848 LEU A N 1
ATOM 6535 C CA . LEU A 1 848 ? 9.792 -1.094 11.096 1.00 91.12 848 LEU A CA 1
ATOM 6536 C C . LEU A 1 848 ? 9.730 0.057 10.097 1.00 91.12 848 LEU A C 1
ATOM 6538 O O . LEU A 1 848 ? 10.599 0.157 9.237 1.00 91.12 848 LEU A O 1
ATOM 6542 N N . ALA A 1 849 ? 8.716 0.914 10.192 1.00 91.50 849 ALA A N 1
ATOM 6543 C CA . ALA A 1 849 ? 8.556 2.000 9.243 1.00 91.50 849 ALA A CA 1
ATOM 6544 C C . ALA A 1 849 ? 9.686 3.029 9.358 1.00 91.50 849 ALA A C 1
ATOM 6546 O O . ALA A 1 849 ? 10.297 3.389 8.355 1.00 91.50 849 ALA A O 1
ATOM 6547 N N . LEU A 1 850 ? 9.992 3.478 10.576 1.00 86.69 850 LEU A N 1
ATOM 6548 C CA . LEU A 1 850 ? 10.980 4.530 10.815 1.00 86.69 850 LEU A CA 1
ATOM 6549 C C . LEU A 1 850 ? 12.406 3.997 10.803 1.00 86.69 850 LEU A C 1
ATOM 6551 O O . LEU A 1 850 ? 13.265 4.599 10.171 1.00 86.69 850 LEU A O 1
ATOM 6555 N N . GLY A 1 851 ? 12.651 2.851 11.442 1.00 84.44 851 GLY A N 1
ATOM 6556 C CA . GLY A 1 851 ? 13.945 2.177 11.366 1.00 84.44 851 GLY A CA 1
ATOM 6557 C C . GLY A 1 851 ? 14.268 1.782 9.928 1.00 84.44 851 GLY A C 1
ATOM 6558 O O . GLY A 1 851 ? 15.374 2.034 9.459 1.00 84.44 851 GLY A O 1
ATOM 6559 N N . GLY A 1 852 ? 13.275 1.258 9.199 1.00 89.31 852 GLY A N 1
ATOM 6560 C CA . GLY A 1 852 ? 13.396 0.965 7.775 1.00 89.31 852 GLY A CA 1
ATOM 6561 C C . GLY A 1 852 ? 13.704 2.214 6.961 1.00 89.31 852 GLY A C 1
ATOM 6562 O O . GLY A 1 852 ? 14.639 2.201 6.169 1.00 89.31 852 GLY A O 1
ATOM 6563 N N . ALA A 1 853 ? 12.990 3.315 7.212 1.00 90.44 853 ALA A N 1
ATOM 6564 C CA . ALA A 1 853 ? 13.218 4.569 6.504 1.00 90.44 853 ALA A CA 1
ATOM 6565 C C . ALA A 1 853 ? 14.616 5.151 6.755 1.00 90.44 853 ALA A C 1
ATOM 6567 O O . ALA A 1 853 ? 15.280 5.561 5.809 1.00 90.44 853 ALA A O 1
ATOM 6568 N N . VAL A 1 854 ? 15.084 5.149 8.007 1.00 88.12 854 VAL A N 1
ATOM 6569 C CA . VAL A 1 854 ? 16.424 5.635 8.366 1.00 88.12 854 VAL A CA 1
ATOM 6570 C C . VAL A 1 854 ? 17.503 4.780 7.710 1.00 88.12 854 VAL A C 1
ATOM 6572 O O . VAL A 1 854 ? 18.389 5.327 7.064 1.00 88.12 854 VAL A O 1
ATOM 6575 N N . ILE A 1 855 ? 17.422 3.451 7.826 1.00 88.81 855 ILE A N 1
ATOM 6576 C CA . ILE A 1 855 ? 18.431 2.554 7.246 1.00 88.81 855 ILE A CA 1
ATOM 6577 C C . ILE A 1 855 ? 18.450 2.682 5.721 1.00 88.81 855 ILE A C 1
ATOM 6579 O O . ILE A 1 855 ? 19.527 2.813 5.151 1.00 88.81 855 ILE A O 1
ATOM 6583 N N . ILE A 1 856 ? 17.283 2.704 5.069 1.00 90.00 856 ILE A N 1
ATOM 6584 C CA . ILE A 1 856 ? 17.187 2.884 3.615 1.00 90.00 856 ILE A CA 1
ATOM 6585 C C . ILE A 1 856 ? 17.774 4.231 3.200 1.00 90.00 856 ILE A C 1
ATOM 6587 O O . ILE A 1 856 ? 18.552 4.261 2.259 1.00 90.00 856 ILE A O 1
ATOM 6591 N N . MET A 1 857 ? 17.475 5.329 3.899 1.00 88.00 857 MET A N 1
ATOM 6592 C CA . MET A 1 857 ? 18.056 6.634 3.559 1.00 88.00 857 MET A CA 1
ATOM 6593 C C . MET A 1 857 ? 19.569 6.704 3.794 1.00 88.00 857 MET A C 1
ATOM 6595 O O . MET A 1 857 ? 20.248 7.444 3.091 1.00 88.00 857 MET A O 1
ATOM 6599 N N . LEU A 1 858 ? 20.107 5.948 4.756 1.00 86.44 858 LEU A N 1
ATOM 6600 C CA . LEU A 1 858 ? 21.550 5.878 5.003 1.00 86.44 858 LEU A CA 1
ATOM 6601 C C . LEU A 1 858 ? 22.295 5.051 3.948 1.00 86.44 858 LEU A C 1
ATOM 6603 O O . LEU A 1 858 ? 23.458 5.337 3.678 1.00 86.44 858 LEU A O 1
ATOM 6607 N N . THR A 1 859 ? 21.660 4.024 3.378 1.00 83.75 859 THR A N 1
ATOM 6608 C CA . THR A 1 859 ? 22.304 3.118 2.411 1.00 83.75 859 THR A CA 1
ATOM 6609 C C . THR A 1 859 ? 22.003 3.482 0.960 1.00 83.75 859 THR A C 1
ATOM 6611 O O . THR A 1 859 ? 22.889 3.442 0.113 1.00 83.75 859 THR A O 1
ATOM 6614 N N . THR A 1 860 ? 20.756 3.840 0.669 1.00 83.50 860 THR A N 1
ATOM 6615 C CA . THR A 1 860 ? 20.226 4.177 -0.655 1.00 83.50 860 THR A CA 1
ATOM 6616 C C . THR A 1 860 ? 19.248 5.353 -0.516 1.00 83.50 860 THR A C 1
ATOM 6618 O O . THR A 1 860 ? 18.042 5.108 -0.421 1.00 83.50 860 THR A O 1
ATOM 6621 N N . PRO A 1 861 ? 19.735 6.609 -0.467 1.00 84.69 861 PRO A N 1
ATOM 6622 C CA . PRO A 1 861 ? 18.953 7.840 -0.243 1.00 84.69 861 PRO A CA 1
ATOM 6623 C C . PRO A 1 861 ? 17.940 8.181 -1.359 1.00 84.69 861 PRO A C 1
ATOM 6625 O O . PRO A 1 861 ? 17.944 9.269 -1.923 1.00 84.69 861 PRO A O 1
ATOM 6628 N N . ASN A 1 862 ? 17.035 7.252 -1.666 1.00 88.56 862 ASN A N 1
ATOM 6629 C CA . ASN A 1 862 ? 15.967 7.392 -2.642 1.00 88.56 862 ASN A CA 1
ATOM 6630 C C . ASN A 1 862 ? 14.596 7.221 -1.963 1.00 88.56 862 ASN A C 1
ATOM 6632 O O . ASN A 1 862 ? 14.283 6.168 -1.398 1.00 88.56 862 ASN A O 1
ATOM 6636 N N . ALA A 1 863 ? 13.750 8.248 -2.054 1.00 89.44 863 ALA A N 1
ATOM 6637 C CA . ALA A 1 863 ? 12.447 8.307 -1.404 1.00 89.44 863 ALA A CA 1
ATOM 6638 C C . ALA A 1 863 ? 11.460 7.243 -1.919 1.00 89.44 863 ALA A C 1
ATOM 6640 O O . ALA A 1 863 ? 10.578 6.824 -1.169 1.00 89.44 863 ALA A O 1
ATOM 6641 N N . ARG A 1 864 ? 11.634 6.736 -3.152 1.00 91.44 864 ARG A N 1
ATOM 6642 C CA . ARG A 1 864 ? 10.840 5.625 -3.718 1.00 91.44 864 ARG A CA 1
ATOM 6643 C C . ARG A 1 864 ? 10.895 4.393 -2.820 1.00 91.44 864 ARG A C 1
ATOM 6645 O O . ARG A 1 864 ? 9.889 3.723 -2.602 1.00 91.44 864 ARG A O 1
ATOM 6652 N N . TYR A 1 865 ? 12.059 4.114 -2.236 1.00 91.88 865 TYR A N 1
ATOM 6653 C CA . TYR A 1 865 ? 12.261 2.945 -1.378 1.00 91.88 865 TYR A CA 1
ATOM 6654 C C . TYR A 1 865 ? 11.621 3.091 0.009 1.00 91.88 865 TYR A C 1
ATOM 6656 O O . TYR A 1 865 ? 11.479 2.101 0.728 1.00 91.88 865 TYR A O 1
ATOM 6664 N N . LEU A 1 866 ? 11.128 4.285 0.356 1.00 94.00 866 LEU A N 1
ATOM 6665 C CA . LEU A 1 866 ? 10.348 4.529 1.570 1.00 94.00 866 LEU A CA 1
ATOM 6666 C C . LEU A 1 866 ? 8.875 4.120 1.433 1.00 94.00 866 LEU A C 1
ATOM 6668 O O . LEU A 1 866 ? 8.164 4.093 2.436 1.00 94.00 866 LEU A O 1
ATOM 6672 N N . TYR A 1 867 ? 8.420 3.731 0.237 1.00 95.75 867 TYR A N 1
ATOM 6673 C CA . TYR A 1 867 ? 7.029 3.363 -0.055 1.00 95.75 867 TYR A CA 1
ATOM 6674 C C . TYR A 1 867 ? 6.412 2.383 0.959 1.00 95.75 867 TYR A C 1
ATOM 6676 O O . TYR A 1 867 ? 5.310 2.590 1.471 1.00 95.75 867 TYR A O 1
ATOM 6684 N N . THR A 1 868 ? 7.153 1.330 1.321 1.00 96.06 868 THR A N 1
ATOM 6685 C CA . THR A 1 868 ? 6.688 0.330 2.300 1.00 96.06 868 THR A CA 1
ATOM 6686 C C . THR A 1 868 ? 6.593 0.919 3.712 1.00 96.06 868 THR A C 1
ATOM 6688 O O . THR A 1 868 ? 5.622 0.667 4.432 1.00 96.06 868 THR A O 1
ATOM 6691 N N . SER A 1 869 ? 7.558 1.756 4.105 1.00 95.62 869 SER A N 1
ATOM 6692 C CA . SER A 1 869 ? 7.529 2.479 5.381 1.00 95.62 869 SER A CA 1
ATOM 6693 C C . SER A 1 869 ? 6.330 3.424 5.473 1.00 95.62 869 SER A C 1
ATOM 6695 O O . SER A 1 869 ? 5.668 3.482 6.509 1.00 95.62 869 SER A O 1
ATOM 6697 N N . MET A 1 870 ? 6.002 4.116 4.382 1.00 95.69 870 MET A N 1
ATOM 6698 C CA . MET A 1 870 ? 4.873 5.048 4.303 1.00 95.69 870 MET A CA 1
ATOM 6699 C C . MET A 1 870 ? 3.526 4.356 4.559 1.00 95.69 870 MET A C 1
ATOM 6701 O O . MET A 1 870 ? 2.675 4.914 5.256 1.00 95.69 870 MET A O 1
ATOM 6705 N N . ALA A 1 871 ? 3.348 3.123 4.071 1.00 96.50 871 ALA A N 1
ATOM 6706 C CA . ALA A 1 871 ? 2.159 2.317 4.353 1.00 96.50 871 ALA A CA 1
ATOM 6707 C C . ALA A 1 871 ? 2.099 1.862 5.825 1.00 96.50 871 ALA A C 1
ATOM 6709 O O . ALA A 1 871 ? 1.049 1.950 6.470 1.00 96.50 871 ALA A O 1
ATOM 6710 N N . LEU A 1 872 ? 3.229 1.409 6.382 1.00 95.81 872 LEU A N 1
ATOM 6711 C CA . LEU A 1 872 ? 3.318 0.948 7.773 1.00 95.81 872 LEU A CA 1
ATOM 6712 C C . LEU A 1 872 ? 3.082 2.077 8.793 1.00 95.81 872 LEU A C 1
ATOM 6714 O O . LEU A 1 872 ? 2.476 1.822 9.836 1.00 95.81 872 LEU A O 1
ATOM 6718 N N . LEU A 1 873 ? 3.477 3.321 8.488 1.00 94.25 873 LEU A N 1
ATOM 6719 C CA . LEU A 1 873 ? 3.251 4.498 9.349 1.00 94.25 873 LEU A CA 1
ATOM 6720 C C . LEU A 1 873 ? 1.770 4.793 9.628 1.00 94.25 873 LEU A C 1
ATOM 6722 O O . LEU A 1 873 ? 1.448 5.409 10.647 1.00 94.25 873 LEU A O 1
ATOM 6726 N N . LEU A 1 874 ? 0.848 4.327 8.782 1.00 95.69 874 LEU A N 1
ATOM 6727 C CA . LEU A 1 874 ? -0.584 4.535 9.007 1.00 95.69 874 LEU A CA 1
ATOM 6728 C C . LEU A 1 874 ? -1.125 3.764 10.220 1.00 95.69 874 LEU A C 1
ATOM 6730 O O . LEU A 1 874 ? -2.122 4.170 10.820 1.00 95.69 874 LEU A O 1
ATOM 6734 N N . VAL A 1 875 ? -0.469 2.670 10.612 1.00 94.38 875 VAL A N 1
ATOM 6735 C CA . VAL A 1 875 ? -0.870 1.828 11.749 1.00 94.38 875 VAL A CA 1
ATOM 6736 C C . VAL A 1 875 ? -0.704 2.555 13.095 1.00 94.38 875 VAL A C 1
ATOM 6738 O O . VAL A 1 875 ? -1.698 2.674 13.819 1.00 94.38 875 VAL A O 1
ATOM 6741 N N . PRO A 1 876 ? 0.481 3.087 13.465 1.00 90.94 876 PRO A N 1
ATOM 6742 C CA . PRO A 1 876 ? 0.627 3.878 14.687 1.00 90.94 876 PRO A CA 1
ATOM 6743 C C . PRO A 1 876 ? -0.167 5.190 14.639 1.00 90.94 876 PRO A C 1
ATOM 6745 O O . PRO A 1 876 ? -0.716 5.603 15.662 1.00 90.94 876 PRO A O 1
ATOM 6748 N N . LEU A 1 877 ? -0.328 5.802 13.461 1.00 93.12 877 LEU A N 1
ATOM 6749 C CA . LEU A 1 877 ? -1.199 6.967 13.291 1.00 93.12 877 LEU A CA 1
ATOM 6750 C C . LEU A 1 877 ? -2.663 6.649 13.652 1.00 93.12 877 LEU A C 1
ATOM 6752 O O . LEU A 1 877 ? -3.315 7.426 14.350 1.00 93.12 877 LEU A O 1
ATOM 6756 N N . ALA A 1 878 ? -3.182 5.489 13.240 1.00 95.12 878 ALA A N 1
ATOM 6757 C CA . ALA A 1 878 ? -4.527 5.052 13.610 1.00 95.12 878 ALA A CA 1
ATOM 6758 C C . ALA A 1 878 ? -4.680 4.860 15.129 1.00 95.12 878 ALA A C 1
ATOM 6760 O O . ALA A 1 878 ? -5.705 5.242 15.702 1.00 95.12 878 ALA A O 1
ATOM 6761 N N . ALA A 1 879 ? -3.657 4.316 15.794 1.00 90.44 879 ALA A N 1
ATOM 6762 C CA . ALA A 1 879 ? -3.643 4.182 17.249 1.00 90.44 879 ALA A CA 1
ATOM 6763 C C . ALA A 1 879 ? -3.662 5.553 17.955 1.00 90.44 879 ALA A C 1
ATOM 6765 O O . ALA A 1 879 ? -4.448 5.741 18.889 1.00 90.44 879 ALA A O 1
ATOM 6766 N N . LEU A 1 880 ? -2.882 6.529 17.469 1.00 89.62 880 LEU A N 1
ATOM 6767 C CA . LEU A 1 880 ? -2.912 7.912 17.962 1.00 89.62 880 LEU A CA 1
ATOM 6768 C C . LEU A 1 880 ? -4.299 8.545 17.788 1.00 89.62 880 LEU A C 1
ATOM 6770 O O . LEU A 1 880 ? -4.833 9.125 18.733 1.00 89.62 880 LEU A O 1
ATOM 6774 N N . LEU A 1 881 ? -4.901 8.429 16.600 1.00 93.50 881 LEU A N 1
ATOM 6775 C CA . LEU A 1 881 ? -6.227 8.990 16.326 1.00 93.50 881 LEU A CA 1
ATOM 6776 C C . LEU A 1 881 ? -7.296 8.392 17.246 1.00 93.50 881 LEU A C 1
ATOM 6778 O O . LEU A 1 881 ? -8.155 9.121 17.743 1.00 93.50 881 LEU A O 1
ATOM 6782 N N . ALA A 1 882 ? -7.236 7.086 17.513 1.00 91.31 882 ALA A N 1
ATOM 6783 C CA . ALA A 1 882 ? -8.146 6.441 18.453 1.00 91.31 882 ALA A CA 1
ATOM 6784 C C . ALA A 1 882 ? -7.957 6.959 19.884 1.00 91.31 882 ALA A C 1
ATOM 6786 O O . ALA A 1 882 ? -8.941 7.276 20.552 1.00 91.31 882 ALA A O 1
ATOM 6787 N N . TRP A 1 883 ? -6.708 7.125 20.330 1.00 88.00 883 TRP A N 1
ATOM 6788 C CA . TRP A 1 883 ? -6.417 7.711 21.637 1.00 88.00 883 TRP A CA 1
ATOM 6789 C C . TRP A 1 883 ? -6.933 9.155 21.746 1.00 88.00 883 TRP A C 1
ATOM 6791 O O . TRP A 1 883 ? -7.618 9.500 22.714 1.00 88.00 883 TRP A O 1
ATOM 6801 N N . LEU A 1 884 ? -6.688 9.987 20.730 1.00 89.56 884 LEU A N 1
ATOM 6802 C CA . LEU A 1 884 ? -7.175 11.368 20.684 1.00 89.56 884 LEU A CA 1
ATOM 6803 C C . LEU A 1 884 ? -8.701 11.442 20.648 1.00 89.56 884 LEU A C 1
ATOM 6805 O O . LEU A 1 884 ? -9.280 12.327 21.272 1.00 89.56 884 LEU A O 1
ATOM 6809 N N . LYS A 1 885 ? -9.379 10.513 19.972 1.00 90.81 885 LYS A N 1
ATOM 6810 C CA . LYS A 1 885 ? -10.846 10.477 19.943 1.00 90.81 885 LYS A CA 1
ATOM 6811 C C . LYS A 1 885 ? -11.442 10.330 21.348 1.00 90.81 885 LYS A C 1
ATOM 6813 O O . LYS A 1 885 ? -12.433 11.002 21.649 1.00 90.81 885 LYS A O 1
ATOM 6818 N N . SER A 1 886 ? -10.838 9.494 22.192 1.00 84.56 886 SER A N 1
ATOM 6819 C CA . SER A 1 886 ? -11.293 9.265 23.569 1.00 84.56 886 SER A CA 1
ATOM 6820 C C . SER A 1 886 ? -10.883 10.389 24.527 1.00 84.56 886 SER A C 1
ATOM 6822 O O . SER A 1 886 ? -11.664 10.759 25.398 1.00 84.56 886 SER A O 1
ATOM 6824 N N . ASN A 1 887 ? -9.700 10.985 24.343 1.00 82.12 887 ASN A N 1
ATOM 6825 C CA . ASN A 1 887 ? -9.127 11.931 25.313 1.00 82.12 887 ASN A CA 1
ATOM 6826 C C . ASN A 1 887 ? -9.302 13.417 24.928 1.00 82.12 887 ASN A C 1
ATOM 6828 O O . ASN A 1 887 ? -9.499 14.266 25.800 1.00 82.12 887 ASN A O 1
ATOM 6832 N N . GLN A 1 888 ? -9.255 13.751 23.632 1.00 84.38 888 GLN A N 1
ATOM 6833 C CA . GLN A 1 888 ? -9.278 15.118 23.086 1.00 84.38 888 GLN A CA 1
ATOM 6834 C C . GLN A 1 888 ? -9.987 15.203 21.728 1.00 84.38 888 GLN A C 1
ATOM 6836 O O . GLN A 1 888 ? -9.374 15.286 20.659 1.00 84.38 888 GLN A O 1
ATOM 6841 N N . ARG A 1 889 ? -11.320 15.261 21.767 1.00 87.88 889 ARG A N 1
ATOM 6842 C CA . ARG A 1 889 ? -12.163 15.279 20.559 1.00 87.88 889 ARG A CA 1
ATOM 6843 C C . ARG A 1 889 ? -11.868 16.441 19.604 1.00 87.88 889 ARG A C 1
ATOM 6845 O O . ARG A 1 889 ? -12.011 16.262 18.399 1.00 87.88 889 ARG A O 1
ATOM 6852 N N . TRP A 1 890 ? -11.483 17.612 20.117 1.00 89.00 890 TRP A N 1
ATOM 6853 C CA . TRP A 1 890 ? -11.103 18.754 19.275 1.00 89.00 890 TRP A CA 1
ATOM 6854 C C . TRP A 1 890 ? -9.854 18.437 18.446 1.00 89.00 890 TRP A C 1
ATOM 6856 O O . TRP A 1 890 ? -9.924 18.516 17.226 1.00 89.00 890 TRP A O 1
ATOM 6866 N N . MET A 1 891 ? -8.764 17.991 19.081 1.00 88.12 891 MET A N 1
ATOM 6867 C CA . MET A 1 891 ? -7.522 17.645 18.380 1.00 88.12 891 MET A CA 1
ATOM 6868 C C . MET A 1 891 ? -7.737 16.517 17.368 1.00 88.12 891 MET A C 1
ATOM 6870 O O . MET A 1 891 ? -7.267 16.600 16.238 1.00 88.12 891 MET A O 1
ATOM 6874 N N . TYR A 1 892 ? -8.525 15.500 17.733 1.00 93.06 892 TYR A N 1
ATOM 6875 C CA . TYR A 1 892 ? -8.945 14.459 16.794 1.00 93.06 892 TYR A CA 1
ATOM 6876 C C . TYR A 1 892 ? -9.621 15.049 15.545 1.00 93.06 892 TYR A C 1
ATOM 6878 O O . TYR A 1 892 ? -9.243 14.709 14.429 1.00 93.06 892 TYR A O 1
ATOM 6886 N N . ARG A 1 893 ? -10.591 15.961 15.707 1.00 94.06 893 ARG A N 1
ATOM 6887 C CA . ARG A 1 893 ? -11.275 16.606 14.570 1.00 94.06 893 ARG A CA 1
ATOM 6888 C C . ARG A 1 893 ? -10.318 17.446 13.724 1.00 94.06 893 ARG A C 1
ATOM 6890 O O . ARG A 1 893 ? -10.412 17.387 12.503 1.00 94.06 893 ARG A O 1
ATOM 6897 N N . THR A 1 894 ? -9.397 18.172 14.355 1.00 93.88 894 THR A N 1
ATOM 6898 C CA . THR A 1 894 ? -8.373 18.965 13.662 1.00 93.88 894 THR A CA 1
ATOM 6899 C C . THR A 1 894 ? -7.470 18.084 12.802 1.00 93.88 894 THR A C 1
ATOM 6901 O O . THR A 1 894 ? -7.269 18.390 11.631 1.00 93.88 894 THR A O 1
ATOM 6904 N N . LEU A 1 895 ? -6.988 16.955 13.333 1.00 94.44 895 LEU A N 1
ATOM 6905 C CA . LEU A 1 895 ? -6.162 16.019 12.563 1.00 94.44 895 LEU A CA 1
ATOM 6906 C C . LEU A 1 895 ? -6.933 15.335 11.432 1.00 94.44 895 LEU A C 1
ATOM 6908 O O . LEU A 1 895 ? -6.369 15.109 10.367 1.00 94.44 895 LEU A O 1
ATOM 6912 N N . ILE A 1 896 ? -8.219 15.024 11.628 1.00 96.44 896 ILE A N 1
ATOM 6913 C CA . ILE A 1 896 ? -9.065 14.502 10.545 1.00 96.44 896 ILE A CA 1
ATOM 6914 C C . ILE A 1 896 ? -9.231 15.548 9.435 1.00 96.44 896 ILE A C 1
ATOM 6916 O O . ILE A 1 896 ? -9.112 15.201 8.264 1.00 96.44 896 ILE A O 1
ATOM 6920 N N . PHE A 1 897 ? -9.467 16.816 9.783 1.00 96.25 897 PHE A N 1
ATOM 6921 C CA . PHE A 1 897 ? -9.545 17.898 8.799 1.00 96.25 897 PHE A CA 1
ATOM 6922 C C . PHE A 1 897 ? -8.222 18.074 8.045 1.00 96.25 897 PHE A C 1
ATOM 6924 O O . PHE A 1 897 ? -8.224 18.126 6.818 1.00 96.25 897 PHE A O 1
ATOM 6931 N N . TYR A 1 898 ? -7.099 18.079 8.768 1.00 96.81 898 TYR A N 1
ATOM 6932 C CA . TYR A 1 898 ? -5.764 18.111 8.175 1.00 96.81 898 TYR A CA 1
ATOM 6933 C C . TYR A 1 898 ? -5.543 16.944 7.204 1.00 96.81 898 TYR A C 1
ATOM 6935 O O . TYR A 1 898 ? -5.129 17.168 6.074 1.00 96.81 898 TYR A O 1
ATOM 6943 N N . LEU A 1 899 ? -5.889 15.713 7.594 1.00 96.88 899 LEU A N 1
ATOM 6944 C CA . LEU A 1 899 ? -5.782 14.536 6.726 1.00 96.88 899 LEU A CA 1
ATOM 6945 C C . LEU A 1 899 ? -6.587 14.690 5.432 1.00 96.88 899 LEU A C 1
ATOM 6947 O O . LEU A 1 899 ? -6.095 14.328 4.367 1.00 96.88 899 LEU A O 1
ATOM 6951 N N . VAL A 1 900 ? -7.807 15.229 5.507 1.00 97.12 900 VAL A N 1
ATOM 6952 C CA . VAL A 1 900 ? -8.629 15.503 4.317 1.00 97.12 900 VAL A CA 1
ATOM 6953 C C . VAL A 1 900 ? -7.964 16.557 3.428 1.00 97.12 900 VAL A C 1
ATOM 6955 O O . VAL A 1 900 ? -7.858 16.341 2.222 1.00 97.12 900 VAL A O 1
ATOM 6958 N N . ALA A 1 901 ? -7.473 17.655 4.010 1.00 96.94 901 ALA A N 1
ATOM 6959 C CA . ALA A 1 901 ? -6.790 18.718 3.274 1.00 96.94 901 ALA A CA 1
ATOM 6960 C C . ALA A 1 901 ? -5.502 18.216 2.599 1.00 96.94 901 ALA A C 1
ATOM 6962 O O . ALA A 1 901 ? -5.330 18.407 1.397 1.00 96.94 901 ALA A O 1
ATOM 6963 N N . ALA A 1 902 ? -4.652 17.495 3.334 1.00 96.94 902 ALA A N 1
ATOM 6964 C CA . ALA A 1 902 ? -3.427 16.896 2.813 1.00 96.94 902 ALA A CA 1
ATOM 6965 C C . ALA A 1 902 ? -3.719 15.860 1.715 1.00 96.94 902 ALA A C 1
ATOM 6967 O O . ALA A 1 902 ? -3.017 15.816 0.713 1.00 96.94 902 ALA A O 1
ATOM 6968 N N . THR A 1 903 ? -4.794 15.071 1.848 1.00 97.81 903 THR A N 1
ATOM 6969 C CA . THR A 1 903 ? -5.224 14.129 0.796 1.00 97.81 903 THR A CA 1
ATOM 6970 C C . THR A 1 903 ? -5.641 14.869 -0.478 1.00 97.81 903 THR A C 1
ATOM 6972 O O . THR A 1 903 ? -5.285 14.439 -1.571 1.00 97.81 903 THR A O 1
ATOM 6975 N N . GLY A 1 904 ? -6.362 15.990 -0.355 1.00 96.44 904 GLY A N 1
ATOM 6976 C CA . GLY A 1 904 ? -6.725 16.835 -1.497 1.00 96.44 904 GLY A CA 1
ATOM 6977 C C . GLY A 1 904 ? -5.512 17.489 -2.164 1.00 96.44 904 GLY A C 1
ATOM 6978 O O . GLY A 1 904 ? -5.413 17.489 -3.389 1.00 96.44 904 GLY A O 1
ATOM 6979 N N . LEU A 1 905 ? -4.563 17.985 -1.367 1.00 96.25 905 LEU A N 1
ATOM 6980 C CA . LEU A 1 905 ? -3.316 18.562 -1.870 1.00 96.25 905 LEU A CA 1
ATOM 6981 C C . LEU A 1 905 ? -2.457 17.509 -2.584 1.00 96.25 905 LEU A C 1
ATOM 6983 O O . LEU A 1 905 ? -2.021 17.729 -3.709 1.00 96.25 905 LEU A O 1
ATOM 6987 N N . ASN A 1 906 ? -2.293 16.329 -1.985 1.00 97.38 906 ASN A N 1
ATOM 6988 C CA . ASN A 1 906 ? -1.620 15.198 -2.616 1.00 97.38 906 ASN A CA 1
ATOM 6989 C C . ASN A 1 906 ? -2.295 14.789 -3.934 1.00 97.38 906 ASN A C 1
ATOM 6991 O O . ASN A 1 906 ? -1.603 14.549 -4.917 1.00 97.38 906 ASN A O 1
ATOM 6995 N N . ALA A 1 907 ? -3.634 14.765 -3.979 1.00 95.25 907 ALA A N 1
ATOM 6996 C CA . ALA A 1 907 ? -4.386 14.455 -5.194 1.00 95.25 907 ALA A CA 1
ATOM 6997 C C . ALA A 1 907 ? -4.082 15.440 -6.340 1.00 95.25 907 ALA A C 1
ATOM 6999 O O . ALA A 1 907 ? -4.003 15.028 -7.494 1.00 95.25 907 ALA A O 1
ATOM 7000 N N . TYR A 1 908 ? -3.876 16.725 -6.031 1.00 94.19 908 TYR A N 1
ATOM 7001 C CA . TYR A 1 908 ? -3.430 17.719 -7.012 1.00 94.19 908 TYR A CA 1
ATOM 7002 C C . TYR A 1 908 ? -1.977 17.489 -7.457 1.00 94.19 908 TYR A C 1
ATOM 7004 O O . TYR A 1 908 ? -1.670 17.643 -8.636 1.00 94.19 908 TYR A O 1
ATOM 7012 N N . PHE A 1 909 ? -1.096 17.082 -6.540 1.00 94.81 909 PHE A N 1
ATOM 7013 C CA . PHE A 1 909 ? 0.320 16.811 -6.816 1.00 94.81 909 PHE A CA 1
ATOM 7014 C C . PHE A 1 909 ? 0.601 15.404 -7.357 1.00 94.81 909 PHE A C 1
ATOM 7016 O O . PHE A 1 909 ? 1.763 15.067 -7.550 1.00 94.81 909 PHE A O 1
ATOM 7023 N N . LEU A 1 910 ? -0.417 14.587 -7.635 1.00 93.31 910 LEU A N 1
ATOM 7024 C CA . LEU A 1 910 ? -0.270 13.236 -8.186 1.00 93.31 910 LEU A CA 1
ATOM 7025 C C . LEU A 1 910 ? 0.748 13.186 -9.358 1.00 93.31 910 LEU A C 1
ATOM 7027 O O . LEU A 1 910 ? 1.738 12.464 -9.228 1.00 93.31 910 LEU A O 1
ATOM 7031 N N . PRO A 1 911 ? 0.642 14.028 -10.412 1.00 91.88 911 PRO A N 1
ATOM 7032 C CA . PRO A 1 911 ? 1.604 14.051 -11.524 1.00 91.88 911 PRO A CA 1
ATOM 7033 C C . PRO A 1 911 ? 3.058 14.338 -11.162 1.00 91.88 911 PRO A C 1
ATOM 7035 O O . PRO A 1 911 ? 3.952 14.014 -11.944 1.00 91.88 911 PRO A O 1
ATOM 7038 N N . SER A 1 912 ? 3.311 14.942 -9.992 1.00 92.50 912 SER A N 1
ATOM 7039 C CA . SER A 1 912 ? 4.676 15.229 -9.540 1.00 92.50 912 SER A CA 1
ATOM 7040 C C . SER A 1 912 ? 5.497 13.951 -9.362 1.00 92.50 912 SER A C 1
ATOM 7042 O O . SER A 1 912 ? 6.720 14.013 -9.427 1.00 92.50 912 SER A O 1
ATOM 7044 N N . SER A 1 913 ? 4.841 12.786 -9.268 1.00 89.19 913 SER A N 1
ATOM 7045 C CA . SER A 1 913 ? 5.448 11.463 -9.109 1.00 89.19 913 SER A CA 1
ATOM 7046 C C . SER A 1 913 ? 6.485 11.072 -10.166 1.00 89.19 913 SER A C 1
ATOM 7048 O O . SER A 1 913 ? 7.142 10.051 -9.997 1.00 89.19 913 SER A O 1
ATOM 7050 N N . SER A 1 914 ? 6.582 11.792 -11.284 1.00 85.69 914 SER A N 1
ATOM 7051 C CA . SER A 1 914 ? 7.558 11.547 -12.351 1.00 85.69 914 SER A CA 1
ATOM 7052 C C . SER A 1 914 ? 7.809 12.821 -13.163 1.00 85.69 914 SER A C 1
ATOM 7054 O O . SER A 1 914 ? 7.088 13.813 -13.027 1.00 85.69 914 SER A O 1
ATOM 7056 N N . TYR A 1 915 ? 8.768 12.772 -14.085 1.00 78.88 915 TYR A N 1
ATOM 7057 C CA . TYR A 1 915 ? 8.985 13.853 -15.052 1.00 78.88 915 TYR A CA 1
ATOM 7058 C C . TYR A 1 915 ? 7.988 13.848 -16.229 1.00 78.88 915 TYR A C 1
ATOM 7060 O O . TYR A 1 915 ? 7.814 14.875 -16.882 1.00 78.88 915 TYR A O 1
ATOM 7068 N N . TYR A 1 916 ? 7.307 12.724 -16.488 1.00 70.12 916 TYR A N 1
ATOM 7069 C CA . TYR A 1 916 ? 6.599 12.470 -17.756 1.00 70.12 916 TYR A CA 1
ATOM 7070 C C . TYR A 1 916 ? 5.065 12.389 -17.618 1.00 70.12 916 TYR A C 1
ATOM 7072 O O . TYR A 1 916 ? 4.337 12.556 -18.595 1.00 70.12 916 TYR A O 1
ATOM 7080 N N . HIS A 1 917 ? 4.525 12.148 -16.418 1.00 70.75 917 HIS A N 1
ATOM 7081 C CA . HIS A 1 917 ? 3.082 11.949 -16.190 1.00 70.75 917 HIS A CA 1
ATOM 7082 C C . HIS A 1 917 ? 2.271 13.249 -16.034 1.00 70.75 917 HIS A C 1
ATOM 7084 O O . HIS A 1 917 ? 1.405 13.337 -15.169 1.00 70.75 917 HIS A O 1
ATOM 7090 N N . LYS A 1 918 ? 2.492 14.245 -16.899 1.00 82.38 918 LYS A N 1
ATOM 7091 C CA . LYS A 1 918 ? 1.800 15.552 -16.829 1.00 82.38 918 LYS A CA 1
ATOM 7092 C C . LYS A 1 918 ? 0.360 15.543 -17.370 1.00 82.38 918 LYS A C 1
ATOM 7094 O O . LYS A 1 918 ? -0.395 16.494 -17.156 1.00 82.38 918 LYS A O 1
ATOM 7099 N N . ASP A 1 919 ? -0.028 14.472 -18.066 1.00 81.06 919 ASP A N 1
ATOM 7100 C CA . ASP A 1 919 ? -1.381 14.247 -18.584 1.00 81.06 919 ASP A CA 1
ATOM 7101 C C . ASP A 1 919 ? -2.106 13.154 -17.774 1.00 81.06 919 ASP A C 1
ATOM 7103 O O . ASP A 1 919 ? -1.657 12.000 -17.723 1.00 81.06 919 ASP A O 1
ATOM 7107 N N . PHE A 1 920 ? -3.234 13.514 -17.143 1.00 82.31 920 PHE A N 1
ATOM 7108 C CA . PHE A 1 920 ? -3.987 12.666 -16.205 1.00 82.31 920 PHE A CA 1
ATOM 7109 C C . PHE A 1 920 ? -4.277 11.270 -16.779 1.00 82.31 920 PHE A C 1
ATOM 7111 O O . PHE A 1 920 ? -3.914 10.242 -16.203 1.00 82.31 920 PHE A O 1
ATOM 7118 N N . CYS A 1 921 ? -4.899 11.229 -17.954 1.00 84.31 921 CYS A N 1
ATOM 7119 C CA . CYS A 1 921 ? -5.270 10.016 -18.673 1.00 84.31 921 CYS A CA 1
ATOM 7120 C C . CYS A 1 921 ? -5.215 10.279 -20.183 1.00 84.31 921 CYS A C 1
ATOM 7122 O O . CYS A 1 921 ? -5.143 11.431 -20.604 1.00 84.31 921 CYS A O 1
ATOM 7124 N N . LEU A 1 922 ? -5.234 9.219 -20.996 1.00 84.62 922 LEU A N 1
ATOM 7125 C CA . LEU A 1 922 ? -5.259 9.346 -22.460 1.00 84.62 922 LEU A CA 1
ATOM 7126 C C . LEU A 1 922 ? -6.490 10.134 -22.933 1.00 84.62 922 LEU A C 1
ATOM 7128 O O . LEU A 1 922 ? -7.516 10.144 -22.246 1.00 84.62 922 LEU A O 1
ATOM 7132 N N . ARG A 1 923 ? -6.438 10.733 -24.131 1.00 83.44 923 ARG A N 1
ATOM 7133 C CA . ARG A 1 923 ? -7.583 11.478 -24.688 1.00 83.44 923 ARG A CA 1
ATOM 7134 C C . ARG A 1 923 ? -8.809 10.584 -24.844 1.00 83.44 923 ARG A C 1
ATOM 7136 O O . ARG A 1 923 ? -9.929 10.999 -24.558 1.00 83.44 923 ARG A O 1
ATOM 7143 N N . LEU A 1 924 ? -8.569 9.352 -25.283 1.00 84.56 924 LEU A N 1
ATOM 7144 C CA . LEU A 1 924 ? -9.543 8.275 -25.399 1.00 84.56 924 LEU A CA 1
ATOM 7145 C C . LEU A 1 924 ? -9.014 7.051 -24.621 1.00 84.56 924 LEU A C 1
ATOM 7147 O O . LEU A 1 924 ? -8.406 6.168 -25.223 1.00 84.56 924 LEU A O 1
ATOM 7151 N N . PRO A 1 925 ? -9.248 6.956 -23.293 1.00 83.25 925 PRO A N 1
ATOM 7152 C CA . PRO A 1 925 ? -8.681 5.911 -22.415 1.00 83.25 925 PRO A CA 1
ATOM 7153 C C . PRO A 1 925 ? -8.999 4.463 -22.810 1.00 83.25 925 PRO A C 1
ATOM 7155 O O . PRO A 1 925 ? -8.343 3.518 -22.368 1.00 83.25 925 PRO A O 1
ATOM 7158 N N . PHE A 1 926 ? -10.034 4.285 -23.626 1.00 88.31 926 PHE A N 1
ATOM 7159 C CA . PHE A 1 926 ? -10.529 2.987 -24.071 1.00 88.31 926 PHE A CA 1
ATOM 7160 C C . PHE A 1 926 ? -10.250 2.723 -25.559 1.00 88.31 926 PHE A C 1
ATOM 7162 O O . PHE A 1 926 ? -10.640 1.680 -26.067 1.00 88.31 926 PHE A O 1
ATOM 7169 N N . SER A 1 927 ? -9.577 3.646 -26.258 1.00 88.75 927 SER A N 1
ATOM 7170 C CA . SER A 1 927 ? -9.195 3.480 -27.663 1.00 88.75 927 SER A CA 1
ATOM 7171 C C . SER A 1 927 ? -7.836 2.799 -27.774 1.00 88.75 927 SER A C 1
ATOM 7173 O O . SER A 1 927 ? -6.858 3.257 -27.184 1.00 88.75 927 SER A O 1
ATOM 7175 N N . GLN A 1 928 ? -7.757 1.736 -28.577 1.00 87.94 928 GLN A N 1
ATOM 7176 C CA . GLN A 1 928 ? -6.471 1.108 -28.884 1.00 87.94 928 GLN A CA 1
ATOM 7177 C C . GLN A 1 928 ? -5.583 1.987 -29.766 1.00 87.94 928 GLN A C 1
ATOM 7179 O O . GLN A 1 928 ? -4.386 2.076 -29.525 1.00 87.94 928 GLN A O 1
ATOM 7184 N N . ALA A 1 929 ? -6.164 2.714 -30.725 1.00 89.81 929 ALA A N 1
ATOM 7185 C CA . ALA A 1 929 ? -5.403 3.638 -31.567 1.00 89.81 929 ALA A CA 1
ATOM 7186 C C . ALA A 1 929 ? -4.726 4.746 -30.739 1.00 89.81 929 ALA A C 1
ATOM 7188 O O . ALA A 1 929 ? -3.585 5.114 -31.000 1.00 89.81 929 ALA A O 1
ATOM 7189 N N . GLU A 1 930 ? -5.405 5.235 -29.697 1.00 91.12 930 GLU A N 1
ATOM 7190 C CA . GLU A 1 930 ? -4.849 6.242 -28.786 1.00 91.12 930 GLU A CA 1
ATOM 7191 C C . GLU A 1 930 ? -3.688 5.682 -27.952 1.00 91.12 930 GLU A C 1
ATOM 7193 O O . GLU A 1 930 ? -2.696 6.370 -27.731 1.00 91.12 930 GLU A O 1
ATOM 7198 N N . LYS A 1 931 ? -3.782 4.426 -27.500 1.00 90.56 931 LYS A N 1
ATOM 7199 C CA . LYS A 1 931 ? -2.700 3.760 -26.760 1.00 90.56 931 LYS A CA 1
ATOM 7200 C C . LYS A 1 931 ? -1.460 3.565 -27.620 1.00 90.56 931 LYS A C 1
ATOM 7202 O O . LYS A 1 931 ? -0.358 3.818 -27.146 1.00 90.56 931 LYS A O 1
ATOM 7207 N N . GLU A 1 932 ? -1.643 3.152 -28.870 1.00 89.81 932 GLU A N 1
ATOM 7208 C CA . GLU A 1 932 ? -0.548 3.029 -29.834 1.00 89.81 932 GLU A CA 1
ATOM 7209 C C . GLU A 1 932 ? 0.094 4.392 -30.120 1.00 89.81 932 GLU A C 1
ATOM 7211 O O . GLU A 1 932 ? 1.317 4.507 -30.085 1.00 89.81 932 GLU A O 1
ATOM 7216 N N . SER A 1 933 ? -0.713 5.448 -30.285 1.00 90.62 933 SER A N 1
ATOM 7217 C CA . SER A 1 933 ? -0.205 6.819 -30.430 1.00 90.62 933 SER A CA 1
ATOM 7218 C C . SER A 1 933 ? 0.597 7.270 -29.206 1.00 90.62 933 SER A C 1
ATOM 7220 O O . SER A 1 933 ? 1.691 7.805 -29.358 1.00 90.62 933 SER A O 1
ATOM 7222 N N . TYR A 1 934 ? 0.091 7.017 -27.994 1.00 90.38 934 TYR A N 1
ATOM 7223 C CA . TYR A 1 934 ? 0.799 7.343 -26.755 1.00 90.38 934 TYR A CA 1
ATOM 7224 C C . TYR A 1 934 ? 2.113 6.574 -26.623 1.00 90.38 934 TYR A C 1
ATOM 7226 O O . TYR A 1 934 ? 3.123 7.160 -26.253 1.00 90.38 934 TYR A O 1
ATOM 7234 N N . LYS A 1 935 ? 2.122 5.274 -26.938 1.00 90.44 935 LYS A N 1
ATOM 7235 C CA . LYS A 1 935 ? 3.342 4.456 -26.919 1.00 90.44 935 LYS A CA 1
ATOM 7236 C C . LYS A 1 935 ? 4.391 5.020 -27.879 1.00 90.44 935 LYS A C 1
ATOM 7238 O O . LYS A 1 935 ? 5.548 5.137 -27.492 1.00 90.44 935 LYS A O 1
ATOM 7243 N N . LYS A 1 936 ? 3.975 5.418 -29.084 1.00 89.38 936 LYS A N 1
ATOM 7244 C CA . LYS A 1 936 ? 4.853 6.016 -30.093 1.00 89.38 936 LYS A CA 1
ATOM 7245 C C . LYS A 1 936 ? 5.444 7.359 -29.653 1.00 89.38 936 LYS A C 1
ATOM 7247 O O . LYS A 1 936 ? 6.599 7.636 -29.949 1.00 89.38 936 LYS A O 1
ATOM 7252 N N . GLU A 1 937 ? 4.665 8.179 -28.951 1.00 88.75 937 GLU A N 1
ATOM 7253 C CA . GLU A 1 937 ? 5.107 9.487 -28.448 1.00 88.75 937 GLU A CA 1
ATOM 7254 C C . GLU A 1 937 ? 5.989 9.367 -27.196 1.00 88.75 937 GLU A C 1
ATOM 7256 O O . GLU A 1 937 ? 7.032 10.006 -27.109 1.00 88.75 937 GLU A O 1
ATOM 7261 N N . ALA A 1 938 ? 5.585 8.541 -26.229 1.00 88.88 938 ALA A N 1
ATOM 7262 C CA . ALA A 1 938 ? 6.230 8.455 -24.920 1.00 88.88 938 ALA A CA 1
ATOM 7263 C C . ALA A 1 938 ? 7.375 7.431 -24.850 1.00 88.88 938 ALA A C 1
ATOM 7265 O O . ALA A 1 938 ? 8.212 7.527 -23.958 1.00 88.88 938 ALA A O 1
ATOM 7266 N N . ALA A 1 939 ? 7.408 6.439 -25.744 1.00 91.75 939 ALA A N 1
ATOM 7267 C CA . ALA A 1 939 ? 8.462 5.427 -25.815 1.00 91.75 939 ALA A CA 1
ATOM 7268 C C . ALA A 1 939 ? 8.734 4.995 -27.274 1.00 91.75 939 ALA A C 1
ATOM 7270 O O . ALA A 1 939 ? 8.556 3.816 -27.609 1.00 91.75 939 ALA A O 1
ATOM 7271 N N . PRO A 1 940 ? 9.186 5.918 -28.151 1.00 92.81 940 PRO A N 1
ATOM 7272 C CA . PRO A 1 940 ? 9.404 5.650 -29.577 1.00 92.81 940 PRO A CA 1
ATOM 7273 C C . PRO A 1 940 ? 10.346 4.468 -29.843 1.00 92.81 940 PRO A C 1
ATOM 7275 O O . PRO A 1 940 ? 10.171 3.754 -30.834 1.00 92.81 940 PRO A O 1
ATOM 7278 N N . ILE A 1 941 ? 11.290 4.198 -28.932 1.00 93.25 941 ILE A N 1
ATOM 7279 C CA . ILE A 1 941 ? 12.213 3.059 -29.023 1.00 93.25 941 ILE A CA 1
ATOM 7280 C C . ILE A 1 941 ? 11.487 1.718 -29.139 1.00 93.25 941 ILE A C 1
ATOM 7282 O O . ILE A 1 941 ? 11.969 0.820 -29.823 1.00 93.25 941 ILE A O 1
ATOM 7286 N N . ARG A 1 942 ? 10.300 1.576 -28.535 1.00 94.31 942 ARG A N 1
ATOM 7287 C CA . ARG A 1 942 ? 9.521 0.332 -28.608 1.00 94.31 942 ARG A CA 1
ATOM 7288 C C . ARG A 1 942 ? 9.073 0.019 -30.031 1.00 94.31 942 ARG A C 1
ATOM 7290 O O . ARG A 1 942 ? 9.047 -1.149 -30.403 1.00 94.31 942 ARG A O 1
ATOM 7297 N N . ASP A 1 943 ? 8.744 1.039 -30.821 1.00 94.06 943 ASP A N 1
ATOM 7298 C CA . ASP A 1 943 ? 8.368 0.860 -32.225 1.00 94.06 943 ASP A CA 1
ATOM 7299 C C . ASP A 1 943 ? 9.590 0.499 -33.073 1.00 94.06 943 ASP A C 1
ATOM 7301 O O . ASP A 1 943 ? 9.490 -0.347 -33.959 1.00 94.06 943 ASP A O 1
ATOM 7305 N N . VAL A 1 944 ? 10.746 1.104 -32.781 1.00 94.44 944 VAL A N 1
ATOM 7306 C CA . VAL A 1 944 ? 12.017 0.790 -33.451 1.00 94.44 944 VAL A CA 1
ATOM 7307 C C . VAL A 1 944 ? 12.447 -0.647 -33.150 1.00 94.44 944 VAL A C 1
ATOM 7309 O O . VAL A 1 944 ? 12.757 -1.391 -34.076 1.00 94.44 944 VAL A O 1
ATOM 7312 N N . ILE A 1 945 ? 12.380 -1.071 -31.885 1.00 95.00 945 ILE A N 1
ATOM 7313 C CA . ILE A 1 945 ? 12.651 -2.450 -31.455 1.00 95.00 945 ILE A CA 1
ATOM 7314 C C . ILE A 1 945 ? 11.673 -3.427 -32.106 1.00 95.00 945 ILE A C 1
ATOM 7316 O O . ILE A 1 945 ? 12.101 -4.432 -32.660 1.00 95.00 945 ILE A O 1
ATOM 7320 N N . ALA A 1 946 ? 10.369 -3.138 -32.086 1.00 94.12 946 ALA A N 1
ATOM 7321 C CA . ALA A 1 946 ? 9.371 -4.017 -32.693 1.00 94.12 946 ALA A CA 1
ATOM 7322 C C . ALA A 1 946 ? 9.546 -4.141 -34.215 1.00 94.12 946 ALA A C 1
ATOM 7324 O O . ALA A 1 946 ? 9.240 -5.186 -34.793 1.00 94.12 946 ALA A O 1
ATOM 7325 N N . TRP A 1 947 ? 10.016 -3.078 -34.875 1.00 95.00 947 TRP A N 1
ATOM 7326 C CA . TRP A 1 947 ? 10.358 -3.116 -36.291 1.00 95.00 947 TRP A CA 1
ATOM 7327 C C . TRP A 1 947 ? 11.624 -3.943 -36.534 1.00 95.00 947 TRP A C 1
ATOM 7329 O O . TRP A 1 947 ? 11.602 -4.822 -37.395 1.00 95.00 947 TRP A O 1
ATOM 7339 N N . TYR A 1 948 ? 12.682 -3.711 -35.751 1.00 94.38 948 TYR A N 1
ATOM 7340 C CA . TYR A 1 948 ? 13.939 -4.461 -35.802 1.00 94.38 948 TYR A CA 1
ATOM 7341 C C . TYR A 1 948 ? 13.712 -5.961 -35.610 1.00 94.38 948 TYR A C 1
ATOM 7343 O O . TYR A 1 948 ? 14.101 -6.751 -36.460 1.00 94.38 948 TYR A O 1
ATOM 7351 N N . ASP A 1 949 ? 13.004 -6.349 -34.551 1.00 92.94 949 ASP A N 1
ATOM 7352 C CA . ASP A 1 949 ? 12.757 -7.750 -34.198 1.00 92.94 949 ASP A CA 1
ATOM 7353 C C . ASP A 1 949 ? 11.943 -8.485 -35.281 1.00 92.94 949 ASP A C 1
ATOM 7355 O O . ASP A 1 949 ? 12.111 -9.678 -35.507 1.00 92.94 949 ASP A O 1
ATOM 7359 N N . ARG A 1 950 ? 11.096 -7.761 -36.026 1.00 94.19 950 ARG A N 1
ATOM 7360 C CA . ARG A 1 950 ? 10.315 -8.327 -37.136 1.00 94.19 950 ARG A CA 1
ATOM 7361 C C . ARG A 1 950 ? 11.131 -8.543 -38.411 1.00 94.19 950 ARG A C 1
ATOM 7363 O O . ARG A 1 950 ? 10.836 -9.484 -39.144 1.00 94.19 950 ARG A O 1
ATOM 7370 N N . HIS A 1 951 ? 12.074 -7.654 -38.717 1.00 94.31 951 HIS A N 1
ATOM 7371 C CA . HIS A 1 951 ? 12.794 -7.663 -40.000 1.00 94.31 951 HIS A CA 1
ATOM 7372 C C . HIS A 1 951 ? 14.193 -8.276 -39.894 1.00 94.31 951 HIS A C 1
ATOM 7374 O O . HIS A 1 951 ? 14.647 -8.896 -40.851 1.00 94.31 951 HIS A O 1
ATOM 7380 N N . HIS A 1 952 ? 14.837 -8.153 -38.731 1.00 92.56 952 HIS A N 1
ATOM 7381 C CA . HIS A 1 952 ? 16.230 -8.533 -38.489 1.00 92.56 952 HIS A CA 1
ATOM 7382 C C . HIS A 1 952 ? 16.430 -9.350 -37.187 1.00 92.56 952 HIS A C 1
ATOM 7384 O O . HIS A 1 952 ? 17.380 -9.076 -36.447 1.00 92.56 952 HIS A O 1
ATOM 7390 N N . PRO A 1 953 ? 15.583 -10.360 -36.882 1.00 87.75 953 PRO A N 1
ATOM 7391 C CA . PRO A 1 953 ? 15.574 -11.063 -35.587 1.00 87.75 953 PRO A CA 1
ATOM 7392 C C . PRO A 1 953 ? 16.895 -11.763 -35.229 1.00 87.75 953 PRO A C 1
ATOM 7394 O O . PRO A 1 953 ? 17.268 -11.813 -34.059 1.00 87.75 953 PRO A O 1
ATOM 7397 N N . ASP A 1 954 ? 17.611 -12.285 -36.229 1.00 87.75 954 ASP A N 1
ATOM 7398 C CA . ASP A 1 954 ? 18.842 -13.068 -36.036 1.00 87.75 954 ASP A CA 1
ATOM 7399 C C . ASP A 1 954 ? 20.120 -12.215 -36.035 1.00 87.75 954 ASP A C 1
ATOM 7401 O O . ASP A 1 954 ? 21.225 -12.733 -35.855 1.00 87.75 954 ASP A O 1
ATOM 7405 N N . SER A 1 955 ? 19.983 -10.910 -36.266 1.00 90.94 955 SER A N 1
ATOM 7406 C CA . SER A 1 955 ? 21.116 -9.991 -36.312 1.00 90.94 955 SER A CA 1
ATOM 7407 C C . SER A 1 955 ? 21.482 -9.487 -34.912 1.00 90.94 955 SER A C 1
ATOM 7409 O O . SER A 1 955 ? 20.732 -9.654 -33.946 1.00 90.94 955 SER A O 1
ATOM 7411 N N . THR A 1 956 ? 22.669 -8.891 -34.781 1.00 93.12 956 THR A N 1
ATOM 7412 C CA . THR A 1 956 ? 23.113 -8.284 -33.517 1.00 93.12 956 THR A CA 1
ATOM 7413 C C . THR A 1 956 ? 22.969 -6.768 -33.558 1.00 93.12 956 THR A C 1
ATOM 7415 O O . THR A 1 956 ? 23.476 -6.118 -34.477 1.00 93.12 956 THR A O 1
ATOM 7418 N N . VAL A 1 957 ? 22.364 -6.191 -32.519 1.00 93.81 957 VAL A N 1
ATOM 7419 C CA . VAL A 1 957 ? 22.132 -4.742 -32.415 1.00 93.81 957 VAL A CA 1
ATOM 7420 C C . VAL A 1 957 ? 22.905 -4.098 -31.266 1.00 93.81 957 VAL A C 1
ATOM 7422 O O . VAL A 1 957 ? 23.017 -4.667 -30.182 1.00 93.81 957 VAL A O 1
ATOM 7425 N N . LEU A 1 958 ? 23.430 -2.890 -31.482 1.00 92.69 958 LEU A N 1
ATOM 7426 C CA . LEU A 1 958 ? 23.982 -2.034 -30.427 1.00 92.69 958 LEU A CA 1
ATOM 7427 C C . LEU A 1 958 ? 23.042 -0.856 -30.140 1.00 92.69 958 LEU A C 1
ATOM 7429 O O . LEU A 1 958 ? 22.743 -0.067 -31.036 1.00 92.69 958 LEU A O 1
ATOM 7433 N N . LEU A 1 959 ? 22.638 -0.706 -28.880 1.00 92.50 959 LEU A N 1
ATOM 7434 C CA . LEU A 1 959 ? 21.947 0.477 -28.363 1.00 92.50 959 LEU A CA 1
ATOM 7435 C C . LEU A 1 959 ? 22.999 1.466 -27.855 1.00 92.50 959 LEU A C 1
ATOM 7437 O O . LEU A 1 959 ? 23.816 1.102 -27.010 1.00 92.50 959 LEU A O 1
ATOM 7441 N N . THR A 1 960 ? 23.016 2.692 -28.377 1.00 85.00 960 THR A N 1
ATOM 7442 C CA . THR A 1 960 ? 24.173 3.597 -28.206 1.00 85.00 960 THR A CA 1
ATOM 7443 C C . THR A 1 960 ? 24.084 4.579 -27.040 1.00 85.00 960 THR A C 1
ATOM 7445 O O . THR A 1 960 ? 25.103 5.165 -26.707 1.00 85.00 960 THR A O 1
ATOM 7448 N N . ASP A 1 961 ? 22.897 4.821 -26.478 1.00 77.75 961 ASP A N 1
ATOM 7449 C CA . ASP A 1 961 ? 22.701 5.667 -25.281 1.00 77.75 961 ASP A CA 1
ATOM 7450 C C . ASP A 1 961 ? 21.314 5.421 -24.641 1.00 77.75 961 ASP A C 1
ATOM 7452 O O . ASP A 1 961 ? 20.648 6.338 -24.173 1.00 77.75 961 ASP A O 1
ATOM 7456 N N . ASP A 1 962 ? 20.816 4.178 -24.686 1.00 82.25 962 ASP A N 1
ATOM 7457 C CA . ASP A 1 962 ? 19.506 3.816 -24.125 1.00 82.25 962 ASP A CA 1
ATOM 7458 C C . ASP A 1 962 ? 19.593 2.486 -23.363 1.00 82.25 962 ASP A C 1
ATOM 7460 O O . ASP A 1 962 ? 20.436 1.622 -23.631 1.00 82.25 962 ASP A O 1
ATOM 7464 N N . SER A 1 963 ? 18.704 2.334 -22.385 1.00 88.50 963 SER A N 1
ATOM 7465 C CA . SER A 1 963 ? 18.578 1.153 -21.541 1.00 88.50 963 SER A CA 1
ATOM 7466 C C . SER A 1 963 ? 17.333 0.300 -21.814 1.00 88.50 963 SER A C 1
ATOM 7468 O O . SER A 1 963 ? 17.201 -0.796 -21.263 1.00 88.50 963 SER A O 1
ATOM 7470 N N . SER A 1 964 ? 16.433 0.791 -22.663 1.00 93.25 964 SER A N 1
ATOM 7471 C CA . SER A 1 964 ? 15.120 0.218 -22.941 1.00 93.25 964 SER A CA 1
ATOM 7472 C C . SER A 1 964 ? 15.232 -0.950 -23.918 1.00 93.25 964 SER A C 1
ATOM 7474 O O . SER A 1 964 ? 15.313 -0.757 -25.125 1.00 93.25 964 SER A O 1
ATOM 7476 N N . ILE A 1 965 ? 15.217 -2.178 -23.397 1.00 94.12 965 ILE A N 1
ATOM 7477 C CA . ILE A 1 965 ? 15.398 -3.411 -24.187 1.00 94.12 965 ILE A CA 1
ATOM 7478 C C . ILE A 1 965 ? 14.128 -4.261 -24.303 1.00 94.12 965 ILE A C 1
ATOM 7480 O O . ILE A 1 965 ? 14.153 -5.347 -24.882 1.00 94.12 965 ILE A O 1
ATOM 7484 N N . ALA A 1 966 ? 13.008 -3.803 -23.739 1.00 94.19 966 ALA A N 1
ATOM 7485 C CA . ALA A 1 966 ? 11.742 -4.520 -23.783 1.00 94.19 966 ALA A CA 1
ATOM 7486 C C . ALA A 1 966 ? 11.290 -4.781 -25.229 1.00 94.19 966 ALA A C 1
ATOM 7488 O O . ALA A 1 966 ? 10.893 -3.868 -25.951 1.00 94.19 966 ALA A O 1
ATOM 7489 N N . GLY A 1 967 ? 11.317 -6.057 -25.616 1.00 92.12 967 GLY A N 1
ATOM 7490 C CA . GLY A 1 967 ? 10.948 -6.528 -26.950 1.00 92.12 967 GLY A CA 1
ATOM 7491 C C . GLY A 1 967 ? 12.114 -6.985 -27.815 1.00 92.12 967 GLY A C 1
ATOM 7492 O O . GLY A 1 967 ? 11.854 -7.600 -28.838 1.00 92.12 967 GLY A O 1
ATOM 7493 N N . LEU A 1 968 ? 13.365 -6.760 -27.405 1.00 91.31 968 LEU A N 1
ATOM 7494 C CA . LEU A 1 968 ? 14.519 -7.334 -28.096 1.00 91.31 968 LEU A CA 1
ATOM 7495 C C . LEU A 1 968 ? 14.633 -8.824 -27.770 1.00 91.31 968 LEU A C 1
ATOM 7497 O O . LEU A 1 968 ? 14.849 -9.193 -26.608 1.00 91.31 968 LEU A O 1
ATOM 7501 N N . THR A 1 969 ? 14.483 -9.674 -28.788 1.00 86.56 969 THR A N 1
ATOM 7502 C CA . THR A 1 969 ? 14.588 -11.131 -28.621 1.00 86.56 969 THR A CA 1
ATOM 7503 C C . THR A 1 969 ? 15.967 -11.686 -28.991 1.00 86.56 969 THR A C 1
ATOM 7505 O O . THR A 1 969 ? 16.404 -12.647 -28.355 1.00 86.56 969 THR A O 1
ATOM 7508 N N . GLY A 1 970 ? 16.660 -11.052 -29.944 1.00 83.06 970 GLY A N 1
ATOM 7509 C CA . GLY A 1 970 ? 17.992 -11.434 -30.428 1.00 83.06 970 GLY A CA 1
ATOM 7510 C C . GLY A 1 970 ? 19.176 -10.959 -29.569 1.00 83.06 970 GLY A C 1
ATOM 7511 O O . GLY A 1 970 ? 19.020 -10.442 -28.460 1.00 83.06 970 GLY A O 1
ATOM 7512 N N . GLU A 1 971 ? 20.392 -11.139 -30.093 1.00 90.12 971 GLU A N 1
ATOM 7513 C CA . GLU A 1 971 ? 21.635 -10.702 -29.444 1.00 90.12 971 GLU A CA 1
ATOM 7514 C C . GLU A 1 971 ? 21.761 -9.170 -29.472 1.00 90.12 971 GLU A C 1
ATOM 7516 O O . GLU A 1 971 ? 21.575 -8.525 -30.506 1.00 90.12 971 GLU A O 1
ATOM 7521 N N . PHE A 1 972 ? 22.110 -8.569 -28.332 1.00 93.50 972 PHE A N 1
ATOM 7522 C CA . PHE A 1 972 ? 22.238 -7.118 -28.223 1.00 93.50 972 PHE A CA 1
ATOM 7523 C C . PHE A 1 972 ? 23.388 -6.682 -27.313 1.00 93.50 972 PHE A C 1
ATOM 7525 O O . PHE A 1 972 ? 23.751 -7.350 -26.336 1.00 93.50 972 PHE A O 1
ATOM 7532 N N . TYR A 1 973 ? 23.897 -5.495 -27.616 1.00 93.50 973 TYR A N 1
ATOM 7533 C CA . TYR A 1 973 ? 24.862 -4.748 -26.824 1.00 93.50 973 TYR A CA 1
ATOM 7534 C C . TYR A 1 973 ? 24.274 -3.394 -26.441 1.00 93.50 973 TYR A C 1
ATOM 7536 O O . TYR A 1 973 ? 23.431 -2.849 -27.153 1.00 93.50 973 TYR A O 1
ATOM 7544 N N . MET A 1 974 ? 24.714 -2.842 -25.314 1.00 92.19 974 MET A N 1
ATOM 7545 C CA . MET A 1 974 ? 24.245 -1.544 -24.831 1.00 92.19 974 MET A CA 1
ATOM 7546 C C . MET A 1 974 ? 25.420 -0.705 -24.348 1.00 92.19 974 MET A C 1
ATOM 7548 O O . MET A 1 974 ? 26.210 -1.172 -23.524 1.00 92.19 974 MET A O 1
ATOM 7552 N N . ASP A 1 975 ? 25.490 0.544 -24.789 1.00 89.75 975 ASP A N 1
ATOM 7553 C CA . ASP A 1 975 ? 26.323 1.564 -24.159 1.00 89.75 975 ASP A CA 1
ATOM 7554 C C . ASP A 1 975 ? 25.596 2.148 -22.940 1.00 89.75 975 ASP A C 1
ATOM 7556 O O . ASP A 1 975 ? 25.074 3.259 -22.938 1.00 89.75 975 ASP A O 1
ATOM 7560 N N . HIS A 1 976 ? 25.454 1.323 -21.906 1.00 89.62 976 HIS A N 1
ATOM 7561 C CA . HIS A 1 976 ? 24.763 1.695 -20.679 1.00 89.62 976 HIS A CA 1
ATOM 7562 C C . HIS A 1 976 ? 25.326 0.901 -19.501 1.00 89.62 976 HIS A C 1
ATOM 7564 O O . HIS A 1 976 ? 25.785 -0.232 -19.664 1.00 89.62 976 HIS A O 1
ATOM 7570 N N . TRP A 1 977 ? 25.208 1.434 -18.282 1.00 86.81 977 TRP A N 1
ATOM 7571 C CA . TRP A 1 977 ? 25.743 0.774 -17.085 1.00 86.81 977 TRP A CA 1
ATOM 7572 C C . TRP A 1 977 ? 25.114 -0.605 -16.828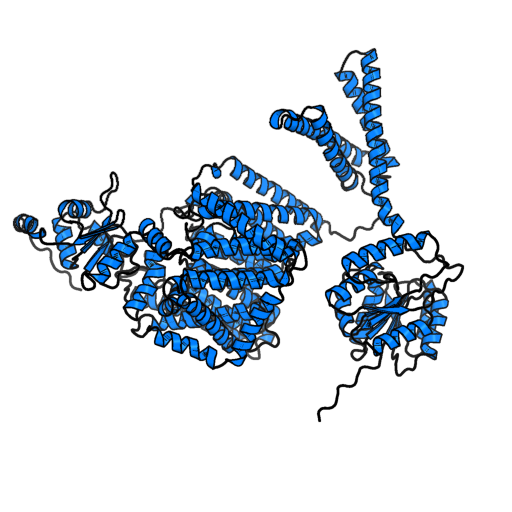 1.00 86.81 977 TRP A C 1
ATOM 7574 O O . TRP A 1 977 ? 25.742 -1.455 -16.204 1.00 86.81 977 TRP A O 1
ATOM 7584 N N . HIS A 1 978 ? 23.910 -0.871 -17.358 1.00 90.81 978 HIS A N 1
ATOM 7585 C CA . HIS A 1 978 ? 23.279 -2.202 -17.336 1.00 90.81 978 HIS A CA 1
ATOM 7586 C C . HIS A 1 978 ? 24.135 -3.287 -18.007 1.00 90.81 978 HIS A C 1
ATOM 7588 O O . HIS A 1 978 ? 23.999 -4.456 -17.640 1.00 90.81 978 HIS A O 1
ATOM 7594 N N . GLN A 1 979 ? 25.014 -2.902 -18.939 1.00 91.56 979 GLN A N 1
ATOM 7595 C CA . GLN A 1 979 ? 26.078 -3.728 -19.500 1.00 91.56 979 GLN A CA 1
ATOM 7596 C C . GLN A 1 979 ? 27.448 -3.051 -19.325 1.00 91.56 979 GLN A C 1
ATOM 7598 O O . GLN A 1 979 ? 28.139 -2.742 -20.293 1.00 91.56 979 GLN A O 1
ATOM 7603 N N . TYR A 1 980 ? 27.865 -2.831 -18.075 1.00 89.19 980 TYR A N 1
ATOM 7604 C CA . TYR A 1 980 ? 29.122 -2.138 -17.762 1.00 89.19 980 TYR A CA 1
ATOM 7605 C C . TYR A 1 980 ? 30.362 -2.626 -18.548 1.00 89.19 980 TYR A C 1
ATOM 7607 O O . TYR A 1 980 ? 31.102 -1.775 -19.037 1.00 89.19 980 TYR A O 1
ATOM 7615 N N . PRO A 1 981 ? 30.603 -3.940 -18.761 1.00 88.69 981 PRO A N 1
ATOM 7616 C CA . PRO A 1 981 ? 31.737 -4.387 -19.581 1.00 88.69 981 PRO A CA 1
ATOM 7617 C C . PRO A 1 981 ? 31.673 -3.915 -21.043 1.00 88.69 981 PRO A C 1
ATOM 7619 O O . PRO A 1 981 ? 32.708 -3.635 -21.646 1.00 88.69 981 PRO A O 1
ATOM 7622 N N . THR A 1 982 ? 30.467 -3.815 -21.610 1.00 90.56 982 THR A N 1
ATOM 7623 C CA . THR A 1 982 ? 30.228 -3.281 -22.959 1.00 90.56 982 THR A CA 1
ATOM 7624 C C . THR A 1 982 ? 30.555 -1.792 -22.996 1.00 90.56 982 THR A C 1
ATOM 7626 O O . THR A 1 982 ? 31.360 -1.367 -23.824 1.00 90.56 982 THR A O 1
ATOM 7629 N N . GLN A 1 983 ? 30.003 -1.021 -22.055 1.00 89.62 983 GLN A N 1
ATOM 7630 C CA . GLN A 1 983 ? 30.273 0.412 -21.912 1.00 89.62 983 GLN A CA 1
ATOM 7631 C C . GLN A 1 983 ? 31.776 0.690 -21.734 1.00 89.62 983 GLN A C 1
ATOM 7633 O O . GLN A 1 983 ? 32.353 1.489 -22.465 1.00 89.62 983 GLN A O 1
ATOM 7638 N N . GLU A 1 984 ? 32.455 -0.032 -20.839 1.00 88.44 984 GLU A N 1
ATOM 7639 C CA . GLU A 1 984 ? 33.895 0.131 -20.608 1.00 88.44 984 GLU A CA 1
ATOM 7640 C C . GLU A 1 984 ? 34.722 -0.204 -21.865 1.00 88.44 984 GLU A C 1
ATOM 7642 O O . GLU A 1 984 ? 35.703 0.477 -22.179 1.00 88.44 984 GLU A O 1
ATOM 7647 N N . ALA A 1 985 ? 34.337 -1.240 -22.616 1.00 90.50 985 ALA A N 1
ATOM 7648 C CA . ALA A 1 985 ? 35.005 -1.591 -23.866 1.00 90.50 985 ALA A CA 1
ATOM 7649 C C . ALA A 1 985 ? 34.824 -0.509 -24.945 1.00 90.50 985 ALA A C 1
ATOM 7651 O O . ALA A 1 985 ? 35.791 -0.183 -25.642 1.00 90.50 985 ALA A O 1
ATOM 7652 N N . LEU A 1 986 ? 33.624 0.074 -25.048 1.00 90.75 986 LEU A N 1
ATOM 7653 C CA . LEU A 1 986 ? 33.343 1.205 -25.934 1.00 90.75 986 LEU A CA 1
ATOM 7654 C C . LEU A 1 986 ? 34.181 2.427 -25.532 1.00 90.75 986 LEU A C 1
ATOM 7656 O O . LEU A 1 986 ? 34.905 2.967 -26.370 1.00 90.75 986 LEU A O 1
ATOM 7660 N N . GLU A 1 987 ? 34.188 2.804 -24.252 1.00 88.75 987 GLU A N 1
ATOM 7661 C CA . GLU A 1 987 ? 34.973 3.935 -23.734 1.00 88.75 987 GLU A CA 1
ATOM 7662 C C . GLU A 1 987 ? 36.484 3.777 -23.978 1.00 88.75 987 GLU A C 1
ATOM 7664 O O . GLU A 1 987 ? 37.165 4.736 -24.363 1.00 88.75 987 GLU A O 1
ATOM 7669 N N . ARG A 1 988 ? 37.025 2.559 -23.823 1.00 90.12 988 ARG A N 1
ATOM 7670 C CA . ARG A 1 988 ? 38.437 2.250 -24.124 1.00 90.12 988 ARG A CA 1
ATOM 7671 C C . ARG A 1 988 ? 38.752 2.323 -25.621 1.00 90.12 988 ARG A C 1
ATOM 7673 O O . ARG A 1 988 ? 39.901 2.583 -25.996 1.00 90.12 988 ARG A O 1
ATOM 7680 N N . ALA A 1 989 ? 37.767 2.122 -26.494 1.00 89.50 989 ALA A N 1
ATOM 7681 C CA . ALA A 1 989 ? 37.907 2.239 -27.942 1.00 89.50 989 ALA A CA 1
ATOM 7682 C C . ALA A 1 989 ? 37.881 3.713 -28.405 1.00 89.50 989 ALA A C 1
ATOM 7684 O O . ALA A 1 989 ? 37.037 4.150 -29.189 1.00 89.50 989 ALA A O 1
ATOM 7685 N N . SER A 1 990 ? 38.878 4.486 -27.966 1.00 83.62 990 SER A N 1
ATOM 7686 C CA . SER A 1 990 ? 38.972 5.945 -28.147 1.00 83.62 990 SER A CA 1
ATOM 7687 C C . SER A 1 990 ? 39.131 6.439 -29.594 1.00 83.62 990 SER A C 1
ATOM 7689 O O . SER A 1 990 ? 39.049 7.638 -29.852 1.00 83.62 990 SER A O 1
ATOM 7691 N N . THR A 1 991 ? 39.348 5.542 -30.562 1.00 86.06 991 THR A N 1
ATOM 7692 C CA . THR A 1 991 ? 39.486 5.882 -31.987 1.00 86.06 991 THR A CA 1
ATOM 7693 C C . THR A 1 991 ? 38.509 5.076 -32.836 1.00 86.06 991 THR A C 1
ATOM 7695 O O . THR A 1 991 ? 38.251 3.909 -32.545 1.00 86.06 991 THR A O 1
ATOM 7698 N N . VAL A 1 992 ? 38.007 5.670 -33.927 1.00 83.44 992 VAL A N 1
ATOM 7699 C CA . VAL A 1 992 ? 37.067 5.008 -34.856 1.00 83.44 992 VAL A CA 1
ATOM 7700 C C . VAL A 1 992 ? 37.583 3.639 -35.348 1.00 83.44 992 VAL A C 1
ATOM 7702 O O . VAL A 1 992 ? 36.810 2.687 -35.314 1.00 83.44 992 VAL A O 1
ATOM 7705 N N . PRO A 1 993 ? 38.870 3.448 -35.717 1.00 85.06 993 PRO A N 1
ATOM 7706 C CA . PRO A 1 993 ? 39.368 2.126 -36.118 1.00 85.06 993 PRO A CA 1
ATOM 7707 C C . PRO A 1 993 ? 39.384 1.079 -34.994 1.00 85.06 993 PRO A C 1
ATOM 7709 O O . PRO A 1 993 ? 39.227 -0.112 -35.262 1.00 85.06 993 PRO A O 1
ATOM 7712 N N . ASN A 1 994 ? 39.608 1.486 -33.741 1.00 86.94 994 ASN A N 1
ATOM 7713 C CA . ASN A 1 994 ? 39.535 0.566 -32.601 1.00 86.94 994 ASN A CA 1
ATOM 7714 C C . ASN A 1 994 ? 38.087 0.174 -32.318 1.00 86.94 994 ASN A C 1
ATOM 7716 O O . ASN A 1 994 ? 37.819 -1.001 -32.085 1.00 86.94 994 ASN A O 1
ATOM 7720 N N . LEU A 1 995 ? 37.174 1.142 -32.407 1.00 88.12 995 LEU A N 1
ATOM 7721 C CA . LEU A 1 995 ? 35.746 0.912 -32.251 1.00 88.12 995 LEU A CA 1
ATOM 7722 C C . LEU A 1 995 ? 35.214 -0.033 -33.336 1.00 88.12 995 LEU A C 1
ATOM 7724 O O . LEU A 1 995 ? 34.563 -1.013 -33.009 1.00 88.12 995 LEU A O 1
ATOM 7728 N N . LEU A 1 996 ? 35.567 0.177 -34.607 1.00 86.81 996 LEU A N 1
ATOM 7729 C CA . LEU A 1 996 ? 35.175 -0.724 -35.698 1.00 86.81 996 LEU A CA 1
ATOM 7730 C C . LEU A 1 996 ? 35.648 -2.166 -35.466 1.00 86.81 996 LEU A C 1
ATOM 7732 O O . LEU A 1 996 ? 34.872 -3.097 -35.645 1.00 86.81 996 LEU A O 1
ATOM 7736 N N . ARG A 1 997 ? 36.892 -2.362 -35.007 1.00 87.94 997 ARG A N 1
ATOM 7737 C CA . ARG A 1 997 ? 37.402 -3.702 -34.657 1.00 87.94 997 ARG A CA 1
ATOM 7738 C C . ARG A 1 997 ? 36.634 -4.338 -33.498 1.00 87.94 997 ARG A C 1
ATOM 7740 O O . ARG A 1 997 ? 36.432 -5.549 -33.502 1.00 87.94 997 ARG A O 1
ATOM 7747 N N . LEU A 1 998 ? 36.226 -3.537 -32.515 1.00 91.19 998 LEU A N 1
ATOM 7748 C CA . LEU A 1 998 ? 35.411 -4.000 -31.395 1.00 91.19 998 LEU A CA 1
ATOM 7749 C C . LEU A 1 998 ? 34.017 -4.433 -31.874 1.00 91.19 998 LEU A C 1
ATOM 7751 O O . LEU A 1 998 ? 33.597 -5.549 -31.581 1.00 91.19 998 LEU A O 1
ATOM 7755 N N . LEU A 1 999 ? 33.352 -3.607 -32.683 1.00 90.31 999 LEU A N 1
ATOM 7756 C CA . LEU A 1 999 ? 32.032 -3.901 -33.249 1.00 90.31 999 LEU A CA 1
ATOM 7757 C C . LEU A 1 999 ? 32.057 -5.121 -34.185 1.00 90.31 999 LEU A C 1
ATOM 7759 O O . LEU A 1 999 ? 31.163 -5.958 -34.107 1.00 90.31 999 LEU A O 1
ATOM 7763 N N . GLU A 1 1000 ? 33.112 -5.285 -34.994 1.00 89.31 1000 GLU A N 1
ATOM 7764 C CA . GLU A 1 1000 ? 33.360 -6.502 -35.788 1.00 89.31 1000 GLU A CA 1
ATOM 7765 C C . GLU A 1 1000 ? 33.505 -7.737 -34.892 1.00 89.31 1000 GLU A C 1
ATOM 7767 O O . GLU A 1 1000 ? 32.965 -8.798 -35.207 1.00 89.31 1000 GLU A O 1
ATOM 7772 N N . SER A 1 1001 ? 34.202 -7.612 -33.757 1.00 91.75 1001 SER A N 1
ATOM 7773 C CA . SER A 1 1001 ? 34.375 -8.731 -32.823 1.00 91.75 1001 SER A CA 1
ATOM 7774 C C . SER A 1 1001 ? 33.066 -9.152 -32.148 1.00 91.75 1001 SER A C 1
ATOM 7776 O O . SER A 1 1001 ? 32.885 -10.328 -31.839 1.00 91.75 1001 SER A O 1
ATOM 7778 N N . TRP A 1 1002 ? 32.148 -8.203 -31.968 1.00 92.19 1002 TRP A N 1
ATOM 7779 C CA . TRP A 1 1002 ? 30.796 -8.412 -31.448 1.00 92.19 1002 TRP A CA 1
ATOM 7780 C C . TRP A 1 1002 ? 29.774 -8.747 -32.534 1.00 92.19 1002 TRP A C 1
ATOM 7782 O O . TRP A 1 1002 ? 28.634 -9.048 -32.205 1.00 92.19 1002 TRP A O 1
ATOM 7792 N N . LYS A 1 1003 ? 30.183 -8.717 -33.811 1.00 92.56 1003 LYS A N 1
ATOM 7793 C CA . LYS A 1 1003 ? 29.319 -8.918 -34.981 1.00 92.56 1003 LYS A CA 1
ATOM 7794 C C . LYS A 1 1003 ? 28.104 -7.983 -34.999 1.00 92.56 1003 LYS A C 1
ATOM 7796 O O . LYS A 1 1003 ? 27.031 -8.396 -35.410 1.00 92.56 1003 LYS A O 1
ATOM 7801 N N . VAL A 1 1004 ? 28.264 -6.735 -34.556 1.00 91.19 1004 VAL A N 1
ATOM 7802 C CA . VAL A 1 1004 ? 27.171 -5.749 -34.576 1.00 91.19 1004 VAL A CA 1
ATOM 7803 C C . VAL A 1 1004 ? 26.794 -5.434 -36.025 1.00 91.19 1004 VAL A C 1
ATOM 7805 O O . VAL A 1 1004 ? 27.625 -4.947 -36.793 1.00 91.19 1004 VAL A O 1
ATOM 7808 N N . GLU A 1 1005 ? 25.540 -5.702 -36.375 1.00 90.81 1005 GLU A N 1
ATOM 7809 C CA . GLU A 1 1005 ? 24.964 -5.505 -37.709 1.00 90.81 1005 GLU A CA 1
ATOM 7810 C C . GLU A 1 1005 ? 24.009 -4.312 -37.762 1.00 90.81 1005 GLU A C 1
ATOM 7812 O O . GLU A 1 1005 ? 23.809 -3.754 -38.837 1.00 90.81 1005 GLU A O 1
ATOM 7817 N N . TYR A 1 1006 ? 23.462 -3.881 -36.622 1.00 92.06 1006 TYR A N 1
ATOM 7818 C CA . TYR A 1 1006 ? 22.534 -2.754 -36.534 1.00 92.06 1006 TYR A CA 1
ATOM 7819 C C . TYR A 1 1006 ? 22.822 -1.855 -35.332 1.00 92.06 1006 TYR A C 1
ATOM 7821 O O . TYR A 1 1006 ? 23.349 -2.294 -34.309 1.00 92.06 1006 TYR A O 1
ATOM 7829 N N . PHE A 1 1007 ? 22.421 -0.591 -35.441 1.00 91.38 1007 PHE A N 1
ATOM 7830 C CA . PHE A 1 1007 ? 22.431 0.379 -34.351 1.00 91.38 1007 PHE A CA 1
ATOM 7831 C C . PHE A 1 1007 ? 21.022 0.893 -34.096 1.00 91.38 1007 PHE A C 1
ATOM 7833 O O . PHE A 1 1007 ? 20.328 1.271 -35.039 1.00 91.38 1007 PHE A O 1
ATOM 7840 N N . ILE A 1 1008 ? 20.638 0.965 -32.824 1.00 92.25 1008 ILE A N 1
ATOM 7841 C CA . ILE A 1 1008 ? 19.503 1.770 -32.369 1.00 92.25 1008 ILE A CA 1
ATOM 7842 C C . ILE A 1 1008 ? 20.091 2.984 -31.657 1.00 92.25 1008 ILE A C 1
ATOM 7844 O O . ILE A 1 1008 ? 20.797 2.840 -30.654 1.00 92.25 1008 ILE A O 1
ATOM 7848 N N . ALA A 1 1009 ? 19.837 4.169 -32.203 1.00 89.56 1009 ALA A N 1
ATOM 7849 C CA . ALA A 1 1009 ? 20.454 5.404 -31.740 1.00 89.56 1009 ALA A CA 1
ATOM 7850 C C . ALA A 1 1009 ? 19.483 6.586 -31.802 1.00 89.56 1009 ALA A C 1
ATOM 7852 O O . ALA A 1 1009 ? 18.571 6.622 -32.631 1.00 89.56 1009 ALA A O 1
ATOM 7853 N N . HIS A 1 1010 ? 19.723 7.581 -30.950 1.00 87.56 1010 HIS A N 1
ATOM 7854 C CA . HIS A 1 1010 ? 19.054 8.874 -31.036 1.00 87.56 1010 HIS A CA 1
ATOM 7855 C C . HIS A 1 1010 ? 19.625 9.697 -32.197 1.00 87.56 1010 HIS A C 1
ATOM 7857 O O . HIS A 1 1010 ? 20.820 9.644 -32.514 1.00 87.56 1010 HIS A O 1
ATOM 7863 N N . LYS A 1 1011 ? 18.764 10.476 -32.849 1.00 83.31 1011 LYS A N 1
ATOM 7864 C CA . LYS A 1 1011 ? 19.137 11.459 -33.864 1.00 83.31 1011 LYS A CA 1
ATOM 7865 C C . LYS A 1 1011 ? 20.034 12.516 -33.210 1.00 83.31 1011 LYS A C 1
ATOM 7867 O O . LYS A 1 1011 ? 19.713 12.973 -32.119 1.00 83.31 1011 LYS A O 1
ATOM 7872 N N . PRO A 1 1012 ? 21.126 12.951 -33.862 1.00 73.12 1012 PRO A N 1
ATOM 7873 C CA . PRO A 1 1012 ? 22.020 13.941 -33.272 1.00 73.12 1012 PRO A CA 1
ATOM 7874 C C . PRO A 1 1012 ? 21.279 15.250 -32.954 1.00 73.12 1012 PRO A C 1
ATOM 7876 O O . PRO A 1 1012 ? 20.852 15.953 -33.873 1.00 73.12 1012 PRO A O 1
ATOM 7879 N N . ALA A 1 1013 ? 21.149 15.596 -31.671 1.00 67.75 1013 ALA A N 1
ATOM 7880 C CA . ALA A 1 1013 ? 20.573 16.862 -31.220 1.00 67.75 1013 ALA A CA 1
ATOM 7881 C C . ALA A 1 1013 ? 21.671 17.883 -30.832 1.00 67.75 1013 ALA A C 1
ATOM 7883 O O . ALA A 1 1013 ? 22.742 17.499 -30.348 1.00 67.75 1013 ALA A O 1
ATOM 7884 N N . PRO A 1 1014 ? 21.454 19.202 -31.020 1.00 56.50 1014 PRO A N 1
ATOM 7885 C CA . PRO A 1 1014 ? 22.426 20.223 -30.626 1.00 56.50 1014 PRO A CA 1
ATOM 7886 C C 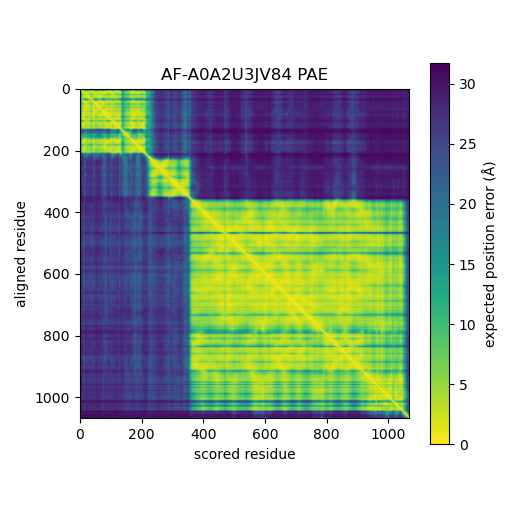. PRO A 1 1014 ? 22.719 20.183 -29.116 1.00 56.50 1014 PRO A C 1
ATOM 7888 O O . PRO A 1 1014 ? 21.838 20.432 -28.301 1.00 56.50 1014 PRO A O 1
ATOM 7891 N N . GLY A 1 1015 ? 23.975 19.920 -28.742 1.00 56.56 1015 GLY A N 1
ATOM 7892 C CA . GLY A 1 1015 ? 24.432 19.912 -27.343 1.00 56.56 1015 GLY A CA 1
ATOM 7893 C C . GLY A 1 1015 ? 24.473 18.533 -26.678 1.00 56.56 1015 GLY A C 1
ATOM 7894 O O . GLY A 1 1015 ? 25.103 18.395 -25.627 1.00 56.56 1015 GLY A O 1
ATOM 7895 N N . GLU A 1 1016 ? 23.897 17.510 -27.306 1.00 58.66 1016 GLU A N 1
ATOM 7896 C CA . GLU A 1 1016 ? 23.924 16.134 -26.816 1.00 58.66 1016 GLU A CA 1
ATOM 7897 C C . GLU A 1 1016 ? 25.234 15.454 -27.240 1.00 58.66 1016 GLU A C 1
ATOM 7899 O O . GLU A 1 1016 ? 25.630 15.475 -28.409 1.00 58.66 1016 GLU A O 1
ATOM 7904 N N . LYS A 1 1017 ? 25.986 14.921 -26.272 1.00 57.75 1017 LYS A N 1
ATOM 7905 C CA . LYS A 1 1017 ? 27.284 14.285 -26.529 1.00 57.75 1017 LYS A CA 1
ATOM 7906 C C . LYS A 1 1017 ? 27.130 12.779 -26.410 1.00 57.75 1017 LYS A C 1
ATOM 7908 O O . LYS A 1 1017 ? 27.347 12.256 -25.321 1.00 57.75 1017 LYS A O 1
ATOM 7913 N N . THR A 1 1018 ? 26.863 12.097 -27.523 1.00 65.69 1018 THR A N 1
ATOM 7914 C CA . THR A 1 1018 ? 27.047 10.642 -27.598 1.00 65.69 1018 THR A CA 1
ATOM 7915 C C . THR A 1 1018 ? 28.490 10.328 -27.207 1.00 65.69 1018 THR A C 1
ATOM 7917 O O . THR A 1 1018 ? 29.445 10.865 -27.786 1.00 65.69 1018 THR A O 1
ATOM 7920 N N . ARG A 1 1019 ? 28.664 9.524 -26.164 1.00 69.75 1019 ARG A N 1
ATOM 7921 C CA . ARG A 1 1019 ? 29.974 9.034 -25.733 1.00 69.75 1019 ARG A CA 1
ATOM 7922 C C . ARG A 1 1019 ? 30.094 7.573 -26.156 1.00 69.75 1019 ARG A C 1
ATOM 7924 O O . ARG A 1 1019 ? 29.069 6.927 -26.264 1.00 69.75 1019 ARG A O 1
ATOM 7931 N N . PRO A 1 1020 ? 31.309 7.083 -26.437 1.00 80.75 1020 PRO A N 1
ATOM 7932 C CA . PRO A 1 1020 ? 32.547 7.843 -26.640 1.00 80.75 1020 PRO A CA 1
ATOM 7933 C C . PRO A 1 1020 ? 32.515 8.702 -27.930 1.00 80.75 1020 PRO A C 1
ATOM 7935 O O . PRO A 1 1020 ? 31.774 8.397 -28.863 1.00 80.75 1020 PRO A O 1
ATOM 7938 N N . PRO A 1 1021 ? 33.358 9.751 -28.061 1.00 81.12 1021 PRO A N 1
ATOM 7939 C CA . PRO A 1 1021 ? 33.410 10.591 -29.269 1.00 81.12 1021 PRO A CA 1
ATOM 7940 C C . PRO A 1 1021 ? 33.676 9.815 -30.569 1.00 81.12 1021 PRO A C 1
ATOM 7942 O O . PRO A 1 1021 ? 33.270 10.244 -31.648 1.00 81.12 1021 PRO A O 1
ATOM 7945 N N . SER A 1 1022 ? 34.357 8.669 -30.476 1.00 82.44 1022 SER A N 1
ATOM 7946 C CA . SER A 1 1022 ? 34.562 7.736 -31.587 1.00 82.44 1022 SER A CA 1
ATOM 7947 C C . SER A 1 1022 ? 33.251 7.116 -32.080 1.00 82.44 1022 SER A C 1
ATOM 7949 O O . SER A 1 1022 ? 33.090 6.967 -33.291 1.00 82.44 1022 SER A O 1
ATOM 7951 N N . LEU A 1 1023 ? 32.314 6.810 -31.177 1.00 84.94 1023 LEU A N 1
ATOM 7952 C CA . LEU A 1 1023 ? 30.981 6.296 -31.500 1.00 84.94 1023 LEU A CA 1
ATOM 7953 C C . LEU A 1 1023 ? 30.114 7.387 -32.126 1.00 84.94 1023 LEU A C 1
ATOM 7955 O O . LEU A 1 1023 ? 29.550 7.167 -33.194 1.00 84.94 1023 LEU A O 1
ATOM 7959 N N . ALA A 1 1024 ? 30.117 8.596 -31.560 1.00 81.44 1024 ALA A N 1
ATOM 7960 C CA . ALA A 1 1024 ? 29.441 9.750 -32.159 1.00 81.44 1024 ALA A CA 1
ATOM 7961 C C . ALA A 1 1024 ? 29.911 10.010 -33.601 1.00 81.44 1024 ALA A C 1
ATOM 7963 O O . ALA A 1 1024 ? 29.109 10.177 -34.521 1.00 81.44 1024 ALA A O 1
ATOM 7964 N N . ALA A 1 1025 ? 31.232 9.998 -33.812 1.00 78.75 1025 ALA A N 1
ATOM 7965 C CA . ALA A 1 1025 ? 31.830 10.198 -35.127 1.00 78.75 1025 ALA A CA 1
ATOM 7966 C C . ALA A 1 1025 ? 31.488 9.073 -36.116 1.00 78.75 1025 ALA A C 1
ATOM 7968 O O . ALA A 1 1025 ? 31.415 9.339 -37.317 1.00 78.75 1025 ALA A O 1
ATOM 7969 N N . LEU A 1 1026 ? 31.301 7.840 -35.631 1.00 80.69 1026 LEU A N 1
ATOM 7970 C CA . LEU A 1 1026 ? 30.871 6.703 -36.440 1.00 80.69 1026 LEU A CA 1
ATOM 7971 C C . LEU A 1 1026 ? 29.405 6.861 -36.867 1.00 80.69 1026 LEU A C 1
ATOM 7973 O O . LEU A 1 1026 ? 29.126 6.798 -38.061 1.00 80.69 1026 LEU A O 1
ATOM 7977 N N . LEU A 1 1027 ? 28.496 7.137 -35.928 1.00 82.25 1027 LEU A N 1
ATOM 7978 C CA . LEU A 1 1027 ? 27.064 7.310 -36.210 1.00 82.25 1027 LEU A CA 1
ATOM 7979 C C . LEU A 1 1027 ? 26.818 8.470 -37.188 1.00 82.25 1027 LEU A C 1
ATOM 7981 O O . LEU A 1 1027 ? 26.138 8.307 -38.195 1.00 82.25 1027 LEU A O 1
ATOM 7985 N N . MET A 1 1028 ? 27.465 9.624 -36.988 1.00 76.69 1028 MET A N 1
ATOM 7986 C CA . MET A 1 1028 ? 27.307 10.770 -37.899 1.00 76.69 1028 MET A CA 1
ATOM 7987 C C . MET A 1 1028 ? 27.781 10.500 -39.334 1.00 76.69 1028 MET A C 1
ATOM 7989 O O . MET A 1 1028 ? 27.325 11.165 -40.261 1.00 76.69 1028 MET A O 1
ATOM 7993 N N . LYS A 1 1029 ? 28.743 9.589 -39.529 1.00 69.56 1029 LYS A N 1
ATOM 7994 C CA . LYS A 1 1029 ? 29.405 9.383 -40.829 1.00 69.56 1029 LYS A CA 1
ATOM 7995 C C . LYS A 1 1029 ? 28.995 8.099 -41.542 1.00 69.56 1029 LYS A C 1
ATOM 7997 O O . LYS A 1 1029 ? 29.277 7.985 -42.735 1.00 69.56 1029 LYS A O 1
ATOM 8002 N N . CYS A 1 1030 ? 28.426 7.122 -40.836 1.00 64.50 1030 CYS A N 1
ATOM 8003 C CA . CYS A 1 1030 ? 28.351 5.744 -41.330 1.00 64.50 1030 CYS A CA 1
ATOM 8004 C C . CYS A 1 1030 ? 26.987 5.059 -41.173 1.00 64.50 1030 CYS A C 1
ATOM 8006 O O . CYS A 1 1030 ? 26.877 3.913 -41.602 1.00 64.50 1030 CYS A O 1
ATOM 8008 N N . THR A 1 1031 ? 25.962 5.711 -40.618 1.00 70.31 1031 THR A N 1
ATOM 8009 C CA . THR A 1 1031 ? 24.620 5.114 -40.494 1.00 70.31 1031 THR A CA 1
ATOM 8010 C C . THR A 1 1031 ? 23.579 5.926 -41.257 1.00 70.31 1031 THR A C 1
ATOM 8012 O O . THR A 1 1031 ? 23.399 7.115 -41.001 1.00 70.31 1031 THR A O 1
ATOM 8015 N N . VAL A 1 1032 ? 22.884 5.274 -42.191 1.00 79.38 1032 VAL A N 1
ATOM 8016 C CA . VAL A 1 1032 ? 21.673 5.802 -42.836 1.00 79.38 1032 VAL A CA 1
ATOM 8017 C C . VAL A 1 1032 ? 20.474 5.151 -42.144 1.00 79.38 1032 VAL A C 1
ATOM 8019 O O . VAL A 1 1032 ? 20.472 3.926 -42.046 1.00 79.38 1032 VAL A O 1
ATOM 8022 N N . PRO A 1 1033 ? 19.482 5.912 -41.648 1.00 86.75 1033 PRO A N 1
ATOM 8023 C CA . PRO A 1 1033 ? 18.280 5.339 -41.049 1.00 86.75 1033 PRO A CA 1
ATOM 8024 C C . PRO A 1 1033 ? 17.524 4.428 -42.024 1.00 86.75 1033 PRO A C 1
ATOM 8026 O O . PRO A 1 1033 ? 17.183 4.846 -43.129 1.00 86.75 1033 PRO A O 1
ATOM 8029 N N . GLU A 1 1034 ? 17.243 3.200 -41.603 1.00 90.69 1034 GLU A N 1
ATOM 8030 C CA . GLU A 1 1034 ? 16.359 2.257 -42.300 1.00 90.69 1034 GLU A CA 1
ATOM 8031 C C . GLU A 1 1034 ? 14.922 2.359 -41.781 1.00 90.69 1034 GLU A C 1
ATOM 8033 O O . GLU A 1 1034 ? 13.964 2.290 -42.549 1.00 90.69 1034 GLU A O 1
ATOM 8038 N N . TYR A 1 1035 ? 14.775 2.593 -40.478 1.00 93.25 1035 TYR A N 1
ATOM 8039 C CA . TYR A 1 1035 ? 13.500 2.881 -39.836 1.00 93.25 1035 TYR A CA 1
ATOM 8040 C C . TYR A 1 1035 ? 13.686 3.955 -38.767 1.00 93.25 1035 TYR A C 1
ATOM 8042 O O . TYR A 1 1035 ? 14.728 4.024 -38.118 1.00 93.25 1035 TYR A O 1
ATOM 8050 N N . GLU A 1 1036 ? 12.671 4.786 -38.557 1.00 92.44 1036 GLU A N 1
ATOM 8051 C CA . GLU A 1 1036 ? 12.695 5.833 -37.542 1.00 92.44 1036 GLU A CA 1
ATOM 8052 C C . GLU A 1 1036 ? 11.336 5.996 -36.864 1.00 92.44 1036 GLU A C 1
ATOM 8054 O O . GLU A 1 1036 ? 10.275 5.877 -37.483 1.00 92.44 1036 GLU A O 1
ATOM 8059 N N . SER A 1 1037 ? 11.377 6.301 -35.571 1.00 92.56 1037 SER A N 1
ATOM 8060 C CA . SER A 1 1037 ? 10.214 6.706 -34.793 1.00 92.56 1037 SER A CA 1
ATOM 8061 C C . SER A 1 1037 ? 10.647 7.783 -33.808 1.00 92.56 1037 SER A C 1
ATOM 8063 O O . SER A 1 1037 ? 11.583 7.583 -33.039 1.00 92.56 1037 SER A O 1
ATOM 8065 N N . GLY A 1 1038 ? 9.999 8.948 -33.858 1.00 89.06 1038 GLY A N 1
ATOM 8066 C CA . GLY A 1 1038 ? 10.405 10.106 -33.063 1.00 89.06 1038 GLY A CA 1
ATOM 8067 C C . GLY A 1 1038 ? 11.851 10.528 -33.348 1.00 89.06 1038 GLY A C 1
ATOM 8068 O O . GLY A 1 1038 ? 12.252 10.739 -34.503 1.00 89.06 1038 GLY A O 1
ATOM 8069 N N . ASP A 1 1039 ? 12.622 10.656 -32.277 1.00 88.12 1039 ASP A N 1
ATOM 8070 C CA . ASP A 1 1039 ? 14.044 10.976 -32.272 1.00 88.12 1039 ASP A CA 1
ATOM 8071 C C . ASP A 1 1039 ? 14.946 9.737 -32.366 1.00 88.12 1039 ASP A C 1
ATOM 8073 O O . ASP A 1 1039 ? 16.158 9.895 -32.401 1.00 88.12 1039 ASP A O 1
ATOM 8077 N N . ILE A 1 1040 ? 14.401 8.523 -32.465 1.00 91.31 1040 ILE A N 1
ATOM 8078 C CA . ILE A 1 1040 ? 15.178 7.277 -32.482 1.00 91.31 1040 ILE A CA 1
ATOM 8079 C C . ILE A 1 1040 ? 15.134 6.655 -33.874 1.00 91.31 1040 ILE A C 1
ATOM 8081 O O . ILE A 1 1040 ? 14.090 6.625 -34.535 1.00 91.31 1040 ILE A O 1
ATOM 8085 N N . TYR A 1 1041 ? 16.272 6.140 -34.329 1.00 91.50 1041 TYR A N 1
ATOM 8086 C CA . TYR A 1 1041 ? 16.375 5.428 -35.594 1.00 91.50 1041 TYR A CA 1
ATOM 8087 C C . TYR A 1 1041 ? 17.086 4.085 -35.445 1.00 91.50 1041 TYR A C 1
ATOM 8089 O O . TYR A 1 1041 ? 17.942 3.898 -34.580 1.00 91.50 1041 TYR A O 1
ATOM 8097 N N . LEU A 1 1042 ? 16.719 3.163 -36.331 1.00 92.19 1042 LEU A N 1
ATOM 8098 C CA . LEU A 1 1042 ? 17.462 1.952 -36.632 1.00 92.19 1042 LEU A CA 1
ATOM 8099 C C . LEU A 1 1042 ? 18.317 2.218 -37.868 1.00 92.19 1042 LEU A C 1
ATOM 8101 O O . LEU A 1 1042 ? 17.791 2.618 -38.908 1.00 92.19 1042 LEU A O 1
ATOM 8105 N N . GLY A 1 1043 ? 19.621 1.996 -37.764 1.00 89.12 1043 GLY A N 1
ATOM 8106 C CA . GLY A 1 1043 ? 20.545 2.101 -38.887 1.00 89.12 1043 GLY A CA 1
ATOM 8107 C C . GLY A 1 1043 ? 21.350 0.815 -39.052 1.00 89.12 1043 GLY A C 1
ATOM 8108 O O . GLY A 1 1043 ? 21.952 0.369 -38.072 1.00 89.12 1043 GLY A O 1
ATOM 8109 N N . PRO A 1 1044 ? 21.420 0.219 -40.253 1.00 87.06 1044 PRO A N 1
ATOM 8110 C CA . PRO A 1 1044 ? 22.323 -0.888 -40.501 1.00 87.06 1044 PRO A CA 1
ATOM 8111 C C . PRO A 1 1044 ? 23.777 -0.442 -40.357 1.00 87.06 1044 PRO A C 1
ATOM 8113 O O . PRO A 1 1044 ? 24.187 0.638 -40.793 1.00 87.06 1044 PRO A O 1
ATOM 8116 N N . ALA A 1 1045 ? 24.601 -1.335 -39.830 1.00 74.88 1045 ALA A N 1
ATOM 8117 C CA . ALA A 1 1045 ? 26.051 -1.267 -39.891 1.00 74.88 1045 ALA A CA 1
ATOM 8118 C C . ALA A 1 1045 ? 26.553 -1.638 -41.310 1.00 74.88 1045 ALA A C 1
ATOM 8120 O O . ALA A 1 1045 ? 27.436 -2.473 -41.479 1.00 74.88 1045 ALA A O 1
ATOM 8121 N N . THR A 1 1046 ? 25.973 -1.083 -42.383 1.00 62.66 1046 THR A N 1
ATOM 8122 C CA . THR A 1 1046 ? 26.240 -1.545 -43.763 1.00 62.66 1046 THR A CA 1
ATOM 8123 C C . THR A 1 1046 ? 27.480 -0.938 -44.438 1.00 62.66 1046 THR A C 1
ATOM 8125 O O . THR A 1 1046 ? 27.676 0.275 -44.481 1.00 62.66 1046 THR A O 1
ATOM 8128 N N . SER A 1 1047 ? 28.268 -1.843 -45.042 1.00 45.19 1047 SER A N 1
ATOM 8129 C CA . SER A 1 1047 ? 29.143 -1.799 -46.242 1.00 45.19 1047 SER A CA 1
ATOM 8130 C C . SER A 1 1047 ? 30.095 -0.627 -46.554 1.00 45.19 1047 SER A C 1
ATOM 8132 O O . SER A 1 1047 ? 30.922 -0.790 -47.451 1.00 45.19 1047 SER A O 1
ATOM 8134 N N . THR A 1 1048 ? 30.084 0.502 -45.837 1.00 45.88 1048 THR A N 1
ATOM 8135 C CA . THR A 1 1048 ? 31.037 1.628 -46.024 1.00 45.88 1048 THR A CA 1
ATOM 8136 C C . THR A 1 1048 ? 32.276 1.551 -45.124 1.00 45.88 1048 THR A C 1
ATOM 8138 O O . THR A 1 1048 ? 33.257 2.270 -45.342 1.00 45.88 1048 THR A O 1
ATOM 8141 N N . TRP A 1 1049 ? 32.320 0.584 -44.200 1.00 55.25 1049 TRP A N 1
ATOM 8142 C CA . TRP A 1 1049 ? 33.533 0.206 -43.459 1.00 55.25 1049 TRP A CA 1
ATOM 8143 C C . TRP A 1 1049 ? 34.784 -0.008 -44.351 1.00 55.25 1049 TRP A C 1
ATOM 8145 O O . TRP A 1 1049 ? 35.880 0.352 -43.913 1.00 55.25 1049 TRP A O 1
ATOM 8155 N N . PRO A 1 1050 ? 34.703 -0.489 -45.616 1.00 49.06 1050 PRO A N 1
ATOM 8156 C CA . PRO A 1 1050 ? 35.856 -0.640 -46.501 1.00 49.06 1050 PRO A CA 1
ATOM 8157 C C . PRO A 1 1050 ? 36.600 0.662 -46.829 1.00 49.06 1050 PRO A C 1
ATOM 8159 O O . PRO A 1 1050 ? 37.816 0.613 -47.032 1.00 49.06 1050 PRO A O 1
ATOM 8162 N N . ALA A 1 1051 ? 35.923 1.819 -46.858 1.00 47.34 1051 ALA A N 1
ATOM 8163 C CA . ALA A 1 1051 ? 36.580 3.108 -47.110 1.00 47.34 1051 ALA A CA 1
ATOM 8164 C C . ALA A 1 1051 ? 37.594 3.449 -45.998 1.00 47.34 1051 ALA A C 1
ATOM 8166 O O . ALA A 1 1051 ? 38.667 3.981 -46.280 1.00 47.34 1051 ALA A O 1
ATOM 8167 N N . TRP A 1 1052 ? 37.308 3.027 -44.760 1.00 50.22 1052 TRP A N 1
ATOM 8168 C CA . TRP A 1 1052 ? 38.230 3.094 -43.622 1.00 50.22 1052 TRP A CA 1
ATOM 8169 C C . TRP A 1 1052 ? 39.154 1.871 -43.498 1.00 50.22 1052 TRP A C 1
ATOM 8171 O O . TRP A 1 1052 ? 40.262 1.999 -42.976 1.00 50.22 1052 TRP A O 1
ATOM 8181 N N . ARG A 1 1053 ? 38.783 0.695 -44.032 1.00 47.03 1053 ARG A N 1
ATOM 8182 C CA . ARG A 1 1053 ? 39.707 -0.459 -44.127 1.00 47.03 1053 ARG A CA 1
ATOM 8183 C C . ARG A 1 1053 ? 40.934 -0.139 -44.988 1.00 47.03 1053 ARG A C 1
ATOM 8185 O O . ARG A 1 1053 ? 42.022 -0.602 -44.656 1.00 47.03 1053 ARG A O 1
ATOM 8192 N N . ARG A 1 1054 ? 40.801 0.686 -46.040 1.00 45.22 1054 ARG A N 1
ATOM 8193 C CA . ARG A 1 1054 ? 41.949 1.118 -46.869 1.00 45.22 1054 ARG A CA 1
ATOM 8194 C C . ARG A 1 1054 ? 42.912 2.052 -46.126 1.00 45.22 1054 ARG A C 1
ATOM 8196 O O . ARG A 1 1054 ? 44.116 1.947 -46.327 1.00 45.22 1054 ARG A O 1
ATOM 8203 N N . THR A 1 1055 ? 42.418 2.913 -45.236 1.00 45.31 1055 THR A N 1
ATOM 8204 C CA . THR A 1 1055 ? 43.255 3.813 -44.418 1.00 45.31 1055 THR A CA 1
ATOM 8205 C C . THR A 1 1055 ? 43.812 3.141 -43.159 1.00 45.31 1055 THR A C 1
ATOM 8207 O O . THR A 1 1055 ? 44.933 3.450 -42.759 1.00 45.31 1055 THR A O 1
ATOM 8210 N N . ALA A 1 1056 ? 43.104 2.173 -42.566 1.00 41.66 1056 ALA A N 1
ATOM 8211 C CA . ALA A 1 1056 ? 43.602 1.381 -41.435 1.00 41.66 1056 ALA A CA 1
ATOM 8212 C C . ALA A 1 1056 ? 44.645 0.322 -41.851 1.00 41.66 1056 ALA A C 1
ATOM 8214 O O . ALA A 1 1056 ? 45.591 0.068 -41.104 1.00 41.66 1056 ALA A O 1
ATOM 8215 N N . ALA A 1 1057 ? 44.544 -0.244 -43.062 1.00 40.69 1057 ALA A N 1
ATOM 8216 C CA . ALA A 1 1057 ? 45.545 -1.173 -43.602 1.00 40.69 1057 ALA A CA 1
ATOM 8217 C C . ALA A 1 1057 ? 46.938 -0.535 -43.807 1.00 40.69 1057 ALA A C 1
ATOM 8219 O O . ALA A 1 1057 ? 47.931 -1.255 -43.890 1.00 40.69 1057 ALA A O 1
ATOM 8220 N N . LEU A 1 1058 ? 47.031 0.801 -43.825 1.00 39.94 1058 LEU A N 1
ATOM 8221 C CA . LEU A 1 1058 ? 48.280 1.554 -43.997 1.00 39.94 1058 LEU A CA 1
ATOM 8222 C C . LEU A 1 1058 ? 49.048 1.824 -42.688 1.00 39.94 1058 LEU A C 1
ATOM 8224 O O . LEU A 1 1058 ? 50.125 2.415 -42.732 1.00 39.94 1058 LEU A O 1
ATOM 8228 N N . ARG A 1 1059 ? 48.559 1.381 -41.520 1.00 41.44 1059 ARG A N 1
ATOM 8229 C CA . ARG A 1 1059 ? 49.289 1.507 -40.242 1.00 41.44 1059 ARG A CA 1
ATOM 8230 C C . ARG A 1 1059 ? 49.355 0.169 -39.507 1.00 41.44 1059 ARG A C 1
ATOM 8232 O O . ARG A 1 1059 ? 48.631 -0.072 -38.546 1.00 41.44 1059 ARG A O 1
ATOM 8239 N N . ARG A 1 1060 ? 50.257 -0.711 -39.952 1.00 38.38 1060 ARG A N 1
ATOM 8240 C CA . ARG A 1 1060 ? 50.722 -1.849 -39.143 1.00 38.38 1060 ARG A CA 1
ATOM 8241 C C . ARG A 1 1060 ? 51.716 -1.345 -38.090 1.00 38.38 1060 ARG A C 1
ATOM 8243 O O . ARG A 1 1060 ? 52.816 -0.936 -38.440 1.00 38.38 1060 ARG A O 1
ATOM 8250 N N . THR A 1 1061 ? 51.355 -1.442 -36.816 1.00 35.19 1061 THR A N 1
ATOM 8251 C CA . THR A 1 1061 ? 52.288 -1.465 -35.673 1.00 35.19 1061 THR A CA 1
ATOM 8252 C C . THR A 1 1061 ? 52.116 -2.784 -34.897 1.00 35.19 1061 THR A C 1
ATOM 8254 O O . THR A 1 1061 ? 51.063 -3.419 -35.012 1.00 35.19 1061 THR A O 1
ATOM 8257 N N . PRO A 1 1062 ? 53.166 -3.286 -34.216 1.00 37.09 1062 PRO A N 1
ATOM 8258 C CA . PRO A 1 1062 ? 53.341 -4.714 -33.955 1.00 37.09 1062 PRO A CA 1
ATOM 8259 C C . PRO A 1 1062 ? 52.512 -5.256 -32.781 1.00 37.09 1062 PRO A C 1
ATOM 8261 O O . PRO A 1 1062 ? 52.091 -4.528 -31.888 1.00 37.09 1062 PRO A O 1
ATOM 8264 N N . ARG A 1 1063 ? 52.293 -6.578 -32.823 1.00 33.00 1063 ARG A N 1
ATOM 8265 C CA . ARG A 1 1063 ? 51.548 -7.401 -31.855 1.00 33.00 1063 ARG A CA 1
ATOM 8266 C C . ARG A 1 1063 ? 52.057 -7.220 -30.416 1.00 33.00 1063 ARG A C 1
ATOM 8268 O O . ARG A 1 1063 ? 53.245 -7.395 -30.170 1.00 33.00 1063 ARG A O 1
ATOM 8275 N N . LEU A 1 1064 ? 51.136 -7.008 -29.474 1.00 31.36 1064 LEU A N 1
ATOM 8276 C CA . LEU A 1 1064 ? 51.347 -7.250 -28.041 1.00 31.36 1064 LEU A CA 1
ATOM 8277 C C . LEU A 1 1064 ? 51.006 -8.718 -27.692 1.00 31.36 1064 LEU A C 1
ATOM 8279 O O . LEU A 1 1064 ? 50.166 -9.319 -28.372 1.00 31.36 1064 LEU A O 1
ATOM 8283 N N . PRO A 1 1065 ? 51.682 -9.321 -26.695 1.00 32.31 1065 PRO A N 1
ATOM 8284 C CA . PRO A 1 1065 ? 51.670 -10.762 -26.459 1.00 32.31 1065 PRO A CA 1
ATOM 8285 C C . PRO A 1 1065 ? 50.376 -11.248 -25.793 1.00 32.31 1065 PRO A C 1
ATOM 8287 O O . PRO A 1 1065 ? 49.735 -10.537 -25.024 1.00 32.31 1065 PRO A O 1
ATOM 8290 N N . ARG A 1 1066 ? 50.017 -12.500 -26.101 1.00 33.47 1066 ARG A N 1
ATOM 8291 C CA . ARG A 1 1066 ? 48.923 -13.254 -25.476 1.00 33.47 1066 ARG A CA 1
ATOM 8292 C C . ARG A 1 1066 ? 49.257 -13.543 -24.008 1.00 33.47 1066 ARG A C 1
ATOM 8294 O O . ARG A 1 1066 ? 50.336 -14.060 -23.735 1.00 33.47 1066 ARG A O 1
ATOM 8301 N N . VAL A 1 1067 ? 48.309 -13.298 -23.106 1.00 27.78 1067 VAL A N 1
ATOM 8302 C CA . VAL A 1 1067 ? 48.294 -13.865 -21.746 1.00 27.78 1067 VAL A CA 1
ATOM 8303 C C . VAL A 1 1067 ? 47.237 -14.985 -21.727 1.00 27.78 1067 VAL A C 1
ATOM 8305 O O . VAL A 1 1067 ? 46.203 -14.806 -22.378 1.00 27.78 1067 VAL A O 1
ATOM 8308 N N . PRO A 1 1068 ? 47.490 -16.156 -21.107 1.00 39.16 1068 PRO A N 1
ATOM 8309 C CA . PRO A 1 1068 ? 46.602 -17.316 -21.173 1.00 39.16 1068 PRO A CA 1
ATOM 8310 C C . PRO A 1 1068 ? 45.402 -17.176 -20.225 1.00 39.16 1068 PRO A C 1
ATOM 8312 O O . PRO A 1 1068 ? 45.492 -16.483 -19.215 1.00 39.16 1068 PRO A O 1
ATOM 8315 N N . TRP A 1 1069 ? 44.314 -17.842 -20.616 1.00 38.59 1069 TRP A N 1
ATOM 8316 C CA . TRP A 1 1069 ? 42.989 -17.915 -19.992 1.00 38.59 1069 TRP A CA 1
ATOM 8317 C C . TRP A 1 1069 ? 42.972 -18.490 -18.580 1.00 38.59 1069 TRP A C 1
ATOM 8319 O O . TRP A 1 1069 ? 43.764 -19.429 -18.328 1.00 38.59 1069 TRP A O 1
#

Foldseek 3Di:
DDDDPDQAQEEEEEEEDALFDLLLLVLLQCCLVPPDCSHHVAYEYEHQQNDPVCVVSVVSSCPRPRYDYHYDNHHQAPLQSVLVVLVVCCVPPVSHLFYWYDYRHNQADSVLLVVQSVVCSVPSQAKEFAAEDPPDDDPPQVVVVQVVVQVVCCVLQVDRDRDLQGRTMTDGSVCSVVLNPDPDRYSCSSVVSSNSCSVVVHHYHYDYGYGDDDPPDPPPPDRVVVVVCVVVVLLVQLVVLLVVLVVQLVVQLVVCCVPPVDNVVSNVRSNVVSLVSSVVCCCCPRQNAPDDCVQQVVQSVVLVVVLVVQLVVQLCCCCVPVVDPSVVSNVVSVVVSSVVSSCCCDPPRRDHPDDDPPDPDPVLVVLVVVLVVLLVVLVVLLVVLVVPFVQVVDLLFDPQQVVVLVVLVVVLCVPLVVCCVPPVLCNLVVLVVVLLVLLCLFQNVQLVCLLVLLQLLQQLQLCVLLDDDPDCDLLSSLLSSLLSLLVLLLVCLVCQAPLAQALVNLVVVSVVSCVVPVVVSVVVVVVVVVCSNRVDQPDPLLSVLLSLLSSLLVLLSQLLSFDAQDFCQLQPLLQSLLQCLLRVHRPDACLFFFCSLALASLSSSLSSSCSRRNPSSSLVNLSVLLVSLLSLLLVLLVVFDDSSVSSLLSLLLSLQQLVSVCSSHNHCLSVLLSLLSSLLSLLVVCLVPVALSSLLSNLSSLLSSLSNHVLSVLLSVLCVVSSVVSCVVSVPVCDPCSVVSVVSSPVNNCSSNVVSLVVVCVRFVGSNTPAPCCPRPGPSDDSVDHDADPQQPDDDDPCVLVCCQAVVSNQEQFAHRNRFSLCSSQLVSLVSLCVPLVDSSSVSLNSSLVSSQVVCCVPHSHSSSSSSSSSSSSNSSSSSLSSCVVSPVPVSVVVSVVSVVRSVVSNVSNSRSHPPSNRSHFPDSSDPVRSVVCCLVSPVVVVQLQVCCVPPLAAEEEEQAGSRCNNNNYHYHYCDVSRVVSVVCQQVQLALVSNVVVCVVVRHFKYKYFADDPPDDRPPVSVVVCCVPQFDFPDDGDRIGMTTNDDPVVVVVVVVVPDDDDDDDDDDD

pLDDT: mean 83.98, std 15.42, range [27.78, 98.75]